Protein 8V13 (pdb70)

Radius of gyration: 39.52 Å; Cα contacts (8 Å, |Δi|>4): 2645; chains: 6; bounding box: 91×54×131 Å

B-factor: mean 38.54, std 17.48, range [16.11, 127.21]

Sequence (991 aa):
VQLQESGGGVVRPGGSLRLSCAASGFTFSSYAMSWVRQAPGKGLEWVSAISGSGGSTYYADSVKGRFTISRDSSKNTLYLQINSLRAEDTALYYCAREGDYDSMDVWGQGTLVTVSSASTKGPSVFPLAPSSKSTSGGTAALGCLVKDYFPEPVTVSWNSGALTSGVHTFPAVLQSSGLYSLSSVVTVPSSSLGTQTYICNVNHKPSNTKVDKKVEPKSCDKGLEVLFQSVVTQPPSVSVAPGKTARITCGGNNIGSKSVHWYQQKPGQAPVLVVFDDSARPSGIPERFSGSNSGNTATLTISRVEAGDEADYYCQVWDNNSDDVVFGGGTKLTVLGQPKAAPSVTLFPPSSEELQANKATLVCLISDFYPGAVTVAWKADSSPVKAGVETTTPSKQSNNKYAASSYLSLTPEQWKSHRSYSCQVTHEGSTVEKTVAPTERICYNHQSTTRATTKSCEENSCYKKYWRDHRGTIIERGCGCPKVKPGVGIHCCQSDKCNYVQLQESGGGVVRPGGSLRLSCAASGFTFSSYAMSWVRQAPGKGLEWVSAISGSGGSTYYADSVKGRFTISRDSSKNTLYLQINSLRAEDTALYYCAREGDYDSMDVWGQGTLVTVSSASTKGPSVFPLAPSSKSTSGGTAALGCLVKDYFPEPVTVSWNSGALTSGVHTFPAVLQSSGLYSLSSVVTVPSSSLGTQTYICNVNHKPSNTKVDKKVEPKSCSVVTQPPSVSVAPGKTARITCGGNNIGSKSVHWYQQKPGQAPVLVVFDDSARPSGIPERFSGSNSGNTATLTISRVEAGDEADYYCQVWDNNSDDVVFGGGTKLTVLGQPKAAPSVTLFPPSSEELQANKATLVCLISDFYPGAVTVAWKADSSPVKAGVETTTPSKQSNNKYAASSYLSLTPEQWKSHRSYSCQVTHEGSTVEKTVAPTERICYNHQSTTRATTKSCEENSCYKKYWRDHRGTIIERGCGCPKVKPGVGIHCCQSDKCNY

Structure (mmCIF, N/CA/C/O backbone):
data_8V13
#
_entry.id   8V13
#
_cell.length_a   103.539
_cell.length_b   72.252
_cell.length_c   179.656
_cell.angle_alpha   90.00
_cell.angle_beta   91.99
_cell.angle_gamma   90.00
#
_symmetry.space_group_name_H-M   'C 1 2 1'
#
loop_
_entity.id
_entity.type
_entity.pdbx_description
1 polymer 'Centi-SNX-B03 Fab heavy chain'
2 polymer 'Centi-SNX-B03 Fab light chain'
3 polymer 'Short neurotoxin 1'
4 non-polymer 'SODIUM ION'
5 water water
#
loop_
_atom_site.group_PDB
_atom_site.id
_atom_site.type_symbol
_atom_site.label_atom_id
_atom_site.label_alt_id
_atom_site.label_comp_id
_atom_site.label_asym_id
_atom_site.label_entity_id
_atom_site.label_seq_id
_atom_site.pdbx_PDB_ins_code
_atom_site.Cartn_x
_atom_site.Cartn_y
_atom_site.Cartn_z
_atom_site.occupancy
_atom_site.B_iso_or_equiv
_atom_site.auth_seq_id
_atom_site.auth_comp_id
_atom_site.auth_asym_id
_atom_site.auth_atom_id
_atom_site.pdbx_PDB_model_num
ATOM 1 N N . VAL A 1 2 ? 15.675 -45.279 21.084 1.00 36.90 2 VAL H N 1
ATOM 2 C CA . VAL A 1 2 ? 14.491 -45.547 21.989 1.00 32.63 2 VAL H CA 1
ATOM 3 C C . VAL A 1 2 ? 13.314 -46.028 21.156 1.00 30.14 2 VAL H C 1
ATOM 4 O O . VAL A 1 2 ? 13.018 -45.360 20.130 1.00 33.08 2 VAL H O 1
ATOM 8 N N . GLN A 1 3 ? 12.712 -47.153 21.541 1.00 31.70 3 GLN H N 1
ATOM 9 C CA . GLN A 1 3 ? 11.523 -47.747 20.877 1.00 33.94 3 GLN H CA 1
ATOM 10 C C . GLN A 1 3 ? 10.523 -48.348 21.851 1.00 30.80 3 GLN H C 1
ATOM 11 O O . GLN A 1 3 ? 10.957 -48.991 22.795 1.00 32.44 3 GLN H O 1
ATOM 17 N N . LEU A 1 4 ? 9.236 -48.290 21.472 1.00 27.74 4 LEU H N 1
ATOM 18 C CA . LEU A 1 4 ? 8.083 -48.948 22.123 1.00 29.45 4 LEU H CA 1
ATOM 19 C C . LEU A 1 4 ? 7.291 -49.667 21.042 1.00 29.48 4 LEU H C 1
ATOM 20 O O . LEU A 1 4 ? 6.930 -49.032 20.051 1.00 30.58 4 LEU H O 1
ATOM 25 N N . GLN A 1 5 ? 6.877 -50.896 21.301 1.00 30.62 5 GLN H N 1
ATOM 26 C CA . GLN A 1 5 ? 6.078 -51.707 20.360 1.00 31.92 5 GLN H CA 1
ATOM 27 C C . GLN A 1 5 ? 4.959 -52.409 21.110 1.00 27.47 5 GLN H C 1
ATOM 28 O O . GLN A 1 5 ? 5.240 -53.339 21.872 1.00 31.56 5 GLN H O 1
ATOM 34 N N . GLU A 1 6 ? 3.723 -52.056 20.816 1.00 27.54 6 GLU H N 1
ATOM 35 C CA . GLU A 1 6 ? 2.510 -52.616 21.435 1.00 30.12 6 GLU H CA 1
ATOM 36 C C . GLU A 1 6 ? 2.105 -53.888 20.676 1.00 37.25 6 GLU H C 1
ATOM 37 O O . GLU A 1 6 ? 2.352 -53.988 19.437 1.00 33.05 6 GLU H O 1
ATOM 43 N N . SER A 1 7 ? 1.465 -54.821 21.370 1.00 32.27 7 SER H N 1
ATOM 44 C CA . SER A 1 7 ? 0.864 -56.031 20.749 1.00 35.27 7 SER H CA 1
ATOM 45 C C . SER A 1 7 ? -0.293 -56.526 21.609 1.00 34.29 7 SER H C 1
ATOM 46 O O . SER A 1 7 ? -0.405 -56.031 22.738 1.00 32.96 7 SER H O 1
ATOM 49 N N . GLY A 1 8 ? -1.134 -57.413 21.073 1.00 31.92 8 GLY H N 1
ATOM 50 C CA . GLY A 1 8 ? -2.194 -58.126 21.814 1.00 31.52 8 GLY H CA 1
ATOM 51 C C . GLY A 1 8 ? -3.574 -57.683 21.379 1.00 34.65 8 GLY H C 1
ATOM 52 O O . GLY A 1 8 ? -4.569 -58.271 21.840 1.00 36.83 8 GLY H O 1
ATOM 53 N N . GLY A 1 9 ? -3.680 -56.628 20.570 1.00 34.42 9 GLY H N 1
ATOM 54 C CA . GLY A 1 9 ? -4.994 -56.157 20.103 1.00 37.22 9 GLY H CA 1
ATOM 55 C C . GLY A 1 9 ? -5.654 -57.176 19.176 1.00 39.73 9 GLY H C 1
ATOM 56 O O . GLY A 1 9 ? -4.960 -58.079 18.690 1.00 38.80 9 GLY H O 1
ATOM 57 N N . GLY A 1 10 ? -6.962 -57.060 18.986 1.00 37.86 10 GLY H N 1
ATOM 58 C CA . GLY A 1 10 ? -7.723 -57.805 17.976 1.00 38.91 10 GLY H CA 1
ATOM 59 C C . GLY A 1 10 ? -9.197 -57.708 18.282 1.00 37.55 10 GLY H C 1
ATOM 60 O O . GLY A 1 10 ? -9.580 -56.838 19.065 1.00 38.01 10 GLY H O 1
ATOM 61 N N . VAL A 1 11 ? -9.982 -58.632 17.741 1.00 35.04 11 VAL H N 1
ATOM 62 C CA . VAL A 1 11 ? -11.454 -58.675 17.923 1.00 32.56 11 VAL H CA 1
ATOM 63 C C . VAL A 1 11 ? -11.718 -59.429 19.221 1.00 36.61 11 VAL H C 1
ATOM 64 O O . VAL A 1 11 ? -11.027 -60.443 19.437 1.00 43.72 11 VAL H O 1
ATOM 68 N N . VAL A 1 12 ? -12.655 -58.937 20.034 1.00 37.96 12 VAL H N 1
ATOM 69 C CA . VAL A 1 12 ? -13.010 -59.548 21.338 1.00 38.73 12 VAL H CA 1
ATOM 70 C C . VAL A 1 12 ? -14.464 -59.237 21.635 1.00 39.55 12 VAL H C 1
ATOM 71 O O . VAL A 1 12 ? -14.936 -58.188 21.198 1.00 41.39 12 VAL H O 1
ATOM 75 N N . ARG A 1 13 ? -15.128 -60.088 22.415 1.00 35.30 13 ARG H N 1
ATOM 76 C CA . ARG A 1 13 ? -16.572 -59.950 22.665 1.00 41.60 13 ARG H CA 1
ATOM 77 C C . ARG A 1 13 ? -16.770 -58.974 23.790 1.00 35.58 13 ARG H C 1
ATOM 78 O O . ARG A 1 13 ? -15.958 -58.934 24.693 1.00 40.08 13 ARG H O 1
ATOM 86 N N . PRO A 1 14 ? -17.910 -58.261 23.829 1.00 37.46 14 PRO H N 1
ATOM 87 C CA . PRO A 1 14 ? -18.282 -57.510 25.015 1.00 39.31 14 PRO H CA 1
ATOM 88 C C . PRO A 1 14 ? -18.276 -58.501 26.194 1.00 44.47 14 PRO H C 1
ATOM 89 O O . PRO A 1 14 ? -18.558 -59.672 25.966 1.00 42.98 14 PRO H O 1
ATOM 93 N N . GLY A 1 15 ? -17.882 -58.032 27.382 1.00 42.24 15 GLY H N 1
ATOM 94 C CA . GLY A 1 15 ? -17.710 -58.847 28.606 1.00 39.47 15 GLY H CA 1
ATOM 95 C C . GLY A 1 15 ? -16.458 -59.718 28.578 1.00 39.12 15 GLY H C 1
ATOM 96 O O . GLY A 1 15 ? -16.154 -60.315 29.609 1.00 39.41 15 GLY H O 1
ATOM 97 N N . GLY A 1 16 ? -15.702 -59.742 27.483 1.00 35.90 16 GLY H N 1
ATOM 98 C CA . GLY A 1 16 ? -14.442 -60.499 27.364 1.00 36.56 16 GLY H CA 1
ATOM 99 C C . GLY A 1 16 ? -13.260 -59.771 27.981 1.00 38.92 16 GLY H C 1
ATOM 100 O O . GLY A 1 16 ? -13.431 -58.667 28.542 1.00 38.02 16 GLY H O 1
ATOM 101 N N . SER A 1 17 ? -12.088 -60.380 27.861 1.00 41.46 17 SER H N 1
ATOM 102 C CA . SER A 1 17 ? -10.803 -59.970 28.485 1.00 47.75 17 SER H CA 1
ATOM 103 C C . SER A 1 17 ? -9.699 -60.005 27.440 1.00 42.89 17 SER H C 1
ATOM 104 O O . SER A 1 17 ? -9.737 -60.872 26.570 1.00 41.87 17 SER H O 1
ATOM 107 N N . LEU A 1 18 ? -8.721 -59.124 27.578 1.00 40.69 18 LEU H N 1
ATOM 108 C CA . LEU A 1 18 ? -7.535 -59.067 26.699 1.00 38.68 18 LEU H CA 1
ATOM 109 C C . LEU A 1 18 ? -6.360 -58.579 27.526 1.00 32.79 18 LEU H C 1
ATOM 110 O O . LEU A 1 18 ? -6.561 -57.656 28.308 1.00 33.29 18 LEU H O 1
ATOM 115 N N . ARG A 1 19 ? -5.164 -59.054 27.233 1.00 30.92 19 ARG H N 1
ATOM 116 C CA . ARG A 1 19 ? -3.925 -58.490 27.789 1.00 36.37 19 ARG H CA 1
ATOM 117 C C . ARG A 1 19 ? -3.137 -57.826 26.656 1.00 35.70 19 ARG H C 1
ATOM 118 O O . ARG A 1 19 ? -2.720 -58.546 25.726 1.00 32.61 19 ARG H O 1
ATOM 126 N N . LEU A 1 20 ? -2.866 -56.529 26.784 1.00 29.02 20 LEU H N 1
ATOM 127 C CA . LEU A 1 20 ? -1.990 -55.779 25.859 1.00 30.58 20 LEU H CA 1
ATOM 128 C C . LEU A 1 20 ? -0.594 -55.769 26.459 1.00 31.05 20 LEU H C 1
ATOM 129 O O . LEU A 1 20 ? -0.484 -55.729 27.702 1.00 30.67 20 LEU H O 1
ATOM 134 N N . SER A 1 21 ? 0.413 -55.802 25.592 1.00 27.38 21 SER H N 1
ATOM 135 C CA . SER A 1 21 ? 1.851 -55.769 25.932 1.00 28.45 21 SER H CA 1
ATOM 136 C C . SER A 1 21 ? 2.499 -54.644 25.155 1.00 31.46 21 SER H C 1
ATOM 137 O O . SER A 1 21 ? 2.059 -54.346 24.024 1.00 32.19 21 SER H O 1
ATOM 140 N N . CYS A 1 22 ? 3.532 -54.086 25.741 1.00 31.33 22 CYS H N 1
ATOM 141 C CA . CYS A 1 22 ? 4.357 -53.055 25.113 1.00 34.32 22 CYS H CA 1
ATOM 142 C C . CYS A 1 22 ? 5.800 -53.364 25.456 1.00 31.65 22 CYS H C 1
ATOM 143 O O . CYS A 1 22 ? 6.144 -53.231 26.640 1.00 30.42 22 CYS H O 1
ATOM 146 N N . ALA A 1 23 ? 6.603 -53.734 24.450 1.00 32.59 23 ALA H N 1
ATOM 147 C CA . ALA A 1 23 ? 8.049 -54.014 24.591 1.00 33.69 23 ALA H CA 1
ATOM 148 C C . ALA A 1 23 ? 8.839 -52.721 24.412 1.00 33.72 23 ALA H C 1
ATOM 149 O O . ALA A 1 23 ? 8.735 -52.074 23.332 1.00 37.95 23 ALA H O 1
ATOM 151 N N . ALA A 1 24 ? 9.645 -52.372 25.406 1.00 30.01 24 ALA H N 1
ATOM 152 C CA . ALA A 1 24 ? 10.439 -51.133 25.471 1.00 31.93 24 ALA H CA 1
ATOM 153 C C . ALA A 1 24 ? 11.891 -51.498 25.234 1.00 33.57 24 ALA H C 1
ATOM 154 O O . ALA A 1 24 ? 12.271 -52.551 25.706 1.00 35.22 24 ALA H O 1
ATOM 156 N N . SER A 1 25 ? 12.655 -50.602 24.625 1.00 31.01 25 SER H N 1
ATOM 157 C CA . SER A 1 25 ? 14.112 -50.755 24.406 1.00 32.96 25 SER H CA 1
ATOM 158 C C . SER A 1 25 ? 14.761 -49.402 24.193 1.00 32.93 25 SER H C 1
ATOM 159 O O . SER A 1 25 ? 14.083 -48.433 23.730 1.00 35.22 25 SER H O 1
ATOM 162 N N . GLY A 1 26 ? 16.056 -49.365 24.472 1.00 32.07 26 GLY H N 1
ATOM 163 C CA . GLY A 1 26 ? 16.932 -48.212 24.231 1.00 33.11 26 GLY H CA 1
ATOM 164 C C . GLY A 1 26 ? 16.917 -47.218 25.361 1.00 29.33 26 GLY H C 1
ATOM 165 O O . GLY A 1 26 ? 17.517 -46.141 25.175 1.00 33.99 26 GLY H O 1
ATOM 166 N N . PHE A 1 27 ? 16.330 -47.572 26.517 1.00 31.55 27 PHE H N 1
ATOM 167 C CA . PHE A 1 27 ? 16.443 -46.720 27.725 1.00 31.67 27 PHE H CA 1
ATOM 168 C C . PHE A 1 27 ? 16.335 -47.572 28.986 1.00 32.20 27 PHE H C 1
ATOM 169 O O . PHE A 1 27 ? 15.942 -48.752 28.932 1.00 31.92 27 PHE H O 1
ATOM 177 N N . THR A 1 28 ? 16.674 -46.972 30.127 1.00 33.92 28 THR H N 1
ATOM 178 C CA . THR A 1 28 ? 16.576 -47.666 31.423 1.00 32.67 28 THR H CA 1
ATOM 179 C C . THR A 1 28 ? 15.107 -47.700 31.814 1.00 30.22 28 THR H C 1
ATOM 180 O O . THR A 1 28 ? 14.658 -46.712 32.371 1.00 31.73 28 THR H O 1
ATOM 184 N N . PHE A 1 29 ? 14.428 -48.802 31.549 1.00 31.55 29 PHE H N 1
ATOM 185 C CA . PHE A 1 29 ? 12.950 -48.898 31.571 1.00 31.73 29 PHE H CA 1
ATOM 186 C C . PHE A 1 29 ? 12.433 -48.429 32.937 1.00 35.12 29 PHE H C 1
ATOM 187 O O . PHE A 1 29 ? 11.529 -47.591 33.033 1.00 29.06 29 PHE H O 1
ATOM 195 N N . SER A 1 30 ? 13.018 -48.962 34.010 1.00 31.71 30 SER H N 1
ATOM 196 C CA . SER A 1 30 ? 12.451 -48.818 35.376 1.00 30.23 30 SER H CA 1
ATOM 197 C C . SER A 1 30 ? 12.632 -47.393 35.914 1.00 31.05 30 SER H C 1
ATOM 198 O O . SER A 1 30 ? 12.041 -47.105 36.961 1.00 32.22 30 SER H O 1
ATOM 201 N N . SER A 1 31 ? 13.363 -46.498 35.247 1.00 27.85 31 SER H N 1
ATOM 202 C CA . SER A 1 31 ? 13.527 -45.085 35.674 1.00 30.28 31 SER H CA 1
ATOM 203 C C . SER A 1 31 ? 12.329 -44.206 35.271 1.00 29.53 31 SER H C 1
ATOM 204 O O . SER A 1 31 ? 12.304 -43.017 35.691 1.00 27.88 31 SER H O 1
ATOM 207 N N . TYR A 1 32 ? 11.405 -44.732 34.466 1.00 27.49 32 TYR H N 1
ATOM 208 C CA . TYR A 1 32 ? 10.349 -43.914 33.835 1.00 25.01 32 TYR H CA 1
ATOM 209 C C . TYR A 1 32 ? 8.989 -44.486 34.201 1.00 22.24 32 TYR H C 1
ATOM 210 O O . TYR A 1 32 ? 8.785 -45.687 34.163 1.00 24.95 32 TYR H O 1
ATOM 219 N N . ALA A 1 33 ? 8.060 -43.587 34.518 1.00 22.98 33 ALA H N 1
ATOM 220 C CA . ALA A 1 33 ? 6.632 -43.892 34.480 1.00 23.74 33 ALA H CA 1
ATOM 221 C C . ALA A 1 33 ? 6.230 -44.163 33.023 1.00 24.67 33 ALA H C 1
ATOM 222 O O . ALA A 1 33 ? 6.788 -43.529 32.111 1.00 26.87 33 ALA H O 1
ATOM 224 N N . MET A 1 34 ? 5.268 -45.040 32.847 1.00 25.59 34 MET H N 1
ATOM 225 C CA . MET A 1 34 ? 4.707 -45.399 31.530 1.00 25.27 34 MET H CA 1
ATOM 226 C C . MET A 1 34 ? 3.182 -45.239 31.575 1.00 27.82 34 MET H C 1
ATOM 227 O O . MET A 1 34 ? 2.556 -45.471 32.664 1.00 24.37 34 MET H O 1
ATOM 232 N N . SER A 1 35 ? 2.566 -44.862 30.444 1.00 21.98 35 SER H N 1
ATOM 233 C CA . SER A 1 35 ? 1.114 -44.668 30.336 1.00 23.08 35 SER H CA 1
ATOM 234 C C . SER A 1 35 ? 0.591 -45.480 29.160 1.00 23.97 35 SER H C 1
ATOM 235 O O . SER A 1 35 ? 1.343 -45.717 28.181 1.00 25.46 35 SER H O 1
ATOM 238 N N . TRP A 1 36 ? -0.653 -45.889 29.275 1.00 21.75 36 TRP H N 1
ATOM 239 C CA . TRP A 1 36 ? -1.515 -46.297 28.147 1.00 22.76 36 TRP H CA 1
ATOM 240 C C . TRP A 1 36 ? -2.455 -45.136 27.822 1.00 23.68 36 TRP H C 1
ATOM 241 O O . TRP A 1 36 ? -3.125 -44.582 28.744 1.00 21.39 36 TRP H O 1
ATOM 252 N N . VAL A 1 37 ? -2.511 -44.788 26.535 1.00 22.45 37 VAL H N 1
ATOM 253 C CA . VAL A 1 37 ? -3.435 -43.758 25.999 1.00 22.18 37 VAL H CA 1
ATOM 254 C C . VAL A 1 37 ? -4.180 -44.421 24.848 1.00 22.85 37 VAL H C 1
ATOM 255 O O . VAL A 1 37 ? -3.505 -44.984 23.946 1.00 23.81 37 VAL H O 1
ATOM 259 N N . ARG A 1 38 ? -5.497 -44.268 24.787 1.00 22.75 38 ARG H N 1
ATOM 260 C CA . ARG A 1 38 ? -6.219 -44.868 23.647 1.00 22.81 38 ARG H CA 1
ATOM 261 C C . ARG A 1 38 ? -6.873 -43.799 22.764 1.00 22.51 38 ARG H C 1
ATOM 262 O O . ARG A 1 38 ? -7.087 -42.644 23.204 1.00 22.97 38 ARG H O 1
ATOM 270 N N . GLN A 1 39 ? -7.172 -44.204 21.540 1.00 22.20 39 GLN H N 1
ATOM 271 C CA . GLN A 1 39 ? -7.854 -43.303 20.583 1.00 22.04 39 GLN H CA 1
ATOM 272 C C . GLN A 1 39 ? -8.864 -44.107 19.758 1.00 21.43 39 GLN H C 1
ATOM 273 O O . GLN A 1 39 ? -8.435 -44.983 18.999 1.00 23.08 39 GLN H O 1
ATOM 279 N N . ALA A 1 40 ? -10.157 -43.803 19.930 1.00 24.20 40 ALA H N 1
ATOM 280 C CA . ALA A 1 40 ? -11.256 -44.357 19.112 1.00 29.76 40 ALA H CA 1
ATOM 281 C C . ALA A 1 40 ? -11.114 -43.773 17.701 1.00 30.40 40 ALA H C 1
ATOM 282 O O . ALA A 1 40 ? -10.561 -42.662 17.519 1.00 26.54 40 ALA H O 1
ATOM 284 N N . PRO A 1 41 ? -11.446 -44.564 16.654 1.00 32.06 41 PRO H N 1
ATOM 285 C CA . PRO A 1 41 ? -11.253 -44.109 15.278 1.00 33.67 41 PRO H CA 1
ATOM 286 C C . PRO A 1 41 ? -11.969 -42.782 15.022 1.00 31.62 41 PRO H C 1
ATOM 287 O O . PRO A 1 41 ? -13.106 -42.651 15.392 1.00 33.00 41 PRO H O 1
ATOM 291 N N . GLY A 1 42 ? -11.227 -41.791 14.528 1.00 34.42 42 GLY H N 1
ATOM 292 C CA . GLY A 1 42 ? -11.752 -40.435 14.267 1.00 35.16 42 GLY H CA 1
ATOM 293 C C . GLY A 1 42 ? -11.929 -39.600 15.522 1.00 34.83 42 GLY H C 1
ATOM 294 O O . GLY A 1 42 ? -12.465 -38.503 15.401 1.00 34.99 42 GLY H O 1
ATOM 295 N N . LYS A 1 43 ? -11.502 -40.070 16.703 1.00 28.02 43 LYS H N 1
ATOM 296 C CA . LYS A 1 43 ? -11.708 -39.313 17.964 1.00 29.62 43 LYS H CA 1
ATOM 297 C C . LYS A 1 43 ? -10.367 -38.928 18.563 1.00 26.61 43 LYS H C 1
ATOM 298 O O . LYS A 1 43 ? -9.299 -39.147 17.920 1.00 24.60 43 LYS H O 1
ATOM 304 N N . GLY A 1 44 ? -10.448 -38.371 19.766 1.00 26.21 44 GLY H N 1
ATOM 305 C CA . GLY A 1 44 ? -9.317 -37.713 20.417 1.00 25.37 44 GLY H CA 1
ATOM 306 C C . GLY A 1 44 ? -8.545 -38.698 21.273 1.00 24.11 44 GLY H C 1
ATOM 307 O O . GLY A 1 44 ? -8.953 -39.812 21.448 1.00 23.85 44 GLY H O 1
ATOM 308 N N . LEU A 1 45 ? -7.456 -38.231 21.843 1.00 23.37 45 LEU H N 1
ATOM 309 C CA . LEU A 1 45 ? -6.634 -39.028 22.800 1.00 21.56 45 LEU H CA 1
ATOM 310 C C . LEU A 1 45 ? -7.373 -39.109 24.141 1.00 21.70 45 LEU H C 1
ATOM 311 O O . LEU A 1 45 ? -7.913 -38.075 24.609 1.00 22.31 45 LEU H O 1
ATOM 316 N N . GLU A 1 46 ? -7.400 -40.310 24.705 1.00 22.11 46 GLU H N 1
ATOM 317 C CA . GLU A 1 46 ? -7.960 -40.555 26.058 1.00 23.09 46 GLU H CA 1
ATOM 318 C C . GLU A 1 46 ? -6.920 -41.327 26.866 1.00 20.68 46 GLU H C 1
ATOM 319 O O . GLU A 1 46 ? -6.629 -42.470 26.548 1.00 21.58 46 GLU H O 1
ATOM 325 N N . TRP A 1 47 ? -6.396 -40.686 27.900 1.00 22.69 47 TRP H N 1
ATOM 326 C CA . TRP A 1 47 ? -5.512 -41.370 28.882 1.00 21.61 47 TRP H CA 1
ATOM 327 C C . TRP A 1 47 ? -6.307 -42.451 29.615 1.00 22.46 47 TRP H C 1
ATOM 328 O O . TRP A 1 47 ? -7.454 -42.188 30.018 1.00 24.96 47 TRP H O 1
ATOM 339 N N . VAL A 1 48 ? -5.708 -43.614 29.776 1.00 21.65 48 VAL H N 1
ATOM 340 C CA . VAL A 1 48 ? -6.339 -44.813 30.407 1.00 23.76 48 VAL H CA 1
ATOM 341 C C . VAL A 1 48 ? -5.650 -45.118 31.758 1.00 25.36 48 VAL H C 1
ATOM 342 O O . VAL A 1 48 ? -6.335 -45.333 32.772 1.00 25.63 48 VAL H O 1
ATOM 346 N N . SER A 1 49 ? -4.348 -45.127 31.816 1.00 25.85 49 SER H N 1
ATOM 347 C CA . SER A 1 49 ? -3.661 -45.695 32.998 1.00 24.87 49 SER H CA 1
ATOM 348 C C . SER A 1 49 ? -2.183 -45.321 32.979 1.00 26.25 49 SER H C 1
ATOM 349 O O . SER A 1 49 ? -1.608 -45.137 31.879 1.00 24.10 49 SER H O 1
ATOM 352 N N . ALA A 1 50 ? -1.551 -45.185 34.146 1.00 21.94 50 ALA H N 1
ATOM 353 C CA . ALA A 1 50 ? -0.092 -44.996 34.255 1.00 20.85 50 ALA H CA 1
ATOM 354 C C . ALA A 1 50 ? 0.466 -45.777 35.449 1.00 22.47 50 ALA H C 1
ATOM 355 O O . ALA A 1 50 ? -0.316 -46.187 36.328 1.00 23.11 50 ALA H O 1
ATOM 357 N N . ILE A 1 51 ? 1.784 -45.945 35.453 1.00 23.27 51 ILE H N 1
ATOM 358 C CA . ILE A 1 51 ? 2.505 -46.787 36.443 1.00 22.33 51 ILE H CA 1
ATOM 359 C C . ILE A 1 51 ? 3.873 -46.179 36.701 1.00 26.86 51 ILE H C 1
ATOM 360 O O . ILE A 1 51 ? 4.571 -45.768 35.761 1.00 24.72 51 ILE H O 1
ATOM 365 N N . SER A 1 52 ? 4.239 -46.077 37.985 1.00 23.84 52 SER H N 1
ATOM 366 C CA . SER A 1 52 ? 5.566 -45.572 38.408 1.00 22.85 52 SER H CA 1
ATOM 367 C C . SER A 1 52 ? 6.646 -46.550 37.931 1.00 23.22 52 SER H C 1
ATOM 368 O O . SER A 1 52 ? 6.317 -47.690 37.531 1.00 23.99 52 SER H O 1
ATOM 371 N N . GLY A 1 53 A 7.889 -46.082 37.954 1.00 26.01 52 GLY H N 1
ATOM 372 C CA . GLY A 1 53 A 9.077 -46.874 37.599 1.00 29.34 52 GLY H CA 1
ATOM 373 C C . GLY A 1 53 A 9.065 -48.230 38.275 1.00 33.00 52 GLY H C 1
ATOM 374 O O . GLY A 1 53 A 9.138 -49.246 37.559 1.00 32.45 52 GLY H O 1
ATOM 375 N N . SER A 1 54 ? 8.936 -48.263 39.611 1.00 29.77 53 SER H N 1
ATOM 376 C CA . SER A 1 54 ? 8.994 -49.515 40.413 1.00 30.07 53 SER H CA 1
ATOM 377 C C . SER A 1 54 ? 7.701 -50.322 40.250 1.00 32.50 53 SER H C 1
ATOM 378 O O . SER A 1 54 ? 7.664 -51.505 40.681 1.00 30.86 53 SER H O 1
ATOM 381 N N . GLY A 1 55 ? 6.598 -49.707 39.798 1.00 27.56 54 GLY H N 1
ATOM 382 C CA . GLY A 1 55 ? 5.280 -50.385 39.822 1.00 25.21 54 GLY H CA 1
ATOM 383 C C . GLY A 1 55 ? 4.550 -50.192 41.155 1.00 23.66 54 GLY H C 1
ATOM 384 O O . GLY A 1 55 ? 3.419 -50.703 41.287 1.00 28.37 54 GLY H O 1
ATOM 385 N N . GLY A 1 56 ? 5.137 -49.444 42.072 1.00 29.11 55 GLY H N 1
ATOM 386 C CA . GLY A 1 56 ? 4.607 -49.236 43.448 1.00 28.93 55 GLY H CA 1
ATOM 387 C C . GLY A 1 56 ? 3.387 -48.340 43.462 1.00 26.96 55 GLY H C 1
ATOM 388 O O . GLY A 1 56 ? 2.517 -48.517 44.343 1.00 25.56 55 GLY H O 1
ATOM 389 N N . SER A 1 57 ? 3.236 -47.472 42.454 1.00 26.60 56 SER H N 1
ATOM 390 C CA . SER A 1 57 ? 2.041 -46.620 42.271 1.00 24.03 56 SER H CA 1
ATOM 391 C C . SER A 1 57 ? 1.401 -46.905 40.912 1.00 26.34 56 SER H C 1
ATOM 392 O O . SER A 1 57 ? 2.128 -46.991 39.918 1.00 23.99 56 SER H O 1
ATOM 395 N N . THR A 1 58 ? 0.082 -47.009 40.885 1.00 27.41 57 THR H N 1
ATOM 396 C CA . THR A 1 58 ? -0.702 -47.131 39.629 1.00 28.65 57 THR H CA 1
ATOM 397 C C . THR A 1 58 ? -1.759 -46.031 39.605 1.00 28.17 57 THR H C 1
ATOM 398 O O . THR A 1 58 ? -2.216 -45.585 40.684 1.00 28.01 57 THR H O 1
ATOM 402 N N . TYR A 1 59 ? -2.188 -45.626 38.415 1.00 23.53 58 TYR H N 1
ATOM 403 C CA . TYR A 1 59 ? -3.137 -44.516 38.243 1.00 24.79 58 TYR H CA 1
ATOM 404 C C . TYR A 1 59 ? -4.105 -44.896 37.120 1.00 27.11 58 TYR H C 1
ATOM 405 O O . TYR A 1 59 ? -3.631 -45.514 36.106 1.00 25.16 58 TYR H O 1
ATOM 414 N N . TYR A 1 60 ? -5.405 -44.591 37.283 1.00 24.40 59 TYR H N 1
ATOM 415 C CA . TYR A 1 60 ? -6.449 -45.017 36.321 1.00 27.58 59 TYR H CA 1
ATOM 416 C C . TYR A 1 60 ? -7.397 -43.872 36.048 1.00 29.30 59 TYR H C 1
ATOM 417 O O . TYR A 1 60 ? -7.705 -43.124 36.982 1.00 26.58 59 TYR H O 1
ATOM 426 N N . ALA A 1 61 ? -7.831 -43.748 34.791 1.00 26.99 60 ALA H N 1
ATOM 427 C CA . ALA A 1 61 ? -8.994 -42.919 34.430 1.00 30.94 60 ALA H CA 1
ATOM 428 C C . ALA A 1 61 ? -10.241 -43.493 35.128 1.00 28.24 60 ALA H C 1
ATOM 429 O O . ALA A 1 61 ? -10.357 -44.724 35.225 1.00 30.66 60 ALA H O 1
ATOM 431 N N . ASP A 1 62 ? -11.164 -42.626 35.538 1.00 34.72 61 ASP H N 1
ATOM 432 C CA . ASP A 1 62 ? -12.473 -43.030 36.135 1.00 37.23 61 ASP H CA 1
ATOM 433 C C . ASP A 1 62 ? -13.198 -44.052 35.273 1.00 39.55 61 ASP H C 1
ATOM 434 O O . ASP A 1 62 ? -13.677 -45.032 35.851 1.00 44.00 61 ASP H O 1
ATOM 439 N N . SER A 1 63 ? -13.239 -43.837 33.960 1.00 40.73 62 SER H N 1
ATOM 440 C CA . SER A 1 63 ? -13.985 -44.666 32.976 1.00 43.68 62 SER H CA 1
ATOM 441 C C . SER A 1 63 ? -13.531 -46.123 32.995 1.00 45.63 62 SER H C 1
ATOM 442 O O . SER A 1 63 ? -14.265 -46.963 32.436 1.00 47.30 62 SER H O 1
ATOM 445 N N . VAL A 1 64 ? -12.346 -46.425 33.533 1.00 37.55 63 VAL H N 1
ATOM 446 C CA . VAL A 1 64 ? -11.776 -47.802 33.452 1.00 34.65 63 VAL H CA 1
ATOM 447 C C . VAL A 1 64 ? -11.457 -48.372 34.852 1.00 37.58 63 VAL H C 1
ATOM 448 O O . VAL A 1 64 ? -10.962 -49.539 34.901 1.00 34.41 63 VAL H O 1
ATOM 452 N N . LYS A 1 65 ? -11.624 -47.578 35.923 1.00 41.81 64 LYS H N 1
ATOM 453 C CA . LYS A 1 65 ? -11.351 -48.012 37.326 1.00 45.51 64 LYS H CA 1
ATOM 454 C C . LYS A 1 65 ? -12.026 -49.356 37.560 1.00 44.53 64 LYS H C 1
ATOM 455 O O . LYS A 1 65 ? -13.243 -49.450 37.340 1.00 39.81 64 LYS H O 1
ATOM 461 N N . GLY A 1 66 ? -11.244 -50.360 37.946 1.00 45.61 65 GLY H N 1
ATOM 462 C CA . GLY A 1 66 ? -11.806 -51.641 38.379 1.00 47.97 65 GLY H CA 1
ATOM 463 C C . GLY A 1 66 ? -12.005 -52.585 37.218 1.00 51.50 65 GLY H C 1
ATOM 464 O O . GLY A 1 66 ? -12.253 -53.777 37.498 1.00 50.29 65 GLY H O 1
ATOM 465 N N . ARG A 1 67 ? -11.891 -52.130 35.964 1.00 39.00 66 ARG H N 1
ATOM 466 C CA . ARG A 1 67 ? -11.903 -53.103 34.835 1.00 36.32 66 ARG H CA 1
ATOM 467 C C . ARG A 1 67 ? -10.501 -53.313 34.259 1.00 32.52 66 ARG H C 1
ATOM 468 O O . ARG A 1 67 ? -10.305 -54.342 33.666 1.00 34.92 66 ARG H O 1
ATOM 476 N N . PHE A 1 68 ? -9.596 -52.324 34.356 1.00 29.73 67 PHE H N 1
ATOM 477 C CA . PHE A 1 68 ? -8.248 -52.380 33.759 1.00 30.55 67 PHE H CA 1
ATOM 478 C C . PHE A 1 68 ? -7.222 -52.539 34.869 1.00 29.67 67 PHE H C 1
ATOM 479 O O . PHE A 1 68 ? -7.375 -51.938 35.934 1.00 33.17 67 PHE H O 1
ATOM 487 N N . THR A 1 69 ? -6.156 -53.259 34.569 1.00 29.94 68 THR H N 1
ATOM 488 C CA . THR A 1 69 ? -4.972 -53.360 35.448 1.00 29.94 68 THR H CA 1
ATOM 489 C C . THR A 1 69 ? -3.705 -53.118 34.638 1.00 28.45 68 THR H C 1
ATOM 490 O O . THR A 1 69 ? -3.439 -53.841 33.673 1.00 29.71 68 THR H O 1
ATOM 494 N N . ILE A 1 70 ? -2.948 -52.117 35.052 1.00 27.32 69 ILE H N 1
ATOM 495 C CA . ILE A 1 70 ? -1.596 -51.845 34.513 1.00 28.27 69 ILE H CA 1
ATOM 496 C C . ILE A 1 70 ? -0.549 -52.549 35.386 1.00 31.24 69 ILE H C 1
ATOM 497 O O . ILE A 1 70 ? -0.674 -52.619 36.632 1.00 28.18 69 ILE H O 1
ATOM 502 N N . SER A 1 71 ? 0.474 -53.089 34.750 1.00 27.98 70 SER H N 1
ATOM 503 C CA . SER A 1 71 ? 1.575 -53.779 35.448 1.00 30.43 70 SER H CA 1
ATOM 504 C C . SER A 1 71 ? 2.795 -53.675 34.559 1.00 34.24 70 SER H C 1
ATOM 505 O O . SER A 1 71 ? 2.635 -53.316 33.353 1.00 28.16 70 SER H O 1
ATOM 508 N N . ARG A 1 72 ? 3.968 -53.922 35.127 1.00 29.09 71 ARG H N 1
ATOM 509 C CA . ARG A 1 72 ? 5.190 -53.948 34.312 1.00 27.65 71 ARG H CA 1
ATOM 510 C C . ARG A 1 72 ? 6.092 -55.056 34.840 1.00 36.02 71 ARG H C 1
ATOM 511 O O . ARG A 1 72 ? 5.957 -55.436 36.019 1.00 32.78 71 ARG H O 1
ATOM 519 N N . ASP A 1 73 ? 6.974 -55.549 33.982 1.00 36.89 72 ASP H N 1
ATOM 520 C CA . ASP A 1 73 ? 8.011 -56.556 34.332 1.00 38.00 72 ASP H CA 1
ATOM 521 C C . ASP A 1 73 ? 9.362 -56.017 33.896 1.00 36.81 72 ASP H C 1
ATOM 522 O O . ASP A 1 73 ? 9.634 -56.027 32.674 1.00 38.23 72 ASP H O 1
ATOM 527 N N . SER A 1 74 ? 10.165 -55.542 34.839 1.00 37.40 73 SER H N 1
ATOM 528 C CA . SER A 1 74 ? 11.488 -54.918 34.557 1.00 45.08 73 SER H CA 1
ATOM 529 C C . SER A 1 74 ? 12.442 -55.936 33.926 1.00 42.72 73 SER H C 1
ATOM 530 O O . SER A 1 74 ? 13.268 -55.514 33.155 1.00 51.49 73 SER H O 1
ATOM 533 N N . SER A 1 75 ? 12.330 -57.224 34.240 1.00 42.70 74 SER H N 1
ATOM 534 C CA . SER A 1 75 ? 13.267 -58.251 33.710 1.00 50.63 74 SER H CA 1
ATOM 535 C C . SER A 1 75 ? 13.020 -58.404 32.203 1.00 51.96 74 SER H C 1
ATOM 536 O O . SER A 1 75 ? 13.971 -58.671 31.485 1.00 49.25 74 SER H O 1
ATOM 539 N N . LYS A 1 76 ? 11.785 -58.196 31.741 1.00 45.99 75 LYS H N 1
ATOM 540 C CA . LYS A 1 76 ? 11.421 -58.352 30.313 1.00 41.24 75 LYS H CA 1
ATOM 541 C C . LYS A 1 76 ? 11.264 -56.982 29.639 1.00 39.49 75 LYS H C 1
ATOM 542 O O . LYS A 1 76 ? 10.923 -56.958 28.456 1.00 36.80 75 LYS H O 1
ATOM 548 N N . ASN A 1 77 ? 11.553 -55.890 30.341 1.00 36.83 76 ASN H N 1
ATOM 549 C CA . ASN A 1 77 ? 11.340 -54.508 29.846 1.00 37.75 76 ASN H CA 1
ATOM 550 C C . ASN A 1 77 ? 9.963 -54.379 29.181 1.00 35.73 76 ASN H C 1
ATOM 551 O O . ASN A 1 77 ? 9.896 -53.838 28.055 1.00 35.13 76 ASN H O 1
ATOM 556 N N . THR A 1 78 ? 8.920 -54.883 29.814 1.00 30.92 77 THR H N 1
ATOM 557 C CA . THR A 1 78 ? 7.576 -54.967 29.191 1.00 35.29 77 THR H CA 1
ATOM 558 C C . THR A 1 78 ? 6.547 -54.319 30.126 1.00 36.99 77 THR H C 1
ATOM 559 O O . THR A 1 78 ? 6.531 -54.618 31.368 1.00 33.00 77 THR H O 1
ATOM 563 N N . LEU A 1 79 ? 5.645 -53.557 29.513 1.00 31.57 78 LEU H N 1
ATOM 564 C CA . LEU A 1 79 ? 4.464 -52.952 30.167 1.00 28.27 78 LEU H CA 1
ATOM 565 C C . LEU A 1 79 ? 3.227 -53.734 29.759 1.00 25.76 78 LEU H C 1
ATOM 566 O O . LEU A 1 79 ? 3.084 -54.123 28.555 1.00 26.04 78 LEU H O 1
ATOM 571 N N . TYR A 1 80 ? 2.286 -53.937 30.665 1.00 23.95 79 TYR H N 1
ATOM 572 C CA . TYR A 1 80 ? 1.030 -54.621 30.328 1.00 25.95 79 TYR H CA 1
ATOM 573 C C . TYR A 1 80 ? -0.157 -53.745 30.660 1.00 26.88 79 TYR H C 1
ATOM 574 O O . TYR A 1 80 ? -0.054 -52.898 31.588 1.00 30.92 79 TYR H O 1
ATOM 583 N N . LEU A 1 81 ? -1.266 -54.060 29.996 1.00 26.33 80 LEU H N 1
ATOM 584 C CA . LEU A 1 81 ? -2.597 -53.572 30.346 1.00 26.42 80 LEU H CA 1
ATOM 585 C C . LEU A 1 81 ? -3.582 -54.725 30.208 1.00 30.50 80 LEU H C 1
ATOM 586 O O . LEU A 1 81 ? -3.769 -55.278 29.082 1.00 30.34 80 LEU H O 1
ATOM 591 N N . GLN A 1 82 ? -4.200 -55.090 31.332 1.00 29.40 81 GLN H N 1
ATOM 592 C CA . GLN A 1 82 ? -5.205 -56.163 31.391 1.00 29.30 81 GLN H CA 1
ATOM 593 C C . GLN A 1 82 ? -6.547 -55.469 31.327 1.00 33.08 81 GLN H C 1
ATOM 594 O O . GLN A 1 82 ? -6.841 -54.626 32.177 1.00 28.59 81 GLN H O 1
ATOM 600 N N . ILE A 1 83 ? -7.308 -55.751 30.289 1.00 31.40 82 ILE H N 1
ATOM 601 C CA . ILE A 1 83 ? -8.612 -55.084 30.091 1.00 40.71 82 ILE H CA 1
ATOM 602 C C . ILE A 1 83 ? -9.707 -56.130 30.275 1.00 43.39 82 ILE H C 1
ATOM 603 O O . ILE A 1 83 ? -9.785 -57.033 29.420 1.00 43.29 82 ILE H O 1
ATOM 608 N N . ASN A 1 84 A -10.543 -55.981 31.304 1.00 40.76 82 ASN H N 1
ATOM 609 C CA . ASN A 1 84 A -11.614 -56.962 31.604 1.00 41.06 82 ASN H CA 1
ATOM 610 C C . ASN A 1 84 A -12.972 -56.305 31.367 1.00 39.88 82 ASN H C 1
ATOM 611 O O . ASN A 1 84 A -13.005 -55.055 31.187 1.00 39.05 82 ASN H O 1
ATOM 616 N N . SER A 1 85 B -14.047 -57.102 31.355 1.00 37.27 82 SER H N 1
ATOM 617 C CA . SER A 1 85 B -15.450 -56.634 31.183 1.00 41.03 82 SER H CA 1
ATOM 618 C C . SER A 1 85 B -15.482 -55.605 30.041 1.00 41.01 82 SER H C 1
ATOM 619 O O . SER A 1 85 B -16.048 -54.505 30.228 1.00 40.06 82 SER H O 1
ATOM 622 N N . LEU A 1 86 C -14.906 -55.976 28.898 1.00 41.15 82 LEU H N 1
ATOM 623 C CA . LEU A 1 86 C -14.810 -55.097 27.700 1.00 39.68 82 LEU H CA 1
ATOM 624 C C . LEU A 1 86 C -16.202 -54.604 27.288 1.00 41.36 82 LEU H C 1
ATOM 625 O O . LEU A 1 86 C -17.219 -55.388 27.357 1.00 35.36 82 LEU H O 1
ATOM 630 N N . ARG A 1 87 ? -16.261 -53.329 26.915 1.00 37.11 83 ARG H N 1
ATOM 631 C CA . ARG A 1 87 ? -17.469 -52.658 26.397 1.00 41.45 83 ARG H CA 1
ATOM 632 C C . ARG A 1 87 ? -17.208 -52.205 24.950 1.00 39.36 83 ARG H C 1
ATOM 633 O O . ARG A 1 87 ? -16.046 -52.041 24.568 1.00 37.58 83 ARG H O 1
ATOM 641 N N . ALA A 1 88 ? -18.268 -52.033 24.169 1.00 39.45 84 ALA H N 1
ATOM 642 C CA . ALA A 1 88 ? -18.228 -51.333 22.868 1.00 44.18 84 ALA H CA 1
ATOM 643 C C . ALA A 1 88 ? -17.299 -50.101 22.965 1.00 40.05 84 ALA H C 1
ATOM 644 O O . ALA A 1 88 ? -16.470 -49.932 22.088 1.00 35.65 84 ALA H O 1
ATOM 646 N N . GLU A 1 89 ? -17.439 -49.271 23.996 1.00 40.62 85 GLU H N 1
ATOM 647 C CA . GLU A 1 89 ? -16.691 -47.987 24.120 1.00 41.90 85 GLU H CA 1
ATOM 648 C C . GLU A 1 89 ? -15.187 -48.217 24.364 1.00 35.65 85 GLU H C 1
ATOM 649 O O . GLU A 1 89 ? -14.456 -47.229 24.326 1.00 37.82 85 GLU H O 1
ATOM 655 N N . ASP A 1 90 ? -14.712 -49.443 24.562 1.00 31.12 86 ASP H N 1
ATOM 656 C CA . ASP A 1 90 ? -13.266 -49.742 24.685 1.00 29.94 86 ASP H CA 1
ATOM 657 C C . ASP A 1 90 ? -12.632 -49.961 23.303 1.00 29.75 86 ASP H C 1
ATOM 658 O O . ASP A 1 90 ? -11.393 -50.080 23.231 1.00 28.25 86 ASP H O 1
ATOM 663 N N . THR A 1 91 ? -13.424 -49.993 22.225 1.00 29.75 87 THR H N 1
ATOM 664 C CA . THR A 1 91 ? -12.881 -50.056 20.844 1.00 28.09 87 THR H CA 1
ATOM 665 C C . THR A 1 91 ? -12.010 -48.827 20.608 1.00 25.60 87 THR H C 1
ATOM 666 O O . THR A 1 91 ? -12.549 -47.715 20.688 1.00 26.96 87 THR H O 1
ATOM 670 N N . ALA A 1 92 ? -10.727 -49.039 20.346 1.00 24.89 88 ALA H N 1
ATOM 671 C CA . ALA A 1 92 ? -9.750 -47.956 20.137 1.00 24.93 88 ALA H CA 1
ATOM 672 C C . ALA A 1 92 ? -8.418 -48.539 19.720 1.00 23.88 88 ALA H C 1
ATOM 673 O O . ALA A 1 92 ? -8.202 -49.768 19.877 1.00 28.12 88 ALA H O 1
ATOM 675 N N . LEU A 1 93 ? -7.531 -47.672 19.235 1.00 24.70 89 LEU H N 1
ATOM 676 C CA . LEU A 1 93 ? -6.072 -47.940 19.129 1.00 23.78 89 LEU H CA 1
ATOM 677 C C . LEU A 1 93 ? -5.438 -47.623 20.483 1.00 21.54 89 LEU H C 1
ATOM 678 O O . LEU A 1 93 ? -5.611 -46.511 20.986 1.00 22.35 89 LEU H O 1
ATOM 683 N N . TYR A 1 94 ? -4.704 -48.578 21.037 1.00 26.20 90 TYR H N 1
ATOM 684 C CA . TYR A 1 94 ? -4.082 -48.460 22.383 1.00 25.14 90 TYR H CA 1
ATOM 685 C C . TYR A 1 94 ? -2.599 -48.196 22.147 1.00 22.93 90 TYR H C 1
ATOM 686 O O . TYR A 1 94 ? -1.913 -49.060 21.625 1.00 27.23 90 TYR H O 1
ATOM 695 N N . TYR A 1 95 ? -2.133 -47.016 22.548 1.00 22.04 91 TYR H N 1
ATOM 696 C CA . TYR A 1 95 ? -0.720 -46.610 22.565 1.00 23.11 91 TYR H CA 1
ATOM 697 C C . TYR A 1 95 ? -0.102 -46.808 23.953 1.00 26.24 91 TYR H C 1
ATOM 698 O O . TYR A 1 95 ? -0.721 -46.382 24.975 1.00 24.42 91 TYR H O 1
ATOM 707 N N . CYS A 1 96 ? 1.133 -47.272 23.995 1.00 26.17 92 CYS H N 1
ATOM 708 C CA . CYS A 1 96 ? 1.979 -47.099 25.203 1.00 28.93 92 CYS H CA 1
ATOM 709 C C . CYS A 1 96 ? 2.881 -45.897 24.945 1.00 24.42 92 CYS H C 1
ATOM 710 O O . CYS A 1 96 ? 3.249 -45.584 23.750 1.00 24.78 92 CYS H O 1
ATOM 713 N N . ALA A 1 97 ? 3.135 -45.141 25.999 1.00 22.86 93 ALA H N 1
ATOM 714 C CA . ALA A 1 97 ? 3.981 -43.944 25.978 1.00 22.81 93 ALA H CA 1
ATOM 715 C C . ALA A 1 97 ? 4.893 -43.922 27.198 1.00 24.61 93 ALA H C 1
ATOM 716 O O . ALA A 1 97 ? 4.444 -44.172 28.328 1.00 24.40 93 ALA H O 1
ATOM 718 N N . ARG A 1 98 ? 6.097 -43.449 26.971 1.00 25.07 94 ARG H N 1
ATOM 719 C CA . ARG A 1 98 ? 7.071 -43.156 28.035 1.00 26.82 94 ARG H CA 1
ATOM 720 C C . ARG A 1 98 ? 6.831 -41.740 28.492 1.00 26.26 94 ARG H C 1
ATOM 721 O O . ARG A 1 98 ? 6.766 -40.857 27.659 1.00 24.93 94 ARG H O 1
ATOM 729 N N . GLU A 1 99 ? 6.688 -41.531 29.799 1.00 24.61 95 GLU H N 1
ATOM 730 C CA . GLU A 1 99 ? 6.502 -40.181 30.363 1.00 21.86 95 GLU H CA 1
ATOM 731 C C . GLU A 1 99 ? 7.832 -39.572 30.760 1.00 25.69 95 GLU H C 1
ATOM 732 O O . GLU A 1 99 ? 8.771 -40.325 31.059 1.00 25.68 95 GLU H O 1
ATOM 738 N N . GLY A 1 100 ? 7.863 -38.250 30.793 1.00 25.87 96 GLY H N 1
ATOM 739 C CA . GLY A 1 100 ? 8.927 -37.415 31.362 1.00 24.23 96 GLY H CA 1
ATOM 740 C C . GLY A 1 100 ? 8.347 -36.442 32.367 1.00 26.59 96 GLY H C 1
ATOM 741 O O . GLY A 1 100 ? 7.318 -36.743 33.001 1.00 25.60 96 GLY H O 1
ATOM 742 N N . ASP A 1 101 ? 8.972 -35.288 32.463 1.00 23.93 97 ASP H N 1
ATOM 743 C CA . ASP A 1 101 ? 8.621 -34.229 33.413 1.00 27.04 97 ASP H CA 1
ATOM 744 C C . ASP A 1 101 ? 7.146 -33.875 33.222 1.00 27.10 97 ASP H C 1
ATOM 745 O O . ASP A 1 101 ? 6.683 -33.600 32.057 1.00 24.06 97 ASP H O 1
ATOM 750 N N . TYR A 1 102 ? 6.429 -33.824 34.334 1.00 23.03 98 TYR H N 1
ATOM 751 C CA . TYR A 1 102 ? 5.037 -33.328 34.356 1.00 21.56 98 TYR H CA 1
ATOM 752 C C . TYR A 1 102 ? 4.149 -34.218 33.496 1.00 20.51 98 TYR H C 1
ATOM 753 O O . TYR A 1 102 ? 3.124 -33.705 32.946 1.00 21.73 98 TYR H O 1
ATOM 762 N N . ASP A 1 103 ? 4.485 -35.506 33.398 1.00 18.69 99 ASP H N 1
ATOM 763 C CA . ASP A 1 103 ? 3.736 -36.576 32.689 1.00 20.69 99 ASP H CA 1
ATOM 764 C C . ASP A 1 103 ? 3.659 -36.284 31.170 1.00 21.29 99 ASP H C 1
ATOM 765 O O . ASP A 1 103 ? 2.751 -36.827 30.495 1.00 22.04 99 ASP H O 1
ATOM 770 N N . SER A 1 104 ? 4.535 -35.431 30.673 1.00 23.38 100 SER H N 1
ATOM 771 C CA . SER A 1 104 ? 4.732 -35.260 29.208 1.00 23.35 100 SER H CA 1
ATOM 772 C C . SER A 1 104 ? 5.113 -36.605 28.590 1.00 26.72 100 SER H C 1
ATOM 773 O O . SER A 1 104 ? 5.823 -37.454 29.214 1.00 25.39 100 SER H O 1
ATOM 776 N N . MET A 1 105 A 4.604 -36.880 27.400 1.00 24.28 100 MET H N 1
ATOM 777 C CA . MET A 1 105 A 4.795 -38.215 26.792 1.00 22.51 100 MET H CA 1
ATOM 778 C C . MET A 1 105 A 5.717 -38.059 25.595 1.00 25.81 100 MET H C 1
ATOM 779 O O . MET A 1 105 A 5.235 -37.618 24.551 1.00 25.00 100 MET H O 1
ATOM 784 N N . ASP A 1 106 ? 7.000 -38.362 25.781 1.00 23.98 101 ASP H N 1
ATOM 785 C CA . ASP A 1 106 ? 8.060 -37.967 24.817 1.00 28.72 101 ASP H CA 1
ATOM 786 C C . ASP A 1 106 ? 8.279 -39.103 23.826 1.00 27.58 101 ASP H C 1
ATOM 787 O O . ASP A 1 106 ? 8.712 -38.830 22.705 1.00 27.13 101 ASP H O 1
ATOM 792 N N . VAL A 1 107 ? 7.892 -40.327 24.143 1.00 26.31 102 VAL H N 1
ATOM 793 C CA . VAL A 1 107 ? 8.009 -41.452 23.181 1.00 27.74 102 VAL H CA 1
ATOM 794 C C . VAL A 1 107 ? 6.693 -42.195 23.167 1.00 27.44 102 VAL H C 1
ATOM 795 O O . VAL A 1 107 ? 6.221 -42.530 24.245 1.00 26.72 102 VAL H O 1
ATOM 799 N N . TRP A 1 108 ? 6.196 -42.487 21.963 1.00 23.71 103 TRP H N 1
ATOM 800 C CA . TRP A 1 108 ? 4.983 -43.286 21.716 1.00 25.47 103 TRP H CA 1
ATOM 801 C C . TRP A 1 108 ? 5.284 -44.533 20.883 1.00 30.60 103 TRP H C 1
ATOM 802 O O . TRP A 1 108 ? 6.177 -44.465 20.030 1.00 30.48 103 TRP H O 1
ATOM 813 N N . GLY A 1 109 ? 4.531 -45.614 21.059 1.00 26.71 104 GLY H N 1
ATOM 814 C CA . GLY A 1 109 ? 4.575 -46.738 20.114 1.00 28.92 104 GLY H CA 1
ATOM 815 C C . GLY A 1 109 ? 3.695 -46.436 18.910 1.00 30.23 104 GLY H C 1
ATOM 816 O O . GLY A 1 109 ? 3.224 -45.310 18.820 1.00 28.18 104 GLY H O 1
ATOM 817 N N . GLN A 1 110 ? 3.370 -47.434 18.091 1.00 30.67 105 GLN H N 1
ATOM 818 C CA . GLN A 1 110 ? 2.506 -47.226 16.901 1.00 35.23 105 GLN H CA 1
ATOM 819 C C . GLN A 1 110 ? 1.083 -47.651 17.237 1.00 32.90 105 GLN H C 1
ATOM 820 O O . GLN A 1 110 ? 0.191 -47.374 16.404 1.00 30.85 105 GLN H O 1
ATOM 826 N N . GLY A 1 111 ? 0.867 -48.301 18.397 1.00 29.33 106 GLY H N 1
ATOM 827 C CA . GLY A 1 111 ? -0.484 -48.655 18.853 1.00 29.12 106 GLY H CA 1
ATOM 828 C C . GLY A 1 111 ? -0.918 -50.052 18.449 1.00 32.75 106 GLY H C 1
ATOM 829 O O . GLY A 1 111 ? -0.413 -50.580 17.423 1.00 28.41 106 GLY H O 1
ATOM 830 N N . THR A 1 112 ? -1.868 -50.630 19.195 1.00 27.48 107 THR H N 1
ATOM 831 C CA . THR A 1 112 ? -2.467 -51.951 18.901 1.00 31.24 107 THR H CA 1
ATOM 832 C C . THR A 1 112 ? -3.982 -51.796 18.957 1.00 30.91 107 THR H C 1
ATOM 833 O O . THR A 1 112 ? -4.491 -51.230 19.919 1.00 27.96 107 THR H O 1
ATOM 837 N N . LEU A 1 113 ? -4.663 -52.250 17.901 1.00 28.60 108 LEU H N 1
ATOM 838 C CA . LEU A 1 113 ? -6.112 -52.001 17.701 1.00 30.84 108 LEU H CA 1
ATOM 839 C C . LEU A 1 113 ? -6.953 -53.051 18.413 1.00 28.34 108 LEU H C 1
ATOM 840 O O . LEU A 1 113 ? -6.754 -54.237 18.196 1.00 37.25 108 LEU H O 1
ATOM 845 N N . VAL A 1 114 ? -7.882 -52.581 19.224 1.00 27.05 109 VAL H N 1
ATOM 846 C CA . VAL A 1 114 ? -8.853 -53.383 19.983 1.00 26.52 109 VAL H CA 1
ATOM 847 C C . VAL A 1 114 ? -10.214 -53.063 19.404 1.00 30.59 109 VAL H C 1
ATOM 848 O O . VAL A 1 114 ? -10.601 -51.875 19.401 1.00 31.33 109 VAL H O 1
ATOM 852 N N . THR A 1 115 ? -10.898 -54.089 18.898 1.00 31.38 110 THR H N 1
ATOM 853 C CA . THR A 1 115 ? -12.278 -53.980 18.359 1.00 31.46 110 THR H CA 1
ATOM 854 C C . THR A 1 115 ? -13.210 -54.843 19.194 1.00 30.39 110 THR H C 1
ATOM 855 O O . THR A 1 115 ? -13.049 -56.092 19.198 1.00 40.66 110 THR H O 1
ATOM 859 N N . VAL A 1 116 ? -14.145 -54.219 19.874 1.00 31.66 111 VAL H N 1
ATOM 860 C CA . VAL A 1 116 ? -15.042 -54.949 20.803 1.00 32.05 111 VAL H CA 1
ATOM 861 C C . VAL A 1 116 ? -16.360 -55.155 20.075 1.00 36.04 111 VAL H C 1
ATOM 862 O O . VAL A 1 116 ? -17.103 -54.177 19.902 1.00 35.13 111 VAL H O 1
ATOM 866 N N . SER A 1 117 ? -16.605 -56.384 19.627 1.00 31.18 112 SER H N 1
ATOM 867 C CA . SER A 1 117 ? -17.832 -56.707 18.877 1.00 34.14 112 SER H CA 1
ATOM 868 C C . SER A 1 117 ? -18.214 -58.170 19.164 1.00 30.28 112 SER H C 1
ATOM 869 O O . SER A 1 117 ? -17.292 -59.018 19.215 1.00 31.55 112 SER H O 1
ATOM 872 N N . SER A 1 118 ? -19.512 -58.410 19.273 1.00 34.82 113 SER H N 1
ATOM 873 C CA . SER A 1 118 ? -20.088 -59.777 19.365 1.00 37.84 113 SER H CA 1
ATOM 874 C C . SER A 1 118 ? -20.232 -60.401 17.970 1.00 42.78 113 SER H C 1
ATOM 875 O O . SER A 1 118 ? -20.681 -61.528 17.906 1.00 39.59 113 SER H O 1
ATOM 878 N N . ALA A 1 119 ? -19.763 -59.758 16.892 1.00 38.60 114 ALA H N 1
ATOM 879 C CA . ALA A 1 119 ? -20.096 -60.155 15.506 1.00 36.16 114 ALA H CA 1
ATOM 880 C C . ALA A 1 119 ? -19.238 -61.322 15.055 1.00 36.85 114 ALA H C 1
ATOM 881 O O . ALA A 1 119 ? -18.039 -61.350 15.384 1.00 35.30 114 ALA H O 1
ATOM 883 N N . SER A 1 120 ? -19.821 -62.204 14.233 1.00 36.28 115 SER H N 1
ATOM 884 C CA . SER A 1 120 ? -19.061 -63.173 13.409 1.00 36.72 115 SER H CA 1
ATOM 885 C C . SER A 1 120 ? -18.944 -62.589 12.008 1.00 31.35 115 SER H C 1
ATOM 886 O O . SER A 1 120 ? -19.690 -61.631 11.695 1.00 30.59 115 SER H O 1
ATOM 889 N N . THR A 1 121 ? -18.121 -63.204 11.181 1.00 30.05 116 THR H N 1
ATOM 890 C CA . THR A 1 121 ? -18.013 -62.893 9.743 1.00 31.76 116 THR H CA 1
ATOM 891 C C . THR A 1 121 ? -19.417 -62.845 9.141 1.00 37.04 116 THR H C 1
ATOM 892 O O . THR A 1 121 ? -20.248 -63.772 9.406 1.00 29.03 116 THR H O 1
ATOM 896 N N . LYS A 1 122 ? -19.695 -61.790 8.376 1.00 29.97 117 LYS H N 1
ATOM 897 C CA . LYS A 1 122 ? -21.037 -61.552 7.776 1.00 28.86 117 LYS H CA 1
ATOM 898 C C . LYS A 1 122 ? -20.859 -60.660 6.554 1.00 31.26 117 LYS H C 1
ATOM 899 O O . LYS A 1 122 ? -20.204 -59.585 6.679 1.00 28.09 117 LYS H O 1
ATOM 905 N N . GLY A 1 123 ? -21.377 -61.108 5.416 1.00 27.46 118 GLY H N 1
ATOM 906 C CA . GLY A 1 123 ? -21.363 -60.358 4.166 1.00 25.78 118 GLY H CA 1
ATOM 907 C C . GLY A 1 123 ? -22.370 -59.210 4.227 1.00 23.60 118 GLY H C 1
ATOM 908 O O . GLY A 1 123 ? -23.270 -59.184 5.070 1.00 20.36 118 GLY H O 1
ATOM 909 N N . PRO A 1 124 ? -22.149 -58.147 3.422 1.00 22.98 119 PRO H N 1
ATOM 910 C CA . PRO A 1 124 ? -22.995 -56.965 3.451 1.00 23.33 119 PRO H CA 1
ATOM 911 C C . PRO A 1 124 ? -24.350 -57.155 2.757 1.00 22.27 119 PRO H C 1
ATOM 912 O O . PRO A 1 124 ? -24.457 -57.977 1.838 1.00 23.45 119 PRO H O 1
ATOM 916 N N . SER A 1 125 ? -25.314 -56.364 3.219 1.00 23.59 120 SER H N 1
ATOM 917 C CA . SER A 1 125 ? -26.539 -56.027 2.466 1.00 26.80 120 SER H CA 1
ATOM 918 C C . SER A 1 125 ? -26.304 -54.718 1.718 1.00 27.39 120 SER H C 1
ATOM 919 O O . SER A 1 125 ? -25.867 -53.763 2.325 1.00 29.02 120 SER H O 1
ATOM 922 N N . VAL A 1 126 ? -26.669 -54.680 0.460 1.00 21.49 121 VAL H N 1
ATOM 923 C CA . VAL A 1 126 ? -26.351 -53.518 -0.392 1.00 21.62 121 VAL H CA 1
ATOM 924 C C . VAL A 1 126 ? -27.652 -52.911 -0.877 1.00 23.56 121 VAL H C 1
ATOM 925 O O . VAL A 1 126 ? -28.454 -53.637 -1.503 1.00 24.20 121 VAL H O 1
ATOM 929 N N . PHE A 1 127 ? -27.861 -51.625 -0.544 1.00 21.23 122 PHE H N 1
ATOM 930 C CA . PHE A 1 127 ? -29.101 -50.917 -0.891 1.00 20.41 122 PHE H CA 1
ATOM 931 C C . PHE A 1 127 ? -28.732 -49.765 -1.804 1.00 22.48 122 PHE H C 1
ATOM 932 O O . PHE A 1 127 ? -27.698 -49.103 -1.639 1.00 23.21 122 PHE H O 1
ATOM 940 N N . PRO A 1 128 ? -29.578 -49.486 -2.783 1.00 21.13 123 PRO H N 1
ATOM 941 C CA . PRO A 1 128 ? -29.334 -48.387 -3.699 1.00 22.48 123 PRO H CA 1
ATOM 942 C C . PRO A 1 128 ? -29.675 -47.040 -3.044 1.00 24.17 123 PRO H C 1
ATOM 943 O O . PRO A 1 128 ? -30.581 -46.940 -2.236 1.00 21.44 123 PRO H O 1
ATOM 947 N N . LEU A 1 129 ? -28.851 -46.025 -3.342 1.00 21.60 124 LEU H N 1
ATOM 948 C CA . LEU A 1 129 ? -29.177 -44.605 -3.035 1.00 23.00 124 LEU H CA 1
ATOM 949 C C . LEU A 1 129 ? -29.569 -43.932 -4.349 1.00 23.68 124 LEU H C 1
ATOM 950 O O . LEU A 1 129 ? -28.670 -43.547 -5.143 1.00 21.22 124 LEU H O 1
ATOM 955 N N . ALA A 1 130 ? -30.863 -43.943 -4.637 1.00 23.06 125 ALA H N 1
ATOM 956 C CA . ALA A 1 130 ? -31.350 -43.703 -6.000 1.00 25.49 125 ALA H CA 1
ATOM 957 C C . ALA A 1 130 ? -31.317 -42.195 -6.245 1.00 29.62 125 ALA H C 1
ATOM 958 O O . ALA A 1 130 ? -31.589 -41.397 -5.339 1.00 30.96 125 ALA H O 1
ATOM 960 N N . PRO A 1 131 ? -30.948 -41.773 -7.468 1.00 33.60 126 PRO H N 1
ATOM 961 C CA . PRO A 1 131 ? -31.063 -40.367 -7.845 1.00 36.39 126 PRO H CA 1
ATOM 962 C C . PRO A 1 131 ? -32.538 -40.056 -8.134 1.00 43.92 126 PRO H C 1
ATOM 963 O O . PRO A 1 131 ? -33.229 -40.896 -8.716 1.00 48.83 126 PRO H O 1
ATOM 967 N N . SER A 1 132 ? -33.031 -38.915 -7.678 1.00 53.25 127 SER H N 1
ATOM 968 C CA . SER A 1 132 ? -34.305 -38.330 -8.186 1.00 73.34 127 SER H CA 1
ATOM 969 C C . SER A 1 132 ? -34.102 -36.819 -8.278 1.00 83.01 127 SER H C 1
ATOM 970 O O . SER A 1 132 ? -32.922 -36.410 -8.388 1.00 94.96 127 SER H O 1
ATOM 973 N N . SER A 1 133 ? -35.177 -36.028 -8.222 1.00 101.88 128 SER H N 1
ATOM 974 C CA . SER A 1 133 ? -35.122 -34.539 -8.230 1.00 109.40 128 SER H CA 1
ATOM 975 C C . SER A 1 133 ? -34.488 -34.006 -6.935 1.00 118.53 128 SER H C 1
ATOM 976 O O . SER A 1 133 ? -34.172 -32.794 -6.902 1.00 124.10 128 SER H O 1
ATOM 979 N N . LYS A 1 134 ? -34.300 -34.876 -5.929 1.00 121.60 129 LYS H N 1
ATOM 980 C CA . LYS A 1 134 ? -33.760 -34.542 -4.580 1.00 121.42 129 LYS H CA 1
ATOM 981 C C . LYS A 1 134 ? -32.227 -34.696 -4.532 1.00 120.70 129 LYS H C 1
ATOM 982 O O . LYS A 1 134 ? -31.621 -34.166 -3.573 1.00 109.47 129 LYS H O 1
ATOM 988 N N . SER A 1 135 ? -31.618 -35.400 -5.498 1.00 117.11 130 SER H N 1
ATOM 989 C CA . SER A 1 135 ? -30.140 -35.449 -5.700 1.00 108.01 130 SER H CA 1
ATOM 990 C C . SER A 1 135 ? -29.741 -34.875 -7.073 1.00 109.00 130 SER H C 1
ATOM 991 O O . SER A 1 135 ? -28.524 -34.870 -7.344 1.00 97.39 130 SER H O 1
ATOM 994 N N . THR A 1 136 ? -30.711 -34.407 -7.883 1.00 114.04 131 THR H N 1
ATOM 995 C CA . THR A 1 136 ? -30.515 -33.657 -9.164 1.00 118.99 131 THR H CA 1
ATOM 996 C C . THR A 1 136 ? -30.520 -32.146 -8.854 1.00 118.70 131 THR H C 1
ATOM 997 O O . THR A 1 136 ? -31.627 -31.577 -8.658 1.00 115.18 131 THR H O 1
ATOM 1001 N N . SER A 1 137 ? -29.329 -31.532 -8.801 1.00 105.20 132 SER H N 1
ATOM 1002 C CA . SER A 1 137 ? -29.097 -30.096 -8.480 1.00 97.41 132 SER H CA 1
ATOM 1003 C C . SER A 1 137 ? -28.159 -29.478 -9.527 1.00 97.62 132 SER H C 1
ATOM 1004 O O . SER A 1 137 ? -26.954 -29.799 -9.494 1.00 93.47 132 SER H O 1
ATOM 1007 N N . GLY A 1 138 ? -28.695 -28.651 -10.433 1.00 88.95 133 GLY H N 1
ATOM 1008 C CA . GLY A 1 138 ? -27.922 -27.916 -11.457 1.00 82.81 133 GLY H CA 1
ATOM 1009 C C . GLY A 1 138 ? -27.397 -28.798 -12.587 1.00 78.42 133 GLY H C 1
ATOM 1010 O O . GLY A 1 138 ? -26.289 -28.490 -13.081 1.00 78.89 133 GLY H O 1
ATOM 1011 N N . GLY A 1 139 ? -28.153 -29.832 -13.003 1.00 70.81 134 GLY H N 1
ATOM 1012 C CA . GLY A 1 139 ? -27.875 -30.661 -14.204 1.00 66.37 134 GLY H CA 1
ATOM 1013 C C . GLY A 1 139 ? -27.104 -31.954 -13.916 1.00 59.20 134 GLY H C 1
ATOM 1014 O O . GLY A 1 139 ? -26.921 -32.744 -14.863 1.00 59.18 134 GLY H O 1
ATOM 1015 N N . THR A 1 140 ? -26.633 -32.149 -12.680 1.00 54.57 135 THR H N 1
ATOM 1016 C CA . THR A 1 140 ? -25.899 -33.361 -12.208 1.00 54.76 135 THR H CA 1
ATOM 1017 C C . THR A 1 140 ? -26.706 -34.066 -11.095 1.00 53.45 135 THR H C 1
ATOM 1018 O O . THR A 1 140 ? -27.480 -33.376 -10.384 1.00 49.32 135 THR H O 1
ATOM 1022 N N . ALA A 1 141 ? -26.541 -35.395 -10.954 1.00 40.37 136 ALA H N 1
ATOM 1023 C CA . ALA A 1 141 ? -27.259 -36.262 -9.988 1.00 37.26 136 ALA H CA 1
ATOM 1024 C C . ALA A 1 141 ? -26.240 -37.085 -9.190 1.00 34.93 136 ALA H C 1
ATOM 1025 O O . ALA A 1 141 ? -25.304 -37.613 -9.792 1.00 34.14 136 ALA H O 1
ATOM 1027 N N . ALA A 1 142 ? -26.394 -37.131 -7.881 1.00 32.36 137 ALA H N 1
ATOM 1028 C CA . ALA A 1 142 ? -25.625 -38.032 -7.004 1.00 32.18 137 ALA H CA 1
ATOM 1029 C C . ALA A 1 142 ? -26.430 -39.321 -6.818 1.00 31.81 137 ALA H C 1
ATOM 1030 O O . ALA A 1 142 ? -27.687 -39.265 -6.653 1.00 26.92 137 ALA H O 1
ATOM 1032 N N . LEU A 1 143 ? -25.738 -40.440 -6.942 1.00 28.99 138 LEU H N 1
ATOM 1033 C CA . LEU A 1 143 ? -26.329 -41.780 -6.679 1.00 26.77 138 LEU H CA 1
ATOM 1034 C C . LEU A 1 143 ? -25.287 -42.616 -5.956 1.00 29.79 138 LEU H C 1
ATOM 1035 O O . LEU A 1 143 ? -24.101 -42.248 -5.962 1.00 27.11 138 LEU H O 1
ATOM 1040 N N . GLY A 1 144 ? -25.715 -43.648 -5.223 1.00 24.11 139 GLY H N 1
ATOM 1041 C CA . GLY A 1 144 ? -24.720 -44.422 -4.491 1.00 22.52 139 GLY H CA 1
ATOM 1042 C C . GLY A 1 144 ? -25.246 -45.782 -4.112 1.00 24.26 139 GLY H C 1
ATOM 1043 O O . GLY A 1 144 ? -26.296 -46.177 -4.626 1.00 21.12 139 GLY H O 1
ATOM 1044 N N . CYS A 1 145 ? -24.512 -46.398 -3.211 1.00 24.73 140 CYS H N 1
ATOM 1045 C CA . CYS A 1 145 ? -24.810 -47.712 -2.619 1.00 26.05 140 CYS H CA 1
ATOM 1046 C C . CYS A 1 145 ? -24.518 -47.570 -1.157 1.00 24.73 140 CYS H C 1
ATOM 1047 O O . CYS A 1 145 ? -23.440 -47.086 -0.818 1.00 22.04 140 CYS H O 1
ATOM 1050 N N . LEU A 1 146 ? -25.467 -47.987 -0.350 1.00 19.64 141 LEU H N 1
ATOM 1051 C CA . LEU A 1 146 ? -25.289 -48.174 1.092 1.00 22.53 141 LEU H CA 1
ATOM 1052 C C . LEU A 1 146 ? -24.934 -49.648 1.339 1.00 22.20 141 LEU H C 1
ATOM 1053 O O . LEU A 1 146 ? -25.750 -50.518 1.024 1.00 21.39 141 LEU H O 1
ATOM 1058 N N . VAL A 1 147 ? -23.764 -49.874 1.904 1.00 23.87 142 VAL H N 1
ATOM 1059 C CA . VAL A 1 147 ? -23.180 -51.216 2.174 1.00 22.06 142 VAL H CA 1
ATOM 1060 C C . VAL A 1 147 ? -23.301 -51.448 3.670 1.00 25.39 142 VAL H C 1
ATOM 1061 O O . VAL A 1 147 ? -22.479 -50.931 4.462 1.00 24.55 142 VAL H O 1
ATOM 1065 N N . LYS A 1 148 ? -24.324 -52.197 4.072 1.00 23.77 143 LYS H N 1
ATOM 1066 C CA . LYS A 1 148 ? -24.783 -52.255 5.481 1.00 27.32 143 LYS H CA 1
ATOM 1067 C C . LYS A 1 148 ? -24.438 -53.617 6.110 1.00 26.09 143 LYS H C 1
ATOM 1068 O O . LYS A 1 148 ? -24.516 -54.654 5.428 1.00 25.20 143 LYS H O 1
ATOM 1074 N N . ASP A 1 149 ? -24.030 -53.588 7.378 1.00 26.66 144 ASP H N 1
ATOM 1075 C CA . ASP A 1 149 ? -24.067 -54.708 8.328 1.00 28.44 144 ASP H CA 1
ATOM 1076 C C . ASP A 1 149 ? -23.135 -55.834 7.864 1.00 31.80 144 ASP H C 1
ATOM 1077 O O . ASP A 1 149 ? -23.583 -57.001 7.773 1.00 26.52 144 ASP H O 1
ATOM 1082 N N . TYR A 1 150 ? -21.847 -55.523 7.671 1.00 27.22 145 TYR H N 1
ATOM 1083 C CA . TYR A 1 150 ? -20.803 -56.521 7.351 1.00 24.44 145 TYR H CA 1
ATOM 1084 C C . TYR A 1 150 ? -19.768 -56.582 8.477 1.00 23.75 145 TYR H C 1
ATOM 1085 O O . TYR A 1 150 ? -19.668 -55.681 9.333 1.00 25.41 145 TYR H O 1
ATOM 1094 N N . PHE A 1 151 ? -19.006 -57.673 8.503 1.00 22.80 146 PHE H N 1
ATOM 1095 C CA . PHE A 1 151 ? -17.933 -57.891 9.511 1.00 25.38 146 PHE H CA 1
ATOM 1096 C C . PHE A 1 151 ? -17.061 -59.025 9.026 1.00 29.02 146 PHE H C 1
ATOM 1097 O O . PHE A 1 151 ? -17.578 -59.980 8.415 1.00 27.55 146 PHE H O 1
ATOM 1105 N N . PRO A 1 152 ? -15.720 -58.933 9.170 1.00 28.71 147 PRO H N 1
ATOM 1106 C CA . PRO A 1 152 ? -15.030 -57.700 9.593 1.00 28.88 147 PRO H CA 1
ATOM 1107 C C . PRO A 1 152 ? -14.787 -56.724 8.431 1.00 29.11 147 PRO H C 1
ATOM 1108 O O . PRO A 1 152 ? -15.193 -57.007 7.288 1.00 28.02 147 PRO H O 1
ATOM 1112 N N . GLU A 1 153 ? -14.016 -55.639 8.667 1.00 26.91 148 GLU H N 1
ATOM 1113 C CA . GLU A 1 153 ? -13.444 -54.866 7.530 1.00 29.65 148 GLU H CA 1
ATOM 1114 C C . GLU A 1 153 ? -12.457 -55.748 6.767 1.00 33.18 148 GLU H C 1
ATOM 1115 O O . GLU A 1 153 ? -11.941 -56.723 7.299 1.00 33.67 148 GLU H O 1
ATOM 1121 N N . PRO A 1 154 ? -12.139 -55.448 5.493 1.00 30.43 149 PRO H N 1
ATOM 1122 C CA . PRO A 1 154 ? -12.740 -54.329 4.768 1.00 33.47 149 PRO H CA 1
ATOM 1123 C C . PRO A 1 154 ? -13.737 -54.740 3.679 1.00 29.19 149 PRO H C 1
ATOM 1124 O O . PRO A 1 154 ? -13.725 -55.911 3.268 1.00 31.51 149 PRO H O 1
ATOM 1128 N N . VAL A 1 155 ? -14.495 -53.782 3.149 1.00 28.75 150 VAL H N 1
ATOM 1129 C CA . VAL A 1 155 ? -15.089 -53.956 1.795 1.00 29.55 150 VAL H CA 1
ATOM 1130 C C . VAL A 1 155 ? -14.413 -52.994 0.848 1.00 33.38 150 VAL H C 1
ATOM 1131 O O . VAL A 1 155 ? -13.974 -51.921 1.312 1.00 33.83 150 VAL H O 1
ATOM 1135 N N . THR A 1 156 ? -14.400 -53.350 -0.419 1.00 29.54 151 THR H N 1
ATOM 1136 C CA . THR A 1 156 ? -14.026 -52.425 -1.509 1.00 33.65 151 THR H CA 1
ATOM 1137 C C . THR A 1 156 ? -15.206 -52.311 -2.453 1.00 31.12 151 THR H C 1
ATOM 1138 O O . THR A 1 156 ? -15.968 -53.271 -2.564 1.00 28.26 151 THR H O 1
ATOM 1142 N N . VAL A 1 157 ? -15.350 -51.150 -3.074 1.00 26.52 152 VAL H N 1
ATOM 1143 C CA . VAL A 1 157 ? -16.459 -50.824 -4.004 1.00 27.96 152 VAL H CA 1
ATOM 1144 C C . VAL A 1 157 ? -15.861 -50.235 -5.284 1.00 32.54 152 VAL H C 1
ATOM 1145 O O . VAL A 1 157 ? -14.942 -49.365 -5.200 1.00 29.76 152 VAL H O 1
ATOM 1149 N N . SER A 1 158 ? -16.358 -50.704 -6.408 1.00 28.29 153 SER H N 1
ATOM 1150 C CA . SER A 1 158 ? -16.118 -50.174 -7.764 1.00 29.40 153 SER H CA 1
ATOM 1151 C C . SER A 1 158 ? -17.477 -49.907 -8.399 1.00 31.05 153 SER H C 1
ATOM 1152 O O . SER A 1 158 ? -18.485 -50.274 -7.790 1.00 26.12 153 SER H O 1
ATOM 1155 N N . TRP A 1 159 ? -17.479 -49.195 -9.524 1.00 26.52 154 TRP H N 1
ATOM 1156 C CA . TRP A 1 159 ? -18.673 -48.813 -10.315 1.00 27.00 154 TRP H CA 1
ATOM 1157 C C . TRP A 1 159 ? -18.492 -49.213 -11.764 1.00 32.42 154 TRP H C 1
ATOM 1158 O O . TRP A 1 159 ? -17.382 -48.951 -12.331 1.00 34.75 154 TRP H O 1
ATOM 1169 N N . ASN A 1 160 ? -19.519 -49.841 -12.337 1.00 29.73 155 ASN H N 1
ATOM 1170 C CA . ASN A 1 160 ? -19.501 -50.388 -13.715 1.00 34.41 155 ASN H CA 1
ATOM 1171 C C . ASN A 1 160 ? -18.207 -51.195 -13.921 1.00 35.23 155 ASN H C 1
ATOM 1172 O O . ASN A 1 160 ? -17.523 -50.973 -14.930 1.00 37.89 155 ASN H O 1
ATOM 1177 N N . SER A 1 161 ? -17.858 -52.032 -12.943 1.00 31.77 156 SER H N 1
ATOM 1178 C CA . SER A 1 161 ? -16.735 -53.012 -12.982 1.00 38.87 156 SER H CA 1
ATOM 1179 C C . SER A 1 161 ? -15.399 -52.292 -13.178 1.00 40.88 156 SER H C 1
ATOM 1180 O O . SER A 1 161 ? -14.507 -52.893 -13.797 1.00 38.60 156 SER H O 1
ATOM 1183 N N . GLY A 1 162 ? -15.286 -51.054 -12.690 1.00 38.01 157 GLY H N 1
ATOM 1184 C CA . GLY A 1 162 ? -14.037 -50.270 -12.664 1.00 40.12 157 GLY H CA 1
ATOM 1185 C C . GLY A 1 162 ? -13.982 -49.262 -13.798 1.00 37.43 157 GLY H C 1
ATOM 1186 O O . GLY A 1 162 ? -13.107 -48.388 -13.731 1.00 43.04 157 GLY H O 1
ATOM 1187 N N . ALA A 1 163 ? -14.887 -49.357 -14.778 1.00 34.88 158 ALA H N 1
ATOM 1188 C CA . ALA A 1 163 ? -15.026 -48.377 -15.873 1.00 32.60 158 ALA H CA 1
ATOM 1189 C C . ALA A 1 163 ? -15.304 -46.989 -15.308 1.00 38.78 158 ALA H C 1
ATOM 1190 O O . ALA A 1 163 ? -14.716 -46.035 -15.801 1.00 40.85 158 ALA H O 1
ATOM 1192 N N . LEU A 1 164 ? -16.223 -46.839 -14.351 1.00 36.51 159 LEU H N 1
ATOM 1193 C CA . LEU A 1 164 ? -16.624 -45.498 -13.846 1.00 34.06 159 LEU H CA 1
ATOM 1194 C C . LEU A 1 164 ? -15.777 -45.121 -12.627 1.00 39.18 159 LEU H C 1
ATOM 1195 O O . LEU A 1 164 ? -15.900 -45.800 -11.579 1.00 32.58 159 LEU H O 1
ATOM 1200 N N . THR A 1 165 ? -14.927 -44.081 -12.757 1.00 32.53 160 THR H N 1
ATOM 1201 C CA . THR A 1 165 ? -13.962 -43.644 -11.702 1.00 33.85 160 THR H CA 1
ATOM 1202 C C . THR A 1 165 ? -14.160 -42.171 -11.341 1.00 33.86 160 THR H C 1
ATOM 1203 O O . THR A 1 165 ? -13.912 -41.805 -10.203 1.00 36.19 160 THR H O 1
ATOM 1207 N N . SER A 1 166 ? -14.538 -41.346 -12.306 1.00 40.09 161 SER H N 1
ATOM 1208 C CA . SER A 1 166 ? -14.634 -39.885 -12.144 1.00 38.06 161 SER H CA 1
ATOM 1209 C C . SER A 1 166 ? -15.893 -39.587 -11.328 1.00 36.57 161 SER H C 1
ATOM 1210 O O . SER A 1 166 ? -16.951 -40.106 -11.721 1.00 35.60 161 SER H O 1
ATOM 1213 N N . GLY A 1 167 ? -15.770 -38.845 -10.229 1.00 34.59 162 GLY H N 1
ATOM 1214 C CA . GLY A 1 167 ? -16.910 -38.472 -9.371 1.00 39.76 162 GLY H CA 1
ATOM 1215 C C . GLY A 1 167 ? -17.167 -39.502 -8.279 1.00 37.22 162 GLY H C 1
ATOM 1216 O O . GLY A 1 167 ? -18.112 -39.274 -7.455 1.00 34.56 162 GLY H O 1
ATOM 1217 N N . VAL A 1 168 ? -16.370 -40.581 -8.256 1.00 34.19 163 VAL H N 1
ATOM 1218 C CA . VAL A 1 168 ? -16.563 -41.705 -7.304 1.00 33.32 163 VAL H CA 1
ATOM 1219 C C . VAL A 1 168 ? -15.869 -41.375 -5.987 1.00 35.49 163 VAL H C 1
ATOM 1220 O O . VAL A 1 168 ? -14.687 -40.966 -5.966 1.00 33.91 163 VAL H O 1
ATOM 1224 N N . HIS A 1 169 ? -16.575 -41.564 -4.886 1.00 25.96 164 HIS H N 1
ATOM 1225 C CA . HIS A 1 169 ? -16.001 -41.474 -3.534 1.00 26.74 164 HIS H CA 1
ATOM 1226 C C . HIS A 1 169 ? -16.575 -42.629 -2.710 1.00 25.23 164 HIS H C 1
ATOM 1227 O O . HIS A 1 169 ? -17.799 -42.715 -2.625 1.00 24.66 164 HIS H O 1
ATOM 1234 N N . THR A 1 170 ? -15.710 -43.453 -2.115 1.00 26.71 165 THR H N 1
ATOM 1235 C CA . THR A 1 170 ? -16.112 -44.459 -1.130 1.00 26.22 165 THR H CA 1
ATOM 1236 C C . THR A 1 170 ? -15.679 -43.982 0.231 1.00 26.83 165 THR H C 1
ATOM 1237 O O . THR A 1 170 ? -14.477 -43.705 0.457 1.00 27.14 165 THR H O 1
ATOM 1241 N N . PHE A 1 171 ? -16.630 -43.910 1.139 1.00 22.36 166 PHE H N 1
ATOM 1242 C CA . PHE A 1 171 ? -16.392 -43.429 2.510 1.00 23.79 166 PHE H CA 1
ATOM 1243 C C . PHE A 1 171 ? -15.729 -44.485 3.372 1.00 29.35 166 PHE H C 1
ATOM 1244 O O . PHE A 1 171 ? -15.880 -45.692 3.151 1.00 29.79 166 PHE H O 1
ATOM 1252 N N . PRO A 1 172 ? -15.029 -44.037 4.424 1.00 31.30 167 PRO H N 1
ATOM 1253 C CA . PRO A 1 172 ? -14.676 -44.917 5.522 1.00 31.43 167 PRO H CA 1
ATOM 1254 C C . PRO A 1 172 ? -15.937 -45.484 6.200 1.00 33.06 167 PRO H C 1
ATOM 1255 O O . PRO A 1 172 ? -17.032 -44.933 6.146 1.00 31.22 167 PRO H O 1
ATOM 1259 N N . ALA A 1 173 ? -15.746 -46.624 6.840 1.00 31.51 168 ALA H N 1
ATOM 1260 C CA . ALA A 1 173 ? -16.798 -47.395 7.528 1.00 31.73 168 ALA H CA 1
ATOM 1261 C C . ALA A 1 173 ? -17.043 -46.820 8.916 1.00 33.38 168 ALA H C 1
ATOM 1262 O O . ALA A 1 173 ? -16.114 -46.268 9.499 1.00 37.36 168 ALA H O 1
ATOM 1264 N N . VAL A 1 174 ? -18.250 -46.974 9.439 1.00 32.09 169 VAL H N 1
ATOM 1265 C CA . VAL A 1 174 ? -18.558 -46.738 10.871 1.00 33.76 169 VAL H CA 1
ATOM 1266 C C . VAL A 1 174 ? -18.890 -48.087 11.530 1.00 35.50 169 VAL H C 1
ATOM 1267 O O . VAL A 1 174 ? -19.500 -48.957 10.887 1.00 32.18 169 VAL H O 1
ATOM 1271 N N . LEU A 1 175 ? -18.363 -48.309 12.726 1.00 34.74 170 LEU H N 1
ATOM 1272 C CA . LEU A 1 175 ? -18.790 -49.440 13.569 1.00 33.69 170 LEU H CA 1
ATOM 1273 C C . LEU A 1 175 ? -20.062 -49.026 14.288 1.00 33.81 170 LEU H C 1
ATOM 1274 O O . LEU A 1 175 ? -20.022 -48.093 15.091 1.00 35.65 170 LEU H O 1
ATOM 1279 N N . GLN A 1 176 ? -21.162 -49.685 13.992 1.00 33.22 171 GLN H N 1
ATOM 1280 C CA . GLN A 1 176 ? -22.464 -49.344 14.598 1.00 38.76 171 GLN H CA 1
ATOM 1281 C C . GLN A 1 176 ? -22.566 -50.031 15.959 1.00 39.68 171 GLN H C 1
ATOM 1282 O O . GLN A 1 176 ? -21.782 -50.947 16.242 1.00 40.39 171 GLN H O 1
ATOM 1288 N N . SER A 1 177 ? -23.522 -49.588 16.763 1.00 43.28 172 SER H N 1
ATOM 1289 C CA . SER A 1 177 ? -23.768 -50.126 18.121 1.00 43.93 172 SER H CA 1
ATOM 1290 C C . SER A 1 177 ? -24.150 -51.608 18.028 1.00 41.25 172 SER H C 1
ATOM 1291 O O . SER A 1 177 ? -24.085 -52.276 19.034 1.00 46.05 172 SER H O 1
ATOM 1294 N N . SER A 1 178 ? -24.508 -52.104 16.850 1.00 42.64 173 SER H N 1
ATOM 1295 C CA . SER A 1 178 ? -24.788 -53.538 16.568 1.00 37.23 173 SER H CA 1
ATOM 1296 C C . SER A 1 178 ? -23.502 -54.385 16.530 1.00 38.22 173 SER H C 1
ATOM 1297 O O . SER A 1 178 ? -23.611 -55.627 16.509 1.00 41.06 173 SER H O 1
ATOM 1300 N N . GLY A 1 179 ? -22.318 -53.779 16.462 1.00 32.79 174 GLY H N 1
ATOM 1301 C CA . GLY A 1 179 ? -21.055 -54.510 16.276 1.00 29.45 174 GLY H CA 1
ATOM 1302 C C . GLY A 1 179 ? -20.750 -54.744 14.814 1.00 28.60 174 GLY H C 1
ATOM 1303 O O . GLY A 1 179 ? -19.709 -55.395 14.497 1.00 27.87 174 GLY H O 1
ATOM 1304 N N . LEU A 1 180 ? -21.591 -54.229 13.903 1.00 29.55 175 LEU H N 1
ATOM 1305 C CA . LEU A 1 180 ? -21.341 -54.408 12.448 1.00 28.05 175 LEU H CA 1
ATOM 1306 C C . LEU A 1 180 ? -20.935 -53.091 11.777 1.00 26.34 175 LEU H C 1
ATOM 1307 O O . LEU A 1 180 ? -21.436 -52.024 12.169 1.00 29.64 175 LEU H O 1
ATOM 1312 N N . TYR A 1 181 ? -20.205 -53.203 10.685 1.00 25.54 176 TYR H N 1
ATOM 1313 C CA . TYR A 1 181 ? -19.778 -52.022 9.888 1.00 27.06 176 TYR H CA 1
ATOM 1314 C C . TYR A 1 181 ? -20.802 -51.668 8.825 1.00 29.09 176 TYR H C 1
ATOM 1315 O O . TYR A 1 181 ? -21.501 -52.558 8.290 1.00 27.81 176 TYR H O 1
ATOM 1324 N N . SER A 1 182 ? -20.826 -50.379 8.471 1.00 28.43 177 SER H N 1
ATOM 1325 C CA . SER A 1 182 ? -21.538 -49.856 7.282 1.00 26.56 177 SER H CA 1
ATOM 1326 C C . SER A 1 182 ? -20.681 -48.775 6.623 1.00 28.63 177 SER H C 1
ATOM 1327 O O . SER A 1 182 ? -19.990 -48.024 7.357 1.00 23.50 177 SER H O 1
ATOM 1330 N N . LEU A 1 183 ? -20.768 -48.691 5.311 1.00 23.24 178 LEU H N 1
ATOM 1331 C CA . LEU A 1 183 ? -20.178 -47.562 4.556 1.00 24.97 178 LEU H CA 1
ATOM 1332 C C . LEU A 1 183 ? -21.064 -47.258 3.362 1.00 25.65 178 LEU H C 1
ATOM 1333 O O . LEU A 1 183 ? -22.079 -47.992 3.148 1.00 25.14 178 LEU H O 1
ATOM 1338 N N . SER A 1 184 ? -20.758 -46.179 2.641 1.00 23.20 179 SER H 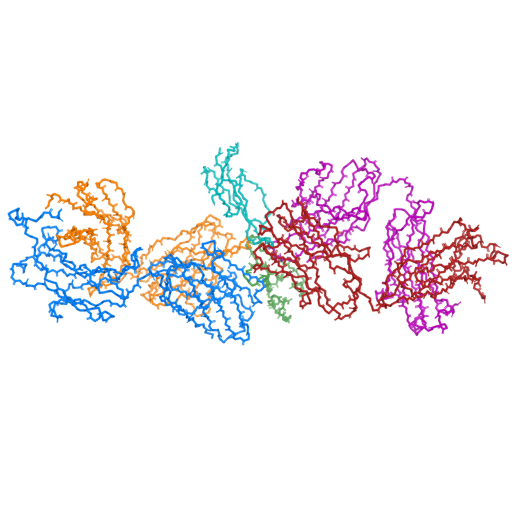N 1
ATOM 1339 C CA . SER A 1 184 ? -21.449 -45.768 1.407 1.00 22.67 179 SER H CA 1
ATOM 1340 C C . SER A 1 184 ? -20.382 -45.468 0.376 1.00 23.25 179 SER H C 1
ATOM 1341 O O . SER A 1 184 ? -19.241 -45.140 0.737 1.00 22.28 179 SER H O 1
ATOM 1344 N N . SER A 1 185 ? -20.788 -45.607 -0.855 1.00 21.26 180 SER H N 1
ATOM 1345 C CA . SER A 1 185 ? -20.055 -45.224 -2.068 1.00 24.63 180 SER H CA 1
ATOM 1346 C C . SER A 1 185 ? -21.009 -44.363 -2.888 1.00 25.83 180 SER H C 1
ATOM 1347 O O . SER A 1 185 ? -22.195 -44.670 -2.953 1.00 24.27 180 SER H O 1
ATOM 1350 N N . VAL A 1 186 ? -20.517 -43.255 -3.419 1.00 26.57 181 VAL H N 1
ATOM 1351 C CA . VAL A 1 186 ? -21.363 -42.291 -4.176 1.00 25.08 181 VAL H CA 1
ATOM 1352 C C . VAL A 1 186 ? -20.647 -41.945 -5.469 1.00 24.99 181 VAL H C 1
ATOM 1353 O O . VAL A 1 186 ? -19.425 -41.958 -5.508 1.00 26.42 181 VAL H O 1
ATOM 1357 N N . VAL A 1 187 ? -21.413 -41.617 -6.482 1.00 26.41 182 VAL H N 1
ATOM 1358 C CA . VAL A 1 187 ? -20.842 -41.023 -7.705 1.00 31.31 182 VAL H CA 1
ATOM 1359 C C . VAL A 1 187 ? -21.762 -39.885 -8.147 1.00 34.58 182 VAL H C 1
ATOM 1360 O O . VAL A 1 187 ? -22.962 -39.976 -7.947 1.00 28.65 182 VAL H O 1
ATOM 1364 N N . THR A 1 188 ? -21.173 -38.812 -8.667 1.00 35.49 183 THR H N 1
ATOM 1365 C CA . THR A 1 188 ? -21.935 -37.711 -9.298 1.00 39.28 183 THR H CA 1
ATOM 1366 C C . THR A 1 188 ? -21.880 -37.905 -10.811 1.00 37.24 183 THR H C 1
ATOM 1367 O O . THR A 1 188 ? -20.794 -38.136 -11.335 1.00 37.05 183 THR H O 1
ATOM 1371 N N . VAL A 1 189 ? -23.030 -37.860 -11.465 1.00 31.27 184 VAL H N 1
ATOM 1372 C CA . VAL A 1 189 ? -23.152 -38.109 -12.918 1.00 32.22 184 VAL H CA 1
ATOM 1373 C C . VAL A 1 189 ? -24.053 -37.029 -13.506 1.00 34.82 184 VAL H C 1
ATOM 1374 O O . VAL A 1 189 ? -24.741 -36.308 -12.777 1.00 39.28 184 VAL H O 1
ATOM 1378 N N . PRO A 1 190 ? -24.069 -36.873 -14.843 1.00 41.49 185 PRO H N 1
ATOM 1379 C CA . PRO A 1 190 ? -25.020 -35.969 -15.489 1.00 45.06 185 PRO H CA 1
ATOM 1380 C C . PRO A 1 190 ? -26.451 -36.494 -15.405 1.00 41.79 185 PRO H C 1
ATOM 1381 O O . PRO A 1 190 ? -26.660 -37.665 -15.698 1.00 42.71 185 PRO H O 1
ATOM 1385 N N . SER A 1 191 ? -27.390 -35.625 -15.052 1.00 40.08 186 SER H N 1
ATOM 1386 C CA . SER A 1 191 ? -28.836 -35.955 -15.004 1.00 46.12 186 SER H CA 1
ATOM 1387 C C . SER A 1 191 ? -29.337 -36.522 -16.339 1.00 44.40 186 SER H C 1
ATOM 1388 O O . SER A 1 191 ? -30.224 -37.404 -16.310 1.00 42.92 186 SER H O 1
ATOM 1391 N N . SER A 1 192 ? -28.779 -36.094 -17.473 1.00 51.87 187 SER H N 1
ATOM 1392 C CA . SER A 1 192 ? -29.262 -36.494 -18.827 1.00 49.88 187 SER H CA 1
ATOM 1393 C C . SER A 1 192 ? -28.855 -37.943 -19.121 1.00 50.75 187 SER H C 1
ATOM 1394 O O . SER A 1 192 ? -29.557 -38.598 -19.894 1.00 54.07 187 SER H O 1
ATOM 1397 N N . SER A 1 193 ? -27.780 -38.429 -18.490 1.00 55.36 188 SER H N 1
ATOM 1398 C CA . SER A 1 193 ? -27.303 -39.836 -18.583 1.00 52.25 188 SER H CA 1
ATOM 1399 C C . SER A 1 193 ? -28.266 -40.807 -17.872 1.00 48.50 188 SER H C 1
ATOM 1400 O O . SER A 1 193 ? -28.179 -42.016 -18.152 1.00 44.64 188 SER H O 1
ATOM 1403 N N . LEU A 1 194 ? -29.112 -40.339 -16.952 1.00 43.58 189 LEU H N 1
ATOM 1404 C CA . LEU A 1 194 ? -29.905 -41.252 -16.075 1.00 45.12 189 LEU H CA 1
ATOM 1405 C C . LEU A 1 194 ? -30.829 -42.118 -16.919 1.00 49.96 189 LEU H C 1
ATOM 1406 O O . LEU A 1 194 ? -31.099 -43.256 -16.497 1.00 48.56 189 LEU H O 1
ATOM 1411 N N . GLY A 1 195 ? -31.316 -41.594 -18.042 1.00 49.48 190 GLY H N 1
ATOM 1412 C CA . GLY A 1 195 ? -32.213 -42.365 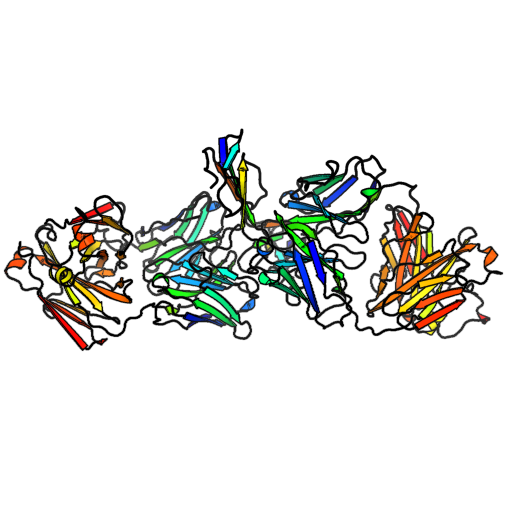-18.924 1.00 55.80 190 GLY H CA 1
ATOM 1413 C C . GLY A 1 195 ? -31.516 -43.540 -19.603 1.00 55.29 190 GLY H C 1
ATOM 1414 O O . GLY A 1 195 ? -32.193 -44.550 -19.834 1.00 65.44 190 GLY H O 1
ATOM 1415 N N . THR A 1 196 ? -30.219 -43.431 -19.917 1.00 58.33 191 THR H N 1
ATOM 1416 C CA . THR A 1 196 ? -29.537 -44.277 -20.941 1.00 61.71 191 THR H CA 1
ATOM 1417 C C . THR A 1 196 ? -28.342 -45.067 -20.375 1.00 55.46 191 THR H C 1
ATOM 1418 O O . THR A 1 196 ? -28.038 -46.142 -20.935 1.00 61.88 191 THR H O 1
ATOM 1422 N N . GLN A 1 197 ? -27.647 -44.557 -19.360 1.00 47.74 192 GLN H N 1
ATOM 1423 C CA . GLN A 1 197 ? -26.435 -45.209 -18.792 1.00 46.66 192 GLN H CA 1
ATOM 1424 C C . GLN A 1 197 ? -26.812 -45.991 -17.522 1.00 41.94 192 GLN H C 1
ATOM 1425 O O . GLN A 1 197 ? -27.387 -45.397 -16.593 1.00 43.81 192 GLN H O 1
ATOM 1431 N N . THR A 1 198 ? -26.451 -47.264 -17.488 1.00 39.28 193 THR H N 1
ATOM 1432 C CA . THR A 1 198 ? -26.630 -48.169 -16.335 1.00 37.77 193 THR H CA 1
ATOM 1433 C C . THR A 1 198 ? -25.550 -47.824 -15.327 1.00 36.91 193 THR H C 1
ATOM 1434 O O . THR A 1 198 ? -24.348 -47.649 -15.746 1.00 36.52 193 THR H O 1
ATOM 1438 N N . TYR A 1 199 ? -25.938 -47.762 -14.057 1.00 28.32 194 TYR H N 1
ATOM 1439 C CA . TYR A 1 199 ? -24.990 -47.597 -12.921 1.00 29.35 194 TYR H CA 1
ATOM 1440 C C . TYR A 1 199 ? -25.134 -48.810 -11.981 1.00 29.29 194 TYR H C 1
ATOM 1441 O O . TYR A 1 199 ? -26.244 -49.071 -11.460 1.00 27.21 194 TYR H O 1
ATOM 1450 N N . ILE A 1 200 ? -24.038 -49.547 -11.815 1.00 26.00 195 ILE H N 1
ATOM 1451 C CA . ILE A 1 200 ? -23.946 -50.751 -10.945 1.00 25.84 195 ILE H CA 1
ATOM 1452 C C . ILE A 1 200 ? -22.817 -50.532 -9.967 1.00 25.64 195 ILE H C 1
ATOM 1453 O O . ILE A 1 200 ? -21.677 -50.280 -10.401 1.00 23.75 195 ILE H O 1
ATOM 1458 N N . CYS A 1 201 ? -23.086 -50.672 -8.677 1.00 21.04 196 CYS H N 1
ATOM 1459 C CA . CYS A 1 201 ? -21.993 -50.689 -7.713 1.00 22.19 196 CYS H CA 1
ATOM 1460 C C . CYS A 1 201 ? -21.603 -52.140 -7.483 1.00 23.75 196 CYS H C 1
ATOM 1461 O O . CYS A 1 201 ? -22.509 -52.978 -7.411 1.00 24.00 196 CYS H O 1
ATOM 1464 N N . ASN A 1 202 ? -20.301 -52.396 -7.482 1.00 21.73 197 ASN H N 1
ATOM 1465 C CA . ASN A 1 202 ? -19.632 -53.717 -7.313 1.00 24.27 197 ASN H CA 1
ATOM 1466 C C . ASN A 1 202 ? -18.968 -53.767 -5.947 1.00 26.25 197 ASN H C 1
ATOM 1467 O O . ASN A 1 202 ? -17.953 -53.026 -5.674 1.00 24.23 197 ASN H O 1
ATOM 1472 N N . VAL A 1 203 ? -19.580 -54.512 -5.032 1.00 20.85 198 VAL H N 1
ATOM 1473 C CA . VAL A 1 203 ? -19.113 -54.563 -3.637 1.00 21.66 198 VAL H CA 1
ATOM 1474 C C . VAL A 1 203 ? -18.321 -55.859 -3.464 1.00 24.85 198 VAL H C 1
ATOM 1475 O O . VAL A 1 203 ? -18.869 -56.932 -3.766 1.00 25.67 198 VAL H O 1
ATOM 1479 N N . ASN A 1 204 ? -17.157 -55.797 -2.853 1.00 26.02 199 ASN H N 1
ATOM 1480 C CA . ASN A 1 204 ? -16.316 -56.994 -2.614 1.00 27.54 199 ASN H CA 1
ATOM 1481 C C . ASN A 1 204 ? -16.055 -57.087 -1.127 1.00 29.14 199 ASN H C 1
ATOM 1482 O O . ASN A 1 204 ? -15.563 -56.093 -0.545 1.00 26.68 199 ASN H O 1
ATOM 1487 N N . HIS A 1 205 ? -16.483 -58.185 -0.497 1.00 24.20 200 HIS H N 1
ATOM 1488 C CA . HIS A 1 205 ? -16.207 -58.463 0.930 1.00 24.71 200 HIS H CA 1
ATOM 1489 C C . HIS A 1 205 ? -15.455 -59.794 1.034 1.00 28.85 200 HIS H C 1
ATOM 1490 O O . HIS A 1 205 ? -16.100 -60.848 1.207 1.00 27.20 200 HIS H O 1
ATOM 1497 N N . LYS A 1 206 ? -14.140 -59.737 0.911 1.00 29.74 201 LYS H N 1
ATOM 1498 C CA . LYS A 1 206 ? -13.288 -60.937 0.846 1.00 30.34 201 LYS H CA 1
ATOM 1499 C C . LYS A 1 206 ? -13.418 -61.768 2.105 1.00 29.65 201 LYS H C 1
ATOM 1500 O O . LYS A 1 206 ? -13.385 -62.987 1.991 1.00 34.42 201 LYS H O 1
ATOM 1506 N N . PRO A 1 207 ? -13.529 -61.208 3.324 1.00 28.17 202 PRO H N 1
ATOM 1507 C CA . PRO A 1 207 ? -13.632 -62.064 4.492 1.00 30.45 202 PRO H CA 1
ATOM 1508 C C . PRO A 1 207 ? -14.771 -63.091 4.396 1.00 36.86 202 PRO H C 1
ATOM 1509 O O . PRO A 1 207 ? -14.632 -64.144 4.971 1.00 32.31 202 PRO H O 1
ATOM 1513 N N . SER A 1 208 ? -15.890 -62.763 3.740 1.00 29.99 203 SER H N 1
ATOM 1514 C CA . SER A 1 208 ? -17.046 -63.686 3.638 1.00 25.82 203 SER H CA 1
ATOM 1515 C C . SER A 1 208 ? -17.109 -64.302 2.236 1.00 26.50 203 SER H C 1
ATOM 1516 O O . SER A 1 208 ? -18.122 -64.979 1.941 1.00 29.37 203 SER H O 1
ATOM 1519 N N . ASN A 1 209 ? -16.111 -64.090 1.365 1.00 24.10 204 ASN H N 1
ATOM 1520 C CA . ASN A 1 209 ? -16.108 -64.563 -0.036 1.00 28.82 204 ASN H CA 1
ATOM 1521 C C . ASN A 1 209 ? -17.384 -64.108 -0.753 1.00 30.82 204 ASN H C 1
ATOM 1522 O O . ASN A 1 209 ? -17.897 -64.867 -1.570 1.00 27.24 204 ASN H O 1
ATOM 1527 N N . THR A 1 210 ? -17.880 -62.908 -0.451 1.00 27.13 205 THR H N 1
ATOM 1528 C CA . THR A 1 210 ? -19.108 -62.368 -1.081 1.00 27.13 205 THR H CA 1
ATOM 1529 C C . THR A 1 210 ? -18.728 -61.216 -2.012 1.00 28.29 205 THR H C 1
ATOM 1530 O O . THR A 1 210 ? -17.875 -60.361 -1.597 1.00 26.10 205 THR H O 1
ATOM 1534 N N . LYS A 1 211 ? -19.342 -61.190 -3.179 1.00 24.08 206 LYS H N 1
ATOM 1535 C CA . LYS A 1 211 ? -19.452 -59.979 -4.024 1.00 25.85 206 LYS H CA 1
ATOM 1536 C C . LYS A 1 211 ? -20.917 -59.723 -4.326 1.00 26.52 206 LYS H C 1
ATOM 1537 O O . LYS A 1 211 ? -21.672 -60.698 -4.538 1.00 25.43 206 LYS H O 1
ATOM 1543 N N . VAL A 1 212 ? -21.305 -58.448 -4.374 1.00 24.74 207 VAL H N 1
ATOM 1544 C CA . VAL A 1 212 ? -22.683 -58.016 -4.722 1.00 23.17 207 VAL H CA 1
ATOM 1545 C C . VAL A 1 212 ? -22.584 -56.927 -5.790 1.00 25.79 207 VAL H C 1
ATOM 1546 O O . VAL A 1 212 ? -21.801 -55.994 -5.588 1.00 25.17 207 VAL H O 1
ATOM 1550 N N . ASP A 1 213 ? -23.329 -57.082 -6.862 1.00 22.26 208 ASP H N 1
ATOM 1551 C CA . ASP A 1 213 ? -23.551 -56.060 -7.907 1.00 23.57 208 ASP H CA 1
ATOM 1552 C C . ASP A 1 213 ? -24.969 -55.549 -7.733 1.00 27.57 208 ASP H C 1
ATOM 1553 O O . ASP A 1 213 ? -25.955 -56.382 -7.810 1.00 27.31 208 ASP H O 1
ATOM 1558 N N . LYS A 1 214 ? -25.102 -54.257 -7.486 1.00 23.31 209 LYS H N 1
ATOM 1559 C CA . LYS A 1 214 ? -26.454 -53.683 -7.281 1.00 22.56 209 LYS H CA 1
ATOM 1560 C C . LYS A 1 214 ? -26.679 -52.657 -8.364 1.00 25.62 209 LYS H C 1
ATOM 1561 O O . LYS A 1 214 ? -25.900 -51.683 -8.436 1.00 21.92 209 LYS H O 1
ATOM 1567 N N . LYS A 1 215 ? -27.729 -52.817 -9.138 1.00 23.07 210 LYS H N 1
ATOM 1568 C CA . LYS A 1 215 ? -28.132 -51.808 -10.119 1.00 27.86 210 LYS H CA 1
ATOM 1569 C C . LYS A 1 215 ? -28.851 -50.660 -9.388 1.00 28.88 210 LYS H C 1
ATOM 1570 O O . LYS A 1 215 ? -29.697 -50.922 -8.506 1.00 24.65 210 LYS H O 1
ATOM 1576 N N . VAL A 1 216 ? -28.423 -49.432 -9.659 1.00 26.04 211 VAL H N 1
ATOM 1577 C CA . VAL A 1 216 ? -28.957 -48.231 -8.969 1.00 27.31 211 VAL H CA 1
ATOM 1578 C C . VAL A 1 216 ? -29.742 -47.484 -10.046 1.00 28.53 211 VAL H C 1
ATOM 1579 O O . VAL A 1 216 ? -29.128 -46.995 -10.963 1.00 27.60 211 VAL H O 1
ATOM 1583 N N . GLU A 1 217 ? -31.051 -47.452 -9.918 1.00 33.67 212 GLU H N 1
ATOM 1584 C CA . GLU A 1 217 ? -32.000 -46.954 -10.933 1.00 38.05 212 GLU H CA 1
ATOM 1585 C C . GLU A 1 217 ? -32.623 -45.683 -10.395 1.00 33.80 212 GLU H C 1
ATOM 1586 O O . GLU A 1 217 ? -32.829 -45.585 -9.194 1.00 30.09 212 GLU H O 1
ATOM 1592 N N . PRO A 1 218 ? -33.051 -44.732 -11.247 1.00 37.55 213 PRO H N 1
ATOM 1593 C CA . PRO A 1 218 ? -33.770 -43.553 -10.755 1.00 43.64 213 PRO H CA 1
ATOM 1594 C C . PRO A 1 218 ? -35.093 -43.952 -10.087 1.00 39.85 213 PRO H C 1
ATOM 1595 O O . PRO A 1 218 ? -35.695 -44.898 -10.508 1.00 41.14 213 PRO H O 1
ATOM 1599 N N . LYS A 1 219 ? -35.494 -43.230 -9.048 1.00 47.82 214 LYS H N 1
ATOM 1600 C CA . LYS A 1 219 ? -36.787 -43.441 -8.355 1.00 57.15 214 LYS H CA 1
ATOM 1601 C C . LYS A 1 219 ? -37.894 -43.214 -9.383 1.00 60.93 214 LYS H C 1
ATOM 1602 O O . LYS A 1 219 ? -37.853 -42.179 -10.071 1.00 59.31 214 LYS H O 1
ATOM 1608 N N . SER A 1 220 ? -38.817 -44.158 -9.499 1.00 61.20 215 SER H N 1
ATOM 1609 C CA . SER A 1 220 ? -40.095 -44.006 -10.239 1.00 68.20 215 SER H CA 1
ATOM 1610 C C . SER A 1 220 ? -41.152 -43.558 -9.225 1.00 72.51 215 SER H C 1
ATOM 1611 O O . SER A 1 220 ? -41.398 -44.330 -8.283 1.00 80.19 215 SER H O 1
ATOM 1614 N N . CYS A 1 221 ? -41.725 -42.359 -9.365 1.00 68.45 216 CYS H N 1
ATOM 1615 C CA . CYS A 1 221 ? -42.747 -41.838 -8.411 1.00 74.68 216 CYS H CA 1
ATOM 1616 C C . CYS A 1 221 ? -44.161 -42.250 -8.869 1.00 72.70 216 CYS H C 1
ATOM 1617 O O . CYS A 1 221 ? -45.127 -41.616 -8.421 1.00 72.32 216 CYS H O 1
ATOM 1620 N N . ASP A 1 222 ? -44.264 -43.326 -9.666 1.00 65.09 217 ASP H N 1
ATOM 1621 C CA . ASP A 1 222 ? -45.517 -43.938 -10.188 1.00 62.83 217 ASP H CA 1
ATOM 1622 C C . ASP A 1 222 ? -46.214 -44.739 -9.069 1.00 68.42 217 ASP H C 1
ATOM 1623 O O . ASP A 1 222 ? -45.718 -45.851 -8.727 1.00 62.48 217 ASP H O 1
ATOM 1628 N N . LYS A 1 223 ? -47.337 -44.214 -8.550 1.00 63.33 218 LYS H N 1
ATOM 1629 C CA . LYS A 1 223 ? -48.179 -44.836 -7.482 1.00 71.17 218 LYS H CA 1
ATOM 1630 C C . LYS A 1 223 ? -48.708 -46.223 -7.933 1.00 69.77 218 LYS H C 1
ATOM 1631 O O . LYS A 1 223 ? -48.935 -47.084 -7.047 1.00 58.99 218 LYS H O 1
ATOM 1637 N N . GLY A 1 224 ? -48.864 -46.460 -9.245 1.00 63.30 219 GLY H N 1
ATOM 1638 C CA . GLY A 1 224 ? -49.254 -47.763 -9.823 1.00 60.38 219 GLY H CA 1
ATOM 1639 C C . GLY A 1 224 ? -48.213 -48.860 -9.627 1.00 60.08 219 GLY H C 1
ATOM 1640 O O . GLY A 1 224 ? -48.579 -50.030 -9.839 1.00 61.74 219 GLY H O 1
ATOM 1641 N N . LEU A 1 225 ? -46.967 -48.511 -9.267 1.00 56.45 220 LEU H N 1
ATOM 1642 C CA . LEU A 1 225 ? -45.821 -49.448 -9.052 1.00 58.53 220 LEU H CA 1
ATOM 1643 C C . LEU A 1 225 ? -45.523 -49.590 -7.539 1.00 56.66 220 LEU H C 1
ATOM 1644 O O . LEU A 1 225 ? -44.523 -50.241 -7.186 1.00 49.44 220 LEU H O 1
ATOM 1649 N N . GLU A 1 226 ? -46.334 -49.014 -6.649 1.00 56.39 221 GLU H N 1
ATOM 1650 C CA . GLU A 1 226 ? -46.023 -49.025 -5.190 1.00 61.13 221 GLU H CA 1
ATOM 1651 C C . GLU A 1 226 ? -46.294 -50.429 -4.601 1.00 55.03 221 GLU H C 1
ATOM 1652 O O . GLU A 1 226 ? -47.188 -51.168 -5.098 1.00 48.47 221 GLU H O 1
ATOM 1658 N N . VAL A 1 227 ? -45.477 -50.790 -3.611 1.00 48.06 222 VAL H N 1
ATOM 1659 C CA . VAL A 1 227 ? -45.537 -52.060 -2.832 1.00 48.84 222 VAL H CA 1
ATOM 1660 C C . VAL A 1 227 ? -45.948 -51.686 -1.385 1.00 49.06 222 VAL H C 1
ATOM 1661 O O . VAL A 1 227 ? -45.966 -50.487 -1.020 1.00 45.82 222 VAL H O 1
ATOM 1665 N N . LEU A 1 228 ? -46.308 -52.685 -0.588 1.00 44.33 223 LEU H N 1
ATOM 1666 C CA . LEU A 1 228 ? -47.135 -52.542 0.624 1.00 40.95 223 LEU H CA 1
ATOM 1667 C C . LEU A 1 228 ? -46.330 -52.414 1.903 1.00 43.04 223 LEU H C 1
ATOM 1668 O O . LEU A 1 228 ? -46.936 -52.086 2.929 1.00 61.33 223 LEU H O 1
ATOM 1673 N N . PHE A 1 229 ? -45.060 -52.713 1.880 1.00 34.71 224 PHE H N 1
ATOM 1674 C CA . PHE A 1 229 ? -44.261 -52.832 3.136 1.00 30.43 224 PHE H CA 1
ATOM 1675 C C . PHE A 1 229 ? -43.203 -51.711 3.193 1.00 32.43 224 PHE H C 1
ATOM 1676 O O . PHE A 1 229 ? -42.087 -51.948 3.682 1.00 34.39 224 PHE H O 1
ATOM 1684 N N . GLN A 1 230 ? -43.585 -50.507 2.749 1.00 35.01 225 GLN H N 1
ATOM 1685 C CA . GLN A 1 230 ? -42.697 -49.328 2.459 1.00 41.77 225 GLN H CA 1
ATOM 1686 C C . GLN A 1 230 ? -43.357 -47.999 2.865 1.00 46.17 225 GLN H C 1
ATOM 1687 O O . GLN A 1 230 ? -43.838 -47.945 3.992 1.00 61.70 225 GLN H O 1
ATOM 1693 N N . SER B 2 3 ? -11.437 -30.995 35.442 1.00 69.88 3 SER L N 1
ATOM 1694 C CA . SER B 2 3 ? -11.274 -29.751 34.640 1.00 68.79 3 SER L CA 1
ATOM 1695 C C . SER B 2 3 ? -11.505 -30.085 33.157 1.00 59.55 3 SER L C 1
ATOM 1696 O O . SER B 2 3 ? -10.784 -30.928 32.592 1.00 60.95 3 SER L O 1
ATOM 1699 N N . VAL B 2 4 ? -12.521 -29.487 32.559 1.00 50.87 4 VAL L N 1
ATOM 1700 C CA . VAL B 2 4 ? -12.787 -29.622 31.103 1.00 52.12 4 VAL L CA 1
ATOM 1701 C C . VAL B 2 4 ? -11.772 -28.700 30.431 1.00 40.78 4 VAL L C 1
ATOM 1702 O O . VAL B 2 4 ? -11.618 -27.579 30.897 1.00 36.52 4 VAL L O 1
ATOM 1706 N N . VAL B 2 5 ? -11.056 -29.143 29.405 1.00 37.69 5 VAL L N 1
ATOM 1707 C CA . VAL B 2 5 ? -10.226 -28.173 28.648 1.00 32.60 5 VAL L CA 1
ATOM 1708 C C . VAL B 2 5 ? -10.767 -28.157 27.229 1.00 30.04 5 VAL L C 1
ATOM 1709 O O . VAL B 2 5 ? -11.176 -29.210 26.751 1.00 32.09 5 VAL L O 1
ATOM 1713 N N . THR B 2 6 ? -10.902 -26.950 26.698 1.00 28.49 6 THR L N 1
ATOM 1714 C CA . THR B 2 6 ? -11.602 -26.615 25.436 1.00 29.70 6 THR L CA 1
ATOM 1715 C C . THR B 2 6 ? -10.579 -26.243 24.362 1.00 26.91 6 THR L C 1
ATOM 1716 O O . THR B 2 6 ? -9.868 -25.249 24.548 1.00 27.50 6 THR L O 1
ATOM 1720 N N . GLN B 2 7 ? -10.566 -26.979 23.263 1.00 24.89 7 GLN L N 1
ATOM 1721 C CA . GLN B 2 7 ? -9.825 -26.587 22.043 1.00 26.73 7 GLN L CA 1
ATOM 1722 C C . GLN B 2 7 ? -10.847 -26.364 20.957 1.00 23.58 7 GLN L C 1
ATOM 1723 O O . GLN B 2 7 ? -11.757 -27.166 20.806 1.00 25.39 7 GLN L O 1
ATOM 1729 N N . PRO B 2 8 ? -10.608 -25.397 20.068 1.00 24.41 8 PRO L N 1
ATOM 1730 C CA . PRO B 2 8 ? -11.451 -25.254 18.888 1.00 25.01 8 PRO L CA 1
ATOM 1731 C C . PRO B 2 8 ? -11.262 -26.492 18.007 1.00 27.05 8 PRO L C 1
ATOM 1732 O O . PRO B 2 8 ? -10.157 -27.043 17.905 1.00 25.31 8 PRO L O 1
ATOM 1736 N N . PRO B 2 9 ? -12.350 -27.022 17.412 1.00 26.04 9 PRO L N 1
ATOM 1737 C CA . PRO B 2 9 ? -12.249 -28.209 16.594 1.00 26.22 9 PRO L CA 1
ATOM 1738 C C . PRO B 2 9 ? -11.359 -27.975 15.360 1.00 21.27 9 PRO L C 1
ATOM 1739 O O . PRO B 2 9 ? -10.776 -28.932 14.917 1.00 22.75 9 PRO L O 1
ATOM 1743 N N . SER B 2 10 ? -11.305 -26.775 14.821 1.00 22.61 10 SER L N 1
ATOM 1744 C CA . SER B 2 10 ? -10.497 -26.557 13.586 1.00 22.37 10 SER L CA 1
ATOM 1745 C C . SER B 2 10 ? -10.002 -25.133 13.502 1.00 24.60 10 SER L C 1
ATOM 1746 O O . SER B 2 10 ? -10.671 -24.205 13.974 1.00 24.05 10 SER L O 1
ATOM 1749 N N . VAL B 2 11 ? -8.854 -24.979 12.853 1.00 19.94 11 VAL L N 1
ATOM 1750 C CA . VAL B 2 11 ? -8.198 -23.690 12.570 1.00 21.97 11 VAL L CA 1
ATOM 1751 C C . VAL B 2 11 ? -7.668 -23.838 11.142 1.00 21.04 11 VAL L C 1
ATOM 1752 O O . VAL B 2 11 ? -7.096 -24.915 10.847 1.00 20.77 11 VAL L O 1
ATOM 1756 N N . SER B 2 12 ? -7.822 -22.809 10.329 1.00 19.78 12 SER L N 1
ATOM 1757 C CA . SER B 2 12 ? -7.309 -22.755 8.932 1.00 22.54 12 SER L CA 1
ATOM 1758 C C . SER B 2 12 ? -6.363 -21.577 8.888 1.00 22.25 12 SER L C 1
ATOM 1759 O O . SER B 2 12 ? -6.789 -20.526 9.342 1.00 21.92 12 SER L O 1
ATOM 1762 N N . VAL B 2 13 ? -5.239 -21.690 8.204 1.00 18.44 13 VAL L N 1
ATOM 1763 C CA . VAL B 2 13 ? -4.236 -20.602 8.073 1.00 21.20 13 VAL L CA 1
ATOM 1764 C C . VAL B 2 13 ? -3.622 -20.756 6.680 1.00 19.86 13 VAL L C 1
ATOM 1765 O O . VAL B 2 13 ? -3.401 -21.892 6.256 1.00 19.58 13 VAL L O 1
ATOM 1769 N N . ALA B 2 14 ? -3.353 -19.652 6.015 1.00 22.02 14 ALA L N 1
ATOM 1770 C CA . ALA B 2 14 ? -2.622 -19.627 4.733 1.00 20.08 14 ALA L CA 1
ATOM 1771 C C . ALA B 2 14 ? -1.149 -19.940 5.019 1.00 19.42 14 ALA L C 1
ATOM 1772 O O . ALA B 2 14 ? -0.650 -19.541 6.068 1.00 22.55 14 ALA L O 1
ATOM 1774 N N . PRO B 2 15 ? -0.411 -20.609 4.101 1.00 20.33 15 PRO L N 1
ATOM 1775 C CA . PRO B 2 15 ? 1.002 -20.890 4.299 1.00 20.25 15 PRO L CA 1
ATOM 1776 C C . PRO B 2 15 ? 1.795 -19.573 4.461 1.00 19.95 15 PRO L C 1
ATOM 1777 O O . PRO B 2 15 ? 1.446 -18.603 3.840 1.00 20.64 15 PRO L O 1
ATOM 1781 N N . GLY B 2 16 ? 2.716 -19.533 5.401 1.00 19.44 16 GLY L N 1
ATOM 1782 C CA . GLY B 2 16 ? 3.453 -18.300 5.723 1.00 23.99 16 GLY L CA 1
ATOM 1783 C C . GLY B 2 16 ? 2.864 -17.504 6.883 1.00 24.57 16 GLY L C 1
ATOM 1784 O O . GLY B 2 16 ? 3.605 -16.711 7.476 1.00 24.38 16 GLY L O 1
ATOM 1785 N N . LYS B 2 17 ? 1.578 -17.683 7.192 1.00 23.77 17 LYS L N 1
ATOM 1786 C CA . LYS B 2 17 ? 0.910 -16.934 8.259 1.00 22.49 17 LYS L CA 1
ATOM 1787 C C . LYS B 2 17 ? 1.159 -17.681 9.561 1.00 22.31 17 LYS L C 1
ATOM 1788 O O . LYS B 2 17 ? 1.823 -18.734 9.569 1.00 23.87 17 LYS L O 1
ATOM 1794 N N . THR B 2 18 ? 0.696 -17.116 10.656 1.00 22.33 18 THR L N 1
ATOM 1795 C CA . THR B 2 18 ? 0.871 -17.651 12.030 1.00 21.82 18 THR L CA 1
ATOM 1796 C C . THR B 2 18 ? -0.431 -18.314 12.475 1.00 22.75 18 THR L C 1
ATOM 1797 O O . THR B 2 18 ? -1.497 -17.700 12.341 1.00 23.24 18 THR L O 1
ATOM 1801 N N . ALA B 2 19 ? -0.356 -19.549 12.916 1.00 21.76 19 ALA L N 1
ATOM 1802 C CA . ALA B 2 19 ? -1.503 -20.310 13.434 1.00 22.92 19 ALA L CA 1
ATOM 1803 C C . ALA B 2 19 ? -1.428 -20.228 14.951 1.00 22.46 19 ALA L C 1
ATOM 1804 O O . ALA B 2 19 ? -0.323 -20.372 15.497 1.00 22.93 19 ALA L O 1
ATOM 1806 N N . ARG B 2 20 ? -2.571 -20.005 15.583 1.00 24.81 20 ARG L N 1
ATOM 1807 C CA . ARG B 2 20 ? -2.694 -20.024 17.052 1.00 25.30 20 ARG L CA 1
ATOM 1808 C C . ARG B 2 20 ? -3.751 -21.059 17.409 1.00 26.74 20 ARG L C 1
ATOM 1809 O O . ARG B 2 20 ? -4.887 -20.964 16.908 1.00 27.15 20 ARG L O 1
ATOM 1817 N N . ILE B 2 21 ? -3.356 -22.059 18.170 1.00 22.44 21 ILE L N 1
ATOM 1818 C CA . ILE B 2 21 ? -4.302 -23.081 18.652 1.00 20.96 21 ILE L CA 1
ATOM 1819 C C . ILE B 2 21 ? -4.423 -22.891 20.159 1.00 22.47 21 ILE L C 1
ATOM 1820 O O . ILE B 2 21 ? -3.418 -22.948 20.864 1.00 21.69 21 ILE L O 1
ATOM 1825 N N . THR B 2 22 ? -5.639 -22.681 20.635 1.00 23.85 22 THR L N 1
ATOM 1826 C CA . THR B 2 22 ? -5.865 -22.455 22.077 1.00 22.39 22 THR L CA 1
ATOM 1827 C C . THR B 2 22 ? -6.407 -23.699 22.782 1.00 23.45 22 THR L C 1
ATOM 1828 O O . THR B 2 22 ? -7.037 -24.609 22.198 1.00 21.65 22 THR L O 1
ATOM 1832 N N . CYS B 2 23 ? -6.122 -23.690 24.067 1.00 22.29 23 CYS L N 1
ATOM 1833 C CA . CYS B 2 23 ? -6.459 -24.693 25.073 1.00 23.79 23 CYS L CA 1
ATOM 1834 C C . CYS B 2 23 ? -6.982 -23.913 26.282 1.00 27.37 23 CYS L C 1
ATOM 1835 O O . CYS B 2 23 ? -6.158 -23.304 26.992 1.00 26.69 23 CYS L O 1
ATOM 1838 N N . GLY B 2 24 ? -8.292 -23.909 26.456 1.00 27.27 24 GLY L N 1
ATOM 1839 C CA . GLY B 2 24 ? -8.971 -23.055 27.453 1.00 29.20 24 GLY L CA 1
ATOM 1840 C C . GLY B 2 24 ? -9.395 -23.874 28.655 1.00 27.36 24 GLY L C 1
ATOM 1841 O O . GLY B 2 24 ? -9.887 -25.033 28.500 1.00 27.49 24 GLY L O 1
ATOM 1842 N N . GLY B 2 25 ? -9.178 -23.325 29.851 1.00 29.83 25 GLY L N 1
ATOM 1843 C CA . GLY B 2 25 ? -9.692 -23.970 31.079 1.00 31.22 25 GLY L CA 1
ATOM 1844 C C . GLY B 2 25 ? -9.531 -23.049 32.260 1.00 31.00 25 GLY L C 1
ATOM 1845 O O . GLY B 2 25 ? -8.677 -22.153 32.203 1.00 25.87 25 GLY L O 1
ATOM 1846 N N . ASN B 2 26 ? -10.387 -23.181 33.272 1.00 38.04 26 ASN L N 1
ATOM 1847 C CA . ASN B 2 26 ? -10.316 -22.252 34.422 1.00 39.40 26 ASN L CA 1
ATOM 1848 C C . ASN B 2 26 ? -8.932 -22.407 35.084 1.00 30.13 26 ASN L C 1
ATOM 1849 O O . ASN B 2 26 ? -8.587 -23.531 35.494 1.00 32.77 26 ASN L O 1
ATOM 1854 N N . ASN B 2 27 ? -8.151 -21.324 35.144 1.00 33.30 27 ASN L N 1
ATOM 1855 C CA . ASN B 2 27 ? -6.867 -21.266 35.878 1.00 34.09 27 ASN L CA 1
ATOM 1856 C C . ASN B 2 27 ? -5.893 -22.285 35.260 1.00 31.82 27 ASN L C 1
ATOM 1857 O O . ASN B 2 27 ? -5.049 -22.871 35.976 1.00 29.33 27 ASN L O 1
ATOM 1862 N N . ILE B 2 28 ? -5.987 -22.495 33.941 1.00 28.84 28 ILE L N 1
ATOM 1863 C CA . ILE B 2 28 ? -4.983 -23.351 33.235 1.00 26.89 28 ILE L CA 1
ATOM 1864 C C . ILE B 2 28 ? -3.606 -22.737 33.396 1.00 24.04 28 ILE L C 1
ATOM 1865 O O . ILE B 2 28 ? -2.611 -23.497 33.324 1.00 25.57 28 ILE L O 1
ATOM 1870 N N . GLY B 2 29 ? -3.506 -21.422 33.619 1.00 25.52 29 GLY L N 1
ATOM 1871 C CA . GLY B 2 29 ? -2.214 -20.741 33.810 1.00 26.33 29 GLY L CA 1
ATOM 1872 C C . GLY B 2 29 ? -1.428 -21.232 35.014 1.00 26.12 29 GLY L C 1
ATOM 1873 O O . GLY B 2 29 ? -0.189 -21.068 35.056 1.00 26.34 29 GLY L O 1
ATOM 1874 N N . SER B 2 30 ? -2.103 -21.835 35.978 1.00 28.08 30 SER L N 1
ATOM 1875 C CA . SER B 2 30 ? -1.492 -22.406 37.204 1.00 28.98 30 SER L CA 1
ATOM 1876 C C . SER B 2 30 ? -1.026 -23.840 36.968 1.00 31.12 30 SER L C 1
ATOM 1877 O O . SER B 2 30 ? -0.450 -24.420 37.888 1.00 27.81 30 SER L O 1
ATOM 1880 N N . LYS B 2 31 ? -1.278 -24.395 35.777 1.00 27.82 31 LYS L N 1
ATOM 1881 C CA . LYS B 2 31 ? -0.990 -25.799 35.445 1.00 25.80 31 LYS L CA 1
ATOM 1882 C C . LYS B 2 31 ? 0.095 -25.810 34.366 1.00 26.15 31 LYS L C 1
ATOM 1883 O O . LYS B 2 31 ? 0.473 -24.735 33.904 1.00 28.20 31 LYS L O 1
ATOM 1889 N N . SER B 2 32 ? 0.614 -26.974 34.027 1.00 24.70 32 SER L N 1
ATOM 1890 C CA . SER B 2 32 ? 1.659 -27.100 32.983 1.00 25.40 32 SER L CA 1
ATOM 1891 C C . SER B 2 32 ? 1.008 -27.721 31.749 1.00 22.95 32 SER L C 1
ATOM 1892 O O . SER B 2 32 ? 0.273 -28.735 31.896 1.00 22.93 32 SER L O 1
ATOM 1895 N N . VAL B 2 33 ? 1.255 -27.149 30.575 1.00 22.91 33 VAL L N 1
ATOM 1896 C CA . VAL B 2 33 ? 0.577 -27.592 29.334 1.00 21.29 33 VAL L CA 1
ATOM 1897 C C . VAL B 2 33 ? 1.601 -28.099 28.325 1.00 20.81 33 VAL L C 1
ATOM 1898 O O . VAL B 2 33 ? 2.595 -27.412 28.100 1.00 22.05 33 VAL L O 1
ATOM 1902 N N . HIS B 2 34 ? 1.330 -29.281 27.785 1.00 20.67 34 HIS L N 1
ATOM 1903 C CA . HIS B 2 34 ? 2.139 -29.937 26.739 1.00 20.62 34 HIS L CA 1
ATOM 1904 C C . HIS B 2 34 ? 1.294 -29.907 25.463 1.00 23.17 34 HIS L C 1
ATOM 1905 O O . HIS B 2 34 ? 0.045 -29.959 25.548 1.00 22.19 34 HIS L O 1
ATOM 1912 N N . TRP B 2 35 ? 1.964 -29.958 24.324 1.00 22.84 35 TRP L N 1
ATOM 1913 C CA . TRP B 2 35 ? 1.288 -30.010 23.012 1.00 22.19 35 TRP L CA 1
ATOM 1914 C C . TRP B 2 35 ? 1.876 -31.136 22.166 1.00 21.80 35 TRP L C 1
ATOM 1915 O O . TRP B 2 35 ? 3.118 -31.339 22.172 1.00 21.27 35 TRP L O 1
ATOM 1926 N N . TYR B 2 36 ? 0.983 -31.831 21.494 1.00 19.88 36 TYR L N 1
ATOM 1927 C CA . TYR B 2 36 ? 1.276 -32.944 20.591 1.00 19.85 36 TYR L CA 1
ATOM 1928 C C . TYR B 2 36 ? 0.770 -32.633 19.185 1.00 22.00 36 TYR L C 1
ATOM 1929 O O . TYR B 2 36 ? -0.315 -32.067 19.031 1.00 19.62 36 TYR L O 1
ATOM 1938 N N . GLN B 2 37 ? 1.533 -33.113 18.218 1.00 19.21 37 GLN L N 1
ATOM 1939 C CA . GLN B 2 37 ? 1.165 -33.079 16.778 1.00 19.79 37 GLN L CA 1
ATOM 1940 C C . GLN B 2 37 ? 0.875 -34.493 16.371 1.00 19.60 37 GLN L C 1
ATOM 1941 O O . GLN B 2 37 ? 1.765 -35.377 16.623 1.00 22.22 37 GLN L O 1
ATOM 1947 N N . GLN B 2 38 ? -0.278 -34.734 15.739 1.00 20.60 38 GLN L N 1
ATOM 1948 C CA . GLN B 2 38 ? -0.583 -36.064 15.201 1.00 20.55 38 GLN L CA 1
ATOM 1949 C C . GLN B 2 38 ? -1.000 -35.966 13.734 1.00 21.57 38 GLN L C 1
ATOM 1950 O O . GLN B 2 38 ? -2.051 -35.399 13.420 1.00 21.76 38 GLN L O 1
ATOM 1956 N N . LYS B 2 39 ? -0.200 -36.550 12.868 1.00 27.88 39 LYS L N 1
ATOM 1957 C CA . LYS B 2 39 ? -0.548 -36.687 11.426 1.00 31.01 39 LYS L CA 1
ATOM 1958 C C . LYS B 2 39 ? -1.321 -37.972 11.218 1.00 37.53 39 LYS L C 1
ATOM 1959 O O . LYS B 2 39 ? -1.231 -38.903 12.005 1.00 32.68 39 LYS L O 1
ATOM 1965 N N . PRO B 2 40 ? -2.147 -38.071 10.148 1.00 47.05 40 PRO L N 1
ATOM 1966 C CA . PRO B 2 40 ? -3.001 -39.244 9.986 1.00 44.59 40 PRO L CA 1
ATOM 1967 C C . PRO B 2 40 ? -2.137 -40.494 9.789 1.00 37.38 40 PRO L C 1
ATOM 1968 O O . PRO B 2 40 ? -1.112 -40.441 9.186 1.00 42.02 40 PRO L O 1
ATOM 1972 N N . GLY B 2 41 ? -2.551 -41.580 10.423 1.00 37.63 41 GLY L N 1
ATOM 1973 C CA . GLY B 2 41 ? -1.832 -42.859 10.452 1.00 38.76 41 GLY L CA 1
ATOM 1974 C C . GLY B 2 41 ? -0.572 -42.821 11.287 1.00 40.74 41 GLY L C 1
ATOM 1975 O O . GLY B 2 41 ? 0.117 -43.836 11.295 1.00 40.47 41 GLY L O 1
ATOM 1976 N N . GLN B 2 42 ? -0.279 -41.732 12.008 1.00 35.34 42 GLN L N 1
ATOM 1977 C CA . GLN B 2 42 ? 0.955 -41.663 12.833 1.00 33.81 42 GLN L CA 1
ATOM 1978 C C . GLN B 2 42 ? 0.586 -41.514 14.318 1.00 31.42 42 GLN L C 1
ATOM 1979 O O . GLN B 2 42 ? -0.532 -41.066 14.626 1.00 24.95 42 GLN L O 1
ATOM 1985 N N . ALA B 2 43 ? 1.533 -41.855 15.190 1.00 30.99 43 ALA L N 1
ATOM 1986 C CA . ALA B 2 43 ? 1.497 -41.611 16.642 1.00 29.64 43 ALA L CA 1
ATOM 1987 C C . ALA B 2 43 ? 1.677 -40.126 16.886 1.00 27.85 43 ALA L C 1
ATOM 1988 O O . ALA B 2 43 ? 2.333 -39.401 16.119 1.00 24.57 43 ALA L O 1
ATOM 1990 N N . PRO B 2 44 ? 1.187 -39.624 18.024 1.00 25.04 44 PRO L N 1
ATOM 1991 C CA . PRO B 2 44 ? 1.497 -38.250 18.409 1.00 23.57 44 PRO L CA 1
ATOM 1992 C C . PRO B 2 44 ? 3.002 -38.051 18.599 1.00 22.76 44 PRO L C 1
ATOM 1993 O O . PRO B 2 44 ? 3.712 -38.972 18.969 1.00 24.98 44 PRO L O 1
ATOM 1997 N N . VAL B 2 45 ? 3.424 -36.811 18.380 1.00 20.65 45 VAL L N 1
ATOM 1998 C CA . VAL B 2 45 ? 4.781 -36.279 18.587 1.00 23.25 45 VAL L CA 1
ATOM 1999 C C . VAL B 2 45 ? 4.668 -35.108 19.554 1.00 22.42 45 VAL L C 1
ATOM 2000 O O . VAL B 2 45 ? 3.862 -34.176 19.305 1.00 21.55 45 VAL L O 1
ATOM 2004 N N . LEU B 2 46 ? 5.474 -35.104 20.623 1.00 22.15 46 LEU L N 1
ATOM 2005 C CA . LEU B 2 46 ? 5.544 -33.962 21.561 1.00 21.72 46 LEU L CA 1
ATOM 2006 C C . LEU B 2 46 ? 6.235 -32.783 20.886 1.00 22.25 46 LEU L C 1
ATOM 2007 O O . LEU B 2 46 ? 7.412 -32.933 20.445 1.00 22.52 46 LEU L O 1
ATOM 2012 N N . VAL B 2 47 ? 5.580 -31.626 20.810 1.00 21.70 47 VAL L N 1
ATOM 2013 C CA . VAL B 2 47 ? 6.188 -30.442 20.142 1.00 22.29 47 VAL L CA 1
ATOM 2014 C C . VAL B 2 47 ? 6.469 -29.331 21.143 1.00 23.69 47 VAL L C 1
ATOM 2015 O O . VAL B 2 47 ? 7.331 -28.514 20.874 1.00 24.75 47 VAL L O 1
ATOM 2019 N N . VAL B 2 48 ? 5.734 -29.249 22.247 1.00 23.65 48 VAL L N 1
ATOM 2020 C CA . VAL B 2 48 ? 5.965 -28.239 23.324 1.00 23.87 48 VAL L CA 1
ATOM 2021 C C . VAL B 2 48 ? 5.711 -28.959 24.642 1.00 25.00 48 VAL L C 1
ATOM 2022 O O . VAL B 2 48 ? 4.751 -29.725 24.720 1.00 21.92 48 VAL L O 1
ATOM 2026 N N . PHE B 2 49 ? 6.543 -28.748 25.641 1.00 26.35 49 PHE L N 1
ATOM 2027 C CA . PHE B 2 49 ? 6.207 -29.284 26.989 1.00 29.21 49 PHE L CA 1
ATOM 2028 C C . PHE B 2 49 ? 6.473 -28.193 28.003 1.00 26.78 49 PHE L C 1
ATOM 2029 O O . PHE B 2 49 ? 7.274 -27.265 27.743 1.00 24.77 49 PHE L O 1
ATOM 2037 N N . ASP B 2 50 ? 5.754 -28.308 29.121 1.00 27.68 50 ASP L N 1
ATOM 2038 C CA . ASP B 2 50 ? 5.846 -27.358 30.241 1.00 28.37 50 ASP L CA 1
ATOM 2039 C C . ASP B 2 50 ? 5.656 -25.937 29.699 1.00 25.32 50 ASP L C 1
ATOM 2040 O O . ASP B 2 50 ? 6.492 -25.036 29.972 1.00 24.02 50 ASP L O 1
ATOM 2045 N N . ASP B 2 51 ? 4.547 -25.725 28.996 1.00 23.80 51 ASP L N 1
ATOM 2046 C CA . ASP B 2 51 ? 4.071 -24.406 28.520 1.00 23.75 51 ASP L CA 1
ATOM 2047 C C . ASP B 2 51 ? 4.818 -23.948 27.260 1.00 24.21 51 ASP L C 1
ATOM 2048 O O . ASP B 2 51 ? 4.150 -23.451 26.357 1.00 23.44 51 ASP L O 1
ATOM 2053 N N . SER B 2 52 ? 6.144 -23.985 27.268 1.00 27.89 52 SER L N 1
ATOM 2054 C CA . SER B 2 52 ? 6.955 -23.181 26.324 1.00 28.47 52 SER L CA 1
ATOM 2055 C C . SER B 2 52 ? 8.250 -23.875 25.950 1.00 28.27 52 SER L C 1
ATOM 2056 O O . SER B 2 52 ? 8.967 -23.264 25.130 1.00 27.58 52 SER L O 1
ATOM 2059 N N . ALA B 2 53 ? 8.617 -25.006 26.550 1.00 29.46 53 ALA L N 1
ATOM 2060 C CA . ALA B 2 53 ? 9.883 -25.705 26.185 1.00 29.46 53 ALA L CA 1
ATOM 2061 C C . ALA B 2 53 ? 9.672 -26.563 24.932 1.00 29.39 53 ALA L C 1
ATOM 2062 O O . ALA B 2 53 ? 8.600 -27.196 24.747 1.00 27.43 53 ALA L O 1
ATOM 2064 N N . ARG B 2 54 ? 10.703 -26.592 24.103 1.00 31.69 54 ARG L N 1
ATOM 2065 C CA . ARG B 2 54 ? 10.734 -27.323 22.815 1.00 32.85 54 ARG L CA 1
ATOM 2066 C C . ARG B 2 54 ? 11.670 -28.520 22.939 1.00 35.00 54 ARG L C 1
ATOM 2067 O O . ARG B 2 54 ? 12.873 -28.365 23.139 1.00 32.22 54 ARG L O 1
ATOM 2075 N N . PRO B 2 55 ? 11.190 -29.760 22.747 1.00 32.06 55 PRO L N 1
ATOM 2076 C CA . PRO B 2 55 ? 12.094 -30.906 22.636 1.00 33.61 55 PRO L CA 1
ATOM 2077 C C . PRO B 2 55 ? 13.092 -30.703 21.488 1.00 36.25 55 PRO L C 1
ATOM 2078 O O . PRO B 2 55 ? 12.807 -29.938 20.512 1.00 30.53 55 PRO L O 1
ATOM 2082 N N . SER B 2 56 ? 14.269 -31.328 21.591 1.00 38.51 56 SER L N 1
ATOM 2083 C CA . SER B 2 56 ? 15.315 -31.101 20.564 1.00 39.61 56 SER L CA 1
ATOM 2084 C C . SER B 2 56 ? 14.774 -31.654 19.250 1.00 32.81 56 SER L C 1
ATOM 2085 O O . SER B 2 56 ? 14.039 -32.645 19.257 1.00 32.12 56 SER L O 1
ATOM 2088 N N . GLY B 2 57 ? 15.076 -30.959 18.171 1.00 34.55 57 GLY L N 1
ATOM 2089 C CA . GLY B 2 57 ? 14.715 -31.402 16.826 1.00 37.47 57 GLY L CA 1
ATOM 2090 C C . GLY B 2 57 ? 13.397 -30.796 16.386 1.00 37.95 57 GLY L C 1
ATOM 2091 O O . GLY B 2 57 ? 13.099 -30.949 15.227 1.00 35.73 57 GLY L O 1
ATOM 2092 N N . ILE B 2 58 ? 12.626 -30.166 17.282 1.00 32.86 58 ILE L N 1
ATOM 2093 C CA . ILE B 2 58 ? 11.364 -29.471 16.916 1.00 29.91 58 ILE L CA 1
ATOM 2094 C C . ILE B 2 58 ? 11.748 -28.104 16.400 1.00 29.97 58 ILE L C 1
ATOM 2095 O O . ILE B 2 58 ? 12.494 -27.379 17.037 1.00 28.13 58 ILE L O 1
ATOM 2100 N N . PRO B 2 59 ? 11.226 -27.670 15.237 1.00 30.26 59 PRO L N 1
ATOM 2101 C CA . PRO B 2 59 ? 11.529 -26.323 14.759 1.00 32.40 59 PRO L CA 1
ATOM 2102 C C . PRO B 2 59 ? 11.157 -25.209 15.744 1.00 33.65 59 PRO L C 1
ATOM 2103 O O . PRO B 2 59 ? 10.105 -25.251 16.399 1.00 33.60 59 PRO L O 1
ATOM 2107 N N . GLU B 2 60 ? 1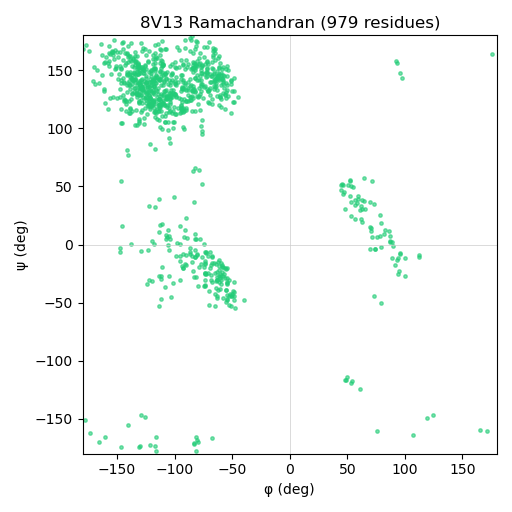1.974 -24.171 15.751 1.00 32.40 60 GLU L N 1
ATOM 2108 C CA . GLU B 2 60 ? 11.784 -22.908 16.492 1.00 35.91 60 GLU L CA 1
ATOM 2109 C C . GLU B 2 60 ? 10.453 -22.214 16.149 1.00 32.51 60 GLU L C 1
ATOM 2110 O O . GLU B 2 60 ? 10.035 -21.342 16.928 1.00 32.30 60 GLU L O 1
ATOM 2116 N N . ARG B 2 61 ? 9.821 -22.530 15.013 1.00 28.72 61 ARG L N 1
ATOM 2117 C CA . ARG B 2 61 ? 8.528 -21.898 14.623 1.00 28.39 61 ARG L CA 1
ATOM 2118 C C . ARG B 2 61 ? 7.420 -22.294 15.630 1.00 24.93 61 ARG L C 1
ATOM 2119 O O . ARG B 2 61 ? 6.371 -21.619 15.656 1.00 25.92 61 ARG L O 1
ATOM 2127 N N . PHE B 2 62 ? 7.592 -23.423 16.310 1.00 27.19 62 PHE L N 1
ATOM 2128 C CA . PHE B 2 62 ? 6.646 -23.968 17.315 1.00 25.78 62 PHE L CA 1
ATOM 2129 C C . PHE B 2 62 ? 6.946 -23.309 18.666 1.00 29.34 62 PHE L C 1
ATOM 2130 O O . PHE B 2 62 ? 8.030 -23.531 19.184 1.00 26.53 62 PHE L O 1
ATOM 2138 N N . SER B 2 63 ? 6.023 -22.515 19.205 1.00 26.40 63 SER L N 1
ATOM 2139 C CA . SER B 2 63 ? 6.223 -21.862 20.526 1.00 29.05 63 SER L CA 1
ATOM 2140 C C . SER B 2 63 ? 4.929 -21.978 21.337 1.00 28.17 63 SER L C 1
ATOM 2141 O O . SER B 2 63 ? 3.831 -22.017 20.754 1.00 31.14 63 SER L O 1
ATOM 2144 N N . GLY B 2 64 ? 5.064 -22.122 22.642 1.00 27.97 64 GLY L N 1
ATOM 2145 C CA . GLY B 2 64 ? 3.897 -22.223 23.524 1.00 25.86 64 GLY L CA 1
ATOM 2146 C C . GLY B 2 64 ? 3.871 -21.077 24.510 1.00 29.35 64 GLY L C 1
ATOM 2147 O O . GLY B 2 64 ? 4.971 -20.537 24.856 1.00 26.60 64 GLY L O 1
ATOM 2148 N N . SER B 2 65 ? 2.674 -20.711 24.943 1.00 25.95 65 SER L N 1
ATOM 2149 C CA . SER B 2 65 ? 2.476 -19.817 26.105 1.00 28.29 65 SER L CA 1
ATOM 2150 C C . SER B 2 65 ? 1.301 -20.303 26.946 1.00 28.40 65 SER L C 1
ATOM 2151 O O . SER B 2 65 ? 0.469 -21.074 26.445 1.00 23.97 65 SER L O 1
ATOM 2154 N N . ASN B 2 66 ? 1.230 -19.829 28.201 1.00 25.76 66 ASN L N 1
ATOM 2155 C CA . ASN B 2 66 ? 0.166 -20.272 29.119 1.00 25.85 66 ASN L CA 1
ATOM 2156 C C . ASN B 2 66 ? -0.000 -19.205 30.210 1.00 31.34 66 ASN L C 1
ATOM 2157 O O . ASN B 2 66 ? 0.957 -18.913 30.906 1.00 32.83 66 ASN L O 1
ATOM 2162 N N . SER B 2 67 ? -1.144 -18.572 30.288 1.00 32.19 67 SER L N 1
ATOM 2163 C CA . SER B 2 67 ? -1.421 -17.649 31.414 1.00 37.76 67 SER L CA 1
ATOM 2164 C C . SER B 2 67 ? -2.918 -17.546 31.554 1.00 35.52 67 SER L C 1
ATOM 2165 O O . SER B 2 67 ? -3.599 -17.753 30.559 1.00 31.67 67 SER L O 1
ATOM 2168 N N . GLY B 2 68 ? -3.388 -17.244 32.761 1.00 33.73 68 GLY L N 1
ATOM 2169 C CA . GLY B 2 68 ? -4.818 -17.040 33.010 1.00 32.98 68 GLY L CA 1
ATOM 2170 C C . GLY B 2 68 ? -5.605 -18.290 32.689 1.00 33.12 68 GLY L C 1
ATOM 2171 O O . GLY B 2 68 ? -5.279 -19.347 33.274 1.00 32.17 68 GLY L O 1
ATOM 2172 N N . ASN B 2 69 ? -6.608 -18.173 31.807 1.00 28.77 69 ASN L N 1
ATOM 2173 C CA . ASN B 2 69 ? -7.518 -19.273 31.408 1.00 30.16 69 ASN L CA 1
ATOM 2174 C C . ASN B 2 69 ? -7.188 -19.781 29.996 1.00 27.05 69 ASN L C 1
ATOM 2175 O O . ASN B 2 69 ? -8.006 -20.536 29.482 1.00 28.13 69 ASN L O 1
ATOM 2180 N N . THR B 2 70 ? -6.049 -19.414 29.424 1.00 26.47 70 THR L N 1
ATOM 2181 C CA . THR B 2 70 ? -5.716 -19.805 28.020 1.00 28.44 70 THR L CA 1
ATOM 2182 C C . THR B 2 70 ? -4.255 -20.195 27.866 1.00 26.43 70 THR L C 1
ATOM 2183 O O . THR B 2 70 ? -3.322 -19.386 28.119 1.00 27.90 70 THR L O 1
ATOM 2187 N N . ALA B 2 71 ? -4.061 -21.403 27.367 1.00 25.43 71 ALA L N 1
ATOM 2188 C CA . ALA B 2 71 ? -2.752 -21.803 26.814 1.00 23.82 71 ALA L CA 1
ATOM 2189 C C . ALA B 2 71 ? -2.837 -21.756 25.281 1.00 22.64 71 ALA L C 1
ATOM 2190 O O . ALA B 2 71 ? -3.906 -22.057 24.730 1.00 23.67 71 ALA L O 1
ATOM 2192 N N . THR B 2 72 ? -1.736 -21.421 24.632 1.00 24.21 72 THR L N 1
ATOM 2193 C CA . THR B 2 72 ? -1.687 -21.257 23.152 1.00 24.10 72 THR L CA 1
ATOM 2194 C C . THR B 2 72 ? -0.445 -21.932 22.603 1.00 24.12 72 THR L C 1
ATOM 2195 O O . THR B 2 72 ? 0.650 -21.671 23.095 1.00 22.91 72 THR L O 1
ATOM 2199 N N . LEU B 2 73 ? -0.642 -22.731 21.561 1.00 23.80 73 LEU L N 1
ATOM 2200 C CA . LEU B 2 73 ? 0.415 -23.170 20.644 1.00 21.23 73 LEU L CA 1
ATOM 2201 C C . LEU B 2 73 ? 0.429 -22.218 19.452 1.00 22.15 73 LEU L C 1
ATOM 2202 O O . LEU B 2 73 ? -0.624 -22.033 18.786 1.00 22.99 73 LEU L O 1
ATOM 2207 N N . THR B 2 74 ? 1.549 -21.558 19.229 1.00 22.20 74 THR L N 1
ATOM 2208 C CA . THR B 2 74 ? 1.704 -20.592 18.122 1.00 23.55 74 THR L CA 1
ATOM 2209 C C . THR B 2 74 ? 2.667 -21.240 17.122 1.00 24.88 74 THR L C 1
ATOM 2210 O O . THR B 2 74 ? 3.786 -21.653 17.516 1.00 25.70 74 THR L O 1
ATOM 2214 N N . ILE B 2 75 ? 2.242 -21.392 15.872 1.00 23.57 75 ILE L N 1
ATOM 2215 C CA . ILE B 2 75 ? 3.129 -21.924 14.798 1.00 22.77 75 ILE L CA 1
ATOM 2216 C C . ILE B 2 75 ? 3.347 -20.780 13.819 1.00 22.60 75 ILE L C 1
ATOM 2217 O O . ILE B 2 75 ? 2.443 -20.416 13.116 1.00 24.21 75 ILE L O 1
ATOM 2222 N N . SER B 2 76 ? 4.526 -20.208 13.806 1.00 22.95 76 SER L N 1
ATOM 2223 C CA . SER B 2 76 ? 4.832 -19.141 12.860 1.00 23.96 76 SER L CA 1
ATOM 2224 C C . SER B 2 76 ? 5.247 -19.760 11.507 1.00 20.90 76 SER L C 1
ATOM 2225 O O . SER B 2 76 ? 5.769 -20.921 11.482 1.00 20.81 76 SER L O 1
ATOM 2228 N N . ARG B 2 77 ? 5.072 -18.979 10.431 1.00 19.49 77 ARG L N 1
ATOM 2229 C CA . ARG B 2 77 ? 5.526 -19.341 9.063 1.00 21.31 77 ARG L CA 1
ATOM 2230 C C . ARG B 2 77 ? 5.001 -20.753 8.775 1.00 20.22 77 ARG L C 1
ATOM 2231 O O . ARG B 2 77 ? 5.768 -21.669 8.470 1.00 19.53 77 ARG L O 1
ATOM 2239 N N . VAL B 2 78 ? 3.709 -20.948 8.979 1.00 20.94 78 VAL L N 1
ATOM 2240 C CA . VAL B 2 78 ? 3.145 -22.316 8.861 1.00 20.23 78 VAL L CA 1
ATOM 2241 C C . VAL B 2 78 ? 3.403 -22.856 7.449 1.00 17.81 78 VAL L C 1
ATOM 2242 O O . VAL B 2 78 ? 3.299 -22.097 6.444 1.00 20.52 78 VAL L O 1
ATOM 2246 N N . GLU B 2 79 ? 3.673 -24.155 7.361 1.00 19.46 79 GLU L N 1
ATOM 2247 C CA . GLU B 2 79 ? 4.029 -24.873 6.110 1.00 21.79 79 GLU L CA 1
ATOM 2248 C C . GLU B 2 79 ? 3.035 -26.005 5.904 1.00 17.43 79 GLU L C 1
ATOM 2249 O O . GLU B 2 79 ? 2.477 -26.479 6.902 1.00 17.17 79 GLU L O 1
ATOM 2255 N N . ALA B 2 80 ? 2.877 -26.451 4.665 1.00 17.89 80 ALA L N 1
ATOM 2256 C CA . ALA B 2 80 ? 1.945 -27.533 4.280 1.00 19.46 80 ALA L CA 1
ATOM 2257 C C . ALA B 2 80 ? 2.137 -28.742 5.206 1.00 19.67 80 ALA L C 1
ATOM 2258 O O . ALA B 2 80 ? 1.127 -29.318 5.652 1.00 19.51 80 ALA L O 1
ATOM 2260 N N . GLY B 2 81 ? 3.389 -29.062 5.546 1.00 19.10 81 GLY L N 1
ATOM 2261 C CA . GLY B 2 81 ? 3.783 -30.213 6.389 1.00 20.88 81 GLY L CA 1
ATOM 2262 C C . GLY B 2 81 ? 3.336 -30.075 7.837 1.00 20.63 81 GLY L C 1
ATOM 2263 O O . GLY B 2 81 ? 3.487 -31.066 8.569 1.00 23.61 81 GLY L O 1
ATOM 2264 N N . ASP B 2 82 ? 2.839 -28.902 8.266 1.00 18.45 82 ASP L N 1
ATOM 2265 C CA . ASP B 2 82 ? 2.341 -28.667 9.650 1.00 17.83 82 ASP L CA 1
ATOM 2266 C C . ASP B 2 82 ? 0.878 -29.112 9.760 1.00 18.35 82 ASP L C 1
ATOM 2267 O O . ASP B 2 82 ? 0.331 -29.151 10.879 1.00 18.10 82 ASP L O 1
ATOM 2272 N N . GLU B 2 83 ? 0.233 -29.415 8.645 1.00 18.62 83 GLU L N 1
ATOM 2273 C CA . GLU B 2 83 ? -1.166 -29.884 8.677 1.00 20.28 83 GLU L CA 1
ATOM 2274 C C . GLU B 2 83 ? -1.218 -31.158 9.515 1.00 22.15 83 GLU L C 1
ATOM 2275 O O . GLU B 2 83 ? -0.497 -32.141 9.241 1.00 19.93 83 GLU L O 1
ATOM 2281 N N . ALA B 2 84 ? -2.079 -31.162 10.527 1.00 19.32 84 ALA L N 1
ATOM 2282 C CA . ALA B 2 84 ? -2.082 -32.213 11.545 1.00 19.08 84 ALA L CA 1
ATOM 2283 C C . ALA B 2 84 ? -3.244 -31.930 12.490 1.00 18.44 84 ALA L C 1
ATOM 2284 O O . ALA B 2 84 ? -3.819 -30.860 12.453 1.00 17.57 84 ALA L O 1
ATOM 2286 N N . ASP B 2 85 ? -3.497 -32.878 13.362 1.00 20.20 85 ASP L N 1
ATOM 2287 C CA . ASP B 2 85 ? -4.299 -32.626 14.589 1.00 18.99 85 ASP L CA 1
ATOM 2288 C C . ASP B 2 85 ? -3.347 -32.280 15.724 1.00 20.18 85 ASP L C 1
ATOM 2289 O O . ASP B 2 85 ? -2.277 -32.915 15.813 1.00 23.30 85 ASP L O 1
ATOM 2294 N N . TYR B 2 86 ? -3.726 -31.302 16.544 1.00 18.13 86 TYR L N 1
ATOM 2295 C CA . TYR B 2 86 ? -2.889 -30.811 17.657 1.00 16.80 86 TYR L CA 1
ATOM 2296 C C . TYR B 2 86 ? -3.686 -31.069 18.929 1.00 20.81 86 TYR L C 1
ATOM 2297 O O . TYR B 2 86 ? -4.889 -30.707 18.913 1.00 21.01 86 TYR L O 1
ATOM 2306 N N . TYR B 2 87 ? -3.041 -31.637 19.938 1.00 18.55 87 TYR L N 1
ATOM 2307 C CA . TYR B 2 87 ? -3.667 -31.894 21.284 1.00 19.47 87 TYR L CA 1
ATOM 2308 C C . TYR B 2 87 ? -2.864 -31.208 22.363 1.00 20.64 87 TYR L C 1
ATOM 2309 O O . TYR B 2 87 ? -1.613 -31.256 22.317 1.00 20.98 87 TYR L O 1
ATOM 2318 N N . CYS B 2 88 ? -3.584 -30.550 23.295 1.00 20.14 88 CYS L N 1
ATOM 2319 C CA . CYS B 2 88 ? -3.003 -30.055 24.538 1.00 22.16 88 CYS L CA 1
ATOM 2320 C C . CYS B 2 88 ? -3.263 -31.108 25.624 1.00 20.20 88 CYS L C 1
ATOM 2321 O O . CYS B 2 88 ? -4.214 -31.897 25.536 1.00 21.53 88 CYS L O 1
ATOM 2324 N N . GLN B 2 89 ? -2.374 -31.103 26.600 1.00 20.31 89 GLN L N 1
ATOM 2325 C CA . GLN B 2 89 ? -2.400 -31.995 27.785 1.00 23.82 89 GLN L CA 1
ATOM 2326 C C . GLN B 2 89 ? -2.112 -31.115 28.992 1.00 22.44 89 GLN L C 1
ATOM 2327 O O . GLN B 2 89 ? -1.247 -30.219 28.883 1.00 23.06 89 GLN L O 1
ATOM 2333 N N . VAL B 2 90 ? -2.882 -31.282 30.077 1.00 23.08 90 VAL L N 1
ATOM 2334 C CA . VAL B 2 90 ? -2.725 -30.401 31.260 1.00 23.04 90 VAL L CA 1
ATOM 2335 C C . VAL B 2 90 ? -2.195 -31.261 32.410 1.00 19.73 90 VAL L C 1
ATOM 2336 O O . VAL B 2 90 ? -2.778 -32.312 32.661 1.00 18.89 90 VAL L O 1
ATOM 2340 N N . TRP B 2 91 ? -1.080 -30.843 33.002 1.00 21.52 91 TRP L N 1
ATOM 2341 C CA . TRP B 2 91 ? -0.550 -31.418 34.273 1.00 21.01 91 TRP L CA 1
ATOM 2342 C C . TRP B 2 91 ? -0.891 -30.467 35.415 1.00 21.09 91 TRP L C 1
ATOM 2343 O O . TRP B 2 91 ? -0.670 -29.264 35.284 1.00 21.45 91 TRP L O 1
ATOM 2354 N N . ASP B 2 92 ? -1.243 -31.028 36.566 1.00 23.32 92 ASP L N 1
ATOM 2355 C CA . ASP B 2 92 ? -1.549 -30.282 37.819 1.00 22.57 92 ASP L CA 1
ATOM 2356 C C . ASP B 2 92 ? -0.782 -30.969 38.965 1.00 20.75 92 ASP L C 1
ATOM 2357 O O . ASP B 2 92 ? -0.869 -32.193 39.080 1.00 20.49 92 ASP L O 1
ATOM 2362 N N . ASN B 2 93 ? -0.014 -30.218 39.725 1.00 24.64 93 ASN L N 1
ATOM 2363 C CA . ASN B 2 93 ? 0.792 -30.802 40.828 1.00 24.54 93 ASN L CA 1
ATOM 2364 C C . ASN B 2 93 ? -0.121 -31.530 41.841 1.00 25.09 93 ASN L C 1
ATOM 2365 O O . ASN B 2 93 ? 0.341 -32.530 42.507 1.00 24.46 93 ASN L O 1
ATOM 2370 N N . ASN B 2 94 ? -1.394 -31.174 41.906 1.00 24.82 94 ASN L N 1
ATOM 2371 C CA . ASN B 2 94 ? -2.295 -31.611 43.009 1.00 25.99 94 ASN L CA 1
ATOM 2372 C C . ASN B 2 94 ? -3.341 -32.589 42.485 1.00 25.62 94 ASN L C 1
ATOM 2373 O O . ASN B 2 94 ? -4.331 -32.813 43.175 1.00 25.95 94 ASN L O 1
ATOM 2378 N N . SER B 2 95 ? -3.157 -33.202 41.302 1.00 25.06 95 SER L N 1
ATOM 2379 C CA . SER B 2 95 ? -4.011 -34.354 40.910 1.00 24.80 95 SER L CA 1
ATOM 2380 C C . SER B 2 95 ? -3.236 -35.299 40.001 1.00 25.48 95 SER L C 1
ATOM 2381 O O . SER B 2 95 ? -2.146 -34.975 39.630 1.00 23.86 95 SER L O 1
ATOM 2384 N N . ASP B 2 96 A -3.760 -36.498 39.815 1.00 25.48 95 ASP L N 1
ATOM 2385 C CA . ASP B 2 96 A -3.078 -37.580 39.098 1.00 26.05 95 ASP L CA 1
ATOM 2386 C C . ASP B 2 96 A -3.516 -37.599 37.628 1.00 26.05 95 ASP L C 1
ATOM 2387 O O . ASP B 2 96 A -2.715 -38.096 36.827 1.00 26.23 95 ASP L O 1
ATOM 2392 N N . ASP B 2 97 B -4.745 -37.192 37.319 1.00 23.68 95 ASP L N 1
ATOM 2393 C CA . ASP B 2 97 B -5.387 -37.569 36.024 1.00 28.55 95 ASP L CA 1
ATOM 2394 C C . ASP B 2 97 B -4.731 -36.791 34.879 1.00 24.44 95 ASP L C 1
ATOM 2395 O O . ASP B 2 97 B -4.233 -35.698 35.078 1.00 25.63 95 ASP L O 1
ATOM 2400 N N . VAL B 2 98 ? -4.601 -37.447 33.736 1.00 27.71 96 VAL L N 1
ATOM 2401 C CA . VAL B 2 98 ? -4.053 -36.813 32.496 1.00 25.12 96 VAL L CA 1
ATOM 2402 C C . VAL B 2 98 ? -5.258 -36.321 31.705 1.00 22.16 96 VAL L C 1
ATOM 2403 O O . VAL B 2 98 ? -6.073 -37.151 31.288 1.00 26.50 96 VAL L O 1
ATOM 2407 N N . VAL B 2 99 ? -5.339 -35.023 31.519 1.00 23.99 97 VAL L N 1
ATOM 2408 C CA . VAL B 2 99 ? -6.430 -34.354 30.783 1.00 24.86 97 VAL L CA 1
ATOM 2409 C C . VAL B 2 99 ? -5.871 -33.904 29.435 1.00 20.74 97 VAL L C 1
ATOM 2410 O O . VAL B 2 99 ? -4.858 -33.189 29.399 1.00 22.58 97 VAL L O 1
ATOM 2414 N N . PHE B 2 100 ? -6.550 -34.301 28.388 1.00 22.20 98 PHE L N 1
ATOM 2415 C CA . PHE B 2 100 ? -6.231 -33.876 26.996 1.00 22.00 98 PHE L CA 1
ATOM 2416 C C . PHE B 2 100 ? -7.374 -32.996 26.529 1.00 23.56 98 PHE L C 1
ATOM 2417 O O . PHE B 2 100 ? -8.512 -33.266 26.860 1.00 22.96 98 PHE L O 1
ATOM 2425 N N . GLY B 2 101 ? -7.075 -31.954 25.769 1.00 24.77 99 GLY L N 1
ATOM 2426 C CA . GLY B 2 101 ? -8.120 -31.278 24.997 1.00 23.49 99 GLY L CA 1
ATOM 2427 C C . GLY B 2 101 ? -8.671 -32.179 23.905 1.00 21.76 99 GLY L C 1
ATOM 2428 O O . GLY B 2 101 ? -8.116 -33.226 23.623 1.00 22.49 99 GLY L O 1
ATOM 2429 N N . GLY B 2 102 ? -9.762 -31.762 23.293 1.00 21.73 100 GLY L N 1
ATOM 2430 C CA . GLY B 2 102 ? -10.444 -32.564 22.270 1.00 24.59 100 GLY L CA 1
ATOM 2431 C C . GLY B 2 102 ? -9.701 -32.607 20.919 1.00 24.78 100 GLY L C 1
ATOM 2432 O O . GLY B 2 102 ? -10.117 -33.415 20.088 1.00 24.24 100 GLY L O 1
ATOM 2433 N N . GLY B 2 103 ? -8.618 -31.844 20.732 1.00 20.26 101 GLY L N 1
ATOM 2434 C CA . GLY B 2 103 ? -7.871 -31.836 19.455 1.00 22.04 101 GLY L CA 1
ATOM 2435 C C . GLY B 2 103 ? -8.314 -30.698 18.562 1.00 23.89 101 GLY L C 1
ATOM 2436 O O . GLY B 2 103 ? -9.515 -30.297 18.584 1.00 20.32 101 GLY L O 1
ATOM 2437 N N . THR B 2 104 ? -7.383 -30.167 17.769 1.00 20.65 102 THR L N 1
ATOM 2438 C CA . THR B 2 104 ? -7.681 -29.140 16.763 1.00 20.12 102 THR L CA 1
ATOM 2439 C C . THR B 2 104 ? -7.082 -29.619 15.440 1.00 20.39 102 THR L C 1
ATOM 2440 O O . THR B 2 104 ? -5.905 -29.955 15.440 1.00 20.86 102 THR L O 1
ATOM 2444 N N . LYS B 2 105 ? -7.894 -29.718 14.398 1.00 20.16 103 LYS L N 1
ATOM 2445 C CA . LYS B 2 105 ? -7.425 -29.957 13.018 1.00 21.44 103 LYS L CA 1
ATOM 2446 C C . LYS B 2 105 ? -6.897 -28.645 12.454 1.00 20.34 103 LYS L C 1
ATOM 2447 O O . LYS B 2 105 ? -7.712 -27.701 12.335 1.00 19.09 103 LYS L O 1
ATOM 2453 N N . LEU B 2 106 ? -5.603 -28.595 12.154 1.00 17.58 104 LEU L N 1
ATOM 2454 C CA . LEU B 2 106 ? -4.980 -27.446 11.485 1.00 17.36 104 LEU L CA 1
ATOM 2455 C C . LEU B 2 106 ? -4.962 -27.716 9.985 1.00 18.38 104 LEU L C 1
ATOM 2456 O O . LEU B 2 106 ? -4.315 -28.718 9.544 1.00 19.37 104 LEU L O 1
ATOM 2461 N N . THR B 2 107 ? -5.686 -26.884 9.244 1.00 18.08 105 THR L N 1
ATOM 2462 C CA . THR B 2 107 ? -5.628 -26.900 7.764 1.00 16.67 105 THR L CA 1
ATOM 2463 C C . THR B 2 107 ? -4.714 -25.773 7.319 1.00 17.38 105 THR L C 1
ATOM 2464 O O . THR B 2 107 ? -4.909 -24.622 7.723 1.00 17.27 105 THR L O 1
ATOM 2468 N N . VAL B 2 108 ? -3.768 -26.110 6.455 1.00 17.77 106 VAL L N 1
ATOM 2469 C CA . VAL B 2 108 ? -2.880 -25.101 5.821 1.00 17.91 106 VAL L CA 1
ATOM 2470 C C . VAL B 2 108 ? -3.432 -24.885 4.404 1.00 16.83 106 VAL L C 1
ATOM 2471 O O . VAL B 2 108 ? -3.457 -25.828 3.574 1.00 18.27 106 VAL L O 1
ATOM 2475 N N . LEU B 2 109 A -3.917 -23.679 4.158 1.00 16.11 106 LEU L N 1
ATOM 2476 C CA . LEU B 2 109 A -4.795 -23.404 3.004 1.00 17.25 106 LEU L CA 1
ATOM 2477 C C . LEU B 2 109 A -3.971 -23.314 1.702 1.00 21.44 106 LEU L C 1
ATOM 2478 O O . LEU B 2 109 A -3.714 -22.199 1.312 1.00 35.65 106 LEU L O 1
ATOM 2483 N N . GLY B 2 110 ? -4.009 -24.363 0.920 1.00 20.42 107 GLY L N 1
ATOM 2484 C CA . GLY B 2 110 ? -3.418 -24.448 -0.431 1.00 22.09 107 GLY L CA 1
ATOM 2485 C C . GLY B 2 110 ? -4.435 -24.456 -1.558 1.00 23.31 107 GLY L C 1
ATOM 2486 O O . GLY B 2 110 ? -4.046 -24.673 -2.737 1.00 20.58 107 GLY L O 1
ATOM 2487 N N . GLN B 2 111 ? -5.725 -24.222 -1.259 1.00 20.57 108 GLN L N 1
ATOM 2488 C CA . GLN B 2 111 ? -6.770 -24.153 -2.280 1.00 19.56 108 GLN L CA 1
ATOM 2489 C C . GLN B 2 111 ? -7.876 -23.272 -1.688 1.00 18.17 108 GLN L C 1
ATOM 2490 O O . GLN B 2 111 ? -7.868 -22.979 -0.496 1.00 16.78 108 GLN L O 1
ATOM 2496 N N . PRO B 2 112 ? -8.803 -22.819 -2.530 1.00 17.04 109 PRO L N 1
ATOM 2497 C CA . PRO B 2 112 ? -9.887 -21.965 -2.069 1.00 17.39 109 PRO L CA 1
ATOM 2498 C C . PRO B 2 112 ? -10.831 -22.699 -1.122 1.00 17.93 109 PRO L C 1
ATOM 2499 O O . PRO B 2 112 ? -11.085 -23.902 -1.270 1.00 18.54 109 PRO L O 1
ATOM 2503 N N . LYS B 2 113 ? -11.376 -21.961 -0.173 1.00 17.25 110 LYS L N 1
ATOM 2504 C CA . LYS B 2 113 ? -12.460 -22.502 0.670 1.00 19.87 110 LYS L CA 1
ATOM 2505 C C . LYS B 2 113 ? -13.649 -22.809 -0.218 1.00 19.83 110 LYS L C 1
ATOM 2506 O O . LYS B 2 113 ? -13.871 -22.100 -1.226 1.00 20.78 110 LYS L O 1
ATOM 2512 N N . ALA B 2 114 ? -14.360 -23.872 0.119 1.00 19.95 111 ALA L N 1
ATOM 2513 C CA . ALA B 2 114 ? -15.484 -24.374 -0.692 1.00 23.98 111 ALA L CA 1
ATOM 2514 C C . ALA B 2 114 ? -16.583 -24.884 0.242 1.00 23.24 111 ALA L C 1
ATOM 2515 O O . ALA B 2 114 ? -16.297 -25.693 1.143 1.00 19.01 111 ALA L O 1
ATOM 2517 N N . ALA B 2 115 ? -17.800 -24.339 0.081 1.00 23.97 112 ALA L N 1
ATOM 2518 C CA . ALA B 2 115 ? -18.953 -24.757 0.886 1.00 23.21 112 ALA L CA 1
ATOM 2519 C C . ALA B 2 115 ? -19.395 -26.145 0.413 1.00 21.61 112 ALA L C 1
ATOM 2520 O O . ALA B 2 115 ? -19.334 -26.469 -0.769 1.00 22.67 112 ALA L O 1
ATOM 2522 N N . PRO B 2 116 ? -19.938 -26.957 1.329 1.00 21.49 113 PRO L N 1
ATOM 2523 C CA . PRO B 2 116 ? -20.381 -28.301 0.980 1.00 22.66 113 PRO L CA 1
ATOM 2524 C C . PRO B 2 116 ? -21.641 -28.342 0.120 1.00 26.47 113 PRO L C 1
ATOM 2525 O O . PRO B 2 116 ? -22.543 -27.534 0.429 1.00 25.88 113 PRO L O 1
ATOM 2529 N N . SER B 2 117 ? -21.718 -29.315 -0.793 1.00 26.85 114 SER L N 1
ATOM 2530 C CA . SER B 2 117 ? -22.984 -29.800 -1.398 1.00 27.05 114 SER L CA 1
ATOM 2531 C C . SER B 2 117 ? -23.530 -30.901 -0.499 1.00 24.92 114 SER L C 1
ATOM 2532 O O . SER B 2 117 ? -22.733 -31.696 0.086 1.00 28.19 114 SER L O 1
ATOM 2535 N N . VAL B 2 118 ? -24.825 -30.845 -0.225 1.00 22.49 115 VAL L N 1
ATOM 2536 C CA . VAL B 2 118 ? -25.447 -31.795 0.707 1.00 20.24 115 VAL L CA 1
ATOM 2537 C C . VAL B 2 118 ? -26.544 -32.524 -0.079 1.00 23.35 115 VAL L C 1
ATOM 2538 O O . VAL B 2 118 ? -27.377 -31.842 -0.731 1.00 20.59 115 VAL L O 1
ATOM 2542 N N . THR B 2 119 ? -26.499 -33.848 -0.083 1.00 21.50 116 THR L N 1
ATOM 2543 C CA . THR B 2 119 ? -27.571 -34.669 -0.696 1.00 21.62 116 THR L CA 1
ATOM 2544 C C . THR B 2 119 ? -28.121 -35.578 0.379 1.00 22.36 116 THR L C 1
ATOM 2545 O O . THR B 2 119 ? -27.324 -36.274 1.030 1.00 21.44 116 THR L O 1
ATOM 2549 N N . LEU B 2 120 ? -29.425 -35.501 0.657 1.00 21.12 117 LEU L N 1
ATOM 2550 C CA . LEU B 2 120 ? -30.037 -36.346 1.702 1.00 21.99 117 LEU L CA 1
ATOM 2551 C C . LEU B 2 120 ? -30.893 -37.426 1.007 1.00 23.67 117 LEU L C 1
ATOM 2552 O O . LEU B 2 120 ? -31.781 -37.101 0.256 1.00 21.08 117 LEU L O 1
ATOM 2557 N N . PHE B 2 121 ? -30.476 -38.682 1.119 1.00 22.16 118 PHE L N 1
ATOM 2558 C CA . PHE B 2 121 ? -31.192 -39.866 0.570 1.00 21.87 118 PHE L CA 1
ATOM 2559 C C . PHE B 2 121 ? -32.148 -40.397 1.628 1.00 20.82 118 PHE L C 1
ATOM 2560 O O . PHE B 2 121 ? -31.790 -40.637 2.788 1.00 20.31 118 PHE L O 1
ATOM 2568 N N . PRO B 2 122 ? -33.452 -40.493 1.277 1.00 23.60 119 PRO L N 1
ATOM 2569 C CA . PRO B 2 122 ? -34.387 -41.218 2.124 1.00 24.50 119 PRO L CA 1
ATOM 2570 C C . PRO B 2 122 ? -34.052 -42.710 2.160 1.00 22.65 119 PRO L C 1
ATOM 2571 O O . PRO B 2 122 ? -33.314 -43.211 1.321 1.00 23.05 119 PRO L O 1
ATOM 2575 N N . PRO B 2 123 ? -34.658 -43.478 3.092 1.00 23.78 120 PRO L N 1
ATOM 2576 C CA . PRO B 2 123 ? -34.513 -44.945 3.108 1.00 25.90 120 PRO L CA 1
ATOM 2577 C C . PRO B 2 123 ? -34.979 -45.514 1.763 1.00 24.03 120 PRO L C 1
ATOM 2578 O O . PRO B 2 123 ? -35.986 -45.006 1.218 1.00 24.15 120 PRO L O 1
ATOM 2582 N N . SER B 2 124 ? -34.220 -46.441 1.182 1.00 22.22 121 SER L N 1
ATOM 2583 C CA . SER B 2 124 ? -34.585 -47.130 -0.093 1.00 23.93 121 SER L CA 1
ATOM 2584 C C . SER B 2 124 ? -35.832 -48.025 0.122 1.00 23.43 121 SER L C 1
ATOM 2585 O O . SER B 2 124 ? -36.077 -48.448 1.263 1.00 22.59 121 SER L O 1
ATOM 2588 N N . SER B 2 125 ? -36.623 -48.234 -0.919 1.00 25.68 122 SER L N 1
ATOM 2589 C CA . SER B 2 125 ? -37.705 -49.255 -0.892 1.00 29.47 122 SER L CA 1
ATOM 2590 C C . SER B 2 125 ? -37.102 -50.601 -0.439 1.00 23.11 122 SER L C 1
ATOM 2591 O O . SER B 2 125 ? -37.670 -51.255 0.426 1.00 21.78 122 SER L O 1
ATOM 2594 N N . GLU B 2 126 ? -35.926 -50.979 -0.923 1.00 24.16 123 GLU L N 1
ATOM 2595 C CA .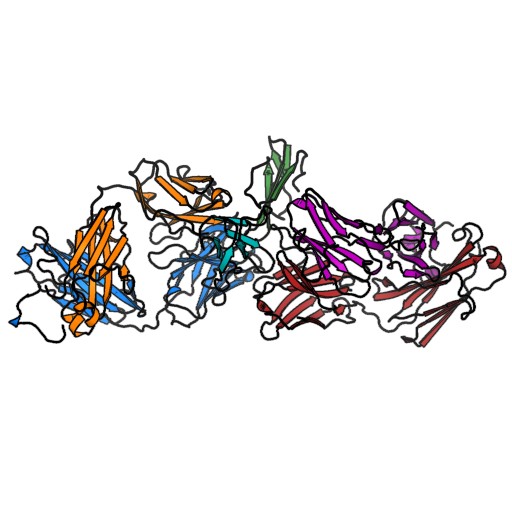 GLU B 2 126 ? -35.377 -52.303 -0.576 1.00 25.58 123 GLU L CA 1
ATOM 2596 C C . GLU B 2 126 ? -35.135 -52.368 0.927 1.00 22.66 123 GLU L C 1
ATOM 2597 O O . GLU B 2 126 ? -35.366 -53.448 1.517 1.00 21.32 123 GLU L O 1
ATOM 2603 N N . GLU B 2 127 ? -34.526 -51.327 1.525 1.00 18.37 124 GLU L N 1
ATOM 2604 C CA . GLU B 2 127 ? -34.198 -51.385 2.967 1.00 19.10 124 GLU L CA 1
ATOM 2605 C C . GLU B 2 127 ? -35.507 -51.441 3.766 1.00 17.77 124 GLU L C 1
ATOM 2606 O O . GLU B 2 127 ? -35.599 -52.161 4.770 1.00 19.91 124 GLU L O 1
ATOM 2612 N N . LEU B 2 128 ? -36.474 -50.646 3.369 1.00 19.87 125 LEU L N 1
ATOM 2613 C CA . LEU B 2 128 ? -37.760 -50.605 4.109 1.00 20.08 125 LEU L CA 1
ATOM 2614 C C . LEU B 2 128 ? -38.436 -51.995 4.057 1.00 20.83 125 LEU L C 1
ATOM 2615 O O . LEU B 2 128 ? -39.011 -52.384 5.114 1.00 21.15 125 LEU L O 1
ATOM 2620 N N . GLN B 2 129 ? -38.360 -52.688 2.919 1.00 20.90 126 GLN L N 1
ATOM 2621 C CA . GLN B 2 129 ? -38.852 -54.090 2.737 1.00 23.32 126 GLN L CA 1
ATOM 2622 C C . GLN B 2 129 ? -38.178 -54.955 3.791 1.00 25.97 126 GLN L C 1
ATOM 2623 O O . GLN B 2 129 ? -38.847 -55.833 4.356 1.00 24.73 126 GLN L O 1
ATOM 2629 N N . ALA B 2 130 ? -36.894 -54.710 4.074 1.00 23.04 127 ALA L N 1
ATOM 2630 C CA . ALA B 2 130 ? -36.085 -55.462 5.050 1.00 22.38 127 ALA L CA 1
ATOM 2631 C C . ALA B 2 130 ? -36.352 -54.976 6.476 1.00 22.10 127 ALA L C 1
ATOM 2632 O O . ALA B 2 130 ? -35.634 -55.425 7.379 1.00 24.65 127 ALA L O 1
ATOM 2634 N N . ASN B 2 131 ? -37.296 -54.062 6.669 1.00 23.42 128 ASN L N 1
ATOM 2635 C CA . ASN B 2 131 ? -37.786 -53.590 7.993 1.00 25.79 128 ASN L CA 1
ATOM 2636 C C . ASN B 2 131 ? -36.689 -52.758 8.683 1.00 26.11 128 ASN L C 1
ATOM 2637 O O . ASN B 2 131 ? -36.520 -52.852 9.935 1.00 24.52 128 ASN L O 1
ATOM 2642 N N . LYS B 2 132 ? -35.953 -51.992 7.884 1.00 23.70 129 LYS L N 1
ATOM 2643 C CA . LYS B 2 132 ? -34.934 -51.030 8.411 1.00 25.38 129 LYS L CA 1
ATOM 2644 C C . LYS B 2 132 ? -35.068 -49.729 7.650 1.00 24.32 129 LYS L C 1
ATOM 2645 O O . LYS B 2 132 ? -35.636 -49.685 6.545 1.00 22.02 129 LYS L O 1
ATOM 2651 N N . ALA B 2 133 ? -34.549 -48.649 8.218 1.00 26.32 130 ALA L N 1
ATOM 2652 C CA . ALA B 2 133 ? -34.655 -47.331 7.581 1.00 26.24 130 ALA L CA 1
ATOM 2653 C C . ALA B 2 133 ? -33.357 -46.582 7.950 1.00 28.73 130 ALA L C 1
ATOM 2654 O O . ALA B 2 133 ? -33.015 -46.521 9.170 1.00 37.18 130 ALA L O 1
ATOM 2656 N N . THR B 2 134 ? -32.557 -46.264 6.952 1.00 24.24 131 THR L N 1
ATOM 2657 C CA . THR B 2 134 ? -31.361 -45.400 7.138 1.00 23.42 131 THR L CA 1
ATOM 2658 C C . THR B 2 134 ? -31.552 -44.152 6.282 1.00 21.50 131 THR L C 1
ATOM 2659 O O . THR B 2 134 ? -31.675 -44.296 5.048 1.00 23.05 131 THR L O 1
ATOM 2663 N N . LEU B 2 135 ? -31.501 -42.971 6.893 1.00 21.76 132 LEU L N 1
ATOM 2664 C CA . LEU B 2 135 ? -31.275 -41.721 6.134 1.00 22.59 132 LEU L CA 1
ATOM 2665 C C . LEU B 2 135 ? -29.757 -41.526 5.933 1.00 21.94 132 LEU L C 1
ATOM 2666 O O . LEU B 2 135 ? -29.025 -41.705 6.877 1.00 22.35 132 LEU L O 1
ATOM 2671 N N . VAL B 2 136 ? -29.359 -41.235 4.718 1.00 21.94 133 VAL L N 1
ATOM 2672 C CA . VAL B 2 136 ? -27.927 -41.058 4.322 1.00 22.60 133 VAL L CA 1
ATOM 2673 C C . VAL B 2 136 ? -27.744 -39.607 3.859 1.00 21.15 133 VAL L C 1
ATOM 2674 O O . VAL B 2 136 ? -28.261 -39.212 2.806 1.00 20.01 133 VAL L O 1
ATOM 2678 N N . CYS B 2 137 ? -26.963 -38.884 4.640 1.00 20.33 134 CYS L N 1
ATOM 2679 C CA . CYS B 2 137 ? -26.581 -37.492 4.355 1.00 18.76 134 CYS L CA 1
ATOM 2680 C C . CYS B 2 137 ? -25.155 -37.504 3.787 1.00 18.58 134 CYS L C 1
ATOM 2681 O O . CYS B 2 137 ? -24.244 -37.812 4.556 1.00 22.21 134 CYS L O 1
ATOM 2684 N N . LEU B 2 138 ? -25.043 -37.297 2.482 1.00 18.27 135 LEU L N 1
ATOM 2685 C CA . LEU B 2 138 ? -23.757 -37.259 1.756 1.00 21.34 135 LEU L CA 1
ATOM 2686 C C . LEU B 2 138 ? -23.366 -35.772 1.578 1.00 19.57 135 LEU L C 1
ATOM 2687 O O . LEU B 2 138 ? -24.149 -34.936 1.087 1.00 21.37 135 LEU L O 1
ATOM 2692 N N . ILE B 2 139 ? -22.160 -35.495 1.994 1.00 19.71 136 ILE L N 1
ATOM 2693 C CA . ILE B 2 139 ? -21.628 -34.100 2.097 1.00 19.18 136 ILE L CA 1
ATOM 2694 C C . ILE B 2 139 ? -20.387 -34.052 1.205 1.00 20.07 136 ILE L C 1
ATOM 2695 O O . ILE B 2 139 ? -19.477 -34.833 1.467 1.00 22.48 136 ILE L O 1
ATOM 2700 N N . SER B 2 140 ? -20.344 -33.194 0.214 1.00 21.13 137 SER L N 1
ATOM 2701 C CA . SER B 2 140 ? -19.287 -33.292 -0.805 1.00 24.26 137 SER L CA 1
ATOM 2702 C C . SER B 2 140 ? -18.690 -31.931 -1.156 1.00 25.48 137 SER L C 1
ATOM 2703 O O . SER B 2 140 ? -19.334 -30.893 -0.926 1.00 21.92 137 SER L O 1
ATOM 2706 N N . ASP B 2 141 ? -17.479 -31.981 -1.722 1.00 24.54 138 ASP L N 1
ATOM 2707 C CA . ASP B 2 141 ? -16.799 -30.824 -2.346 1.00 27.40 138 ASP L CA 1
ATOM 2708 C C . ASP B 2 141 ? -16.599 -29.689 -1.350 1.00 22.77 138 ASP L C 1
ATOM 2709 O O . ASP B 2 141 ? -16.732 -28.492 -1.759 1.00 25.97 138 ASP L O 1
ATOM 2714 N N . PHE B 2 142 ? -16.257 -29.978 -0.102 1.00 22.08 139 PHE L N 1
ATOM 2715 C CA . PHE B 2 142 ? -16.004 -28.862 0.850 1.00 19.88 139 PHE L CA 1
ATOM 2716 C C . PHE B 2 142 ? -14.520 -28.771 1.222 1.00 20.89 139 PHE L C 1
ATOM 2717 O O . PHE B 2 142 ? -13.776 -29.769 1.122 1.00 20.92 139 PHE L O 1
ATOM 2725 N N . TYR B 2 143 ? -14.130 -27.582 1.662 1.00 19.96 140 TYR L N 1
ATOM 2726 C CA . TYR B 2 143 ? -12.748 -27.291 2.113 1.00 17.70 140 TYR L CA 1
ATOM 2727 C C . TYR B 2 143 ? -12.781 -26.028 2.947 1.00 17.59 140 TYR L C 1
ATOM 2728 O O . TYR B 2 143 ? -13.399 -25.073 2.518 1.00 19.35 140 TYR L O 1
ATOM 2737 N N . PRO B 2 144 ? -12.171 -25.955 4.142 1.00 19.37 141 PRO L N 1
ATOM 2738 C CA . PRO B 2 144 ? -11.391 -27.047 4.737 1.00 18.61 141 PRO L CA 1
ATOM 2739 C C . PRO B 2 144 ? -12.209 -28.286 5.125 1.00 20.75 141 PRO L C 1
ATOM 2740 O O . PRO B 2 144 ? -13.433 -28.220 5.188 1.00 19.11 141 PRO L O 1
ATOM 2744 N N . GLY B 2 145 ? -11.506 -29.395 5.404 1.00 20.28 142 GLY L N 1
ATOM 2745 C CA . GLY B 2 145 ? -12.165 -30.697 5.648 1.00 20.52 142 GLY L CA 1
ATOM 2746 C C . GLY B 2 145 ? -12.619 -30.792 7.102 1.00 23.02 142 GLY L C 1
ATOM 2747 O O . GLY B 2 145 ? -12.084 -31.629 7.862 1.00 23.92 142 GLY L O 1
ATOM 2748 N N . ALA B 2 146 ? -13.529 -29.937 7.549 1.00 19.93 143 ALA L N 1
ATOM 2749 C CA . ALA B 2 146 ? -14.068 -29.969 8.926 1.00 19.91 143 ALA L CA 1
ATOM 2750 C C . ALA B 2 146 ? -15.546 -29.597 8.890 1.00 22.68 143 ALA L C 1
ATOM 2751 O O . ALA B 2 146 ? -15.849 -28.513 8.399 1.00 22.90 143 ALA L O 1
ATOM 2753 N N . VAL B 2 147 ? -16.435 -30.450 9.398 1.00 22.79 144 VAL L N 1
ATOM 2754 C CA . VAL B 2 147 ? -17.873 -30.082 9.473 1.00 21.98 144 VAL L CA 1
ATOM 2755 C C . VAL B 2 147 ? -18.416 -30.611 10.789 1.00 23.63 144 VAL L C 1
ATOM 2756 O O . VAL B 2 147 ? -17.781 -31.491 11.378 1.00 24.44 144 VAL L O 1
ATOM 2760 N N . THR B 2 148 ? -19.579 -30.111 11.169 1.00 21.85 145 THR L N 1
ATOM 2761 C CA . THR B 2 148 ? -20.467 -30.644 12.222 1.00 25.25 145 THR L CA 1
ATOM 2762 C C . THR B 2 148 ? -21.803 -31.006 11.561 1.00 25.28 145 THR L C 1
ATOM 2763 O O . THR B 2 148 ? -22.264 -30.224 10.706 1.00 20.16 145 THR L O 1
ATOM 2767 N N . VAL B 2 149 ? -22.418 -32.115 11.974 1.00 23.85 146 VAL L N 1
ATOM 2768 C CA . VAL B 2 149 ? -23.704 -32.560 11.396 1.00 24.03 146 VAL L CA 1
ATOM 2769 C C . VAL B 2 149 ? -24.710 -32.711 12.534 1.00 24.65 146 VAL L C 1
ATOM 2770 O O . VAL B 2 149 ? -24.372 -33.305 13.542 1.00 26.85 146 VAL L O 1
ATOM 2774 N N . ALA B 2 150 ? -25.921 -32.233 12.335 1.00 25.25 147 ALA L N 1
ATOM 2775 C CA . ALA B 2 150 ? -27.010 -32.359 13.320 1.00 26.41 147 ALA L CA 1
ATOM 2776 C C . ALA B 2 150 ? -28.242 -32.789 12.545 1.00 24.91 147 ALA L C 1
ATOM 2777 O O . ALA B 2 150 ? -28.384 -32.435 11.368 1.00 25.46 147 ALA L O 1
ATOM 2779 N N . TRP B 2 151 ? -29.092 -33.578 13.180 1.00 22.68 148 TRP L N 1
ATOM 2780 C CA . TRP B 2 151 ? -30.282 -34.128 12.515 1.00 23.77 148 TRP L CA 1
ATOM 2781 C C . TRP B 2 151 ? -31.542 -33.606 13.214 1.00 23.59 148 TRP L C 1
ATOM 2782 O O . TRP B 2 151 ? -31.500 -33.387 14.454 1.00 27.36 148 TRP L O 1
ATOM 2793 N N . LYS B 2 152 ? -32.626 -33.442 12.467 1.00 28.47 149 LYS L N 1
ATOM 2794 C CA . LYS B 2 152 ? -33.931 -33.056 13.052 1.00 29.17 149 LYS L CA 1
ATOM 2795 C C . LYS B 2 152 ? -35.001 -34.035 12.579 1.00 32.25 149 LYS L C 1
ATOM 2796 O O . LYS B 2 152 ? -34.972 -34.444 11.423 1.00 28.66 149 LYS L O 1
ATOM 2802 N N . ALA B 2 153 ? -35.941 -34.367 13.468 1.00 32.77 150 ALA L N 1
ATOM 2803 C CA . ALA B 2 153 ? -37.228 -35.012 13.115 1.00 38.63 150 ALA L CA 1
ATOM 2804 C C . ALA B 2 153 ? -38.314 -33.938 13.261 1.00 35.99 150 ALA L C 1
ATOM 2805 O O . ALA B 2 153 ? -38.423 -33.392 14.374 1.00 38.55 150 ALA L O 1
ATOM 2807 N N . ASP B 2 154 ? -39.007 -33.592 12.173 1.00 35.68 151 ASP L N 1
ATOM 2808 C CA . ASP B 2 154 ? -39.790 -32.338 12.080 1.00 41.38 151 ASP L CA 1
ATOM 2809 C C . ASP B 2 154 ? -38.858 -31.211 12.527 1.00 42.86 151 ASP L C 1
ATOM 2810 O O . ASP B 2 154 ? -37.838 -30.983 11.839 1.00 37.39 151 ASP L O 1
ATOM 2815 N N . SER B 2 155 ? -39.155 -30.567 13.654 1.00 42.44 152 SER L N 1
ATOM 2816 C CA . SER B 2 155 ? -38.430 -29.372 14.140 1.00 43.01 152 SER L CA 1
ATOM 2817 C C . SER B 2 155 ? -37.513 -29.722 15.288 1.00 40.72 152 SER L C 1
ATOM 2818 O O . SER B 2 155 ? -36.769 -28.844 15.730 1.00 50.51 152 SER L O 1
ATOM 2821 N N . SER B 2 156 ? -37.548 -30.956 15.746 1.00 39.36 153 SER L N 1
ATOM 2822 C CA . SER B 2 156 ? -36.883 -31.357 17.009 1.00 42.10 153 SER L CA 1
ATOM 2823 C C . SER B 2 156 ? -35.546 -32.012 16.693 1.00 38.83 153 SER L C 1
ATOM 2824 O O . SER B 2 156 ? -35.479 -32.892 15.826 1.00 35.82 153 SER L O 1
ATOM 2827 N N . PRO B 2 157 ? -34.494 -31.692 17.470 1.00 38.17 154 PRO L N 1
ATOM 2828 C CA . PRO B 2 157 ? -33.213 -32.369 17.351 1.00 39.99 154 PRO L CA 1
ATOM 2829 C C . PRO B 2 157 ? -33.323 -33.865 17.643 1.00 43.56 154 PRO L C 1
ATOM 2830 O O . PRO B 2 157 ? -34.111 -34.261 18.496 1.00 41.60 154 PRO L O 1
ATOM 2834 N N . VAL B 2 158 ? -32.497 -34.645 16.953 1.00 38.55 155 VAL L N 1
ATOM 2835 C CA . VAL B 2 158 ? -32.351 -36.113 17.124 1.00 41.60 155 VAL L CA 1
ATOM 2836 C C . VAL B 2 158 ? -30.873 -36.462 17.305 1.00 47.85 155 VAL L C 1
ATOM 2837 O O . VAL B 2 158 ? -30.097 -36.213 16.341 1.00 45.03 155 VAL L O 1
ATOM 2841 N N . LYS B 2 159 ? -30.507 -37.103 18.420 1.00 45.56 156 LYS L N 1
ATOM 2842 C CA . LYS B 2 159 ? -29.103 -37.519 18.677 1.00 53.85 156 LYS L CA 1
ATOM 2843 C C . LYS B 2 159 ? -28.941 -39.039 18.560 1.00 47.88 156 LYS L C 1
ATOM 2844 O O . LYS B 2 159 ? -27.894 -39.482 18.029 1.00 41.03 156 LYS L O 1
ATOM 2850 N N . ALA B 2 160 ? -29.924 -39.831 18.991 1.00 42.30 157 ALA L N 1
ATOM 2851 C CA . ALA B 2 160 ? -29.844 -41.307 18.920 1.00 39.31 157 ALA L CA 1
ATOM 2852 C C . ALA B 2 160 ? -29.826 -41.786 17.459 1.00 37.78 157 ALA L C 1
ATOM 2853 O O . ALA B 2 160 ? -30.581 -41.241 16.639 1.00 38.79 157 ALA L O 1
ATOM 2855 N N . GLY B 2 161 ? -29.032 -42.807 17.161 1.00 34.53 158 GLY L N 1
ATOM 2856 C CA . GLY B 2 161 ? -29.008 -43.475 15.846 1.00 38.60 158 GLY L CA 1
ATOM 2857 C C . GLY B 2 161 ? -28.207 -42.711 14.801 1.00 33.45 158 GLY L C 1
ATOM 2858 O O . GLY B 2 161 ? -28.312 -43.053 13.630 1.00 34.39 158 GLY L O 1
ATOM 2859 N N . VAL B 2 162 ? -27.338 -41.792 15.228 1.00 32.67 159 VAL L N 1
ATOM 2860 C CA . VAL B 2 162 ? -26.489 -40.963 14.314 1.00 29.64 159 VAL L CA 1
ATOM 2861 C C . VAL B 2 162 ? -25.058 -41.500 14.329 1.00 30.73 159 VAL L C 1
ATOM 2862 O O . VAL B 2 162 ? -24.479 -41.653 15.419 1.00 34.15 159 VAL L O 1
ATOM 2866 N N . GLU B 2 163 ? -24.493 -41.712 13.146 1.00 30.12 160 GLU L N 1
ATOM 2867 C CA . GLU B 2 163 ? -23.072 -42.020 12.931 1.00 27.14 160 GLU L CA 1
ATOM 2868 C C . GLU B 2 163 ? -22.586 -41.055 11.864 1.00 31.08 160 GLU L C 1
ATOM 2869 O O . GLU B 2 163 ? -23.294 -40.885 10.847 1.00 26.71 160 GLU L O 1
ATOM 2875 N N . THR B 2 164 ? -21.418 -40.455 12.076 1.00 26.88 161 THR L N 1
ATOM 2876 C CA . THR B 2 164 ? -20.828 -39.510 11.101 1.00 25.93 161 THR L CA 1
ATOM 2877 C C . THR B 2 164 ? -19.388 -39.943 10.850 1.00 23.04 161 THR L C 1
ATOM 2878 O O . THR B 2 164 ? -18.714 -40.236 11.809 1.00 30.02 161 THR L O 1
ATOM 2882 N N . THR B 2 165 ? -18.955 -39.990 9.617 1.00 23.61 162 THR L N 1
ATOM 2883 C CA . THR B 2 165 ? -17.552 -40.273 9.235 1.00 23.66 162 THR L CA 1
ATOM 2884 C C . THR B 2 165 ? -16.714 -38.985 9.364 1.00 27.74 162 THR L C 1
ATOM 2885 O O . THR B 2 165 ? -17.269 -37.866 9.253 1.00 22.84 162 THR L O 1
ATOM 2889 N N . THR B 2 166 ? -15.409 -39.161 9.575 1.00 28.33 163 THR L N 1
ATOM 2890 C CA . THR B 2 166 ? -14.373 -38.110 9.485 1.00 27.89 163 THR L CA 1
ATOM 2891 C C . THR B 2 166 ? -14.158 -37.722 8.053 1.00 27.25 163 THR L C 1
ATOM 2892 O O . THR B 2 166 ? -13.979 -38.583 7.169 1.00 26.28 163 THR L O 1
ATOM 2896 N N . PRO B 2 167 ? -14.135 -36.407 7.733 1.00 23.24 164 PRO L N 1
ATOM 2897 C CA . PRO B 2 167 ? -14.006 -36.011 6.341 1.00 24.50 164 PRO L CA 1
ATOM 2898 C C . PRO B 2 167 ? -12.835 -36.693 5.629 1.00 26.16 164 PRO L C 1
ATOM 2899 O O . PRO B 2 167 ? -11.790 -36.782 6.217 1.00 29.27 164 PRO L O 1
ATOM 2903 N N . SER B 2 168 ? -13.033 -37.082 4.384 1.00 26.83 165 SER L N 1
ATOM 2904 C CA . SER B 2 168 ? -12.099 -37.900 3.580 1.00 33.44 165 SER L CA 1
ATOM 2905 C C . SER B 2 168 ? -11.787 -37.079 2.341 1.00 31.66 165 SER L C 1
ATOM 2906 O O . SER B 2 168 ? -12.727 -36.570 1.751 1.00 25.78 165 SER L O 1
ATOM 2909 N N . LYS B 2 169 ? -10.534 -37.059 1.866 1.00 30.16 166 LYS L N 1
ATOM 2910 C CA . LYS B 2 169 ? -10.192 -36.378 0.608 1.00 30.11 166 LYS L CA 1
ATOM 2911 C C . LYS B 2 169 ? -10.785 -37.113 -0.595 1.00 30.39 166 LYS L C 1
ATOM 2912 O O . LYS B 2 169 ? -10.508 -38.317 -0.801 1.00 33.49 166 LYS L O 1
ATOM 2918 N N . GLN B 2 170 ? -11.483 -36.377 -1.438 1.00 26.69 167 GLN L N 1
ATOM 2919 C CA . GLN B 2 170 ? -11.989 -36.785 -2.752 1.00 29.90 167 GLN L CA 1
ATOM 2920 C C . GLN B 2 170 ? -10.826 -36.745 -3.754 1.00 35.10 167 GLN L C 1
ATOM 2921 O O . GLN B 2 170 ? -9.782 -36.081 -3.500 1.00 36.52 167 GLN L O 1
ATOM 2927 N N . SER B 2 171 ? -11.038 -37.377 -4.896 1.00 35.16 168 SER L N 1
ATOM 2928 C CA . SER B 2 171 ? -10.047 -37.416 -5.997 1.00 41.95 168 SER L CA 1
ATOM 2929 C C . SER B 2 171 ? -9.811 -35.987 -6.533 1.00 43.30 168 SER L C 1
ATOM 2930 O O . SER B 2 171 ? -8.705 -35.722 -7.040 1.00 39.35 168 SER L O 1
ATOM 2933 N N . ASN B 2 172 ? -10.751 -35.047 -6.369 1.00 37.56 169 ASN L N 1
ATOM 2934 C CA . ASN B 2 172 ? -10.531 -33.652 -6.834 1.00 35.65 169 ASN L CA 1
ATOM 2935 C C . ASN B 2 172 ? -9.907 -32.778 -5.743 1.00 30.66 169 ASN L C 1
ATOM 2936 O O . ASN B 2 172 ? -9.878 -31.547 -5.961 1.00 33.67 169 ASN L O 1
ATOM 2941 N N . ASN B 2 173 ? -9.410 -33.359 -4.648 1.00 27.73 170 ASN L N 1
ATOM 2942 C CA . ASN B 2 173 ? -8.698 -32.697 -3.524 1.00 29.61 170 ASN L CA 1
ATOM 2943 C C . ASN B 2 173 ? -9.596 -31.874 -2.557 1.00 29.17 170 ASN L C 1
ATOM 2944 O O . ASN B 2 173 ? -9.121 -31.441 -1.486 1.00 27.69 170 ASN L O 1
ATOM 2949 N N . LYS B 2 174 ? -10.886 -31.758 -2.836 1.00 26.53 171 LYS L N 1
ATOM 2950 C CA . LYS B 2 174 ? -11.832 -31.301 -1.787 1.00 28.40 171 LYS L CA 1
ATOM 2951 C C . LYS B 2 174 ? -12.172 -32.490 -0.885 1.00 26.94 171 LYS L C 1
ATOM 2952 O O . LYS B 2 174 ? -11.737 -33.615 -1.198 1.00 28.98 171 LYS L O 1
ATOM 2958 N N . TYR B 2 175 ? -12.928 -32.241 0.185 1.00 21.93 172 TYR L N 1
ATOM 2959 C CA . TYR B 2 175 ? -13.354 -33.232 1.189 1.00 22.82 172 TYR L CA 1
ATOM 2960 C C . TYR B 2 175 ? -14.832 -33.628 1.013 1.00 22.97 172 TYR L C 1
ATOM 2961 O O . TYR B 2 175 ? -15.655 -32.868 0.489 1.00 22.44 172 TYR L O 1
ATOM 2970 N N . ALA B 2 176 ? -15.117 -34.834 1.470 1.00 21.57 173 ALA L N 1
ATOM 2971 C CA . ALA B 2 176 ? -16.478 -35.431 1.560 1.00 22.70 173 ALA L CA 1
ATOM 2972 C C . ALA B 2 176 ? -16.638 -35.986 2.949 1.00 21.69 173 ALA L C 1
ATOM 2973 O O . ALA B 2 176 ? -15.619 -36.295 3.593 1.00 23.99 173 ALA L O 1
ATOM 2975 N N . ALA B 2 177 ? -17.873 -36.068 3.451 1.00 20.18 174 ALA L N 1
ATOM 2976 C CA . ALA B 2 177 ? -18.233 -36.768 4.687 1.00 20.59 174 ALA L CA 1
ATOM 2977 C C . ALA B 2 177 ? -19.654 -37.343 4.539 1.00 20.49 174 ALA L C 1
ATOM 2978 O O . ALA B 2 177 ? -20.377 -37.008 3.566 1.00 20.44 174 ALA L O 1
ATOM 2980 N N . SER B 2 178 ? -19.982 -38.233 5.442 1.00 21.80 175 SER L N 1
ATOM 2981 C CA . SER B 2 178 ? -21.249 -38.994 5.378 1.00 22.46 175 SER L CA 1
ATOM 2982 C C . SER B 2 178 ? -21.787 -39.013 6.784 1.00 20.90 175 SER L C 1
ATOM 2983 O O . SER B 2 178 ? -21.011 -39.057 7.733 1.00 22.71 175 SER L O 1
ATOM 2986 N N . SER B 2 179 ? -23.109 -38.886 6.941 1.00 21.53 176 SER L N 1
ATOM 2987 C CA . SER B 2 179 ? -23.788 -39.044 8.225 1.00 19.15 176 SER L CA 1
ATOM 2988 C C . SER B 2 179 ? -25.030 -39.925 7.984 1.00 19.98 176 SER L C 1
ATOM 2989 O O . SER B 2 179 ? -25.629 -39.855 6.888 1.00 20.99 176 SER L O 1
ATOM 2992 N N . TYR B 2 180 ? -25.306 -40.768 8.931 1.00 21.81 177 TYR L N 1
ATOM 2993 C CA . TYR B 2 180 ? -26.394 -41.782 8.866 1.00 24.54 177 TYR L CA 1
ATOM 2994 C C . TYR B 2 180 ? -27.315 -41.597 10.059 1.00 25.79 177 TYR L C 1
ATOM 2995 O O . TYR B 2 180 ? -26.865 -41.515 11.199 1.00 28.86 177 TYR L O 1
ATOM 3004 N N . LEU B 2 181 ? -28.612 -41.560 9.802 1.00 23.18 178 LEU L N 1
ATOM 3005 C CA . LEU B 2 181 ? -29.598 -41.615 10.890 1.00 24.61 178 LEU L CA 1
ATOM 3006 C C . LEU B 2 181 ? -30.379 -42.933 10.729 1.00 25.80 178 LEU L C 1
ATOM 3007 O O . LEU B 2 181 ? -31.025 -43.097 9.671 1.00 25.08 178 LEU L O 1
ATOM 3012 N N . SER B 2 182 ? -30.237 -43.818 11.698 1.00 26.71 179 SER L N 1
ATOM 3013 C CA . SER B 2 182 ? -30.840 -45.186 11.710 1.00 28.86 179 SER L CA 1
ATOM 3014 C C . SER B 2 182 ? -32.197 -45.106 12.404 1.00 28.60 179 SER L C 1
ATOM 3015 O O . SER B 2 182 ? -32.242 -44.729 13.572 1.00 32.67 179 SER L O 1
ATOM 3018 N N . LEU B 2 183 ? -33.263 -45.367 11.671 1.00 30.50 180 LEU L N 1
ATOM 3019 C CA . LEU B 2 183 ? -34.650 -45.333 12.192 1.00 31.88 180 LEU L CA 1
ATOM 3020 C C . LEU B 2 183 ? -35.298 -46.710 11.969 1.00 31.31 180 LEU L C 1
ATOM 3021 O O . LEU B 2 183 ? -34.833 -47.482 11.094 1.00 27.54 180 LEU L O 1
ATOM 3026 N N . THR B 2 184 ? -36.439 -46.938 12.627 1.00 34.71 181 THR L N 1
ATOM 3027 C CA . THR B 2 184 ? -37.382 -48.017 12.233 1.00 34.90 181 THR L CA 1
ATOM 3028 C C . THR B 2 184 ? -38.239 -47.471 11.105 1.00 30.56 181 THR L C 1
ATOM 3029 O O . THR B 2 184 ? -38.445 -46.254 10.998 1.00 30.45 181 THR L O 1
ATOM 3033 N N . PRO B 2 185 ? -38.807 -48.343 10.249 1.00 31.02 182 PRO L N 1
ATOM 3034 C CA . PRO B 2 185 ? -39.766 -47.888 9.248 1.00 34.78 182 PRO L CA 1
ATOM 3035 C C . PRO B 2 185 ? -40.933 -47.113 9.889 1.00 36.01 182 PRO L C 1
ATOM 3036 O O . PRO B 2 185 ? -41.369 -46.148 9.283 1.00 31.80 182 PRO L O 1
ATOM 3040 N N . GLU B 2 186 ? -41.352 -47.479 11.105 1.00 37.25 183 GLU L N 1
ATOM 3041 C CA . GLU B 2 186 ? -42.482 -46.801 11.802 1.00 44.70 183 GLU L CA 1
ATOM 3042 C C . GLU B 2 186 ? -42.100 -45.343 12.102 1.00 44.24 183 GLU L C 1
ATOM 3043 O O . GLU B 2 186 ? -42.871 -44.433 11.716 1.00 41.05 183 GLU L O 1
ATOM 3049 N N . GLN B 2 187 ? -40.949 -45.133 12.756 1.00 40.00 184 GLN L N 1
ATOM 3050 C CA . GLN B 2 187 ? -40.405 -43.786 13.082 1.00 42.51 184 GLN L CA 1
ATOM 3051 C C . GLN B 2 187 ? -40.300 -42.957 11.810 1.00 36.02 184 GLN L C 1
ATOM 3052 O O . GLN B 2 187 ? -40.734 -41.797 11.830 1.00 41.49 184 GLN L O 1
ATOM 3058 N N . TRP B 2 188 ? -39.750 -43.541 10.733 1.00 33.73 185 TRP L N 1
ATOM 3059 C CA . TRP B 2 188 ? -39.634 -42.859 9.421 1.00 35.08 185 TRP L CA 1
ATOM 3060 C C . TRP B 2 188 ? -41.010 -42.285 9.047 1.00 40.32 185 TRP L C 1
ATOM 3061 O O . TRP B 2 188 ? -41.114 -41.069 8.743 1.00 39.36 185 TRP L O 1
ATOM 3072 N N . LYS B 2 189 ? -42.049 -43.120 9.075 1.00 41.87 186 LYS L N 1
ATOM 3073 C CA . LYS B 2 189 ? -43.351 -42.742 8.456 1.00 42.96 186 LYS L CA 1
ATOM 3074 C C . LYS B 2 189 ? -44.163 -41.877 9.423 1.00 38.41 186 LYS L C 1
ATOM 3075 O O . LYS B 2 189 ? -45.110 -41.256 8.949 1.00 47.39 186 LYS L O 1
ATOM 3081 N N . SER B 2 190 ? -43.745 -41.771 10.686 1.00 38.61 187 SER L N 1
ATOM 3082 C CA . SER B 2 190 ? -44.496 -41.122 11.789 1.00 47.01 187 SER L CA 1
ATOM 3083 C C . SER B 2 190 ? -44.178 -39.620 11.914 1.00 52.31 187 SER L C 1
ATOM 3084 O O . SER B 2 190 ? -44.842 -38.943 12.721 1.00 53.34 187 SER L O 1
ATOM 3087 N N . HIS B 2 191 ? -43.180 -39.102 11.187 1.00 45.79 188 HIS L N 1
ATOM 3088 C CA . HIS B 2 191 ? -42.863 -37.650 11.156 1.00 41.92 188 HIS L CA 1
ATOM 3089 C C . HIS B 2 191 ? -43.218 -37.096 9.785 1.00 38.41 188 HIS L C 1
ATOM 3090 O O . HIS B 2 191 ? -43.270 -37.871 8.817 1.00 40.37 188 HIS L O 1
ATOM 3097 N N . ARG B 2 192 ? -43.481 -35.797 9.708 1.00 38.38 189 ARG L N 1
ATOM 3098 C CA . ARG B 2 192 ? -43.741 -35.104 8.421 1.00 40.93 189 ARG L CA 1
ATOM 3099 C C . ARG B 2 192 ? -42.430 -34.945 7.652 1.00 35.44 189 ARG L C 1
ATOM 3100 O O . ARG B 2 192 ? -42.447 -34.939 6.383 1.00 37.77 189 ARG L O 1
ATOM 3108 N N . SER B 2 193 ? -41.328 -34.736 8.361 1.00 34.72 190 SER L N 1
ATOM 3109 C CA . SER B 2 193 ? -40.037 -34.500 7.649 1.00 35.30 190 SER L CA 1
ATOM 3110 C C . SER B 2 193 ? -38.845 -34.845 8.529 1.00 30.41 190 SER L C 1
ATOM 3111 O O . SER B 2 193 ? -38.981 -34.932 9.753 1.00 30.02 190 SER L O 1
ATOM 3114 N N . TYR B 2 194 ? -37.705 -35.105 7.865 1.00 30.68 191 TYR L N 1
ATOM 3115 C CA . TYR B 2 194 ? -36.380 -35.262 8.510 1.00 27.73 191 TYR L CA 1
ATOM 3116 C C . TYR B 2 194 ? -35.412 -34.324 7.790 1.00 23.17 191 TYR L C 1
ATOM 3117 O O . TYR B 2 194 ? -35.572 -34.103 6.563 1.00 23.35 191 TYR L O 1
ATOM 3126 N N . SER B 2 195 ? -34.454 -33.818 8.548 1.00 24.41 192 SER L N 1
ATOM 3127 C CA . SER B 2 195 ? -33.452 -32.833 8.064 1.00 25.12 192 SER L CA 1
ATOM 3128 C C . SER B 2 195 ? -32.041 -33.228 8.534 1.00 21.27 192 SER L C 1
ATOM 3129 O O . SER B 2 195 ? -31.868 -33.634 9.666 1.00 23.32 192 SER L O 1
ATOM 3132 N N . CYS B 2 196 ? -31.077 -33.018 7.631 1.00 21.48 193 CYS L N 1
ATOM 3133 C CA . CYS B 2 196 ? -29.621 -33.092 7.884 1.00 21.60 193 CYS L CA 1
ATOM 3134 C C . CYS B 2 196 ? -29.084 -31.654 7.795 1.00 19.05 193 CYS L C 1
ATOM 3135 O O . CYS B 2 196 ? -29.291 -31.045 6.741 1.00 21.66 193 CYS L O 1
ATOM 3138 N N . GLN B 2 197 ? -28.472 -31.171 8.856 1.00 19.30 194 GLN L N 1
ATOM 3139 C CA . GLN B 2 197 ? -27.928 -29.785 8.957 1.00 20.27 194 GLN L CA 1
ATOM 3140 C C . GLN B 2 197 ? -26.397 -29.892 9.030 1.00 20.21 194 GLN L C 1
ATOM 3141 O O . GLN B 2 197 ? -25.868 -30.486 9.982 1.00 21.45 194 GLN L O 1
ATOM 3147 N N . VAL B 2 198 ? -25.716 -29.278 8.070 1.00 20.59 195 VAL L N 1
ATOM 3148 C CA . VAL B 2 198 ? -24.242 -29.356 7.994 1.00 19.20 195 VAL L CA 1
ATOM 3149 C C . VAL B 2 198 ? -23.652 -27.973 8.271 1.00 18.81 195 VAL L C 1
ATOM 3150 O O . VAL B 2 198 ? -23.965 -27.064 7.486 1.00 21.07 195 VAL L O 1
ATOM 3154 N N . THR B 2 199 ? -22.860 -27.870 9.325 1.00 18.76 196 THR L N 1
ATOM 3155 C CA . THR B 2 199 ? -22.161 -26.615 9.696 1.00 20.91 196 THR L CA 1
ATOM 3156 C C . THR B 2 199 ? -20.732 -26.671 9.125 1.00 21.62 196 THR L C 1
ATOM 3157 O O . THR B 2 199 ? -20.009 -27.586 9.446 1.00 19.48 196 THR L O 1
ATOM 3161 N N . HIS B 2 200 ? -20.361 -25.649 8.370 1.00 20.47 197 HIS L N 1
ATOM 3162 C CA . HIS B 2 200 ? -19.035 -25.477 7.754 1.00 20.65 197 HIS L CA 1
ATOM 3163 C C . HIS B 2 200 ? -18.667 -23.993 7.819 1.00 23.09 197 HIS L C 1
ATOM 3164 O O . HIS B 2 200 ? -19.418 -23.195 7.229 1.00 22.88 197 HIS L O 1
ATOM 3171 N N . GLU B 2 201 ? -17.556 -23.670 8.462 1.00 25.59 198 GLU L N 1
ATOM 3172 C CA . GLU B 2 201 ? -17.030 -22.274 8.450 1.00 30.44 198 GLU L CA 1
ATOM 3173 C C . GLU B 2 201 ? -18.129 -21.351 9.049 1.00 36.94 198 GLU L C 1
ATOM 3174 O O . GLU B 2 201 ? -18.414 -20.351 8.403 1.00 34.51 198 GLU L O 1
ATOM 3180 N N . GLY B 2 202 ? -18.830 -21.756 10.130 1.00 41.01 199 GLY L N 1
ATOM 3181 C CA . GLY B 2 202 ? -20.012 -21.015 10.672 1.00 51.93 199 GLY L CA 1
ATOM 3182 C C . GLY B 2 202 ? -21.098 -20.583 9.661 1.00 55.06 199 GLY L C 1
ATOM 3183 O O . GLY B 2 202 ? -21.735 -19.527 9.874 1.00 77.69 199 GLY L O 1
ATOM 3184 N N . SER B 2 203 ? -21.326 -21.315 8.573 1.00 37.91 200 SER L N 1
ATOM 3185 C CA . SER B 2 203 ? -22.574 -21.341 7.764 1.00 32.08 200 SER L CA 1
ATOM 3186 C C . SER B 2 203 ? -23.212 -22.751 7.958 1.00 28.65 200 SER L C 1
ATOM 3187 O O . SER B 2 203 ? -22.469 -23.723 8.227 1.00 21.38 200 SER L O 1
ATOM 3190 N N . THR B 2 204 ? -24.534 -22.864 7.918 1.00 22.47 201 THR L N 1
ATOM 3191 C CA . THR B 2 204 ? -25.289 -24.163 8.050 1.00 23.72 201 THR L CA 1
ATOM 3192 C C . THR B 2 204 ? -26.124 -24.342 6.807 1.00 26.31 201 THR L C 1
ATOM 3193 O O . THR B 2 204 ? -26.914 -23.396 6.459 1.00 27.59 201 THR L O 1
ATOM 3197 N N . VAL B 2 205 ? -25.994 -25.494 6.147 1.00 22.45 202 VAL L N 1
ATOM 3198 C CA . VAL B 2 205 ? -26.826 -25.880 4.997 1.00 24.91 202 VAL L CA 1
ATOM 3199 C C . VAL B 2 205 ? -27.688 -27.044 5.482 1.00 26.94 202 VAL L C 1
ATOM 3200 O O . VAL B 2 205 ? -27.104 -28.029 6.018 1.00 23.44 202 VAL L O 1
ATOM 3204 N N . GLU B 2 206 ? -28.993 -26.960 5.260 1.00 24.48 203 GLU L N 1
ATOM 3205 C CA . GLU B 2 206 ? -29.957 -27.969 5.754 1.00 24.65 203 GLU L CA 1
ATOM 3206 C C . GLU B 2 206 ? -30.713 -28.535 4.572 1.00 23.55 203 GLU L C 1
ATOM 3207 O O . GLU B 2 206 ? -31.259 -27.755 3.760 1.00 23.53 203 GLU L O 1
ATOM 3213 N N . LYS B 2 207 ? -30.748 -29.868 4.466 1.00 20.90 204 LYS L N 1
ATOM 3214 C CA . LYS B 2 207 ? -31.555 -30.535 3.430 1.00 23.01 204 LYS L CA 1
ATOM 3215 C C . LYS B 2 207 ? -32.657 -31.288 4.139 1.00 21.54 204 LYS L C 1
ATOM 3216 O O . LYS B 2 207 ? -32.389 -31.834 5.181 1.00 20.57 204 LYS L O 1
ATOM 3222 N N . THR B 2 208 ? -33.838 -31.302 3.546 1.00 22.82 205 THR L N 1
ATOM 3223 C CA . THR B 2 208 ? -35.003 -31.940 4.176 1.00 24.18 205 THR L CA 1
ATOM 3224 C C . THR B 2 208 ? -35.595 -32.984 3.222 1.00 24.61 205 THR L C 1
ATOM 3225 O O . THR B 2 208 ? -35.589 -32.761 1.984 1.00 27.03 205 THR L O 1
ATOM 3229 N N . VAL B 2 209 ? -36.100 -34.073 3.784 1.00 24.32 206 VAL L N 1
ATOM 3230 C CA . VAL B 2 209 ? -36.888 -35.089 3.008 1.00 28.98 206 VAL L CA 1
ATOM 3231 C C . VAL B 2 209 ? -38.162 -35.385 3.793 1.00 26.79 206 VAL L C 1
ATOM 3232 O O . VAL B 2 209 ? -38.145 -35.252 4.998 1.00 26.85 206 VAL L O 1
ATOM 3236 N N . ALA B 2 210 ? -39.213 -35.763 3.077 1.00 31.86 207 ALA L N 1
ATOM 3237 C CA . ALA B 2 210 ? -40.535 -36.074 3.652 1.00 33.25 207 ALA L CA 1
ATOM 3238 C C . ALA B 2 210 ? -40.936 -37.482 3.210 1.00 32.27 207 ALA L C 1
ATOM 3239 O O . ALA B 2 210 ? -40.806 -37.831 2.035 1.00 33.86 207 ALA L O 1
ATOM 3241 N N . PRO B 2 211 ? -41.366 -38.345 4.154 1.00 34.09 208 PRO L N 1
ATOM 3242 C CA . PRO B 2 211 ? -41.897 -39.665 3.809 1.00 42.18 208 PRO L CA 1
ATOM 3243 C C . PRO B 2 211 ? -42.950 -39.670 2.682 1.00 47.14 208 PRO L C 1
ATOM 3244 O O . PRO B 2 211 ? -42.919 -40.593 1.884 1.00 49.49 208 PRO L O 1
ATOM 3248 N N . THR B 2 212 ? -43.758 -38.611 2.570 1.00 50.53 209 THR L N 1
ATOM 3249 C CA . THR B 2 212 ? -44.938 -38.529 1.660 1.00 61.85 209 THR L CA 1
ATOM 3250 C C . THR B 2 212 ? -44.606 -37.917 0.286 1.00 68.53 209 THR L C 1
ATOM 3251 O O . THR B 2 212 ? -45.505 -37.952 -0.557 1.00 77.13 209 THR L O 1
ATOM 3255 N N . GLU B 2 213 ? -43.405 -37.371 0.053 1.00 68.49 210 GLU L N 1
ATOM 3256 C CA . GLU B 2 213 ? -42.921 -36.971 -1.307 1.00 76.49 210 GLU L CA 1
ATOM 3257 C C . GLU B 2 213 ? -42.193 -38.148 -1.961 1.00 85.13 210 GLU L C 1
ATOM 3258 O O . GLU B 2 213 ? -41.836 -38.046 -3.165 1.00 75.43 210 GLU L O 1
ATOM 3264 N N . ARG C 3 1 ? 29.297 -18.269 40.310 1.00 110.32 1 ARG T N 1
ATOM 3265 C CA . ARG C 3 1 ? 28.770 -19.016 41.497 1.00 95.81 1 ARG T CA 1
ATOM 3266 C C . ARG C 3 1 ? 28.681 -20.516 41.175 1.00 87.78 1 ARG T C 1
ATOM 3267 O O . ARG C 3 1 ? 28.534 -20.846 39.989 1.00 87.92 1 ARG T O 1
ATOM 3275 N N . ILE C 3 2 ? 28.749 -21.394 42.184 1.00 84.27 2 ILE T N 1
ATOM 3276 C CA . ILE C 3 2 ? 28.739 -22.879 41.986 1.00 92.65 2 ILE T CA 1
ATOM 3277 C C . ILE C 3 2 ? 27.510 -23.522 42.660 1.00 91.81 2 ILE T C 1
ATOM 3278 O O . ILE C 3 2 ? 27.365 -23.432 43.916 1.00 82.31 2 ILE T O 1
ATOM 3283 N N . CYS C 3 3 ? 26.693 -24.202 41.839 1.00 85.35 3 CYS T N 1
ATOM 3284 C CA . CYS C 3 3 ? 25.388 -24.831 42.196 1.00 79.21 3 CYS T CA 1
ATOM 3285 C C . CYS C 3 3 ? 25.383 -26.317 41.816 1.00 70.50 3 CYS T C 1
ATOM 3286 O O . CYS C 3 3 ? 25.857 -26.642 40.717 1.00 72.63 3 CYS T O 1
ATOM 3289 N N . TYR C 3 4 ? 24.826 -27.177 42.671 1.00 70.55 4 TYR T N 1
ATOM 3290 C CA . TYR C 3 4 ? 24.393 -28.556 42.308 1.00 73.68 4 TYR T CA 1
ATOM 3291 C C . TYR C 3 4 ? 23.445 -28.497 41.101 1.00 65.33 4 TYR T C 1
ATOM 3292 O O . TYR C 3 4 ? 22.710 -27.505 40.938 1.00 57.31 4 TYR T O 1
ATOM 3301 N N . ASN C 3 5 ? 23.431 -29.538 40.275 1.00 59.54 5 ASN T N 1
ATOM 3302 C CA . ASN C 3 5 ? 22.503 -29.583 39.119 1.00 59.69 5 ASN T CA 1
ATOM 3303 C C . ASN C 3 5 ? 22.041 -31.020 38.862 1.00 53.11 5 ASN T C 1
ATOM 3304 O O . ASN C 3 5 ? 21.488 -31.259 37.790 1.00 48.95 5 ASN T O 1
ATOM 3309 N N . HIS C 3 6 ? 22.230 -31.935 39.813 1.00 48.70 6 HIS T N 1
ATOM 3310 C CA . HIS C 3 6 ? 21.803 -33.355 39.691 1.00 51.89 6 HIS T CA 1
ATOM 3311 C C . HIS C 3 6 ? 20.281 -33.450 39.903 1.00 52.00 6 HIS T C 1
ATOM 3312 O O . HIS C 3 6 ? 19.733 -32.649 40.699 1.00 44.74 6 HIS T O 1
ATOM 3319 N N . GLN C 3 7 ? 19.642 -34.403 39.220 1.00 52.76 7 GLN T N 1
ATOM 3320 C CA . GLN C 3 7 ? 18.176 -34.646 39.252 1.00 52.42 7 GLN T CA 1
ATOM 3321 C C . GLN C 3 7 ? 17.861 -35.605 40.405 1.00 51.59 7 GLN T C 1
ATOM 3322 O O . GLN C 3 7 ? 18.628 -36.562 40.624 1.00 54.30 7 GLN T O 1
ATOM 3328 N N . SER C 3 8 ? 16.765 -35.347 41.119 1.00 47.00 8 SER T N 1
ATOM 3329 C CA . SER C 3 8 ? 16.156 -36.246 42.127 1.00 46.36 8 SER T CA 1
ATOM 3330 C C . SER C 3 8 ? 17.242 -36.769 43.082 1.00 46.45 8 SER T C 1
ATOM 3331 O O . SER C 3 8 ? 17.843 -35.926 43.788 1.00 51.27 8 SER T O 1
ATOM 3334 N N . THR C 3 9 ? 17.501 -38.078 43.115 1.00 51.62 9 THR T N 1
ATOM 3335 C CA . THR C 3 9 ? 18.524 -38.686 44.017 1.00 57.31 9 THR T CA 1
ATOM 3336 C C . THR C 3 9 ? 19.557 -39.436 43.176 1.00 62.32 9 THR T C 1
ATOM 3337 O O . THR C 3 9 ? 20.095 -40.434 43.665 1.00 66.59 9 THR T O 1
ATOM 3341 N N . THR C 3 10 ? 19.856 -38.943 41.971 1.00 62.90 10 THR T N 1
ATOM 3342 C CA . THR C 3 10 ? 21.055 -39.364 41.205 1.00 63.60 10 THR T CA 1
ATOM 3343 C C . THR C 3 10 ? 22.300 -38.802 41.908 1.00 70.94 10 THR T C 1
ATOM 3344 O O . THR C 3 10 ? 22.136 -38.008 42.869 1.00 65.61 10 THR T O 1
ATOM 3348 N N . ARG C 3 11 ? 23.489 -39.180 41.428 1.00 79.15 11 ARG T N 1
ATOM 3349 C CA . ARG C 3 11 ? 24.794 -38.811 42.036 1.00 77.00 11 ARG T CA 1
ATOM 3350 C C . ARG C 3 11 ? 24.986 -37.290 41.919 1.00 77.26 11 ARG T C 1
ATOM 3351 O O . ARG C 3 11 ? 24.715 -36.723 40.817 1.00 68.92 11 ARG T O 1
ATOM 3359 N N . ALA C 3 12 ? 25.403 -36.657 43.027 1.00 65.95 12 ALA T N 1
ATOM 3360 C CA . ALA C 3 12 ? 25.682 -35.208 43.152 1.00 64.74 12 ALA T CA 1
ATOM 3361 C C . ALA C 3 12 ? 26.605 -34.763 42.015 1.00 70.15 12 ALA T C 1
ATOM 3362 O O . ALA C 3 12 ? 27.591 -35.461 41.727 1.00 76.37 12 ALA T O 1
ATOM 3364 N N . THR C 3 13 ? 26.255 -33.665 41.354 1.00 73.62 13 THR T N 1
ATOM 3365 C CA . THR C 3 13 ? 27.078 -32.986 40.321 1.00 72.58 13 THR T CA 1
ATOM 3366 C C . THR C 3 13 ? 26.852 -31.493 40.511 1.00 74.20 13 THR T C 1
ATOM 3367 O O . THR C 3 13 ? 25.791 -31.137 41.066 1.00 79.58 13 THR T O 1
ATOM 3371 N N . THR C 3 14 ? 27.814 -30.666 40.103 1.00 78.89 14 THR T N 1
ATOM 3372 C CA . THR C 3 14 ? 27.807 -29.202 40.350 1.00 76.70 14 THR T CA 1
ATOM 3373 C C . THR C 3 14 ? 28.060 -28.478 39.035 1.00 71.39 14 THR T C 1
ATOM 3374 O O . THR C 3 14 ? 28.337 -29.152 38.037 1.00 68.23 14 THR T O 1
ATOM 3378 N N . LYS C 3 15 ? 27.947 -27.155 39.042 1.00 70.80 15 LYS T N 1
ATOM 3379 C CA . LYS C 3 15 ? 27.997 -26.346 37.806 1.00 77.42 15 LYS T CA 1
ATOM 3380 C C . LYS C 3 15 ? 28.260 -24.892 38.182 1.00 84.12 15 LYS T C 1
ATOM 3381 O O . LYS C 3 15 ? 27.783 -24.457 39.243 1.00 94.76 15 LYS T O 1
ATOM 3387 N N . SER C 3 16 ? 28.994 -24.187 37.325 1.00 88.31 16 SER T N 1
ATOM 3388 C CA . SER C 3 16 ? 29.369 -22.763 37.485 1.00 92.24 16 SER T CA 1
ATOM 3389 C C . SER C 3 16 ? 28.229 -21.902 36.941 1.00 87.99 16 SER T C 1
ATOM 3390 O O . SER C 3 16 ? 27.822 -22.136 35.795 1.00 84.38 16 SER T O 1
ATOM 3393 N N . CYS C 3 17 ? 27.751 -20.948 37.741 1.00 87.48 17 CYS T N 1
ATOM 3394 C CA . CYS C 3 17 ? 26.564 -20.097 37.464 1.00 93.41 17 CYS T CA 1
ATOM 3395 C C . CYS C 3 17 ? 26.947 -18.619 37.583 1.00 91.87 17 CYS T C 1
ATOM 3396 O O . CYS C 3 17 ? 27.437 -18.206 38.645 1.00 86.22 17 CYS T O 1
ATOM 3399 N N . GLU C 3 18 ? 26.667 -17.836 36.547 1.00 100.55 18 GLU T N 1
ATOM 3400 C CA . GLU C 3 18 ? 26.848 -16.362 36.560 1.00 99.37 18 GLU T CA 1
ATOM 3401 C C . GLU C 3 18 ? 25.736 -15.716 37.399 1.00 97.69 18 GLU T C 1
ATOM 3402 O O . GLU C 3 18 ? 25.735 -14.480 37.496 1.00 105.06 18 GLU T O 1
ATOM 3408 N N . GLU C 3 19 ? 24.819 -16.510 37.970 1.00 96.28 19 GLU T N 1
ATOM 3409 C CA . GLU C 3 19 ? 23.796 -16.035 38.942 1.00 89.80 19 GLU T CA 1
ATOM 3410 C C . GLU C 3 19 ? 24.363 -16.164 40.356 1.00 84.19 19 GLU T C 1
ATOM 3411 O O . GLU C 3 19 ? 25.379 -16.854 40.528 1.00 81.36 19 GLU T O 1
ATOM 3417 N N . ASN C 3 20 ? 23.661 -15.571 41.320 1.00 84.30 20 ASN T N 1
ATOM 3418 C CA . ASN C 3 20 ? 24.085 -15.350 42.731 1.00 92.48 20 ASN T CA 1
ATOM 3419 C C . ASN C 3 20 ? 23.268 -16.232 43.695 1.00 94.08 20 ASN T C 1
ATOM 3420 O O . ASN C 3 20 ? 23.719 -16.426 44.851 1.00 85.53 20 ASN T O 1
ATOM 3425 N N . SER C 3 21 ? 22.098 -16.724 43.261 1.00 91.26 21 SER T N 1
ATOM 3426 C CA . SER C 3 21 ? 21.311 -17.767 43.972 1.00 80.40 21 SER T CA 1
ATOM 3427 C C . SER C 3 21 ? 21.346 -19.073 43.171 1.00 72.48 21 SER T C 1
ATOM 3428 O O . SER C 3 21 ? 21.437 -19.004 41.923 1.00 65.03 21 SER T O 1
ATOM 3431 N N . CYS C 3 22 ? 21.351 -20.207 43.882 1.00 66.94 22 CYS T N 1
ATOM 3432 C CA . CYS C 3 22 ? 21.032 -21.560 43.351 1.00 65.22 22 CYS T CA 1
ATOM 3433 C C . CYS C 3 22 ? 19.562 -21.888 43.643 1.00 60.32 22 CYS T C 1
ATOM 3434 O O . CYS C 3 22 ? 18.962 -21.195 44.499 1.00 56.73 22 CYS T O 1
ATOM 3437 N N . TYR C 3 23 ? 19.032 -22.948 43.013 1.00 54.54 23 TYR T N 1
ATOM 3438 C CA . TYR C 3 23 ? 17.647 -23.425 43.245 1.00 46.74 23 TYR T CA 1
ATOM 3439 C C . TYR C 3 23 ? 17.589 -24.951 43.297 1.00 48.28 23 TYR T C 1
ATOM 3440 O O . TYR C 3 23 ? 18.363 -25.692 42.612 1.00 46.40 23 TYR T O 1
ATOM 3449 N N . LYS C 3 24 ? 16.664 -25.399 44.145 1.00 44.68 24 LYS T N 1
ATOM 3450 C CA . LYS C 3 24 ? 16.146 -26.785 44.194 1.00 48.17 24 LYS T CA 1
ATOM 3451 C C . LYS C 3 24 ? 14.636 -26.717 43.950 1.00 44.83 24 LYS T C 1
ATOM 3452 O O . LYS C 3 24 ? 13.979 -25.999 44.702 1.00 37.76 24 LYS T O 1
ATOM 3458 N N . LYS C 3 25 ? 14.135 -27.393 42.910 1.00 42.97 25 LYS T N 1
ATOM 3459 C CA . LYS C 3 25 ? 12.694 -27.378 42.533 1.00 36.23 25 LYS T CA 1
ATOM 3460 C C . LYS C 3 25 ? 12.140 -28.806 42.649 1.00 32.82 25 LYS T C 1
ATOM 3461 O O . LYS C 3 25 ? 12.843 -29.771 42.292 1.00 30.87 25 LYS T O 1
ATOM 3467 N N . TYR C 3 26 ? 10.947 -28.984 43.213 1.00 29.58 26 TYR T N 1
ATOM 3468 C CA . TYR C 3 26 ? 10.436 -30.354 43.392 1.00 31.15 26 TYR T CA 1
ATOM 3469 C C . TYR C 3 26 ? 8.916 -30.369 43.198 1.00 26.63 26 TYR T C 1
ATOM 3470 O O . TYR C 3 26 ? 8.189 -29.406 43.503 1.00 27.07 26 TYR T O 1
ATOM 3479 N N . TRP C 3 27 ? 8.460 -31.457 42.595 1.00 27.83 27 TRP T N 1
ATOM 3480 C CA . TRP C 3 27 ? 7.048 -31.588 42.196 1.00 25.38 27 TRP T CA 1
ATOM 3481 C C . TRP C 3 27 ? 6.700 -33.055 42.192 1.00 26.11 27 TRP T C 1
ATOM 3482 O O . TRP C 3 27 ? 7.615 -33.880 42.439 1.00 26.05 27 TRP T O 1
ATOM 3493 N N . ARG C 3 28 ? 5.427 -33.345 41.935 1.00 25.24 28 ARG T N 1
ATOM 3494 C CA . ARG C 3 28 ? 4.919 -34.726 41.832 1.00 25.19 28 ARG T CA 1
ATOM 3495 C C . ARG C 3 28 ? 4.477 -35.005 40.396 1.00 24.13 28 ARG T C 1
ATOM 3496 O O . ARG C 3 28 ? 3.592 -34.261 39.897 1.00 25.13 28 ARG T O 1
ATOM 3504 N N . ASP C 3 29 ? 5.020 -36.065 39.809 1.00 24.95 29 ASP T N 1
ATOM 3505 C CA . ASP C 3 29 ? 4.461 -36.620 38.550 1.00 23.73 29 ASP T CA 1
ATOM 3506 C C . ASP C 3 29 ? 4.298 -38.119 38.762 1.00 26.67 29 ASP T C 1
ATOM 3507 O O . ASP C 3 29 ? 4.517 -38.589 39.915 1.00 24.27 29 ASP T O 1
ATOM 3512 N N . HIS C 3 30 ? 3.940 -38.884 37.736 1.00 22.51 30 HIS T N 1
ATOM 3513 C CA . HIS C 3 30 ? 3.622 -40.318 37.885 1.00 23.67 30 HIS T CA 1
ATOM 3514 C C . HIS C 3 30 ? 4.840 -41.097 38.408 1.00 23.17 30 HIS T C 1
ATOM 3515 O O . HIS C 3 30 ? 4.616 -42.166 38.934 1.00 22.58 30 HIS T O 1
ATOM 3522 N N . ARG C 3 31 ? 6.044 -40.558 38.301 1.00 23.43 31 ARG T N 1
ATOM 3523 C CA . ARG C 3 31 ? 7.253 -41.231 38.854 1.00 25.21 31 ARG T CA 1
ATOM 3524 C C . ARG C 3 31 ? 7.265 -41.114 40.384 1.00 27.10 31 ARG T C 1
ATOM 3525 O O . ARG C 3 31 ? 7.834 -41.994 41.015 1.00 29.66 31 ARG T O 1
ATOM 3533 N N . GLY C 3 32 ? 6.695 -40.039 40.923 1.00 28.84 32 GLY T N 1
ATOM 3534 C CA . GLY C 3 32 ? 6.796 -39.709 42.355 1.00 29.18 32 GLY T CA 1
ATOM 3535 C C . GLY C 3 32 ? 7.346 -38.321 42.543 1.00 29.05 32 GLY T C 1
ATOM 3536 O O . GLY C 3 32 ? 7.021 -37.405 41.754 1.00 24.84 32 GLY T O 1
ATOM 3537 N N . THR C 3 33 ? 8.100 -38.106 43.614 1.00 23.98 33 THR T N 1
ATOM 3538 C CA . THR C 3 33 ? 8.686 -36.781 43.868 1.00 24.53 33 THR T CA 1
ATOM 3539 C C . THR C 3 33 ? 9.913 -36.634 42.973 1.00 27.76 33 THR T C 1
ATOM 3540 O O . THR C 3 33 ? 10.771 -37.543 42.966 1.00 28.42 33 THR T O 1
ATOM 3544 N N . ILE C 3 34 ? 9.959 -35.552 42.224 1.00 27.90 34 ILE T N 1
ATOM 3545 C CA . ILE C 3 34 ? 11.054 -35.238 41.278 1.00 28.89 34 ILE T CA 1
ATOM 3546 C C . ILE C 3 34 ? 11.683 -33.936 41.748 1.00 31.05 34 ILE T C 1
ATOM 3547 O O . ILE C 3 34 ? 10.963 -33.029 42.251 1.00 32.16 34 ILE T O 1
ATOM 3552 N N . ILE C 3 35 ? 13.005 -33.876 41.625 1.00 31.89 35 ILE T N 1
ATOM 3553 C CA . ILE C 3 35 ? 13.815 -32.720 42.072 1.00 34.31 35 ILE T CA 1
ATOM 3554 C C . ILE C 3 35 ? 14.659 -32.301 40.889 1.00 34.17 35 ILE T C 1
ATOM 3555 O O . ILE C 3 35 ? 15.260 -33.188 40.258 1.00 39.71 35 ILE T O 1
ATOM 3560 N N . GLU C 3 36 ? 14.651 -31.013 40.616 1.00 36.43 36 GLU T N 1
ATOM 3561 C CA . GLU C 3 36 ? 15.541 -30.378 39.632 1.00 39.83 36 GLU T CA 1
ATOM 3562 C C . GLU C 3 36 ? 16.405 -29.362 40.386 1.00 38.96 36 GLU T C 1
ATOM 3563 O O . GLU C 3 36 ? 15.897 -28.649 41.268 1.00 38.23 36 GLU T O 1
ATOM 3569 N N . ARG C 3 37 ? 17.674 -29.287 40.015 1.00 42.65 37 ARG T N 1
ATOM 3570 C CA . ARG C 3 37 ? 18.633 -28.362 40.655 1.00 44.44 37 ARG T CA 1
ATOM 3571 C C . ARG C 3 37 ? 19.338 -27.577 39.563 1.00 43.97 37 ARG T C 1
ATOM 3572 O O . ARG C 3 37 ? 19.668 -28.158 38.519 1.00 45.76 37 ARG T O 1
ATOM 3580 N N . GLY C 3 38 ? 19.584 -26.306 39.801 1.00 51.52 38 GLY T N 1
ATOM 3581 C CA . GLY C 3 38 ? 20.347 -25.532 38.814 1.00 57.15 38 GLY T CA 1
ATOM 3582 C C . GLY C 3 38 ? 20.695 -24.143 39.282 1.00 56.22 38 GLY T C 1
ATOM 3583 O O . GLY C 3 38 ? 20.661 -23.872 40.508 1.00 54.80 38 GLY T O 1
ATOM 3584 N N . CYS C 3 39 ? 21.042 -23.320 38.296 1.00 63.69 39 CYS T N 1
ATOM 3585 C CA . CYS C 3 39 ? 21.456 -21.909 38.440 1.00 68.39 39 CYS T CA 1
ATOM 3586 C C . CYS C 3 39 ? 20.185 -21.080 38.495 1.00 60.42 39 CYS T C 1
ATOM 3587 O O . CYS C 3 39 ? 19.289 -21.337 37.669 1.00 61.11 39 CYS T O 1
ATOM 3590 N N . GLY C 3 40 ? 20.117 -20.159 39.449 1.00 55.03 40 GLY T N 1
ATOM 3591 C CA . GLY C 3 40 ? 19.140 -19.063 39.444 1.00 55.92 40 GLY T CA 1
ATOM 3592 C C . GLY C 3 40 ? 18.053 -19.275 40.470 1.00 59.78 40 GLY T C 1
ATOM 3593 O O . GLY C 3 40 ? 18.237 -20.079 41.403 1.00 60.44 40 GLY T O 1
ATOM 3594 N N . CYS C 3 41 ? 16.973 -18.525 40.317 1.00 59.36 41 CYS T N 1
ATOM 3595 C CA . CYS C 3 41 ? 15.798 -18.556 41.211 1.00 58.69 41 CYS T CA 1
ATOM 3596 C C . CYS C 3 41 ? 14.554 -18.404 40.348 1.00 54.45 41 CYS T C 1
ATOM 3597 O O . CYS C 3 41 ? 14.035 -17.299 40.205 1.00 55.43 41 CYS T O 1
ATOM 3600 N N . PRO C 3 42 ? 14.080 -19.502 39.723 1.00 50.33 42 PRO T N 1
ATOM 3601 C CA . PRO C 3 42 ? 12.934 -19.445 38.814 1.00 51.40 42 PRO T CA 1
ATOM 3602 C C . PRO C 3 42 ? 11.599 -19.338 39.557 1.00 47.69 42 PRO T C 1
ATOM 3603 O O . PRO C 3 42 ? 11.547 -19.803 40.660 1.00 49.41 42 PRO T O 1
ATOM 3607 N N . LYS C 3 43 ? 10.603 -18.698 38.937 1.00 44.38 43 LYS T N 1
ATOM 3608 C CA . LYS C 3 43 ? 9.165 -18.820 39.293 1.00 51.42 43 LYS T CA 1
ATOM 3609 C C . LYS C 3 43 ? 8.732 -20.272 39.058 1.00 43.22 43 LYS T C 1
ATOM 3610 O O . LYS C 3 43 ? 9.196 -20.872 38.077 1.00 37.16 43 LYS T O 1
ATOM 3616 N N . VAL C 3 44 ? 7.859 -20.814 39.914 1.00 38.52 44 VAL T N 1
ATOM 3617 C CA . VAL C 3 44 ? 7.288 -22.176 39.718 1.00 34.30 44 VAL T CA 1
ATOM 3618 C C . VAL C 3 44 ? 5.779 -22.048 39.816 1.00 30.68 44 VAL T C 1
ATOM 3619 O O . VAL C 3 44 ? 5.306 -21.023 40.285 1.00 34.09 44 VAL T O 1
ATOM 3623 N N . LYS C 3 45 ? 5.049 -23.071 39.414 1.00 31.42 45 LYS T N 1
ATOM 3624 C CA . LYS C 3 45 ? 3.561 -23.073 39.488 1.00 34.16 45 LYS T CA 1
ATOM 3625 C C . LYS C 3 45 ? 3.157 -23.196 40.959 1.00 35.94 45 LYS T C 1
ATOM 3626 O O . LYS C 3 45 ? 3.953 -23.661 41.767 1.00 28.82 45 LYS T O 1
ATOM 3632 N N . PRO C 3 46 ? 1.936 -22.769 41.349 1.00 36.59 46 PRO T N 1
ATOM 3633 C CA . PRO C 3 46 ? 1.455 -22.970 42.722 1.00 34.97 46 PRO T CA 1
ATOM 3634 C C . PRO C 3 46 ? 1.452 -24.462 43.092 1.00 32.36 46 PRO T C 1
ATOM 3635 O O . PRO C 3 46 ? 1.077 -25.307 42.304 1.00 33.23 46 PRO T O 1
ATOM 3639 N N . GLY C 3 47 ? 1.849 -24.792 44.311 1.00 30.37 47 GLY T N 1
ATOM 3640 C CA . GLY C 3 47 ? 1.907 -26.198 44.748 1.00 29.17 47 GLY T CA 1
ATOM 3641 C C . GLY C 3 47 ? 3.293 -26.782 44.537 1.00 31.38 47 GLY T C 1
ATOM 3642 O O . GLY C 3 47 ? 3.663 -27.720 45.255 1.00 30.35 47 GLY T O 1
ATOM 3643 N N . VAL C 3 48 ? 4.062 -26.238 43.591 1.00 25.94 48 VAL T N 1
ATOM 3644 C CA . VAL C 3 48 ? 5.421 -26.753 43.317 1.00 25.63 48 VAL T CA 1
ATOM 3645 C C . VAL C 3 48 ? 6.384 -26.185 44.364 1.00 27.42 48 VAL T C 1
ATOM 3646 O O . VAL C 3 48 ? 6.217 -25.028 44.727 1.00 27.74 48 VAL T O 1
ATOM 3650 N N . GLY C 3 49 ? 7.335 -26.993 44.806 1.00 28.30 49 GLY T N 1
ATOM 3651 C CA . GLY C 3 49 ? 8.335 -26.622 45.818 1.00 32.70 49 GLY T CA 1
ATOM 3652 C C . GLY C 3 49 ? 9.486 -25.905 45.156 1.00 36.24 49 GLY T C 1
ATOM 3653 O O . GLY C 3 49 ? 9.901 -26.326 44.055 1.00 33.05 49 GLY T O 1
ATOM 3654 N N . ILE C 3 50 ? 9.964 -24.822 45.763 1.00 37.03 50 ILE T N 1
ATOM 3655 C CA . ILE C 3 50 ? 11.146 -24.093 45.235 1.00 37.67 50 ILE T CA 1
ATOM 3656 C C . ILE C 3 50 ? 11.928 -23.608 46.465 1.00 41.90 50 ILE T C 1
ATOM 3657 O O . ILE C 3 50 ? 11.298 -23.073 47.342 1.00 40.20 50 ILE T O 1
ATOM 3662 N N . HIS C 3 51 ? 13.209 -23.956 46.547 1.00 49.06 51 HIS T N 1
ATOM 3663 C CA . HIS C 3 51 ? 14.206 -23.415 47.505 1.00 52.91 51 HIS T CA 1
ATOM 3664 C C . HIS C 3 51 ? 15.306 -22.723 46.695 1.00 54.91 51 HIS T C 1
ATOM 3665 O O . HIS C 3 51 ? 15.978 -23.425 45.888 1.00 51.45 51 HIS T O 1
ATOM 3672 N N . CYS C 3 52 ? 15.409 -21.398 46.845 1.00 60.92 52 CYS T N 1
ATOM 3673 C CA . CYS C 3 52 ? 16.512 -20.550 46.323 1.00 67.83 52 CYS T CA 1
ATOM 3674 C C . CYS C 3 52 ? 17.380 -20.089 47.492 1.00 73.36 52 CYS T C 1
ATOM 3675 O O . CYS C 3 52 ? 16.819 -19.590 48.474 1.00 65.92 52 CYS T O 1
ATOM 3678 N N . CYS C 3 53 ? 18.697 -20.214 47.368 1.00 85.71 53 CYS T N 1
ATOM 3679 C CA . CYS C 3 53 ? 19.670 -19.866 48.435 1.00 87.44 53 CYS T CA 1
ATOM 3680 C C . CYS C 3 53 ? 20.856 -19.124 47.815 1.00 89.59 53 CYS T C 1
ATOM 3681 O O . CYS C 3 53 ? 21.138 -19.359 46.612 1.00 82.21 53 CYS T O 1
ATOM 3684 N N . GLN C 3 54 ? 21.520 -18.288 48.622 1.00 92.74 54 GLN T N 1
ATOM 3685 C CA . GLN C 3 54 ? 22.566 -17.323 48.188 1.00 96.46 54 GLN T CA 1
ATOM 3686 C C . GLN C 3 54 ? 23.978 -17.923 48.307 1.00 86.11 54 GLN T C 1
ATOM 3687 O O . GLN C 3 54 ? 24.889 -17.389 47.654 1.00 81.63 54 GLN T O 1
ATOM 3693 N N . SER C 3 55 ? 24.165 -18.990 49.089 1.00 81.69 55 SER T N 1
ATOM 3694 C CA . SER C 3 55 ? 25.485 -19.630 49.342 1.00 83.10 55 SER T CA 1
ATOM 3695 C C . SER C 3 55 ? 25.998 -20.285 48.055 1.00 84.01 55 SER T C 1
ATOM 3696 O O . SER C 3 55 ? 25.456 -19.986 46.977 1.00 93.52 55 SER T O 1
ATOM 3699 N N . ASP C 3 56 ? 27.026 -21.125 48.176 1.00 83.43 56 ASP T N 1
ATOM 3700 C CA . ASP C 3 56 ? 27.480 -22.085 47.135 1.00 88.00 56 ASP T CA 1
ATOM 3701 C C . ASP C 3 56 ? 27.084 -23.483 47.613 1.00 89.62 56 ASP T C 1
ATOM 3702 O O . ASP C 3 56 ? 27.106 -23.691 48.839 1.00 87.47 56 ASP T O 1
ATOM 3707 N N . LYS C 3 57 ? 26.684 -24.374 46.695 1.00 90.05 57 LYS T N 1
ATOM 3708 C CA . LYS C 3 57 ? 26.326 -25.797 46.980 1.00 84.31 57 LYS T CA 1
ATOM 3709 C C . LYS C 3 57 ? 25.208 -25.892 48.030 1.00 71.23 57 LYS T C 1
ATOM 3710 O O . LYS C 3 57 ? 25.072 -26.953 48.667 1.00 70.45 57 LYS T O 1
ATOM 3716 N N . CYS C 3 58 ? 24.424 -24.832 48.199 1.00 75.62 58 CYS T N 1
ATOM 3717 C CA . CYS C 3 58 ? 23.341 -24.742 49.212 1.00 81.92 58 CYS T CA 1
ATOM 3718 C C . CYS C 3 58 ? 22.137 -25.606 48.783 1.00 82.42 58 CYS T C 1
ATOM 3719 O O . CYS C 3 58 ? 21.518 -26.233 49.662 1.00 83.76 58 CYS T O 1
ATOM 3722 N N . ASN C 3 59 ? 21.850 -25.674 47.475 1.00 80.53 59 ASN T N 1
ATOM 3723 C CA . ASN C 3 59 ? 20.682 -26.378 46.867 1.00 69.45 59 ASN T CA 1
ATOM 3724 C C . ASN C 3 59 ? 20.905 -27.895 46.837 1.00 72.06 59 ASN T C 1
ATOM 3725 O O . ASN C 3 59 ? 20.701 -28.492 45.768 1.00 68.61 59 ASN T O 1
ATOM 3730 N N . TYR C 3 60 ? 21.246 -28.521 47.964 1.00 71.26 60 TYR T N 1
ATOM 3731 C CA . TYR C 3 60 ? 21.579 -29.968 48.014 1.00 76.11 60 TYR T CA 1
ATOM 3732 C C . TYR C 3 60 ? 20.301 -30.805 47.891 1.00 65.57 60 TYR T C 1
ATOM 3733 O O . TYR C 3 60 ? 19.396 -30.624 48.693 1.00 57.60 60 TYR T O 1
ATOM 3742 N N . VAL D 1 2 ? -17.212 -49.284 64.498 1.00 42.13 2 VAL h N 1
ATOM 3743 C CA . VAL D 1 2 ? -15.892 -48.919 63.789 1.00 48.90 2 VAL h CA 1
ATOM 3744 C C . VAL D 1 2 ? -14.679 -49.335 64.638 1.00 47.64 2 VAL h C 1
ATOM 3745 O O . VAL D 1 2 ? -14.395 -48.660 65.646 1.00 50.20 2 VAL h O 1
ATOM 3749 N N . GLN D 1 3 ? -13.950 -50.361 64.204 1.00 43.04 3 GLN h N 1
ATOM 3750 C CA . GLN D 1 3 ? -12.859 -50.984 64.991 1.00 44.46 3 GLN h CA 1
ATOM 3751 C C . GLN D 1 3 ? -11.739 -51.487 64.081 1.00 38.65 3 GLN h C 1
ATOM 3752 O O . GLN D 1 3 ? -12.026 -51.952 62.956 1.00 35.67 3 GLN h O 1
ATOM 3758 N N . LEU D 1 4 ? -10.537 -51.504 64.627 1.00 31.54 4 LEU h N 1
ATOM 3759 C CA . LEU D 1 4 ? -9.342 -52.158 64.079 1.00 32.71 4 LEU h CA 1
ATOM 3760 C C . LEU D 1 4 ? -8.762 -53.039 65.176 1.00 32.93 4 LEU h C 1
ATOM 3761 O O . LEU D 1 4 ? -8.609 -52.551 66.308 1.00 34.70 4 LEU h O 1
ATOM 3766 N N . GLN D 1 5 ? -8.390 -54.251 64.838 1.00 34.44 5 GLN h N 1
ATOM 3767 C CA . GLN D 1 5 ? -7.741 -55.152 65.812 1.00 37.51 5 GLN h CA 1
ATOM 3768 C C . GLN D 1 5 ? -6.536 -55.788 65.160 1.00 30.88 5 GLN h C 1
ATOM 3769 O O . GLN D 1 5 ? -6.713 -56.581 64.227 1.00 34.13 5 GLN h O 1
ATOM 3775 N N . GLU D 1 6 ? -5.352 -55.491 65.666 1.00 29.97 6 GLU h N 1
ATOM 3776 C CA . GLU D 1 6 ? -4.090 -56.077 65.185 1.00 29.12 6 GLU h CA 1
ATOM 3777 C C . GLU D 1 6 ? -3.874 -57.421 65.875 1.00 37.11 6 GLU h C 1
ATOM 3778 O O . GLU D 1 6 ? -4.305 -57.581 67.048 1.00 32.85 6 GLU h O 1
ATOM 3784 N N . SER D 1 7 ? -3.122 -58.301 65.230 1.00 31.31 7 SER h N 1
ATOM 3785 C CA . SER D 1 7 ? -2.707 -59.609 65.799 1.00 38.79 7 SER h CA 1
ATOM 3786 C C . SER D 1 7 ? -1.458 -60.060 65.069 1.00 36.98 7 SER h C 1
ATOM 3787 O O . SER D 1 7 ? -1.155 -59.450 64.016 1.00 33.89 7 SER h O 1
ATOM 3790 N N . GLY D 1 8 ? -0.740 -61.043 65.620 1.00 33.86 8 GLY h N 1
ATOM 3791 C CA . GLY D 1 8 ? 0.422 -61.652 64.960 1.00 32.22 8 GLY h CA 1
ATOM 3792 C C . GLY D 1 8 ? 1.716 -61.341 65.652 1.00 32.35 8 GLY h C 1
ATOM 3793 O O . GLY D 1 8 ? 2.748 -61.942 65.285 1.00 35.98 8 GLY h O 1
ATOM 3794 N N . GLY D 1 9 ? 1.720 -60.415 66.609 1.00 32.31 9 GLY h N 1
ATOM 3795 C CA . GLY D 1 9 ? 2.975 -60.043 67.272 1.00 36.05 9 GLY h CA 1
ATOM 3796 C C . GLY D 1 9 ? 3.390 -61.138 68.235 1.00 42.76 9 GLY h C 1
ATOM 3797 O O . GLY D 1 9 ? 2.560 -61.949 68.576 1.00 44.78 9 GLY h O 1
ATOM 3798 N N . GLY D 1 10 ? 4.656 -61.162 68.622 1.00 45.39 10 GLY h N 1
ATOM 3799 C CA . GLY D 1 10 ? 5.138 -61.899 69.796 1.00 43.82 10 GLY h CA 1
ATOM 3800 C C . GLY D 1 10 ? 6.633 -61.873 69.804 1.00 43.46 10 GLY h C 1
ATOM 3801 O O . GLY D 1 10 ? 7.209 -60.978 69.133 1.00 42.80 10 GLY h O 1
ATOM 3802 N N . VAL D 1 11 ? 7.255 -62.799 70.530 1.00 44.03 11 VAL h N 1
ATOM 3803 C CA . VAL D 1 11 ? 8.739 -62.859 70.615 1.00 42.95 11 VAL h CA 1
ATOM 3804 C C . VAL D 1 11 ? 9.189 -63.604 69.371 1.00 44.99 11 VAL h C 1
ATOM 3805 O O . VAL D 1 11 ? 8.616 -64.656 69.087 1.00 46.68 11 VAL h O 1
ATOM 3809 N N . VAL D 1 12 ? 10.175 -63.060 68.676 1.00 46.39 12 VAL h N 1
ATOM 3810 C CA . VAL D 1 12 ? 10.619 -63.538 67.347 1.00 48.51 12 VAL h CA 1
ATOM 3811 C C . VAL D 1 12 ? 12.128 -63.440 67.292 1.00 45.51 12 VAL h C 1
ATOM 3812 O O . VAL D 1 12 ? 12.658 -62.474 67.821 1.00 44.65 12 VAL h O 1
ATOM 3816 N N . ARG D 1 13 ? 12.790 -64.357 66.596 1.00 47.65 13 ARG h N 1
ATOM 3817 C CA . ARG D 1 13 ? 14.272 -64.404 66.599 1.00 52.40 13 ARG h CA 1
ATOM 3818 C C . ARG D 1 13 ? 14.735 -63.407 65.563 1.00 46.46 13 ARG h C 1
ATOM 3819 O O . ARG D 1 13 ? 14.080 -63.243 64.544 1.00 48.87 13 ARG h O 1
ATOM 3827 N N . PRO D 1 14 ? 15.901 -62.773 65.770 1.00 45.20 14 PRO h N 1
ATOM 3828 C CA . PRO D 1 14 ? 16.512 -61.952 64.740 1.00 46.02 14 PRO h CA 1
ATOM 3829 C C . PRO D 1 14 ? 16.669 -62.763 63.446 1.00 51.41 14 PRO h C 1
ATOM 3830 O O . PRO D 1 14 ? 16.729 -63.983 63.537 1.00 55.27 14 PRO h O 1
ATOM 3834 N N . GLY D 1 15 ? 16.696 -62.069 62.301 1.00 47.62 15 GLY h N 1
ATOM 3835 C CA . GLY D 1 15 ? 16.787 -62.648 60.944 1.00 46.81 15 GLY h CA 1
ATOM 3836 C C . GLY D 1 15 ? 15.530 -63.384 60.523 1.00 46.11 15 GLY h C 1
ATOM 3837 O O . GLY D 1 15 ? 15.476 -63.832 59.358 1.00 50.56 15 GLY h O 1
ATOM 3838 N N . GLY D 1 16 ? 14.538 -63.513 61.405 1.00 40.91 16 GLY h N 1
ATOM 3839 C CA . GLY D 1 16 ? 13.272 -64.202 61.097 1.00 44.21 16 GLY h CA 1
ATOM 3840 C C . GLY D 1 16 ? 12.268 -63.295 60.383 1.00 45.85 16 GLY h C 1
ATOM 3841 O O . GLY D 1 16 ? 12.630 -62.148 59.988 1.00 44.70 16 GLY h O 1
ATOM 3842 N N . SER D 1 17 ? 11.044 -63.802 60.256 1.00 47.31 17 SER h N 1
ATOM 3843 C CA . SER D 1 17 ? 9.923 -63.230 59.474 1.00 49.07 17 SER h CA 1
ATOM 3844 C C . SER D 1 17 ? 8.652 -63.299 60.295 1.00 46.83 17 SER h C 1
ATOM 3845 O O . SER D 1 17 ? 8.498 -64.234 61.085 1.00 47.06 17 SER h O 1
ATOM 3848 N N . LEU D 1 18 ? 7.739 -62.386 60.013 1.00 41.70 18 LEU h N 1
ATOM 3849 C CA . LEU D 1 18 ? 6.431 -62.352 60.670 1.00 39.13 18 LEU h CA 1
ATOM 3850 C C . LEU D 1 18 ? 5.434 -61.648 59.767 1.00 38.50 18 LEU h C 1
ATOM 3851 O O . LEU D 1 18 ? 5.813 -60.663 59.093 1.00 40.29 18 LEU h O 1
ATOM 3856 N N . ARG D 1 19 ? 4.200 -62.095 59.843 1.00 37.12 19 ARG h N 1
ATOM 3857 C CA . ARG D 1 19 ? 3.051 -61.434 59.207 1.00 40.96 19 ARG h CA 1
ATOM 3858 C C . ARG D 1 19 ? 2.146 -60.920 60.324 1.00 37.57 19 ARG h C 1
ATOM 3859 O O . ARG D 1 19 ? 1.611 -61.752 61.129 1.00 33.71 19 ARG h O 1
ATOM 3867 N N . LEU D 1 20 ? 1.977 -59.603 60.369 1.00 32.69 20 LEU h N 1
ATOM 3868 C CA . LEU D 1 20 ? 0.928 -58.983 61.209 1.00 31.99 20 LEU h CA 1
ATOM 3869 C C . LEU D 1 20 ? -0.342 -58.841 60.395 1.00 34.85 20 LEU h C 1
ATOM 3870 O O . LEU D 1 20 ? -0.297 -58.697 59.143 1.00 37.81 20 LEU h O 1
ATOM 3875 N N . SER D 1 21 ? -1.453 -58.881 61.091 1.00 31.73 21 SER h N 1
ATOM 3876 C CA . SER D 1 21 ? -2.800 -58.744 60.503 1.00 33.00 21 SER h CA 1
ATOM 3877 C C . SER D 1 21 ? -3.498 -57.629 61.249 1.00 33.30 21 SER h C 1
ATOM 3878 O O . SER D 1 21 ? -3.215 -57.410 62.455 1.00 33.69 21 SER h O 1
ATOM 3881 N N . CYS D 1 22 ? -4.436 -57.018 60.579 1.00 32.71 22 CYS h N 1
ATOM 3882 C CA . CYS D 1 22 ? -5.325 -56.027 61.184 1.00 34.03 22 CYS h CA 1
ATOM 3883 C C . CYS D 1 22 ? -6.709 -56.279 60.628 1.00 37.79 22 CYS h C 1
ATOM 3884 O O . CYS D 1 22 ? -6.925 -56.087 59.396 1.00 34.37 22 CYS h O 1
ATOM 3887 N N . ALA D 1 23 ? -7.606 -56.715 61.497 1.00 32.92 23 ALA h N 1
ATOM 3888 C CA . ALA D 1 23 ? -9.027 -56.943 61.166 1.00 37.46 23 ALA h CA 1
ATOM 3889 C C . ALA D 1 23 ? -9.816 -55.653 61.341 1.00 37.55 23 ALA h C 1
ATOM 3890 O O . ALA D 1 23 ? -9.851 -55.096 62.450 1.00 39.77 23 ALA h O 1
ATOM 3892 N N . ALA D 1 24 ? -10.508 -55.223 60.296 1.00 33.39 24 ALA h N 1
ATOM 3893 C CA . ALA D 1 24 ? -11.307 -53.987 60.305 1.00 32.60 24 ALA h CA 1
ATOM 3894 C C . ALA D 1 24 ? -12.801 -54.326 60.310 1.00 38.20 24 ALA h C 1
ATOM 3895 O O . ALA D 1 24 ? -13.180 -55.334 59.675 1.00 43.40 24 ALA h O 1
ATOM 3897 N N . SER D 1 25 ? -13.622 -53.496 60.945 1.00 37.98 25 SER h N 1
ATOM 3898 C CA . SER D 1 25 ? -15.100 -53.637 60.926 1.00 37.57 25 SER h CA 1
ATOM 3899 C C . SER D 1 25 ? -15.771 -52.282 61.121 1.00 37.91 25 SER h C 1
ATOM 3900 O O . SER D 1 25 ? -15.126 -51.334 61.640 1.00 39.14 25 SER h O 1
ATOM 3903 N N . GLY D 1 26 ? -17.034 -52.206 60.715 1.00 35.56 26 GLY h N 1
ATOM 3904 C CA . GLY D 1 26 ? -17.901 -51.043 60.943 1.00 36.01 26 GLY h CA 1
ATOM 3905 C C . GLY D 1 26 ? -17.698 -49.950 59.923 1.00 38.83 26 GLY h C 1
ATOM 3906 O O . GLY D 1 26 ? -18.210 -48.842 60.155 1.00 41.78 26 GLY h O 1
ATOM 3907 N N . PHE D 1 27 ? -16.994 -50.210 58.813 1.00 45.07 27 PHE h N 1
ATOM 3908 C CA . PHE D 1 27 ? -16.836 -49.189 57.737 1.00 42.94 27 PHE h CA 1
ATOM 3909 C C . PHE D 1 27 ? -16.537 -49.864 56.389 1.00 38.06 27 PHE h C 1
ATOM 3910 O O . PHE D 1 27 ? -16.165 -51.030 56.336 1.00 36.59 27 PHE h O 1
ATOM 3918 N N . THR D 1 28 ? -16.697 -49.107 55.309 1.00 40.47 28 THR h N 1
ATOM 3919 C CA . THR D 1 28 ? -16.402 -49.595 53.949 1.00 38.75 28 THR h CA 1
ATOM 3920 C C . THR D 1 28 ? -14.885 -49.593 53.786 1.00 34.69 28 THR h C 1
ATOM 3921 O O . THR D 1 28 ? -14.318 -48.536 53.436 1.00 38.82 28 THR h O 1
ATOM 3925 N N . PHE D 1 29 ? -14.276 -50.740 54.038 1.00 34.45 29 PHE h N 1
ATOM 3926 C CA . PHE D 1 29 ? -12.820 -50.924 54.181 1.00 31.57 29 PHE h CA 1
ATOM 3927 C C . PHE D 1 29 ? -12.092 -50.348 52.963 1.00 38.07 29 PHE h C 1
ATOM 3928 O O . PHE D 1 29 ? -11.047 -49.705 53.093 1.00 31.67 29 PHE h O 1
ATOM 3936 N N . SER D 1 30 ? -12.604 -50.631 51.773 1.00 36.70 30 SER h N 1
ATOM 3937 C CA . SER D 1 30 ? -11.831 -50.457 50.529 1.00 35.93 30 SER h CA 1
ATOM 3938 C C . SER D 1 30 ? -11.921 -48.991 50.112 1.00 33.22 30 SER h C 1
ATOM 3939 O O . SER D 1 30 ? -11.241 -48.611 49.166 1.00 36.18 30 SER h O 1
ATOM 3942 N N . SER D 1 31 ? -12.705 -48.170 50.807 1.00 31.17 31 SER h N 1
ATOM 3943 C CA . SER D 1 31 ? -12.789 -46.706 50.567 1.00 32.35 31 SER h CA 1
ATOM 3944 C C . SER D 1 31 ? -11.634 -45.933 51.229 1.00 30.58 31 SER h C 1
ATOM 3945 O O . SER D 1 31 ? -11.520 -44.739 50.954 1.00 32.64 31 SER h O 1
ATOM 3948 N N . TYR D 1 32 ? -10.808 -46.588 52.047 1.00 29.50 32 TYR h N 1
ATOM 3949 C CA . TYR D 1 32 ? -9.820 -45.901 52.914 1.00 26.55 32 TYR h CA 1
ATOM 3950 C C . TYR D 1 32 ? -8.436 -46.450 52.659 1.00 22.18 32 TYR h C 1
ATOM 3951 O O . TYR D 1 32 ? -8.225 -47.664 52.600 1.00 25.47 32 TYR h O 1
ATOM 3960 N N . ALA D 1 33 ? -7.478 -45.535 52.637 1.00 25.80 33 ALA h N 1
ATOM 3961 C CA . ALA D 1 33 ? -6.067 -45.898 52.774 1.00 23.75 33 ALA h CA 1
ATOM 3962 C C . ALA D 1 33 ? -5.858 -46.309 54.243 1.00 27.21 33 ALA h C 1
ATOM 3963 O O . ALA D 1 33 ? -6.597 -45.832 55.114 1.00 25.52 33 ALA h O 1
ATOM 3965 N N . MET D 1 34 ? -4.903 -47.194 54.468 1.00 26.29 34 MET h N 1
ATOM 3966 C CA . MET D 1 34 ? -4.588 -47.759 55.796 1.00 26.73 34 MET h CA 1
ATOM 3967 C C . MET D 1 34 ? -3.086 -47.647 55.962 1.00 25.43 34 MET h C 1
ATOM 3968 O O . MET D 1 34 ? -2.355 -47.767 54.934 1.00 25.37 34 MET h O 1
ATOM 3973 N N . SER D 1 35 ? -2.628 -47.439 57.195 1.00 23.28 35 SER h N 1
ATOM 3974 C CA . SER D 1 35 ? -1.195 -47.310 57.528 1.00 23.32 35 SER h CA 1
ATOM 3975 C C . SER D 1 35 ? -0.860 -48.268 58.677 1.00 23.74 35 SER h C 1
ATOM 3976 O O . SER D 1 35 ? -1.774 -48.551 59.490 1.00 23.12 35 SER h O 1
ATOM 3979 N N . TRP D 1 36 ? 0.395 -48.713 58.695 1.00 22.93 36 TRP h N 1
ATOM 3980 C CA . TRP D 1 36 ? 1.115 -49.304 59.848 1.00 23.96 36 TRP h CA 1
ATOM 3981 C C . TRP D 1 36 ? 2.064 -48.236 60.405 1.00 23.43 36 TRP h C 1
ATOM 3982 O O . TRP D 1 36 ? 2.853 -47.618 59.658 1.00 22.55 36 TRP h O 1
ATOM 3993 N N . VAL D 1 37 ? 1.952 -48.019 61.722 1.00 21.72 37 VAL h N 1
ATOM 3994 C CA . VAL D 1 37 ? 2.765 -47.070 62.504 1.00 21.58 37 VAL h CA 1
ATOM 3995 C C . VAL D 1 37 ? 3.303 -47.849 63.713 1.00 22.63 37 VAL h C 1
ATOM 3996 O O . VAL D 1 37 ? 2.507 -48.512 64.373 1.00 23.64 37 VAL h O 1
ATOM 4000 N N . ARG D 1 38 ? 4.587 -47.799 63.949 1.00 22.55 38 ARG h N 1
ATOM 4001 C CA . ARG D 1 38 ? 5.164 -48.524 65.104 1.00 23.76 38 ARG h CA 1
ATOM 4002 C C . ARG D 1 38 ? 5.708 -47.551 66.150 1.00 24.41 38 ARG h C 1
ATOM 4003 O O . ARG D 1 38 ? 6.039 -46.363 65.859 1.00 24.50 38 ARG h O 1
ATOM 4011 N N . GLN D 1 39 ? 5.911 -48.089 67.346 1.00 24.93 39 GLN h N 1
ATOM 4012 C CA . GLN D 1 39 ? 6.384 -47.279 68.487 1.00 23.93 39 GLN h CA 1
ATOM 4013 C C . GLN D 1 39 ? 7.281 -48.166 69.348 1.00 23.32 39 GLN h C 1
ATOM 4014 O O . GLN D 1 39 ? 6.762 -49.079 69.959 1.00 24.07 39 GLN h O 1
ATOM 4020 N N . ALA D 1 40 ? 8.574 -47.943 69.259 1.00 26.52 40 ALA h N 1
ATOM 4021 C CA . ALA D 1 40 ? 9.578 -48.604 70.123 1.00 28.87 40 ALA h CA 1
ATOM 4022 C C . ALA D 1 40 ? 9.245 -48.234 71.567 1.00 33.36 40 ALA h C 1
ATOM 4023 O O . ALA D 1 40 ? 8.709 -47.150 71.834 1.00 30.96 40 ALA h O 1
ATOM 4025 N N . PRO D 1 41 ? 9.495 -49.125 72.552 1.00 37.38 41 PRO h N 1
ATOM 4026 C CA . PRO D 1 41 ? 9.015 -48.874 73.921 1.00 37.96 41 PRO h CA 1
ATOM 4027 C C . PRO D 1 41 ? 9.671 -47.600 74.496 1.00 31.89 41 PRO h C 1
ATOM 4028 O O . PRO D 1 41 ? 10.881 -47.367 74.300 1.00 32.82 41 PRO h O 1
ATOM 4032 N N . GLY D 1 42 ? 8.825 -46.695 74.984 1.00 35.89 42 GLY h N 1
ATOM 4033 C CA . GLY D 1 42 ? 9.198 -45.340 75.459 1.00 35.35 42 GLY h CA 1
ATOM 4034 C C . GLY D 1 42 ? 9.607 -44.358 74.364 1.00 38.11 42 GLY h C 1
ATOM 4035 O O . GLY D 1 42 ? 10.226 -43.320 74.687 1.00 35.23 42 GLY h O 1
ATOM 4036 N N . LYS D 1 43 ? 9.341 -44.633 73.083 1.00 29.69 43 LYS h N 1
ATOM 4037 C CA . LYS D 1 43 ? 9.882 -43.758 72.024 1.00 30.69 43 LYS h CA 1
ATOM 4038 C C . LYS D 1 43 ? 8.697 -43.217 71.227 1.00 25.33 43 LYS h C 1
ATOM 4039 O O . LYS D 1 43 ? 7.527 -43.434 71.644 1.00 27.50 43 LYS h O 1
ATOM 4045 N N . GLY D 1 44 ? 8.988 -42.536 70.149 1.00 25.91 44 GLY h N 1
ATOM 4046 C CA . GLY D 1 44 ? 7.942 -41.793 69.408 1.00 27.00 44 GLY h CA 1
ATOM 4047 C C . GLY D 1 44 ? 7.234 -42.664 68.384 1.00 26.21 44 GLY h C 1
ATOM 4048 O O . GLY D 1 44 ? 7.619 -43.817 68.155 1.00 28.40 44 GLY h O 1
ATOM 4049 N N . LEU D 1 45 ? 6.251 -42.091 67.709 1.00 24.72 45 LEU h N 1
ATOM 4050 C CA . LEU D 1 45 ? 5.567 -42.760 66.573 1.00 24.12 45 LEU h CA 1
ATOM 4051 C C . LEU D 1 45 ? 6.485 -42.772 65.354 1.00 24.85 45 LEU h C 1
ATOM 4052 O O . LEU D 1 45 ? 7.109 -41.748 65.055 1.00 25.02 45 LEU h O 1
ATOM 4057 N N . GLU D 1 46 ? 6.550 -43.902 64.647 1.00 22.40 46 GLU h N 1
ATOM 4058 C CA . GLU D 1 46 ? 7.320 -43.989 63.381 1.00 24.01 46 GLU h CA 1
ATOM 4059 C C . GLU D 1 46 ? 6.440 -44.630 62.314 1.00 22.02 46 GLU h C 1
ATOM 4060 O O . GLU D 1 46 ? 6.155 -45.830 62.406 1.00 22.80 46 GLU h O 1
ATOM 4066 N N . TRP D 1 47 ? 5.984 -43.856 61.337 1.00 24.02 47 TRP h N 1
ATOM 4067 C CA . TRP D 1 47 ? 5.248 -44.431 60.179 1.00 23.08 47 TRP h CA 1
ATOM 4068 C C . TRP D 1 47 ? 6.118 -45.468 59.470 1.00 23.04 47 TRP h C 1
ATOM 4069 O O . TRP D 1 47 ? 7.344 -45.209 59.252 1.00 25.49 47 TRP h O 1
ATOM 4080 N N . VAL D 1 48 ? 5.500 -46.576 59.079 1.00 24.24 48 VAL h N 1
ATOM 4081 C CA . VAL D 1 48 ? 6.184 -47.696 58.374 1.00 27.53 48 VAL h CA 1
ATOM 4082 C C . VAL D 1 48 ? 5.655 -47.809 56.938 1.00 27.72 48 VAL h C 1
ATOM 4083 O O . VAL D 1 48 ? 6.467 -47.840 56.035 1.00 26.31 48 VAL h O 1
ATOM 4087 N N . SER D 1 49 ? 4.354 -47.901 56.721 1.00 26.98 49 SER h N 1
ATOM 4088 C CA . SER D 1 49 ? 3.865 -48.145 55.341 1.00 27.34 49 SER h CA 1
ATOM 4089 C C . SER D 1 49 ? 2.407 -47.753 55.224 1.00 25.08 49 SER h C 1
ATOM 4090 O O . SER D 1 49 ? 1.683 -47.723 56.229 1.00 25.17 49 SER h O 1
ATOM 4093 N N . ALA D 1 50 ? 1.980 -47.462 54.004 1.00 21.35 50 ALA h N 1
ATOM 4094 C CA . ALA D 1 50 ? 0.564 -47.195 53.711 1.00 22.30 50 ALA h CA 1
ATOM 4095 C C . ALA D 1 50 ? 0.159 -47.869 52.409 1.00 22.99 50 ALA h C 1
ATOM 4096 O O . ALA D 1 50 ? 1.032 -48.191 51.592 1.00 25.30 50 ALA h O 1
ATOM 4098 N N . ILE D 1 51 ? -1.125 -48.085 52.264 1.00 23.32 51 ILE h N 1
ATOM 4099 C CA . ILE D 1 51 ? -1.696 -48.758 51.069 1.00 24.54 51 ILE h CA 1
ATOM 4100 C C . ILE D 1 51 ? -2.964 -48.013 50.698 1.00 24.69 51 ILE h C 1
ATOM 4101 O O . ILE D 1 51 ? -3.785 -47.690 51.588 1.00 24.56 51 ILE h O 1
ATOM 4106 N N . SER D 1 52 ? -3.162 -47.768 49.403 1.00 22.11 52 SER h N 1
ATOM 4107 C CA . SER D 1 52 ? -4.385 -47.131 48.873 1.00 24.78 52 SER h CA 1
ATOM 4108 C C . SER D 1 52 ? -5.576 -48.076 49.093 1.00 24.25 52 SER h C 1
ATOM 4109 O O . SER D 1 52 ? -5.381 -49.240 49.329 1.00 26.65 52 SER h O 1
ATOM 4112 N N . GLY D 1 53 A -6.792 -47.560 49.001 1.00 27.18 52 GLY h N 1
ATOM 4113 C CA . GLY D 1 53 A -8.033 -48.304 49.202 1.00 30.94 52 GLY h CA 1
ATOM 4114 C C . GLY D 1 53 A -8.123 -49.532 48.321 1.00 33.54 52 GLY h C 1
ATOM 4115 O O . GLY D 1 53 A -8.485 -50.588 48.852 1.00 29.69 52 GLY h O 1
ATOM 4116 N N . SER D 1 54 ? -7.751 -49.444 47.038 1.00 33.28 53 SER h N 1
ATOM 4117 C CA . SER D 1 54 ? -7.806 -50.602 46.097 1.00 33.62 53 SER h CA 1
ATOM 4118 C C . SER D 1 54 ? -6.624 -51.534 46.307 1.00 32.45 53 SER h C 1
ATOM 4119 O O . SER D 1 54 ? -6.662 -52.633 45.746 1.00 34.15 53 SER h O 1
ATOM 4122 N N . GLY D 1 55 ? -5.534 -51.080 46.932 1.00 29.74 54 GLY h N 1
ATOM 4123 C CA . GLY D 1 55 ? -4.255 -51.831 46.947 1.00 30.88 54 GLY h CA 1
ATOM 4124 C C . GLY D 1 55 ? -3.351 -51.491 45.763 1.00 27.90 54 GLY h C 1
ATOM 4125 O O . GLY D 1 55 ? -2.229 -52.049 45.673 1.00 27.58 54 GLY h O 1
ATOM 4126 N N . GLY D 1 56 ? -3.778 -50.563 44.922 1.00 29.72 55 GLY h N 1
ATOM 4127 C CA . GLY D 1 56 ? -3.088 -50.226 43.661 1.00 29.41 55 GLY h CA 1
ATOM 4128 C C . GLY D 1 56 ? -1.825 -49.449 43.879 1.00 28.88 55 GLY h C 1
ATOM 4129 O O . GLY D 1 56 ? -1.002 -49.365 42.940 1.00 27.37 55 GLY h O 1
ATOM 4130 N N . SER D 1 57 ? -1.642 -48.883 45.079 1.00 27.25 56 SER h N 1
ATOM 4131 C CA . SER D 1 57 ? -0.423 -48.125 45.403 1.00 23.55 56 SER h CA 1
ATOM 4132 C C . SER D 1 57 ? -0.015 -48.466 46.833 1.00 26.72 56 SER h C 1
ATOM 4133 O O . SER D 1 57 ? -0.921 -48.488 47.699 1.00 24.68 56 SER h O 1
ATOM 4136 N N . THR D 1 58 ? 1.291 -48.588 47.040 1.00 25.25 57 THR h N 1
ATOM 4137 C CA . THR D 1 58 ? 1.908 -48.878 48.366 1.00 25.56 57 THR h CA 1
ATOM 4138 C C . THR D 1 58 ? 3.068 -47.922 48.572 1.00 28.13 57 THR h C 1
ATOM 4139 O O . THR D 1 58 ? 3.785 -47.573 47.602 1.00 26.65 57 THR h O 1
ATOM 4143 N N . TYR D 1 59 ? 3.271 -47.525 49.832 1.00 23.99 58 TYR h N 1
ATOM 4144 C CA . TYR D 1 59 ? 4.249 -46.510 50.225 1.00 23.54 58 TYR h CA 1
ATOM 4145 C C . TYR D 1 59 ? 5.001 -47.049 51.440 1.00 24.94 58 TYR h C 1
ATOM 4146 O O . TYR D 1 59 ? 4.358 -47.719 52.277 1.00 23.52 58 TYR h O 1
ATOM 4155 N N . TYR D 1 60 ? 6.295 -46.773 51.507 1.00 26.36 59 TYR h N 1
ATOM 4156 C CA . TYR D 1 60 ? 7.152 -47.278 52.610 1.00 28.06 59 TYR h CA 1
ATOM 4157 C C . TYR D 1 60 ? 8.041 -46.194 53.132 1.00 29.39 59 TYR h C 1
ATOM 4158 O O . TYR D 1 60 ? 8.479 -45.379 52.333 1.00 28.77 59 TYR h O 1
ATOM 4167 N N . ALA D 1 61 ? 8.346 -46.237 54.436 1.00 28.37 60 ALA h N 1
ATOM 4168 C CA . ALA D 1 61 ? 9.458 -45.460 55.005 1.00 28.56 60 ALA h CA 1
ATOM 4169 C C . ALA D 1 61 ? 10.793 -46.012 54.461 1.00 30.15 60 ALA h C 1
ATOM 4170 O O . ALA D 1 61 ? 10.912 -47.244 54.345 1.00 30.66 60 ALA h O 1
ATOM 4172 N N . ASP D 1 62 ? 11.777 -45.136 54.244 1.00 38.60 61 ASP h N 1
ATOM 4173 C CA . ASP D 1 62 ? 13.185 -45.498 53.899 1.00 43.82 61 ASP h CA 1
ATOM 4174 C C . ASP D 1 62 ? 13.723 -46.579 54.848 1.00 48.24 61 ASP h C 1
ATOM 4175 O O . ASP D 1 62 ? 14.323 -47.555 54.376 1.00 47.97 61 ASP h O 1
ATOM 4180 N N . SER D 1 63 ? 13.477 -46.450 56.146 1.00 49.88 62 SER h N 1
ATOM 4181 C CA . SER D 1 63 ? 14.019 -47.367 57.186 1.00 47.26 62 SER h CA 1
ATOM 4182 C C . SER D 1 63 ? 13.594 -48.819 56.935 1.00 46.27 62 SER h C 1
ATOM 4183 O O . SER D 1 63 ? 14.223 -49.706 57.531 1.00 54.26 62 SER h O 1
ATOM 4186 N N . VAL D 1 64 ? 12.544 -49.080 56.141 1.00 39.04 63 VAL h N 1
ATOM 4187 C CA . VAL D 1 64 ? 11.970 -50.459 56.002 1.00 37.40 63 VAL h CA 1
ATOM 4188 C C . VAL D 1 64 ? 11.823 -50.886 54.524 1.00 39.61 63 VAL h C 1
ATOM 4189 O O . VAL D 1 64 ? 11.389 -52.043 54.293 1.00 35.47 63 VAL h O 1
ATOM 4193 N N . LYS D 1 65 ? 12.088 -49.983 53.577 1.00 43.59 64 LYS h N 1
ATOM 4194 C CA . LYS D 1 65 ? 12.036 -50.240 52.110 1.00 48.73 64 LYS h CA 1
ATOM 4195 C C . LYS D 1 65 ? 12.830 -51.515 51.827 1.00 45.82 64 LYS h C 1
ATOM 4196 O O . LYS D 1 65 ? 14.008 -51.578 52.237 1.00 47.63 64 LYS h O 1
ATOM 4202 N N . GLY D 1 66 ? 12.181 -52.511 51.222 1.00 44.36 65 GLY h N 1
ATOM 4203 C CA . GLY D 1 66 ? 12.824 -53.762 50.792 1.00 45.83 65 GLY h CA 1
ATOM 4204 C C . GLY D 1 66 ? 12.571 -54.894 51.765 1.00 50.10 65 GLY h C 1
ATOM 4205 O O . GLY D 1 66 ? 12.612 -56.038 51.321 1.00 51.53 65 GLY h O 1
ATOM 4206 N N . ARG D 1 67 ? 12.340 -54.596 53.048 1.00 46.94 66 ARG h N 1
ATOM 4207 C CA . ARG D 1 67 ? 12.219 -55.630 54.112 1.00 46.59 66 ARG h CA 1
ATOM 4208 C C . ARG D 1 67 ? 10.746 -55.848 54.431 1.00 42.43 66 ARG h C 1
ATOM 4209 O O . ARG D 1 67 ? 10.385 -56.977 54.767 1.00 45.97 66 ARG h O 1
ATOM 4217 N N . PHE D 1 68 ? 9.919 -54.799 54.334 1.00 32.80 67 PHE h N 1
ATOM 4218 C CA . PHE D 1 68 ? 8.485 -54.888 54.711 1.00 32.64 67 PHE h CA 1
ATOM 4219 C C . PHE D 1 68 ? 7.645 -54.857 53.445 1.00 30.48 67 PHE h C 1
ATOM 4220 O O . PHE D 1 68 ? 8.019 -54.115 52.502 1.00 32.84 67 PHE h O 1
ATOM 4228 N N . THR D 1 69 ? 6.526 -55.567 53.471 1.00 29.74 68 THR h N 1
ATOM 4229 C CA . THR D 1 69 ? 5.481 -55.537 52.429 1.00 29.43 68 THR h CA 1
ATOM 4230 C C . THR D 1 69 ? 4.123 -55.356 53.083 1.00 29.25 68 THR h C 1
ATOM 4231 O O . THR D 1 69 ? 3.726 -56.206 53.897 1.00 31.48 68 THR h O 1
ATOM 4235 N N . ILE D 1 70 ? 3.404 -54.305 52.690 1.00 26.97 69 ILE h N 1
ATOM 4236 C CA . ILE D 1 70 ? 1.999 -54.088 53.111 1.00 26.60 69 ILE h CA 1
ATOM 4237 C C . ILE D 1 70 ? 1.103 -54.682 52.032 1.00 32.32 69 ILE h C 1
ATOM 4238 O O . ILE D 1 70 ? 1.451 -54.557 50.820 1.00 29.80 69 ILE h O 1
ATOM 4243 N N . SER D 1 71 ? -0.041 -55.231 52.427 1.00 32.07 70 SER h N 1
ATOM 4244 C CA . SER D 1 71 ? -1.053 -55.773 51.502 1.00 30.65 70 SER h CA 1
ATOM 4245 C C . SER D 1 71 ? -2.411 -55.727 52.188 1.00 33.71 70 SER h C 1
ATOM 4246 O O . SER D 1 71 ? -2.461 -55.465 53.413 1.00 32.84 70 SER h O 1
ATOM 4249 N N . ARG D 1 72 ? -3.481 -55.916 51.434 1.00 32.14 71 ARG h N 1
ATOM 4250 C CA . ARG D 1 72 ? -4.841 -55.990 52.004 1.00 31.86 71 ARG h CA 1
ATOM 4251 C C . ARG D 1 72 ? -5.669 -56.991 51.216 1.00 38.70 71 ARG h C 1
ATOM 4252 O O . ARG D 1 72 ? -5.360 -57.259 50.043 1.00 35.91 71 ARG h O 1
ATOM 4260 N N . ASP D 1 73 ? -6.720 -57.476 51.854 1.00 39.84 72 ASP h N 1
ATOM 4261 C CA . ASP D 1 73 ? -7.662 -58.460 51.278 1.00 41.20 72 ASP h CA 1
ATOM 4262 C C . ASP D 1 73 ? -9.058 -57.920 51.523 1.00 43.54 72 ASP h C 1
ATOM 4263 O O . ASP D 1 73 ? -9.502 -57.990 52.679 1.00 39.58 72 ASP h O 1
ATOM 4268 N N . SER D 1 74 ? -9.703 -57.392 50.485 1.00 41.13 73 SER h N 1
ATOM 4269 C CA . SER D 1 74 ? -11.020 -56.719 50.597 1.00 47.40 73 SER h CA 1
ATOM 4270 C C . SER D 1 74 ? -12.087 -57.724 51.046 1.00 47.16 73 SER h C 1
ATOM 4271 O O . SER D 1 74 ? -13.019 -57.297 51.749 1.00 48.22 73 SER h O 1
ATOM 4274 N N . SER D 1 75 ? -11.971 -59.002 50.677 1.00 44.54 74 SER h N 1
ATOM 4275 C CA . SER D 1 75 ? -13.039 -59.988 50.983 1.00 51.09 74 SER h CA 1
ATOM 4276 C C . SER D 1 75 ? -12.995 -60.326 52.484 1.00 54.64 74 SER h C 1
ATOM 4277 O O . SER D 1 75 ? -14.044 -60.688 53.037 1.00 58.62 74 SER h O 1
ATOM 4280 N N . LYS D 1 76 ? -11.841 -60.157 53.139 1.00 49.90 75 LYS h N 1
ATOM 4281 C CA . LYS D 1 76 ? -11.697 -60.454 54.589 1.00 48.75 75 LYS h CA 1
ATOM 4282 C C . LYS D 1 76 ? -11.631 -59.162 55.415 1.00 50.35 75 LYS h C 1
ATOM 4283 O O . LYS D 1 76 ? -11.519 -59.275 56.634 1.00 40.48 75 LYS h O 1
ATOM 4289 N N . ASN D 1 77 ? -11.689 -57.982 54.794 1.00 42.72 76 ASN h N 1
ATOM 4290 C CA . ASN D 1 77 ? -11.634 -56.689 55.526 1.00 43.06 76 ASN h CA 1
ATOM 4291 C C . ASN D 1 77 ? -10.402 -56.700 56.436 1.00 38.40 76 ASN h C 1
ATOM 4292 O O . ASN D 1 77 ? -10.500 -56.228 57.594 1.00 38.00 76 ASN h O 1
ATOM 4297 N N . THR D 1 78 ? -9.294 -57.212 55.911 1.00 33.88 77 THR h N 1
ATOM 4298 C CA . THR D 1 78 ? -8.019 -57.417 56.634 1.00 36.68 77 THR h CA 1
ATOM 4299 C C . THR D 1 78 ? -6.846 -56.714 55.925 1.00 38.81 77 THR h C 1
ATOM 4300 O O . THR D 1 78 ? -6.713 -56.813 54.665 1.00 36.20 77 THR h O 1
ATOM 4304 N N . LEU D 1 79 ? -6.019 -56.037 56.729 1.00 31.62 78 LEU h N 1
ATOM 4305 C CA . LEU D 1 79 ? -4.725 -55.436 56.339 1.00 31.75 78 LEU h CA 1
ATOM 4306 C C . LEU D 1 79 ? -3.589 -56.335 56.839 1.00 33.02 78 LEU h C 1
ATOM 4307 O O . LEU D 1 79 ? -3.725 -56.932 57.923 1.00 33.48 78 LEU h O 1
ATOM 4312 N N . TYR D 1 80 ? -2.482 -56.412 56.121 1.00 30.49 79 TYR h N 1
ATOM 4313 C CA . TYR D 1 80 ? -1.314 -57.234 56.506 1.00 28.70 79 TYR h CA 1
ATOM 4314 C C . TYR D 1 80 ? -0.036 -56.434 56.408 1.00 33.07 79 TYR h C 1
ATOM 4315 O O . TYR D 1 80 ? 0.073 -55.465 55.588 1.00 32.55 79 TYR h O 1
ATOM 4324 N N . LEU D 1 81 ? 0.939 -56.881 57.190 1.00 28.78 80 LEU h N 1
ATOM 4325 C CA . LEU D 1 81 ? 2.308 -56.370 57.114 1.00 28.76 80 LEU h CA 1
ATOM 4326 C C . LEU D 1 81 ? 3.233 -57.558 57.238 1.00 36.00 80 LEU h C 1
ATOM 4327 O O . LEU D 1 81 ? 3.204 -58.224 58.302 1.00 33.00 80 LEU h O 1
ATOM 4332 N N . GLN D 1 82 ? 4.002 -57.812 56.181 1.00 33.68 81 GLN h N 1
ATOM 4333 C CA . GLN D 1 82 ? 4.994 -58.906 56.132 1.00 34.95 81 GLN h CA 1
ATOM 4334 C C . GLN D 1 82 ? 6.300 -58.277 56.530 1.00 37.26 81 GLN h C 1
ATOM 4335 O O . GLN D 1 82 ? 6.686 -57.341 55.853 1.00 35.02 81 GLN h O 1
ATOM 4341 N N . ILE D 1 83 ? 6.901 -58.707 57.638 1.00 35.77 82 ILE h N 1
ATOM 4342 C CA . ILE D 1 83 ? 8.196 -58.137 58.101 1.00 42.87 82 ILE h CA 1
ATOM 4343 C C . ILE D 1 83 ? 9.244 -59.201 57.847 1.00 45.69 82 ILE h C 1
ATOM 4344 O O . ILE D 1 83 ? 9.048 -60.291 58.381 1.00 45.98 82 ILE h O 1
ATOM 4349 N N . ASN D 1 84 A 10.323 -58.880 57.142 1.00 44.32 82 ASN h N 1
ATOM 4350 C CA . ASN D 1 84 A 11.369 -59.877 56.831 1.00 48.24 82 ASN h CA 1
ATOM 4351 C C . ASN D 1 84 A 12.685 -59.425 57.437 1.00 48.26 82 ASN h C 1
ATOM 4352 O O . ASN D 1 84 A 12.867 -58.219 57.684 1.00 43.61 82 ASN h O 1
ATOM 4357 N N . SER D 1 85 B 13.557 -60.390 57.690 1.00 47.27 82 SER h N 1
ATOM 4358 C CA . SER D 1 85 B 14.931 -60.134 58.166 1.00 49.85 82 SER h CA 1
ATOM 4359 C C . SER D 1 85 B 14.846 -59.276 59.442 1.00 47.08 82 SER h C 1
ATOM 4360 O O . SER D 1 85 B 15.513 -58.226 59.519 1.00 43.83 82 SER h O 1
ATOM 4363 N N . LEU D 1 86 C 14.007 -59.696 60.394 1.00 47.07 82 LEU h N 1
ATOM 4364 C CA . LEU D 1 86 C 13.763 -58.945 61.658 1.00 47.24 82 LEU h CA 1
ATOM 4365 C C . LEU D 1 86 C 15.097 -58.604 62.326 1.00 46.84 82 LEU h C 1
ATOM 4366 O O . LEU D 1 86 C 16.003 -59.430 62.283 1.00 47.46 82 LEU h O 1
ATOM 4371 N N . ARG D 1 87 ? 15.212 -57.413 62.904 1.00 43.15 83 ARG h N 1
ATOM 4372 C CA . ARG D 1 87 ? 16.407 -56.974 63.646 1.00 50.26 83 ARG h CA 1
ATOM 4373 C C . ARG D 1 87 ? 15.948 -56.242 64.906 1.00 48.79 83 ARG h C 1
ATOM 4374 O O . ARG D 1 87 ? 14.723 -56.045 65.089 1.00 43.52 83 ARG h O 1
ATOM 4382 N N . ALA D 1 88 ? 16.913 -55.901 65.757 1.00 49.72 84 ALA h N 1
ATOM 4383 C CA . ALA D 1 88 ? 16.691 -55.324 67.099 1.00 50.94 84 ALA h CA 1
ATOM 4384 C C . ALA D 1 88 ? 15.809 -54.076 66.952 1.00 46.11 84 ALA h C 1
ATOM 4385 O O . ALA D 1 88 ? 14.794 -53.980 67.650 1.00 45.09 84 ALA h O 1
ATOM 4387 N N . GLU D 1 89 ? 16.150 -53.195 66.017 1.00 44.08 85 GLU h N 1
ATOM 4388 C CA . GLU D 1 89 ? 15.458 -51.900 65.812 1.00 48.23 85 GLU h CA 1
ATOM 4389 C C . GLU D 1 89 ? 13.985 -52.116 65.439 1.00 44.14 85 GLU h C 1
ATOM 4390 O O . GLU D 1 89 ? 13.273 -51.134 65.504 1.00 45.00 85 GLU h O 1
ATOM 4396 N N . ASP D 1 90 ? 13.547 -53.327 65.084 1.00 36.40 86 ASP h N 1
ATOM 4397 C CA . ASP D 1 90 ? 12.140 -53.626 64.716 1.00 35.41 86 ASP h CA 1
ATOM 4398 C C . ASP D 1 90 ? 11.284 -53.951 65.932 1.00 34.27 86 ASP h C 1
ATOM 4399 O O . ASP D 1 90 ? 10.073 -54.084 65.738 1.00 36.62 86 ASP h O 1
ATOM 4404 N N . THR D 1 91 ? 11.864 -54.110 67.128 1.00 32.78 87 THR h N 1
ATOM 4405 C CA . THR D 1 91 ? 11.073 -54.289 68.366 1.00 32.52 87 THR h CA 1
ATOM 4406 C C . THR D 1 91 ? 10.193 -53.048 68.588 1.00 25.23 87 THR h C 1
ATOM 4407 O O . THR D 1 91 ? 10.761 -51.959 68.700 1.00 30.67 87 THR h O 1
ATOM 4411 N N . ALA D 1 92 ? 8.900 -53.231 68.773 1.00 27.40 88 ALA h N 1
ATOM 4412 C CA . ALA D 1 92 ? 7.923 -52.121 68.832 1.00 25.38 88 ALA h CA 1
ATOM 4413 C C . ALA D 1 92 ? 6.520 -52.665 68.947 1.00 25.84 88 ALA h C 1
ATOM 4414 O O . ALA D 1 92 ? 6.283 -53.809 68.610 1.00 25.92 88 ALA h O 1
ATOM 4416 N N . LEU D 1 93 ? 5.599 -51.787 69.340 1.00 25.06 89 LEU h N 1
ATOM 4417 C CA . LEU D 1 93 ? 4.161 -51.972 69.214 1.00 25.24 89 LEU h CA 1
ATOM 4418 C C . LEU D 1 93 ? 3.820 -51.486 67.793 1.00 26.05 89 LEU h C 1
ATOM 4419 O O . LEU D 1 93 ? 4.179 -50.328 67.477 1.00 24.70 89 LEU h O 1
ATOM 4424 N N . TYR D 1 94 ? 3.194 -52.350 67.013 1.00 26.36 90 TYR h N 1
ATOM 4425 C CA . TYR D 1 94 ? 2.752 -52.090 65.613 1.00 27.17 90 TYR h CA 1
ATOM 4426 C C . TYR D 1 94 ? 1.252 -51.817 65.648 1.00 25.39 90 TYR h C 1
ATOM 4427 O O . TYR D 1 94 ? 0.415 -52.689 65.991 1.00 28.59 90 TYR h O 1
ATOM 4436 N N . TYR D 1 95 ? 0.906 -50.564 65.331 1.00 23.99 91 TYR h N 1
ATOM 4437 C CA . TYR D 1 95 ? -0.486 -50.131 65.159 1.00 22.70 91 TYR h CA 1
ATOM 4438 C C . TYR D 1 95 ? -0.888 -50.195 63.677 1.00 24.74 91 TYR h C 1
ATOM 4439 O O . TYR D 1 95 ? -0.092 -49.746 62.830 1.00 22.33 91 TYR h O 1
ATOM 4448 N N . CYS D 1 96 ? -2.120 -50.585 63.414 1.00 28.54 92 CYS h N 1
ATOM 4449 C CA . CYS D 1 96 ? -2.824 -50.231 62.150 1.00 30.47 92 CYS h CA 1
ATOM 4450 C C . CYS D 1 96 ? -3.753 -49.043 62.422 1.00 26.42 92 CYS h C 1
ATOM 4451 O O . CYS D 1 96 ? -4.293 -48.865 63.545 1.00 27.49 92 CYS h O 1
ATOM 4454 N N . ALA D 1 97 ? -3.805 -48.137 61.457 1.00 26.24 93 ALA h N 1
ATOM 4455 C CA . ALA D 1 97 ? -4.606 -46.898 61.503 1.00 21.94 93 ALA h CA 1
ATOM 4456 C C . ALA D 1 97 ? -5.386 -46.722 60.211 1.00 23.36 93 ALA h C 1
ATOM 4457 O O . ALA D 1 97 ? -4.833 -46.965 59.107 1.00 26.28 93 ALA h O 1
ATOM 4459 N N . ARG D 1 98 ? -6.635 -46.317 60.325 1.00 24.70 94 ARG h N 1
ATOM 4460 C CA . ARG D 1 98 ? -7.414 -45.907 59.151 1.00 23.58 94 ARG h CA 1
ATOM 4461 C C . ARG D 1 98 ? -7.055 -44.456 58.867 1.00 25.90 94 ARG h C 1
ATOM 4462 O O . ARG D 1 98 ? -7.067 -43.612 59.809 1.00 26.03 94 ARG h O 1
ATOM 4470 N N . GLU D 1 99 ? -6.786 -44.118 57.603 1.00 23.92 95 GLU h N 1
ATOM 4471 C CA . GLU D 1 99 ? -6.457 -42.721 57.252 1.00 24.27 95 GLU h CA 1
ATOM 4472 C C . GLU D 1 99 ? -7.699 -41.968 56.806 1.00 25.55 95 GLU h C 1
ATOM 4473 O O . GLU D 1 99 ? -8.618 -42.620 56.326 1.00 27.63 95 GLU h O 1
ATOM 4479 N N . GLY D 1 100 ? -7.655 -40.639 56.885 1.00 23.44 96 GLY h N 1
ATOM 4480 C CA . GLY D 1 100 ? -8.640 -39.738 56.272 1.00 26.08 96 GLY h CA 1
ATOM 4481 C C . GLY D 1 100 ? -7.939 -38.683 55.464 1.00 27.22 96 GLY h C 1
ATOM 4482 O O . GLY D 1 100 ? -6.798 -38.953 54.949 1.00 26.21 96 GLY h O 1
ATOM 4483 N N . ASP D 1 101 ? -8.525 -37.496 55.436 1.00 26.33 97 ASP h N 1
ATOM 4484 C CA . ASP D 1 101 ? -8.013 -36.367 54.637 1.00 27.21 97 ASP h CA 1
ATOM 4485 C C . ASP D 1 101 ? -6.587 -36.046 55.052 1.00 28.50 97 ASP h C 1
ATOM 4486 O O . ASP D 1 101 ? -6.280 -35.834 56.286 1.00 24.00 97 ASP h O 1
ATOM 4491 N N . TYR D 1 102 ? -5.720 -35.939 54.048 1.00 23.88 98 TYR h N 1
ATOM 4492 C CA . TYR D 1 102 ? -4.327 -35.480 54.236 1.00 23.45 98 TYR h CA 1
ATOM 4493 C C . TYR D 1 102 ? -3.569 -36.514 55.098 1.00 22.72 98 TYR h C 1
ATOM 4494 O O . TYR D 1 102 ? -2.610 -36.133 55.781 1.00 22.66 98 TYR h O 1
ATOM 4503 N N . ASP D 1 103 ? -3.949 -37.777 54.992 1.00 22.64 99 ASP h N 1
ATOM 4504 C CA . ASP D 1 103 ? -3.301 -38.940 55.670 1.00 21.37 99 ASP h CA 1
ATOM 4505 C C . ASP D 1 103 ? -3.396 -38.769 57.208 1.00 22.67 99 ASP h C 1
ATOM 4506 O O . ASP D 1 103 ? -2.599 -39.404 57.905 1.00 23.41 99 ASP h O 1
ATOM 4511 N N . SER D 1 104 ? -4.343 -37.976 57.691 1.00 22.41 100 SER h N 1
ATOM 4512 C CA . SER D 1 104 ? -4.697 -37.952 59.135 1.00 25.09 100 SER h CA 1
ATOM 4513 C C . SER D 1 104 ? -5.172 -39.352 59.527 1.00 25.50 100 SER h C 1
ATOM 4514 O O . SER D 1 104 ? -5.779 -40.075 58.718 1.00 24.95 100 SER h O 1
ATOM 4517 N N . MET D 1 105 A -4.845 -39.791 60.734 1.00 22.89 100 MET h N 1
ATOM 4518 C CA . MET D 1 105 A -5.191 -41.173 61.147 1.00 24.29 100 MET h CA 1
ATOM 4519 C C . MET D 1 105 A -6.232 -41.106 62.255 1.00 25.18 100 MET h C 1
ATOM 4520 O O . MET D 1 105 A -5.879 -40.760 63.410 1.00 21.57 100 MET h O 1
ATOM 4525 N N . ASP D 1 106 ? -7.490 -41.337 61.863 1.00 24.45 101 ASP h N 1
ATOM 4526 C CA . ASP D 1 106 ? -8.669 -41.028 62.691 1.00 26.57 101 ASP h CA 1
ATOM 4527 C C . ASP D 1 106 ? -9.068 -42.247 63.509 1.00 25.04 101 ASP h C 1
ATOM 4528 O O . ASP D 1 106 ? -9.718 -42.019 64.521 1.00 32.02 101 ASP h O 1
ATOM 4533 N N . VAL D 1 107 ? -8.659 -43.447 63.140 1.00 27.81 102 VAL h N 1
ATOM 4534 C CA . VAL D 1 107 ? -8.988 -44.677 63.905 1.00 28.69 102 VAL h CA 1
ATOM 4535 C C . VAL D 1 107 ? -7.712 -45.492 64.045 1.00 29.07 102 VAL h C 1
ATOM 4536 O O . VAL D 1 107 ? -7.020 -45.752 63.046 1.00 25.14 102 VAL h O 1
ATOM 4540 N N . TRP D 1 108 ? -7.417 -45.920 65.270 1.00 25.57 103 TRP h N 1
ATOM 4541 C CA . TRP D 1 108 ? -6.238 -46.765 65.549 1.00 24.24 103 TRP h CA 1
ATOM 4542 C C . TRP D 1 108 ? -6.677 -48.032 66.247 1.00 27.98 103 TRP h C 1
ATOM 4543 O O . TRP D 1 108 ? -7.619 -47.966 67.013 1.00 31.41 103 TRP h O 1
ATOM 4554 N N . GLY D 1 109 ? -5.923 -49.104 66.056 1.00 25.65 104 GLY h N 1
ATOM 4555 C CA . GLY D 1 109 ? -6.090 -50.313 66.862 1.00 28.97 104 GLY h CA 1
ATOM 4556 C C . GLY D 1 109 ? -5.403 -50.127 68.191 1.00 30.37 104 GLY h C 1
ATOM 4557 O O . GLY D 1 109 ? -4.892 -49.018 68.438 1.00 29.40 104 GLY h O 1
ATOM 4558 N N . GLN D 1 110 ? -5.280 -51.208 68.965 1.00 29.54 105 GLN h N 1
ATOM 4559 C CA . GLN D 1 110 ? -4.582 -51.182 70.275 1.00 31.14 105 GLN h CA 1
ATOM 4560 C C . GLN D 1 110 ? -3.145 -51.620 70.085 1.00 29.27 105 GLN h C 1
ATOM 4561 O O . GLN D 1 110 ? -2.348 -51.393 70.993 1.00 26.65 105 GLN h O 1
ATOM 4567 N N . GLY D 1 111 ? -2.806 -52.136 68.899 1.00 26.40 106 GLY h N 1
ATOM 4568 C CA . GLY D 1 111 ? -1.424 -52.502 68.572 1.00 25.91 106 GLY h CA 1
ATOM 4569 C C . GLY D 1 111 ? -1.114 -53.954 68.889 1.00 31.39 106 GLY h C 1
ATOM 4570 O O . GLY D 1 111 ? -1.767 -54.529 69.776 1.00 32.63 106 GLY h O 1
ATOM 4571 N N . THR D 1 112 ? -0.086 -54.493 68.233 1.00 27.95 107 THR h N 1
ATOM 4572 C CA . THR D 1 112 ? 0.427 -55.856 68.439 1.00 31.77 107 THR h CA 1
ATOM 4573 C C . THR D 1 112 ? 1.914 -55.695 68.686 1.00 32.12 107 THR h C 1
ATOM 4574 O O . THR D 1 112 ? 2.605 -55.054 67.902 1.00 28.82 107 THR h O 1
ATOM 4578 N N . LEU D 1 113 ? 2.406 -56.254 69.794 1.00 30.34 108 LEU h N 1
ATOM 4579 C CA . LEU D 1 113 ? 3.801 -56.042 70.201 1.00 29.89 108 LEU h CA 1
ATOM 4580 C C . LEU D 1 113 ? 4.692 -57.072 69.515 1.00 33.14 108 LEU h C 1
ATOM 4581 O O . LEU D 1 113 ? 4.352 -58.266 69.513 1.00 34.98 108 LEU h O 1
ATOM 4586 N N . VAL D 1 114 ? 5.828 -56.607 69.023 1.00 32.01 109 VAL h N 1
ATOM 4587 C CA . VAL D 1 114 ? 6.868 -57.449 68.387 1.00 33.69 109 VAL h CA 1
ATOM 4588 C C . VAL D 1 114 ? 8.110 -57.225 69.208 1.00 35.27 109 VAL h C 1
ATOM 4589 O O . VAL D 1 114 ? 8.556 -56.063 69.260 1.00 38.07 109 VAL h O 1
ATOM 4593 N N . THR D 1 115 ? 8.621 -58.298 69.817 1.00 36.57 110 THR h N 1
ATOM 4594 C CA . THR D 1 115 ? 9.891 -58.305 70.571 1.00 36.52 110 THR h CA 1
ATOM 4595 C C . THR D 1 115 ? 10.896 -59.183 69.822 1.00 35.55 110 THR h C 1
ATOM 4596 O O . THR D 1 115 ? 10.665 -60.381 69.732 1.00 41.72 110 THR h O 1
ATOM 4600 N N . VAL D 1 116 ? 11.974 -58.601 69.324 1.00 37.77 111 VAL h N 1
ATOM 4601 C CA . VAL D 1 116 ? 13.003 -59.340 68.557 1.00 41.56 111 VAL h CA 1
ATOM 4602 C C . VAL D 1 116 ? 14.075 -59.811 69.537 1.00 42.42 111 VAL h C 1
ATOM 4603 O O . VAL D 1 116 ? 14.939 -59.005 69.919 1.00 43.11 111 VAL h O 1
ATOM 4607 N N . SER D 1 117 ? 14.001 -61.075 69.946 1.00 44.37 112 SER h N 1
ATOM 4608 C CA . SER D 1 117 ? 15.014 -61.680 70.843 1.00 43.11 112 SER h CA 1
ATOM 4609 C C . SER D 1 117 ? 15.242 -63.149 70.464 1.00 40.87 112 SER h C 1
ATOM 4610 O O . SER D 1 117 ? 14.252 -63.882 70.329 1.00 42.27 112 SER h O 1
ATOM 4613 N N . SER D 1 118 ? 16.504 -63.575 70.477 1.00 45.32 113 SER h N 1
ATOM 4614 C CA . SER D 1 118 ? 16.903 -65.013 70.395 1.00 48.63 113 SER h CA 1
ATOM 4615 C C . SER D 1 118 ? 16.982 -65.665 71.788 1.00 49.50 113 SER h C 1
ATOM 4616 O O . SER D 1 118 ? 17.392 -66.823 71.880 1.00 47.15 113 SER h O 1
ATOM 4619 N N . ALA D 1 119 ? 16.606 -64.974 72.862 1.00 45.91 114 ALA h N 1
ATOM 4620 C CA . ALA D 1 119 ? 16.935 -65.418 74.231 1.00 41.03 114 ALA h CA 1
ATOM 4621 C C . ALA D 1 119 ? 15.919 -66.470 74.678 1.00 40.06 114 ALA h C 1
ATOM 4622 O O . ALA D 1 119 ? 14.777 -66.464 74.200 1.00 42.08 114 ALA h O 1
ATOM 4624 N N . SER D 1 120 ? 16.329 -67.349 75.587 1.00 38.24 115 SER h N 1
ATOM 4625 C CA . SER D 1 120 ? 15.426 -68.230 76.364 1.00 38.31 115 SER h CA 1
ATOM 4626 C C . SER D 1 120 ? 15.579 -67.858 77.837 1.00 37.06 115 SER h C 1
ATOM 4627 O O . SER D 1 120 ? 16.471 -67.007 78.134 1.00 37.43 115 SER h O 1
ATOM 4630 N N . THR D 1 121 ? 14.722 -68.427 78.682 1.00 33.94 116 THR h N 1
ATOM 4631 C CA . THR D 1 121 ? 14.683 -68.170 80.138 1.00 35.60 116 THR h CA 1
ATOM 4632 C C . THR D 1 121 ? 16.112 -68.198 80.674 1.00 39.97 116 THR h C 1
ATOM 4633 O O . THR D 1 121 ? 16.846 -69.179 80.394 1.00 33.36 116 THR h O 1
ATOM 4637 N N . LYS D 1 122 ? 16.493 -67.132 81.388 1.00 36.62 117 LYS h N 1
ATOM 4638 C CA . LYS D 1 122 ? 17.854 -66.938 81.953 1.00 33.07 117 LYS h CA 1
ATOM 4639 C C . LYS D 1 122 ? 17.723 -66.040 83.172 1.00 32.77 117 LYS h C 1
ATOM 4640 O O . LYS D 1 122 ? 17.083 -64.987 83.052 1.00 32.60 117 LYS h O 1
ATOM 4646 N N . GLY D 1 123 ? 18.250 -66.489 84.304 1.00 31.15 118 GLY h N 1
ATOM 4647 C CA . GLY D 1 123 ? 18.292 -65.741 85.560 1.00 31.59 118 GLY h CA 1
ATOM 4648 C C . GLY D 1 123 ? 19.303 -64.602 85.452 1.00 28.26 118 GLY h C 1
ATOM 4649 O O . GLY D 1 123 ? 20.171 -64.603 84.584 1.00 27.73 118 GLY h O 1
ATOM 4650 N N . PRO D 1 124 ? 19.154 -63.562 86.301 1.00 28.85 119 PRO h N 1
ATOM 4651 C CA . PRO D 1 124 ? 20.009 -62.381 86.240 1.00 29.97 119 PRO h CA 1
ATOM 4652 C C . PRO D 1 124 ? 21.394 -62.558 86.873 1.00 29.71 119 PRO h C 1
ATOM 4653 O O . PRO D 1 124 ? 21.510 -63.370 87.775 1.00 31.00 119 PRO h O 1
ATOM 4657 N N . SER D 1 125 ? 22.354 -61.764 86.427 1.00 27.27 120 SER h N 1
ATOM 4658 C CA . SER D 1 125 ? 23.604 -61.425 87.150 1.00 31.11 120 SER h CA 1
ATOM 4659 C C . SER D 1 125 ? 23.343 -60.154 87.936 1.00 30.25 120 SER h C 1
ATOM 4660 O O . SER D 1 125 ? 22.722 -59.248 87.391 1.00 32.87 120 SER h O 1
ATOM 4663 N N . VAL D 1 126 ? 23.732 -60.120 89.189 1.00 26.47 121 VAL h N 1
ATOM 4664 C CA . VAL D 1 126 ? 23.442 -58.973 90.071 1.00 27.59 121 VAL h CA 1
ATOM 4665 C C . VAL D 1 126 ? 24.784 -58.385 90.496 1.00 32.26 121 VAL h C 1
ATOM 4666 O O . VAL D 1 126 ? 25.625 -59.119 91.086 1.00 29.04 121 VAL h O 1
ATOM 4670 N N . PHE D 1 127 ? 24.995 -57.129 90.094 1.00 25.38 122 PHE h N 1
ATOM 4671 C CA . PHE D 1 127 ? 26.245 -56.373 90.338 1.00 26.90 122 PHE h CA 1
ATOM 4672 C C . PHE D 1 127 ? 25.922 -55.230 91.279 1.00 29.62 122 PHE h C 1
ATOM 4673 O O . PHE D 1 127 ? 24.834 -54.647 91.243 1.00 29.34 122 PHE h O 1
ATOM 4681 N N . PRO D 1 128 ? 26.841 -54.915 92.202 1.00 30.55 123 PRO h N 1
ATOM 4682 C CA . PRO D 1 128 ? 26.593 -53.849 93.170 1.00 29.92 123 PRO h CA 1
ATOM 4683 C C . PRO D 1 128 ? 26.924 -52.505 92.486 1.00 26.08 123 PRO h C 1
ATOM 4684 O O . PRO D 1 128 ? 27.782 -52.455 91.638 1.00 24.73 123 PRO h O 1
ATOM 4688 N N . LEU D 1 129 ? 26.134 -51.480 92.799 1.00 29.92 124 LEU h N 1
ATOM 4689 C CA . LEU D 1 129 ? 26.441 -50.058 92.468 1.00 28.79 124 LEU h CA 1
ATOM 4690 C C . LEU D 1 129 ? 26.899 -49.393 93.760 1.00 25.37 124 LEU h C 1
ATOM 4691 O O . LEU D 1 129 ? 26.049 -48.994 94.608 1.00 28.05 124 LEU h O 1
ATOM 4696 N N . ALA D 1 130 ? 28.181 -49.507 94.011 1.00 29.27 125 ALA h N 1
ATOM 4697 C CA . ALA D 1 130 ? 28.739 -49.308 95.361 1.00 32.60 125 ALA h CA 1
ATOM 4698 C C . ALA D 1 130 ? 28.783 -47.805 95.613 1.00 33.64 125 ALA h C 1
ATOM 4699 O O . ALA D 1 130 ? 29.191 -47.054 94.730 1.00 34.85 125 ALA h O 1
ATOM 4701 N N . PRO D 1 131 ? 28.413 -47.367 96.823 1.00 36.51 126 PRO h N 1
ATOM 4702 C CA . PRO D 1 131 ? 28.562 -45.962 97.214 1.00 41.20 126 PRO h CA 1
ATOM 4703 C C . PRO D 1 131 ? 30.041 -45.612 97.442 1.00 48.47 126 PRO h C 1
ATOM 4704 O O . PRO D 1 131 ? 30.859 -46.487 97.839 1.00 42.69 126 PRO h O 1
ATOM 4708 N N . SER D 1 132 ? 30.366 -44.354 97.152 1.00 57.43 127 SER h N 1
ATOM 4709 C CA . SER D 1 132 ? 31.639 -43.664 97.499 1.00 66.38 127 SER h CA 1
ATOM 4710 C C . SER D 1 132 ? 31.309 -42.190 97.766 1.00 72.63 127 SER h C 1
ATOM 4711 O O . SER D 1 132 ? 30.096 -41.843 97.762 1.00 63.12 127 SER h O 1
ATOM 4714 N N . SER D 1 133 ? 32.326 -41.347 97.979 1.00 86.53 128 SER h N 1
ATOM 4715 C CA . SER D 1 133 ? 32.188 -39.865 98.055 1.00 87.73 128 SER h CA 1
ATOM 4716 C C . SER D 1 133 ? 31.882 -39.290 96.656 1.00 88.45 128 SER h C 1
ATOM 4717 O O . SER D 1 133 ? 31.544 -38.094 96.581 1.00 94.14 128 SER h O 1
ATOM 4720 N N . LYS D 1 134 ? 31.993 -40.116 95.600 1.00 86.34 129 LYS h N 1
ATOM 4721 C CA . LYS D 1 134 ? 31.601 -39.805 94.192 1.00 86.48 129 LYS h CA 1
ATOM 4722 C C . LYS D 1 134 ? 30.099 -40.082 93.970 1.00 85.92 129 LYS h C 1
ATOM 4723 O O . LYS D 1 134 ? 29.543 -39.608 92.937 1.00 89.47 129 LYS h O 1
ATOM 4729 N N . SER D 1 135 ? 29.459 -40.819 94.887 1.00 75.87 130 SER h N 1
ATOM 4730 C CA . SER D 1 135 ? 27.989 -41.071 94.913 1.00 65.77 130 SER h CA 1
ATOM 4731 C C . SER D 1 135 ? 27.361 -40.402 96.161 1.00 60.86 130 SER h C 1
ATOM 4732 O O . SER D 1 135 ? 26.131 -40.651 96.428 1.00 50.96 130 SER h O 1
ATOM 4735 N N . THR D 1 136 ? 28.138 -39.554 96.872 1.00 55.71 131 THR h N 1
ATOM 4736 C CA . THR D 1 136 ? 27.716 -38.818 98.106 1.00 63.95 131 THR h CA 1
ATOM 4737 C C . THR D 1 136 ? 27.678 -37.298 97.833 1.00 67.37 131 THR h C 1
ATOM 4738 O O . THR D 1 136 ? 28.717 -36.706 97.409 1.00 64.91 131 THR h O 1
ATOM 4742 N N . SER D 1 137 ? 26.518 -36.699 98.109 1.00 63.44 132 SER h N 1
ATOM 4743 C CA . SER D 1 137 ? 26.220 -35.247 98.036 1.00 64.18 132 SER h CA 1
ATOM 4744 C C . SER D 1 137 ? 25.534 -34.846 99.349 1.00 63.88 132 SER h C 1
ATOM 4745 O O . SER D 1 137 ? 24.526 -35.489 99.694 1.00 57.39 132 SER h O 1
ATOM 4748 N N . GLY D 1 138 ? 26.093 -33.871 100.077 1.00 63.05 133 GLY h N 1
ATOM 4749 C CA . GLY D 1 138 ? 25.550 -33.367 101.356 1.00 59.95 133 GLY h CA 1
ATOM 4750 C C . GLY D 1 138 ? 25.133 -34.459 102.342 1.00 53.39 133 GLY h C 1
ATOM 4751 O O . GLY D 1 138 ? 24.006 -34.372 102.833 1.00 61.52 133 GLY h O 1
ATOM 4752 N N . GLY D 1 139 ? 25.988 -35.445 102.651 1.00 57.81 134 GLY h N 1
ATOM 4753 C CA . GLY D 1 139 ? 25.762 -36.383 103.783 1.00 62.15 134 GLY h CA 1
ATOM 4754 C C . GLY D 1 139 ? 24.746 -37.503 103.494 1.00 57.12 134 GLY h C 1
ATOM 4755 O O . GLY D 1 139 ? 24.378 -38.238 104.434 1.00 55.38 134 GLY h O 1
ATOM 4756 N N . THR D 1 140 ? 24.277 -37.641 102.250 1.00 56.72 135 THR h N 1
ATOM 4757 C CA . THR D 1 140 ? 23.474 -38.802 101.772 1.00 53.68 135 THR h CA 1
ATOM 4758 C C . THR D 1 140 ? 24.237 -39.499 100.634 1.00 48.26 135 THR h C 1
ATOM 4759 O O . THR D 1 140 ? 24.821 -38.810 99.763 1.00 48.65 135 THR h O 1
ATOM 4763 N N . ALA D 1 141 ? 24.230 -40.831 100.631 1.00 45.34 136 ALA h N 1
ATOM 4764 C CA . ALA D 1 141 ? 24.943 -41.669 99.637 1.00 41.81 136 ALA h CA 1
ATOM 4765 C C . ALA D 1 141 ? 23.901 -42.492 98.863 1.00 40.88 136 ALA h C 1
ATOM 4766 O O . ALA D 1 141 ? 22.919 -42.977 99.508 1.00 34.27 136 ALA h O 1
ATOM 4768 N N . ALA D 1 142 ? 24.072 -42.563 97.539 1.00 38.02 137 ALA h N 1
ATOM 4769 C CA . ALA D 1 142 ? 23.262 -43.416 96.645 1.00 38.85 137 ALA h CA 1
ATOM 4770 C C . ALA D 1 142 ? 24.012 -44.742 96.462 1.00 31.71 137 ALA h C 1
ATOM 4771 O O . ALA D 1 142 ? 25.251 -44.737 96.225 1.00 30.80 137 ALA h O 1
ATOM 4773 N N . LEU D 1 143 ? 23.304 -45.854 96.606 1.00 35.30 138 LEU h N 1
ATOM 4774 C CA . LEU D 1 143 ? 23.898 -47.194 96.294 1.00 34.78 138 LEU h CA 1
ATOM 4775 C C . LEU D 1 143 ? 22.820 -48.031 95.617 1.00 32.37 138 LEU h C 1
ATOM 4776 O O . LEU D 1 143 ? 21.589 -47.650 95.646 1.00 29.02 138 LEU h O 1
ATOM 4781 N N . GLY D 1 144 ? 23.232 -49.080 94.927 1.00 29.53 139 GLY h N 1
ATOM 4782 C CA . GLY D 1 144 ? 22.182 -49.848 94.237 1.00 29.12 139 GLY h CA 1
ATOM 4783 C C . GLY D 1 144 ? 22.668 -51.196 93.773 1.00 28.69 139 GLY h C 1
ATOM 4784 O O . GLY D 1 144 ? 23.775 -51.587 94.167 1.00 27.28 139 GLY h O 1
ATOM 4785 N N . CYS D 1 145 ? 21.826 -51.832 92.960 1.00 28.54 140 CYS h N 1
ATOM 4786 C CA . CYS D 1 145 ? 22.066 -53.132 92.300 1.00 27.21 140 CYS h CA 1
ATOM 4787 C C . CYS D 1 145 ? 21.691 -53.009 90.836 1.00 26.86 140 CYS h C 1
ATOM 4788 O O . CYS D 1 145 ? 20.583 -52.539 90.550 1.00 29.00 140 CYS h O 1
ATOM 4791 N N . LEU D 1 146 ? 22.601 -53.423 89.984 1.00 22.66 141 LEU h N 1
ATOM 4792 C CA . LEU D 1 146 ? 22.407 -53.591 88.538 1.00 24.80 141 LEU h CA 1
ATOM 4793 C C . LEU D 1 146 ? 22.037 -55.060 88.312 1.00 27.33 141 LEU h C 1
ATOM 4794 O O . LEU D 1 146 ? 22.848 -55.957 88.646 1.00 27.62 141 LEU h O 1
ATOM 4799 N N . VAL D 1 147 ? 20.818 -55.272 87.866 1.00 26.52 142 VAL h N 1
ATOM 4800 C CA . VAL D 1 147 ? 20.245 -56.621 87.631 1.00 26.25 142 VAL h CA 1
ATOM 4801 C C . VAL D 1 147 ? 20.312 -56.869 86.145 1.00 30.10 142 VAL h C 1
ATOM 4802 O O . VAL D 1 147 ? 19.489 -56.269 85.396 1.00 27.98 142 VAL h O 1
ATOM 4806 N N . LYS D 1 148 ? 21.303 -57.630 85.688 1.00 28.21 143 LYS h N 1
ATOM 4807 C CA . LYS D 1 148 ? 21.547 -57.654 84.229 1.00 32.49 143 LYS h CA 1
ATOM 4808 C C . LYS D 1 148 ? 21.320 -59.049 83.622 1.00 33.87 143 LYS h C 1
ATOM 4809 O O . LYS D 1 148 ? 21.470 -60.082 84.323 1.00 27.01 143 LYS h O 1
ATOM 4815 N N . ASP D 1 149 ? 20.832 -59.044 82.380 1.00 30.91 144 ASP h N 1
ATOM 4816 C CA . ASP D 1 149 ? 20.861 -60.169 81.420 1.00 34.26 144 ASP h CA 1
ATOM 4817 C C . ASP D 1 149 ? 19.890 -61.269 81.840 1.00 35.74 144 ASP h C 1
ATOM 4818 O O . ASP D 1 149 ? 20.283 -62.430 81.926 1.00 35.15 144 ASP h O 1
ATOM 4823 N N . TYR D 1 150 ? 18.632 -60.927 82.048 1.00 32.50 145 TYR h N 1
ATOM 4824 C CA . TYR D 1 150 ? 17.593 -61.906 82.414 1.00 29.99 145 TYR h CA 1
ATOM 4825 C C . TYR D 1 150 ? 16.523 -61.919 81.323 1.00 33.30 145 TYR h C 1
ATOM 4826 O O . TYR D 1 150 ? 16.461 -60.989 80.470 1.00 30.72 145 TYR h O 1
ATOM 4835 N N . PHE D 1 151 ? 15.718 -62.977 81.332 1.00 33.04 146 PHE h N 1
ATOM 4836 C CA . PHE D 1 151 ? 14.634 -63.182 80.345 1.00 32.85 146 PHE h CA 1
ATOM 4837 C C . PHE D 1 151 ? 13.758 -64.322 80.814 1.00 34.07 146 PHE h C 1
ATOM 4838 O O . PHE D 1 151 ? 14.273 -65.270 81.421 1.00 35.03 146 PHE h O 1
ATOM 4846 N N . PRO D 1 152 ? 12.418 -64.208 80.694 1.00 35.12 147 PRO h N 1
ATOM 4847 C CA . PRO D 1 152 ? 11.753 -62.949 80.316 1.00 37.03 147 PRO h CA 1
ATOM 4848 C C . PRO D 1 152 ? 11.608 -61.977 81.507 1.00 35.08 147 PRO h C 1
ATOM 4849 O O . PRO D 1 152 ? 12.144 -62.250 82.578 1.00 31.97 147 PRO h O 1
ATOM 4853 N N . GLU D 1 153 ? 10.805 -60.901 81.370 1.00 35.39 148 GLU h N 1
ATOM 4854 C CA . GLU D 1 153 ? 10.299 -60.130 82.549 1.00 34.10 148 GLU h CA 1
ATOM 4855 C C . GLU D 1 153 ? 9.319 -60.965 83.374 1.00 34.17 148 GLU h C 1
ATOM 4856 O O . GLU D 1 153 ? 8.734 -61.908 82.864 1.00 37.93 148 GLU h O 1
ATOM 4862 N N . PRO D 1 154 ? 9.101 -60.670 84.676 1.00 35.40 149 PRO h N 1
ATOM 4863 C CA . PRO D 1 154 ? 9.772 -59.571 85.362 1.00 39.73 149 PRO h CA 1
ATOM 4864 C C . PRO D 1 154 ? 10.782 -60.018 86.431 1.00 38.17 149 PRO h C 1
ATOM 4865 O O . PRO D 1 154 ? 10.835 -61.202 86.782 1.00 36.81 149 PRO h O 1
ATOM 4869 N N . VAL D 1 155 ? 11.467 -59.028 86.996 1.00 32.63 150 VAL h N 1
ATOM 4870 C CA . VAL D 1 155 ? 12.276 -59.118 88.235 1.00 33.01 150 VAL h CA 1
ATOM 4871 C C . VAL D 1 155 ? 11.647 -58.191 89.262 1.00 37.00 150 VAL h C 1
ATOM 4872 O O . VAL D 1 155 ? 11.254 -57.062 88.873 1.00 34.21 150 VAL h O 1
ATOM 4876 N N . THR D 1 156 ? 11.606 -58.588 90.521 1.00 36.02 151 THR h N 1
ATOM 4877 C CA . THR D 1 156 ? 11.272 -57.654 91.622 1.00 39.01 151 THR h CA 1
ATOM 4878 C C . THR D 1 156 ? 12.483 -57.542 92.541 1.00 40.94 151 THR h C 1
ATOM 4879 O O . THR D 1 156 ? 13.292 -58.499 92.589 1.00 34.54 151 THR h O 1
ATOM 4883 N N . VAL D 1 157 ? 12.624 -56.388 93.189 1.00 31.06 152 VAL h N 1
ATOM 4884 C CA . VAL D 1 157 ? 13.775 -56.100 94.083 1.00 34.28 152 VAL h CA 1
ATOM 4885 C C . VAL D 1 157 ? 13.234 -55.573 95.410 1.00 37.35 152 VAL h C 1
ATOM 4886 O O . VAL D 1 157 ? 12.276 -54.771 95.410 1.00 38.08 152 VAL h O 1
ATOM 4890 N N . SER D 1 158 ? 13.800 -56.026 96.512 1.00 35.17 153 SER h N 1
ATOM 4891 C CA . SER D 1 158 ? 13.595 -55.409 97.834 1.00 35.89 153 SER h CA 1
ATOM 4892 C C . SER D 1 158 ? 14.971 -55.142 98.402 1.00 36.29 153 SER h C 1
ATOM 4893 O O . SER D 1 158 ? 15.993 -55.577 97.755 1.00 32.15 153 SER h O 1
ATOM 4896 N N . TRP D 1 159 ? 15.016 -54.388 99.492 1.00 32.81 154 TRP h N 1
ATOM 4897 C CA . TRP D 1 159 ? 16.274 -54.140 100.230 1.00 34.37 154 TRP h CA 1
ATOM 4898 C C . TRP D 1 159 ? 16.132 -54.628 101.658 1.00 35.03 154 TRP h C 1
ATOM 4899 O O . TRP D 1 159 ? 15.048 -54.403 102.262 1.00 39.84 154 TRP h O 1
ATOM 4910 N N . ASN D 1 160 ? 17.184 -55.289 102.146 1.00 36.34 155 ASN h N 1
ATOM 4911 C CA . ASN D 1 160 ? 17.251 -55.812 103.536 1.00 41.28 155 ASN h CA 1
ATOM 4912 C C . ASN D 1 160 ? 15.943 -56.528 103.863 1.00 43.14 155 ASN h C 1
ATOM 4913 O O . ASN D 1 160 ? 15.425 -56.317 104.973 1.00 40.99 155 ASN h O 1
ATOM 4918 N N . SER D 1 161 ? 15.459 -57.330 102.911 1.00 41.91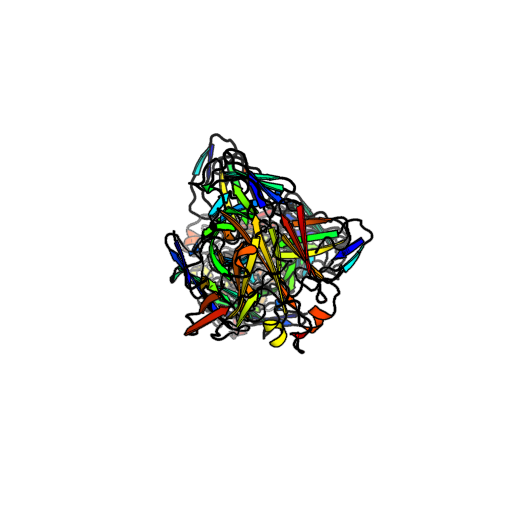 156 SER h N 1
ATOM 4919 C CA . SER D 1 161 ? 14.286 -58.232 103.023 1.00 45.60 156 SER h CA 1
ATOM 4920 C C . SER D 1 161 ? 13.021 -57.440 103.380 1.00 48.34 156 SER h C 1
ATOM 4921 O O . SER D 1 161 ? 12.163 -58.010 104.059 1.00 48.49 156 SER h O 1
ATOM 4924 N N . GLY D 1 162 ? 12.878 -56.215 102.863 1.00 43.01 157 GLY h N 1
ATOM 4925 C CA . GLY D 1 162 ? 11.658 -55.396 102.977 1.00 42.23 157 GLY h CA 1
ATOM 4926 C C . GLY D 1 162 ? 11.730 -54.407 104.134 1.00 44.78 157 GLY h C 1
ATOM 4927 O O . GLY D 1 162 ? 10.855 -53.550 104.223 1.00 52.77 157 GLY h O 1
ATOM 4928 N N . ALA D 1 163 ? 12.756 -54.494 104.972 1.00 45.29 158 ALA h N 1
ATOM 4929 C CA . ALA D 1 163 ? 12.969 -53.637 106.153 1.00 43.97 158 ALA h CA 1
ATOM 4930 C C . ALA D 1 163 ? 13.504 -52.267 105.715 1.00 51.63 158 ALA h C 1
ATOM 4931 O O . ALA D 1 163 ? 13.452 -51.331 106.536 1.00 48.72 158 ALA h O 1
ATOM 4933 N N . LEU D 1 164 ? 14.020 -52.124 104.490 1.00 44.30 159 LEU h N 1
ATOM 4934 C CA . LEU D 1 164 ? 14.454 -50.793 103.967 1.00 43.11 159 LEU h CA 1
ATOM 4935 C C . LEU D 1 164 ? 13.560 -50.415 102.776 1.00 47.50 159 LEU h C 1
ATOM 4936 O O . LEU D 1 164 ? 13.687 -51.051 101.715 1.00 43.55 159 LEU h O 1
ATOM 4941 N N . THR D 1 165 ? 12.663 -49.438 102.956 1.00 41.42 160 THR h N 1
ATOM 4942 C CA . THR D 1 165 ? 11.713 -48.968 101.903 1.00 44.08 160 THR h CA 1
ATOM 4943 C C . THR D 1 165 ? 11.954 -47.477 101.620 1.00 43.69 160 THR h C 1
ATOM 4944 O O . THR D 1 165 ? 11.797 -47.038 100.478 1.00 40.04 160 THR h O 1
ATOM 4948 N N . SER D 1 166 ? 12.374 -46.717 102.623 1.00 46.66 161 SER h N 1
ATOM 4949 C CA . SER D 1 166 ? 12.539 -45.258 102.484 1.00 47.97 161 SER h CA 1
ATOM 4950 C C . SER D 1 166 ? 13.696 -44.978 101.512 1.00 44.75 161 SER h C 1
ATOM 4951 O O . SER D 1 166 ? 14.796 -45.515 101.736 1.00 43.29 161 SER h O 1
ATOM 4954 N N . GLY D 1 167 ? 13.442 -44.190 100.456 1.00 39.58 162 GLY h N 1
ATOM 4955 C CA . GLY D 1 167 ? 14.461 -43.736 99.486 1.00 41.98 162 GLY h CA 1
ATOM 4956 C C . GLY D 1 167 ? 14.769 -44.787 98.419 1.00 39.43 162 GLY h C 1
ATOM 4957 O O . GLY D 1 167 ? 15.743 -44.595 97.648 1.00 38.44 162 GLY h O 1
ATOM 4958 N N . VAL D 1 168 ? 13.984 -45.860 98.384 1.00 36.81 163 VAL h N 1
ATOM 4959 C CA . VAL D 1 168 ? 14.186 -46.998 97.450 1.00 34.71 163 VAL h CA 1
ATOM 4960 C C . VAL D 1 168 ? 13.397 -46.682 96.197 1.00 32.87 163 VAL h C 1
ATOM 4961 O O . VAL D 1 168 ? 12.191 -46.340 96.294 1.00 34.14 163 VAL h O 1
ATOM 4965 N N . HIS D 1 169 ? 14.038 -46.863 95.063 1.00 29.70 164 HIS h N 1
ATOM 4966 C CA . HIS D 1 169 ? 13.353 -46.870 93.760 1.00 28.63 164 HIS h CA 1
ATOM 4967 C C . HIS D 1 169 ? 13.910 -48.007 92.908 1.00 28.66 164 HIS h C 1
ATOM 4968 O O . HIS D 1 169 ? 15.117 -48.037 92.715 1.00 28.25 164 HIS h O 1
ATOM 4975 N N . THR D 1 170 ? 13.027 -48.841 92.350 1.00 31.08 165 THR h N 1
ATOM 4976 C CA . THR D 1 170 ? 13.381 -49.855 91.329 1.00 27.78 165 THR h CA 1
ATOM 4977 C C . THR D 1 170 ? 12.838 -49.380 89.997 1.00 29.98 165 THR h C 1
ATOM 4978 O O . THR D 1 170 ? 11.608 -49.077 89.909 1.00 30.56 165 THR h O 1
ATOM 4982 N N . PHE D 1 171 ? 13.731 -49.307 89.022 1.00 27.19 166 PHE h N 1
ATOM 4983 C CA . PHE D 1 171 ? 13.484 -48.774 87.668 1.00 31.64 166 PHE h CA 1
ATOM 4984 C C . PHE D 1 171 ? 12.804 -49.826 86.804 1.00 35.54 166 PHE h C 1
ATOM 4985 O O . PHE D 1 171 ? 12.897 -51.022 87.095 1.00 31.85 166 PHE h O 1
ATOM 4993 N N . PRO D 1 172 ? 12.120 -49.379 85.732 1.00 37.45 167 PRO h N 1
ATOM 4994 C CA . PRO D 1 172 ? 11.695 -50.255 84.651 1.00 35.47 167 PRO h CA 1
ATOM 4995 C C . PRO D 1 172 ? 12.928 -50.857 83.973 1.00 34.29 167 PRO h C 1
ATOM 4996 O O . PRO D 1 172 ? 14.032 -50.293 84.029 1.00 30.05 167 PRO h O 1
ATOM 5000 N N . ALA D 1 173 ? 12.702 -51.956 83.259 1.00 34.06 168 ALA h N 1
ATOM 5001 C CA . ALA D 1 173 ? 13.742 -52.714 82.541 1.00 36.88 168 ALA h CA 1
ATOM 5002 C C . ALA D 1 173 ? 14.046 -52.044 81.212 1.00 36.34 168 ALA h C 1
ATOM 5003 O O . ALA D 1 173 ? 13.173 -51.402 80.662 1.00 39.98 168 ALA h O 1
ATOM 5005 N N . VAL D 1 174 ? 15.257 -52.240 80.726 1.00 33.45 169 VAL h N 1
ATOM 5006 C CA . VAL D 1 174 ? 15.689 -51.952 79.338 1.00 35.85 169 VAL h CA 1
ATOM 5007 C C . VAL D 1 174 ? 15.923 -53.297 78.619 1.00 41.67 169 VAL h C 1
ATOM 5008 O O . VAL D 1 174 ? 16.412 -54.234 79.261 1.00 33.36 169 VAL h O 1
ATOM 5012 N N . LEU D 1 175 ? 15.534 -53.420 77.349 1.00 41.59 170 LEU h N 1
ATOM 5013 C CA . LEU D 1 175 ? 15.919 -54.571 76.504 1.00 41.83 170 LEU h CA 1
ATOM 5014 C C . LEU D 1 175 ? 17.147 -54.170 75.717 1.00 43.51 170 LEU h C 1
ATOM 5015 O O . LEU D 1 175 ? 17.013 -53.303 74.868 1.00 44.53 170 LEU h O 1
ATOM 5020 N N . GLN D 1 176 ? 18.296 -54.791 75.993 1.00 49.73 171 GLN h N 1
ATOM 5021 C CA . GLN D 1 176 ? 19.576 -54.468 75.309 1.00 53.58 171 GLN h CA 1
ATOM 5022 C C . GLN D 1 176 ? 19.618 -55.194 73.953 1.00 51.33 171 GLN h C 1
ATOM 5023 O O . GLN D 1 176 ? 18.712 -56.013 73.681 1.00 46.77 171 GLN h O 1
ATOM 5029 N N . SER D 1 177 ? 20.605 -54.875 73.112 1.00 55.30 172 SER h N 1
ATOM 5030 C CA . SER D 1 177 ? 20.728 -55.420 71.730 1.00 61.28 172 SER h CA 1
ATOM 5031 C C . SER D 1 177 ? 20.919 -56.944 71.802 1.00 60.63 172 SER h C 1
ATOM 5032 O O . SER D 1 177 ? 20.470 -57.645 70.877 1.00 64.80 172 SER h O 1
ATOM 5035 N N . SER D 1 178 ? 21.504 -57.422 72.905 1.00 57.32 173 SER h N 1
ATOM 5036 C CA . SER D 1 178 ? 21.687 -58.852 73.272 1.00 50.36 173 SER h CA 1
ATOM 5037 C C . SER D 1 178 ? 20.359 -59.636 73.273 1.00 48.21 173 SER h C 1
ATOM 5038 O O . SER D 1 178 ? 20.424 -60.882 73.218 1.00 49.55 173 SER h O 1
ATOM 5041 N N . GLY D 1 179 ? 19.200 -58.974 73.376 1.00 38.50 174 GLY h N 1
ATOM 5042 C CA . GLY D 1 179 ? 17.887 -59.635 73.511 1.00 36.88 174 GLY h CA 1
ATOM 5043 C C . GLY D 1 179 ? 1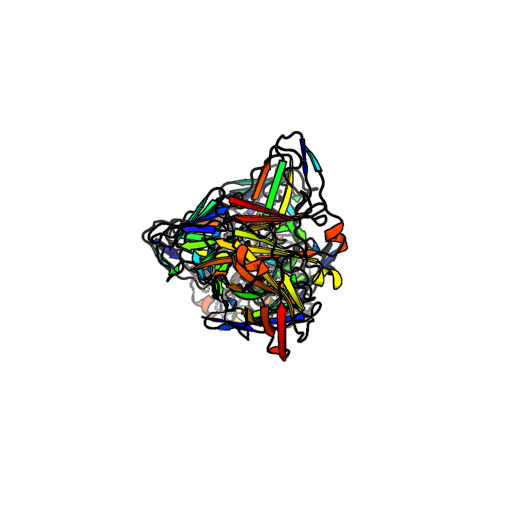7.541 -59.948 74.958 1.00 32.21 174 GLY h C 1
ATOM 5044 O O . GLY D 1 179 ? 16.492 -60.626 75.196 1.00 34.80 174 GLY h O 1
ATOM 5045 N N . LEU D 1 180 ? 18.361 -59.468 75.910 1.00 31.66 175 LEU h N 1
ATOM 5046 C CA . LEU D 1 180 ? 18.135 -59.659 77.362 1.00 33.12 175 LEU h CA 1
ATOM 5047 C C . LEU D 1 180 ? 17.801 -58.339 78.081 1.00 33.04 175 LEU h C 1
ATOM 5048 O O . LEU D 1 180 ? 18.377 -57.301 77.727 1.00 34.66 175 LEU h O 1
ATOM 5053 N N . TYR D 1 181 ? 17.002 -58.434 79.149 1.00 33.27 176 TYR h N 1
ATOM 5054 C CA . TYR D 1 181 ? 16.600 -57.278 79.988 1.00 31.63 176 TYR h CA 1
ATOM 5055 C C . TYR D 1 181 ? 17.661 -56.972 81.059 1.00 35.60 176 TYR h C 1
ATOM 5056 O O . TYR D 1 181 ? 18.360 -57.921 81.548 1.00 29.02 176 TYR h O 1
ATOM 5065 N N . SER D 1 182 ? 17.724 -55.690 81.452 1.00 30.41 177 SER h N 1
ATOM 5066 C CA . SER D 1 182 ? 18.433 -55.182 82.650 1.00 30.27 177 SER h CA 1
ATOM 5067 C C . SER D 1 182 ? 17.580 -54.124 83.350 1.00 34.37 177 SER h C 1
ATOM 5068 O O . SER D 1 182 ? 16.794 -53.429 82.711 1.00 30.18 177 SER h O 1
ATOM 5071 N N . LEU D 1 183 ? 17.698 -54.046 84.655 1.00 30.67 178 LEU h N 1
ATOM 5072 C CA . LEU D 1 183 ? 17.166 -52.903 85.409 1.00 31.77 178 LEU h CA 1
ATOM 5073 C C . LEU D 1 183 ? 18.118 -52.633 86.578 1.00 32.73 178 LEU h C 1
ATOM 5074 O O . LEU D 1 183 ? 19.149 -53.403 86.767 1.00 29.43 178 LEU h O 1
ATOM 5079 N N . SER D 1 184 ? 17.835 -51.552 87.292 1.00 30.77 179 SER h N 1
ATOM 5080 C CA . SER D 1 184 ? 18.592 -51.129 88.487 1.00 26.57 179 SER h CA 1
ATOM 5081 C C . SER D 1 184 ? 17.601 -50.822 89.587 1.00 26.74 179 SER h C 1
ATOM 5082 O O . SER D 1 184 ? 16.466 -50.492 89.290 1.00 27.91 179 SER h O 1
ATOM 5085 N N . SER D 1 185 ? 18.049 -50.940 90.821 1.00 25.85 180 SER h N 1
ATOM 5086 C CA . SER D 1 185 ? 17.340 -50.541 92.034 1.00 28.91 180 SER h CA 1
ATOM 5087 C C . SER D 1 185 ? 18.319 -49.672 92.798 1.00 30.17 180 SER h C 1
ATOM 5088 O O . SER D 1 185 ? 19.482 -50.030 92.825 1.00 31.93 180 SER h O 1
ATOM 5091 N N . VAL D 1 186 ? 17.867 -48.544 93.337 1.00 31.99 181 VAL h N 1
ATOM 5092 C CA . VAL D 1 186 ? 18.780 -47.585 94.023 1.00 29.46 181 VAL h CA 1
ATOM 5093 C C . VAL D 1 186 ? 18.155 -47.275 95.378 1.00 31.36 181 VAL h C 1
ATOM 5094 O O . VAL D 1 186 ? 16.926 -47.323 95.516 1.00 28.73 181 VAL h O 1
ATOM 5098 N N . VAL D 1 187 ? 18.969 -47.022 96.379 1.00 32.08 182 VAL h N 1
ATOM 5099 C CA . VAL D 1 187 ? 18.421 -46.462 97.633 1.00 35.48 182 VAL h CA 1
ATOM 5100 C C . VAL D 1 187 ? 19.355 -45.332 98.063 1.00 34.83 182 VAL h C 1
ATOM 5101 O O . VAL D 1 187 ? 20.564 -45.413 97.795 1.00 33.44 182 VAL h O 1
ATOM 5105 N N . THR D 1 188 ? 18.793 -44.317 98.704 1.00 38.41 183 THR h N 1
ATOM 5106 C CA . THR D 1 188 ? 19.560 -43.185 99.273 1.00 43.35 183 THR h CA 1
ATOM 5107 C C . THR D 1 188 ? 19.607 -43.369 100.775 1.00 38.98 183 THR h C 1
ATOM 5108 O O . THR D 1 188 ? 18.538 -43.575 101.361 1.00 38.33 183 THR h O 1
ATOM 5112 N N . VAL D 1 189 ? 20.804 -43.334 101.341 1.00 36.34 184 VAL h N 1
ATOM 5113 C CA . VAL D 1 189 ? 21.005 -43.575 102.795 1.00 40.93 184 VAL h CA 1
ATOM 5114 C C . VAL D 1 189 ? 21.928 -42.498 103.368 1.00 40.69 184 VAL h C 1
ATOM 5115 O O . VAL D 1 189 ? 22.686 -41.860 102.632 1.00 40.29 184 VAL h O 1
ATOM 5119 N N . PRO D 1 190 ? 21.881 -42.269 104.697 1.00 48.41 185 PRO h N 1
ATOM 5120 C CA . PRO D 1 190 ? 22.885 -41.439 105.367 1.00 44.44 185 PRO h CA 1
ATOM 5121 C C . PRO D 1 190 ? 24.297 -41.966 105.121 1.00 44.79 185 PRO h C 1
ATOM 5122 O O . PRO D 1 190 ? 24.506 -43.115 105.358 1.00 47.45 185 PRO h O 1
ATOM 5126 N N . SER D 1 191 ? 25.215 -41.102 104.682 1.00 44.00 186 SER h N 1
ATOM 5127 C CA . SER D 1 191 ? 26.652 -41.410 104.481 1.00 45.23 186 SER h CA 1
ATOM 5128 C C . SER D 1 191 ? 27.271 -41.947 105.775 1.00 45.53 186 SER h C 1
ATOM 5129 O O . SER D 1 191 ? 28.280 -42.688 105.685 1.00 44.29 186 SER h O 1
ATOM 5132 N N . SER D 1 192 ? 26.750 -41.551 106.938 1.00 51.35 187 SER h N 1
ATOM 5133 C CA . SER D 1 192 ? 27.297 -41.977 108.259 1.00 54.95 187 SER h CA 1
ATOM 5134 C C . SER D 1 192 ? 26.985 -43.459 108.514 1.00 58.83 187 SER h C 1
ATOM 5135 O O . SER D 1 192 ? 27.734 -44.069 109.290 1.00 62.46 187 SER h O 1
ATOM 5138 N N . SER D 1 193 ? 25.931 -44.002 107.882 1.00 58.75 188 SER h N 1
ATOM 5139 C CA . SER D 1 193 ? 25.464 -45.416 107.992 1.00 57.86 188 SER h CA 1
ATOM 5140 C C . SER D 1 193 ? 26.451 -46.396 107.350 1.00 54.07 188 SER h C 1
ATOM 5141 O O . SER D 1 193 ? 26.445 -47.570 107.734 1.00 58.94 188 SER h O 1
ATOM 5144 N N . LEU D 1 194 ? 27.240 -45.951 106.380 1.00 54.69 189 LEU h N 1
ATOM 5145 C CA . LEU D 1 194 ? 27.941 -46.860 105.438 1.00 51.38 189 LEU h CA 1
ATOM 5146 C C . LEU D 1 194 ? 28.903 -47.794 106.179 1.00 60.14 189 LEU h C 1
ATOM 5147 O O . LEU D 1 194 ? 29.137 -48.914 105.670 1.00 54.32 189 LEU h O 1
ATOM 5152 N N . GLY D 1 195 ? 29.444 -47.368 107.321 1.00 61.70 190 GLY h N 1
ATOM 5153 C CA . GLY D 1 195 ? 30.339 -48.215 108.132 1.00 62.88 190 GLY h CA 1
ATOM 5154 C C . GLY D 1 195 ? 29.574 -49.294 108.884 1.00 61.49 190 GLY h C 1
ATOM 5155 O O . GLY D 1 195 ? 30.109 -50.407 109.022 1.00 65.78 190 GLY h O 1
ATOM 5156 N N . THR D 1 196 ? 28.362 -48.989 109.348 1.00 61.24 191 THR h N 1
ATOM 5157 C CA . THR D 1 196 ? 27.631 -49.763 110.388 1.00 62.67 191 THR h CA 1
ATOM 5158 C C . THR D 1 196 ? 26.533 -50.622 109.768 1.00 60.55 191 THR h C 1
ATOM 5159 O O . THR D 1 196 ? 26.366 -51.765 110.203 1.00 70.37 191 THR h O 1
ATOM 5163 N N . GLN D 1 197 ? 25.767 -50.043 108.848 1.00 50.14 192 GLN h N 1
ATOM 5164 C CA . GLN D 1 197 ? 24.500 -50.619 108.344 1.00 51.35 192 GLN h CA 1
ATOM 5165 C C . GLN D 1 197 ? 24.819 -51.461 107.097 1.00 50.02 192 GLN h C 1
ATOM 5166 O O . GLN D 1 197 ? 25.479 -50.929 106.164 1.00 50.43 192 GLN h O 1
ATOM 5172 N N . THR D 1 198 ? 24.410 -52.737 107.105 1.00 46.84 193 THR h N 1
ATOM 5173 C CA . THR D 1 198 ? 24.555 -53.690 105.968 1.00 42.59 193 THR h CA 1
ATOM 5174 C C . THR D 1 198 ? 23.451 -53.382 104.959 1.00 36.54 193 THR h C 1
ATOM 5175 O O . THR D 1 198 ? 22.281 -53.221 105.381 1.00 41.71 193 THR h O 1
ATOM 5179 N N . TYR D 1 199 ? 23.775 -53.317 103.678 1.00 33.41 194 TYR h N 1
ATOM 5180 C CA . TYR D 1 199 ? 22.743 -53.118 102.626 1.00 33.09 194 TYR h CA 1
ATOM 5181 C C . TYR D 1 199 ? 22.761 -54.318 101.657 1.00 29.40 194 TYR h C 1
ATOM 5182 O O . TYR D 1 199 ? 23.753 -54.571 100.999 1.00 29.14 194 TYR h O 1
ATOM 5191 N N . ILE D 1 200 ? 21.627 -55.001 101.563 1.00 31.99 195 ILE h N 1
ATOM 5192 C CA . ILE D 1 200 ? 21.480 -56.216 100.714 1.00 31.99 195 ILE h CA 1
ATOM 5193 C C . ILE D 1 200 ? 20.314 -55.994 99.774 1.00 29.44 195 ILE h C 1
ATOM 5194 O O . ILE D 1 200 ? 19.209 -55.742 100.255 1.00 34.35 195 ILE h O 1
ATOM 5199 N N . CYS D 1 201 ? 20.524 -56.118 98.479 1.00 29.82 196 CYS h N 1
ATOM 5200 C CA . CYS D 1 201 ? 19.368 -56.129 97.557 1.00 29.75 196 CYS h CA 1
ATOM 5201 C C . CYS D 1 201 ? 18.965 -57.584 97.323 1.00 31.56 196 CYS h C 1
ATOM 5202 O O . CYS D 1 201 ? 19.862 -58.438 97.126 1.00 30.28 196 CYS h O 1
ATOM 5205 N N . ASN D 1 202 ? 17.657 -57.789 97.384 1.00 29.64 197 ASN h N 1
ATOM 5206 C CA . ASN D 1 202 ? 16.925 -59.064 97.264 1.00 31.89 197 ASN h CA 1
ATOM 5207 C C . ASN D 1 202 ? 16.281 -59.062 95.877 1.00 30.15 197 ASN h C 1
ATOM 5208 O O . ASN D 1 202 ? 15.281 -58.352 95.657 1.00 33.36 197 ASN h O 1
ATOM 5213 N N . VAL D 1 203 ? 16.842 -59.834 94.960 1.00 28.02 198 VAL h N 1
ATOM 5214 C CA . VAL D 1 203 ? 16.349 -59.919 93.567 1.00 28.28 198 VAL h CA 1
ATOM 5215 C C . VAL D 1 203 ? 15.566 -61.226 93.389 1.00 33.39 198 VAL h C 1
ATOM 5216 O O . VAL D 1 203 ? 16.027 -62.277 93.841 1.00 31.78 198 VAL h O 1
ATOM 5220 N N . ASN D 1 204 ? 14.398 -61.150 92.779 1.00 33.41 199 ASN h N 1
ATOM 5221 C CA . ASN D 1 204 ? 13.532 -62.334 92.543 1.00 35.61 199 ASN h CA 1
ATOM 5222 C C . ASN D 1 204 ? 13.216 -62.382 91.049 1.00 33.59 199 ASN h C 1
ATOM 5223 O O . ASN D 1 204 ? 12.648 -61.420 90.522 1.00 32.11 199 ASN h O 1
ATOM 5228 N N . HIS D 1 205 ? 13.639 -63.449 90.377 1.00 29.49 200 HIS h N 1
ATOM 5229 C CA . HIS D 1 205 ? 13.260 -63.758 88.981 1.00 31.77 200 HIS h CA 1
ATOM 5230 C C . HIS D 1 205 ? 12.481 -65.081 88.973 1.00 35.60 200 HIS h C 1
ATOM 5231 O O . HIS D 1 205 ? 13.091 -66.123 88.745 1.00 33.03 200 HIS h O 1
ATOM 5238 N N . LYS D 1 206 ? 11.188 -64.996 89.267 1.00 38.38 201 LYS h N 1
ATOM 5239 C CA . LYS D 1 206 ? 10.213 -66.112 89.312 1.00 41.62 201 LYS h CA 1
ATOM 5240 C C . LYS D 1 206 ? 10.305 -66.984 88.064 1.00 39.83 201 LYS h C 1
ATOM 5241 O O . LYS D 1 206 ? 10.311 -68.204 88.171 1.00 42.85 201 LYS h O 1
ATOM 5247 N N . PRO D 1 207 ? 10.334 -66.436 86.840 1.00 38.05 202 PRO h N 1
ATOM 5248 C CA . PRO D 1 207 ? 10.409 -67.292 85.661 1.00 35.49 202 PRO h CA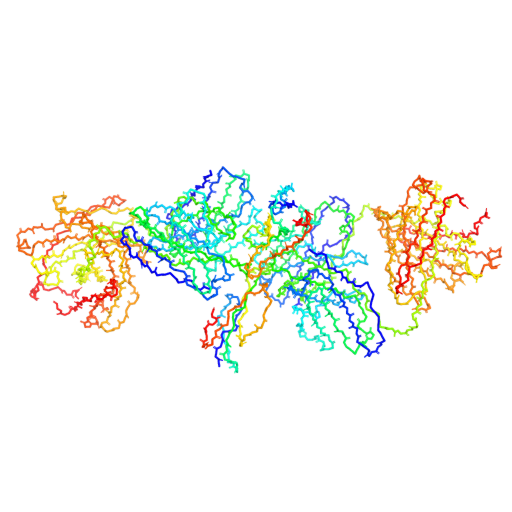 1
ATOM 5249 C C . PRO D 1 207 ? 11.554 -68.321 85.672 1.00 43.97 202 PRO h C 1
ATOM 5250 O O . PRO D 1 207 ? 11.350 -69.339 85.049 1.00 39.38 202 PRO h O 1
ATOM 5254 N N . SER D 1 208 ? 12.710 -68.057 86.318 1.00 34.53 203 SER h N 1
ATOM 5255 C CA . SER D 1 208 ? 13.874 -68.989 86.331 1.00 31.47 203 SER h CA 1
ATOM 5256 C C . SER D 1 208 ? 14.005 -69.636 87.712 1.00 32.76 203 SER h C 1
ATOM 5257 O O . SER D 1 208 ? 14.994 -70.343 87.957 1.00 33.75 203 SER h O 1
ATOM 5260 N N . ASN D 1 209 ? 13.076 -69.378 88.618 1.00 31.53 204 ASN h N 1
ATOM 5261 C CA . ASN D 1 209 ? 13.102 -69.883 90.015 1.00 39.96 204 ASN h CA 1
ATOM 5262 C C . ASN D 1 209 ? 14.410 -69.449 90.677 1.00 40.49 204 ASN h C 1
ATOM 5263 O O . ASN D 1 209 ? 15.012 -70.247 91.454 1.00 37.87 204 ASN h O 1
ATOM 5268 N N . THR D 1 210 ? 14.852 -68.231 90.381 1.00 35.45 205 THR h N 1
ATOM 5269 C CA . THR D 1 210 ? 16.140 -67.698 90.892 1.00 32.18 205 THR h CA 1
ATOM 5270 C C . THR D 1 210 ? 15.830 -66.523 91.830 1.00 36.47 205 THR h C 1
ATOM 5271 O O . THR D 1 210 ? 14.918 -65.721 91.493 1.00 31.61 205 THR h O 1
ATOM 5275 N N . LYS D 1 211 ? 16.409 -66.556 93.022 1.00 32.07 206 LYS h N 1
ATOM 5276 C CA . LYS D 1 211 ? 16.546 -65.406 93.945 1.00 30.71 206 LYS h CA 1
ATOM 5277 C C . LYS D 1 211 ? 18.033 -65.142 94.103 1.00 31.85 206 LYS h C 1
ATOM 5278 O O . LYS D 1 211 ? 18.832 -66.114 94.145 1.00 29.06 206 LYS h O 1
ATOM 5284 N N . VAL D 1 212 ? 18.417 -63.874 94.110 1.00 29.25 207 VAL h N 1
ATOM 5285 C CA . VAL D 1 212 ? 19.822 -63.473 94.381 1.00 29.86 207 VAL h CA 1
ATOM 5286 C C . VAL D 1 212 ? 19.769 -62.364 95.427 1.00 33.01 207 VAL h C 1
ATOM 5287 O O . VAL D 1 212 ? 18.978 -61.386 95.245 1.00 33.73 207 VAL h O 1
ATOM 5291 N N . ASP D 1 213 ? 20.543 -62.542 96.488 1.00 29.17 208 ASP h N 1
ATOM 5292 C CA . ASP D 1 213 ? 20.844 -61.521 97.514 1.00 32.61 208 ASP h CA 1
ATOM 5293 C C . ASP D 1 213 ? 22.259 -61.013 97.250 1.00 33.63 208 ASP h C 1
ATOM 5294 O O . ASP D 1 213 ? 23.214 -61.846 97.199 1.00 30.71 208 ASP h O 1
ATOM 5299 N N . LYS D 1 214 ? 22.422 -59.709 97.045 1.00 28.06 209 LYS h N 1
ATOM 5300 C CA . LYS D 1 214 ? 23.774 -59.123 96.843 1.00 29.05 209 LYS h CA 1
ATOM 5301 C C . LYS D 1 214 ? 24.036 -58.104 97.948 1.00 29.63 209 LYS h C 1
ATOM 5302 O O . LYS D 1 214 ? 23.207 -57.178 98.112 1.00 27.50 209 LYS h O 1
ATOM 5308 N N . LYS D 1 215 ? 25.127 -58.282 98.673 1.00 31.02 210 LYS h N 1
ATOM 5309 C CA . LYS D 1 215 ? 25.599 -57.283 99.653 1.00 34.56 210 LYS h CA 1
ATOM 5310 C C . LYS D 1 215 ? 26.328 -56.191 98.875 1.00 32.23 210 LYS h C 1
ATOM 5311 O O . LYS D 1 215 ? 27.168 -56.504 98.017 1.00 31.66 210 LYS h O 1
ATOM 5317 N N . VAL D 1 216 ? 25.923 -54.949 99.104 1.00 32.13 211 VAL h N 1
ATOM 5318 C CA . VAL D 1 216 ? 26.480 -53.759 98.427 1.00 30.27 211 VAL h CA 1
ATOM 5319 C C . VAL D 1 216 ? 27.289 -53.035 99.493 1.00 32.73 211 VAL h C 1
ATOM 5320 O O . VAL D 1 216 ? 26.659 -52.546 100.466 1.00 32.99 211 VAL h O 1
ATOM 5324 N N . GLU D 1 217 ? 28.599 -53.050 99.327 1.00 34.52 212 GLU h N 1
ATOM 5325 C CA . GLU D 1 217 ? 29.572 -52.526 100.309 1.00 41.30 212 GLU h CA 1
ATOM 5326 C C . GLU D 1 217 ? 30.210 -51.273 99.735 1.00 39.70 212 GLU h C 1
ATOM 5327 O O . GLU D 1 217 ? 30.437 -51.176 98.523 1.00 35.01 212 GLU h O 1
ATOM 5333 N N . PRO D 1 218 ? 30.591 -50.319 100.607 1.00 45.33 213 PRO h N 1
ATOM 5334 C CA . PRO D 1 218 ? 31.359 -49.149 100.187 1.00 47.35 213 PRO h CA 1
ATOM 5335 C C . PRO D 1 218 ? 32.576 -49.466 99.321 1.00 49.24 213 PRO h C 1
ATOM 5336 O O . PRO D 1 218 ? 33.239 -50.423 99.582 1.00 49.83 213 PRO h O 1
ATOM 5340 N N . LYS D 1 219 ? 32.861 -48.614 98.341 1.00 60.87 214 LYS h N 1
ATOM 5341 C CA . LYS D 1 219 ? 34.110 -48.692 97.544 1.00 75.20 214 LYS h CA 1
ATOM 5342 C C . LYS D 1 219 ? 35.297 -48.768 98.515 1.00 82.98 214 LYS h C 1
ATOM 5343 O O . LYS D 1 219 ? 35.527 -47.780 99.239 1.00 82.97 214 LYS h O 1
ATOM 5349 N N . SER D 1 220 ? 35.991 -49.911 98.544 1.00 97.92 215 SER h N 1
ATOM 5350 C CA . SER D 1 220 ? 37.111 -50.238 99.470 1.00 103.39 215 SER h CA 1
ATOM 5351 C C . SER D 1 220 ? 38.396 -49.554 98.971 1.00 110.18 215 SER h C 1
ATOM 5352 O O . SER D 1 220 ? 39.371 -50.261 98.609 1.00 102.20 215 SER h O 1
ATOM 5355 N N . CYS D 1 221 ? 38.369 -48.214 98.969 1.00 114.14 216 CYS h N 1
ATOM 5356 C CA . CYS D 1 221 ? 39.388 -47.283 98.408 1.00 115.23 216 CYS h CA 1
ATOM 5357 C C . CYS D 1 221 ? 38.839 -45.850 98.420 1.00 115.84 216 CYS h C 1
ATOM 5358 O O . CYS D 1 221 ? 39.261 -44.997 99.193 1.00 116.26 216 CYS h O 1
ATOM 5361 N N . SER E 2 3 ? 11.863 -33.400 55.336 1.00 86.65 3 SER l N 1
ATOM 5362 C CA . SER E 2 3 ? 12.127 -32.241 56.238 1.00 80.73 3 SER l CA 1
ATOM 5363 C C . SER E 2 3 ? 11.832 -32.655 57.679 1.00 67.94 3 SER l C 1
ATOM 5364 O O . SER E 2 3 ? 10.700 -33.105 57.910 1.00 61.63 3 SER l O 1
ATOM 5367 N N . VAL E 2 4 ? 12.812 -32.500 58.580 1.00 57.89 4 VAL l N 1
ATOM 5368 C CA . VAL E 2 4 ? 12.722 -32.854 60.034 1.00 57.62 4 VAL l CA 1
ATOM 5369 C C . VAL E 2 4 ? 11.817 -31.838 60.744 1.00 42.54 4 VAL l C 1
ATOM 5370 O O . VAL E 2 4 ? 11.957 -30.637 60.519 1.00 41.96 4 VAL l O 1
ATOM 5374 N N . VAL E 2 5 ? 10.893 -32.306 61.581 1.00 41.71 5 VAL l N 1
ATOM 5375 C CA . VAL E 2 5 ? 10.063 -31.382 62.401 1.00 33.89 5 VAL l CA 1
ATOM 5376 C C . VAL E 2 5 ? 10.478 -31.563 63.864 1.00 32.03 5 VAL l C 1
ATOM 5377 O O . VAL E 2 5 ? 10.821 -32.661 64.251 1.00 32.12 5 VAL l O 1
ATOM 5381 N N . THR E 2 6 ? 10.464 -30.506 64.636 1.00 32.71 6 THR l N 1
ATOM 5382 C CA . THR E 2 6 ? 11.011 -30.519 65.998 1.00 34.97 6 THR l CA 1
ATOM 5383 C C . THR E 2 6 ? 9.891 -30.114 66.953 1.00 32.96 6 THR l C 1
ATOM 5384 O O . THR E 2 6 ? 9.208 -29.129 66.714 1.00 32.91 6 THR l O 1
ATOM 5388 N N . GLN E 2 7 ? 9.730 -30.878 68.025 1.00 30.56 7 GLN l N 1
ATOM 5389 C CA . GLN E 2 7 ? 8.804 -30.542 69.118 1.00 28.05 7 GLN l CA 1
ATOM 5390 C C . GLN E 2 7 ? 9.654 -30.445 70.376 1.00 27.70 7 GLN l C 1
ATOM 5391 O O . GLN E 2 7 ? 10.600 -31.217 70.531 1.00 27.57 7 GLN l O 1
ATOM 5397 N N . PRO E 2 8 ? 9.285 -29.570 71.317 1.00 27.62 8 PRO l N 1
ATOM 5398 C CA . PRO E 2 8 ? 9.934 -29.550 72.637 1.00 30.87 8 PRO l CA 1
ATOM 5399 C C . PRO E 2 8 ? 9.622 -30.851 73.370 1.00 28.95 8 PRO l C 1
ATOM 5400 O O . PRO E 2 8 ? 8.497 -31.335 73.339 1.00 27.78 8 PRO l O 1
ATOM 5404 N N . PRO E 2 9 ? 10.593 -31.496 74.035 1.00 29.51 9 PRO l N 1
ATOM 5405 C CA . PRO E 2 9 ? 10.291 -32.730 74.751 1.00 29.47 9 PRO l CA 1
ATOM 5406 C C . PRO E 2 9 ? 9.232 -32.544 75.850 1.00 27.10 9 PRO l C 1
ATOM 5407 O O . PRO E 2 9 ? 8.510 -33.481 76.130 1.00 28.08 9 PRO l O 1
ATOM 5411 N N . SER E 2 10 ? 9.167 -31.365 76.457 1.00 25.97 10 SER l N 1
ATOM 5412 C CA . SER E 2 10 ? 8.365 -31.102 77.683 1.00 26.00 10 SER l CA 1
ATOM 5413 C C . SER E 2 10 ? 7.711 -29.713 77.638 1.00 26.24 10 SER l C 1
ATOM 5414 O O . SER E 2 10 ? 8.402 -28.724 77.415 1.00 27.31 10 SER l O 1
ATOM 5417 N N . VAL E 2 11 ? 6.424 -29.665 77.927 1.00 23.49 11 VAL l N 1
ATOM 5418 C CA . VAL E 2 11 ? 5.611 -28.447 78.178 1.00 23.56 11 VAL l CA 1
ATOM 5419 C C . VAL E 2 11 ? 4.834 -28.675 79.472 1.00 22.21 11 VAL l C 1
ATOM 5420 O O . VAL E 2 11 ? 4.267 -29.787 79.642 1.00 20.77 11 VAL l O 1
ATOM 5424 N N . SER E 2 12 ? 4.845 -27.722 80.370 1.00 21.85 12 SER l N 1
ATOM 5425 C CA . SER E 2 12 ? 4.099 -27.907 81.641 1.00 23.71 12 SER l CA 1
ATOM 5426 C C . SER E 2 12 ? 3.345 -26.637 81.983 1.00 23.79 12 SER l C 1
ATOM 5427 O O . SER E 2 12 ? 3.912 -25.556 81.723 1.00 24.86 12 SER l O 1
ATOM 5430 N N . VAL E 2 13 ? 2.131 -26.762 82.520 1.00 21.20 13 VAL l N 1
ATOM 5431 C CA . VAL E 2 13 ? 1.288 -25.600 82.928 1.00 24.28 13 VAL l CA 1
ATOM 5432 C C . VAL E 2 13 ? 0.476 -26.030 84.139 1.00 23.55 13 VAL l C 1
ATOM 5433 O O . VAL E 2 13 ? 0.204 -27.262 84.304 1.00 21.73 13 VAL l O 1
ATOM 5437 N N . ALA E 2 14 ? 0.105 -25.058 84.944 1.00 25.16 14 ALA l N 1
ATOM 5438 C CA . ALA E 2 14 ? -0.794 -25.264 86.089 1.00 26.00 14 ALA l CA 1
ATOM 5439 C C . ALA E 2 14 ? -2.171 -25.624 85.544 1.00 22.59 14 ALA l C 1
ATOM 5440 O O . ALA E 2 14 ? -2.574 -25.149 84.483 1.00 23.66 14 ALA l O 1
ATOM 5442 N N . PRO E 2 15 ? -2.981 -26.391 86.295 1.00 23.31 15 PRO l N 1
ATOM 5443 C CA . PRO E 2 15 ? -4.370 -26.606 85.920 1.00 22.05 15 PRO l CA 1
ATOM 5444 C C . PRO E 2 15 ? -5.143 -25.291 85.709 1.00 25.03 15 PRO l C 1
ATOM 5445 O O . PRO E 2 15 ? -4.908 -24.353 86.432 1.00 24.49 15 PRO l O 1
ATOM 5449 N N . GLY E 2 16 ? -5.971 -25.218 84.653 1.00 24.95 16 GLY l N 1
ATOM 5450 C CA . GLY E 2 16 ? -6.765 -24.022 84.311 1.00 26.59 16 GLY l CA 1
ATOM 5451 C C . GLY E 2 16 ? -6.033 -23.091 83.347 1.00 24.95 16 GLY l C 1
ATOM 5452 O O . GLY E 2 16 ? -6.699 -22.290 82.710 1.00 28.41 16 GLY l O 1
ATOM 5453 N N . LYS E 2 17 ? -4.712 -23.206 83.189 1.00 24.31 17 LYS l N 1
ATOM 5454 C CA . LYS E 2 17 ? -3.929 -22.351 82.281 1.00 27.17 17 LYS l CA 1
ATOM 5455 C C . LYS E 2 17 ? -3.969 -22.929 80.859 1.00 27.22 17 LYS l C 1
ATOM 5456 O O . LYS E 2 17 ? -4.623 -23.941 80.612 1.00 25.55 17 LYS l O 1
ATOM 5462 N N . THR E 2 18 ? -3.311 -22.238 79.939 1.00 26.49 18 THR l N 1
ATOM 5463 C CA . THR E 2 18 ? -3.283 -22.589 78.505 1.00 27.78 18 THR l CA 1
ATOM 5464 C C . THR E 2 18 ? -1.915 -23.167 78.178 1.00 25.04 18 THR l C 1
ATOM 5465 O O . THR E 2 18 ? -0.893 -22.532 78.475 1.00 27.25 18 THR l O 1
ATOM 5469 N N . ALA E 2 19 ? -1.891 -24.335 77.566 1.00 26.74 19 ALA l N 1
ATOM 5470 C CA . ALA E 2 19 ? -0.633 -24.990 77.141 1.00 24.30 19 ALA l CA 1
ATOM 5471 C C . ALA E 2 19 ? -0.510 -24.778 75.627 1.00 24.98 19 ALA l C 1
ATOM 5472 O O . ALA E 2 19 ? -1.542 -24.828 74.941 1.00 27.02 19 ALA l O 1
ATOM 5474 N N . ARG E 2 20 ? 0.690 -24.497 75.182 1.00 22.29 20 ARG l N 1
ATOM 5475 C CA . ARG E 2 20 ? 1.030 -24.389 73.745 1.00 25.63 20 ARG l CA 1
ATOM 5476 C C . ARG E 2 20 ? 2.126 -25.389 73.439 1.00 24.44 20 ARG l C 1
ATOM 5477 O O . ARG E 2 20 ? 3.193 -25.287 74.021 1.00 27.99 20 ARG l O 1
ATOM 5485 N N . ILE E 2 21 ? 1.852 -26.307 72.527 1.00 24.73 21 ILE l N 1
ATOM 5486 C CA . ILE E 2 21 ? 2.822 -27.341 72.076 1.00 24.65 21 ILE l CA 1
ATOM 5487 C C . ILE E 2 21 ? 3.179 -26.993 70.646 1.00 25.43 21 ILE l C 1
ATOM 5488 O O . ILE E 2 21 ? 2.242 -26.863 69.840 1.00 21.94 21 ILE l O 1
ATOM 5493 N N . THR E 2 22 ? 4.467 -26.768 70.385 1.00 24.93 22 THR l N 1
ATOM 5494 C CA . THR E 2 22 ? 4.921 -26.347 69.038 1.00 28.35 22 THR l CA 1
ATOM 5495 C C . THR E 2 22 ? 5.484 -27.521 68.236 1.00 27.43 22 THR l C 1
ATOM 5496 O O . THR E 2 22 ? 5.966 -28.540 68.765 1.00 25.97 22 THR l O 1
ATOM 5500 N N . CYS E 2 23 ? 5.374 -27.367 66.939 1.00 28.59 23 CYS l N 1
ATOM 5501 C CA . CYS E 2 23 ? 5.862 -28.295 65.901 1.00 27.17 23 CYS l CA 1
ATOM 5502 C C . CYS E 2 23 ? 6.607 -27.419 64.883 1.00 30.65 23 CYS l C 1
ATOM 5503 O O . CYS E 2 23 ? 5.922 -26.656 64.214 1.00 28.80 23 CYS l O 1
ATOM 5506 N N . GLY E 2 24 ? 7.937 -27.416 64.906 1.00 29.00 24 GLY l N 1
ATOM 5507 C CA . GLY E 2 24 ? 8.767 -26.519 64.078 1.00 31.68 24 GLY l CA 1
ATOM 5508 C C . GLY E 2 24 ? 9.299 -27.215 62.835 1.00 27.94 24 GLY l C 1
ATOM 5509 O O . GLY E 2 24 ? 9.759 -28.376 62.898 1.00 30.17 24 GLY l O 1
ATOM 5510 N N . GLY E 2 25 ? 9.290 -26.512 61.713 1.00 34.19 25 GLY l N 1
ATOM 5511 C CA . GLY E 2 25 ? 9.739 -27.075 60.433 1.00 34.00 25 GLY l CA 1
ATOM 5512 C C . GLY E 2 25 ? 9.825 -25.998 59.382 1.00 31.47 25 GLY l C 1
ATOM 5513 O O . GLY E 2 25 ? 8.963 -25.105 59.340 1.00 28.53 25 GLY l O 1
ATOM 5514 N N . ASN E 2 26 ? 10.862 -26.074 58.561 1.00 38.49 26 ASN l N 1
ATOM 5515 C CA . ASN E 2 26 ? 11.058 -25.075 57.480 1.00 41.07 26 ASN l CA 1
ATOM 5516 C C . ASN E 2 26 ? 9.807 -25.043 56.592 1.00 32.29 26 ASN l C 1
ATOM 5517 O O . ASN E 2 26 ? 9.448 -26.094 56.036 1.00 36.79 26 ASN l O 1
ATOM 5522 N N . ASN E 2 27 ? 9.116 -23.916 56.562 1.00 32.74 27 ASN l N 1
ATOM 5523 C CA . ASN E 2 27 ? 7.884 -23.693 55.764 1.00 33.50 27 ASN l CA 1
ATOM 5524 C C . ASN E 2 27 ? 6.790 -24.716 56.096 1.00 34.63 27 ASN l C 1
ATOM 5525 O O . ASN E 2 27 ? 5.919 -25.019 55.219 1.00 29.19 27 ASN l O 1
ATOM 5530 N N . ILE E 2 28 ? 6.719 -25.154 57.353 1.00 31.53 28 ILE l N 1
ATOM 5531 C CA . ILE E 2 28 ? 5.607 -26.041 57.780 1.00 28.16 28 ILE l CA 1
ATOM 5532 C C . ILE E 2 28 ? 4.283 -25.303 57.595 1.00 23.48 28 ILE l C 1
ATOM 5533 O O . ILE E 2 28 ? 3.275 -25.948 57.362 1.00 25.74 28 ILE l O 1
ATOM 5538 N N . GLY E 2 29 ? 4.276 -23.971 57.651 1.00 26.13 29 GLY l N 1
ATOM 5539 C CA . GLY E 2 29 ? 3.077 -23.136 57.446 1.00 27.49 29 GLY l CA 1
ATOM 5540 C C . GLY E 2 29 ? 2.403 -23.310 56.092 1.00 26.80 29 GLY l C 1
ATOM 5541 O O . GLY E 2 29 ? 1.234 -22.997 55.976 1.00 30.78 29 GLY l O 1
ATOM 5542 N N . SER E 2 30 ? 3.082 -23.869 55.101 1.00 31.42 30 SER l N 1
ATOM 5543 C CA . SER E 2 30 ? 2.524 -24.083 53.737 1.00 32.21 30 SER l CA 1
ATOM 5544 C C . SER E 2 30 ? 1.957 -25.503 53.628 1.00 34.14 30 SER l C 1
ATOM 5545 O O . SER E 2 30 ? 1.493 -25.883 52.535 1.00 30.46 30 SER l O 1
ATOM 5548 N N . LYS E 2 31 ? 2.032 -26.282 54.725 1.00 31.01 31 LYS l N 1
ATOM 5549 C CA . LYS E 2 31 ? 1.664 -27.712 54.755 1.00 28.49 31 LYS l CA 1
ATOM 5550 C C . LYS E 2 31 ? 0.466 -27.906 55.690 1.00 28.63 31 LYS l C 1
ATOM 5551 O O . LYS E 2 31 ? -0.082 -26.905 56.133 1.00 28.31 31 LYS l O 1
ATOM 5557 N N . SER E 2 32 ? 0.018 -29.154 55.875 1.00 26.63 32 SER l N 1
ATOM 5558 C CA . SER E 2 32 ? -1.160 -29.509 56.693 1.00 25.76 32 SER l CA 1
ATOM 5559 C C . SER E 2 32 ? -0.646 -30.264 57.924 1.00 25.07 32 SER l C 1
ATOM 5560 O O . SER E 2 32 ? 0.068 -31.256 57.725 1.00 24.12 32 SER l O 1
ATOM 5563 N N . VAL E 2 33 ? -1.042 -29.836 59.126 1.00 24.10 33 VAL l N 1
ATOM 5564 C CA . VAL E 2 33 ? -0.539 -30.434 60.397 1.00 22.84 33 VAL l CA 1
ATOM 5565 C C . VAL E 2 33 ? -1.707 -31.037 61.174 1.00 22.50 33 VAL l C 1
ATOM 5566 O O . VAL E 2 33 ? -2.743 -30.405 61.291 1.00 23.43 33 VAL l O 1
ATOM 5570 N N . HIS E 2 34 ? -1.529 -32.279 61.612 1.00 21.42 34 HIS l N 1
ATOM 5571 C CA . HIS E 2 34 ? -2.443 -33.017 62.509 1.00 22.23 34 HIS l CA 1
ATOM 5572 C C . HIS E 2 34 ? -1.737 -33.203 63.856 1.00 22.63 34 HIS l C 1
ATOM 5573 O O . HIS E 2 34 ? -0.508 -33.191 63.916 1.00 20.40 34 HIS l O 1
ATOM 5580 N N . TRP E 2 35 ? -2.539 -33.434 64.889 1.00 23.18 35 TRP l N 1
ATOM 5581 C CA . TRP E 2 35 ? -2.083 -33.559 66.287 1.00 22.42 35 TRP l CA 1
ATOM 5582 C C . TRP E 2 35 ? -2.762 -34.781 66.907 1.00 23.43 35 TRP l C 1
ATOM 5583 O O . TRP E 2 35 ? -3.984 -34.921 66.751 1.00 22.71 35 TRP l O 1
ATOM 5594 N N . TYR E 2 36 ? -1.965 -35.585 67.611 1.00 20.67 36 TYR l N 1
ATOM 5595 C CA . TYR E 2 36 ? -2.396 -36.794 68.326 1.00 20.49 36 TYR l CA 1
ATOM 5596 C C . TYR E 2 36 ? -2.144 -36.589 69.817 1.00 19.62 36 TYR l C 1
ATOM 5597 O O . TYR E 2 36 ? -1.090 -36.063 70.193 1.00 20.02 36 TYR l O 1
ATOM 5606 N N . GLN E 2 37 ? -3.097 -37.038 70.608 1.00 17.72 37 GLN l N 1
ATOM 5607 C CA . GLN E 2 37 ? -2.919 -37.209 72.086 1.00 19.49 37 GLN l CA 1
ATOM 5608 C C . GLN E 2 37 ? -2.745 -38.695 72.393 1.00 19.47 37 GLN l C 1
ATOM 5609 O O . GLN E 2 37 ? -3.567 -39.499 71.953 1.00 22.10 37 GLN l O 1
ATOM 5615 N N . GLN E 2 38 ? -1.686 -39.036 73.087 1.00 20.27 38 GLN l N 1
ATOM 5616 C CA . GLN E 2 38 ? -1.452 -40.430 73.487 1.00 20.49 38 GLN l CA 1
ATOM 5617 C C . GLN E 2 38 ? -1.232 -40.483 75.009 1.00 20.85 38 GLN l C 1
ATOM 5618 O O . GLN E 2 38 ? -0.195 -40.050 75.517 1.00 19.55 38 GLN l O 1
ATOM 5624 N N . LYS E 2 39 ? -2.208 -41.022 75.684 1.00 23.97 39 LYS l N 1
ATOM 5625 C CA . LYS E 2 39 ? -2.109 -41.195 77.149 1.00 27.83 39 LYS l CA 1
ATOM 5626 C C . LYS E 2 39 ? -1.369 -42.473 77.459 1.00 31.57 39 LYS l C 1
ATOM 5627 O O . LYS E 2 39 ? -1.320 -43.416 76.666 1.00 27.92 39 LYS l O 1
ATOM 5633 N N . PRO E 2 40 ? -0.792 -42.537 78.681 1.00 39.56 40 PRO l N 1
ATOM 5634 C CA . PRO E 2 40 ? 0.006 -43.693 79.076 1.00 42.11 40 PRO l CA 1
ATOM 5635 C C . PRO E 2 40 ? -0.816 -44.976 78.877 1.00 37.74 40 PRO l C 1
ATOM 5636 O O . PRO E 2 40 ? -1.959 -44.975 79.237 1.00 38.10 40 PRO l O 1
ATOM 5640 N N . GLY E 2 41 ? -0.251 -45.951 78.167 1.00 34.02 41 GLY l N 1
ATOM 5641 C CA . GLY E 2 41 ? -0.856 -47.257 77.872 1.00 35.10 41 GLY l CA 1
ATOM 5642 C C . GLY E 2 41 ? -2.021 -47.220 76.908 1.00 36.08 41 GLY l C 1
ATOM 5643 O O . GLY E 2 41 ? -2.780 -48.184 76.889 1.00 35.67 41 GLY l O 1
ATOM 5644 N N . GLN E 2 42 ? -2.231 -46.134 76.172 1.00 32.06 42 GLN l N 1
ATOM 5645 C CA . GLN E 2 42 ? -3.409 -45.987 75.292 1.00 32.01 42 GLN l CA 1
ATOM 5646 C C . GLN E 2 42 ? -2.900 -45.833 73.840 1.00 27.13 42 GLN l C 1
ATOM 5647 O O . GLN E 2 42 ? -1.734 -45.463 73.627 1.00 23.84 42 GLN l O 1
ATOM 5653 N N . ALA E 2 43 ? -3.750 -46.103 72.879 1.00 27.62 43 ALA l N 1
ATOM 5654 C CA . ALA E 2 43 ? -3.506 -45.763 71.456 1.00 28.01 43 ALA l CA 1
ATOM 5655 C C . ALA E 2 43 ? -3.629 -44.244 71.242 1.00 24.67 43 ALA l C 1
ATOM 5656 O O . ALA E 2 43 ? -4.372 -43.519 71.930 1.00 23.46 43 ALA l O 1
ATOM 5658 N N . PRO E 2 44 ? -2.922 -43.691 70.237 1.00 25.80 44 PRO l N 1
ATOM 5659 C CA . PRO E 2 44 ? -3.129 -42.299 69.866 1.00 23.27 44 PRO l CA 1
ATOM 5660 C C . PRO E 2 44 ? -4.577 -42.009 69.535 1.00 21.98 44 PRO l C 1
ATOM 5661 O O . PRO E 2 44 ? -5.250 -42.847 68.995 1.00 24.44 44 PRO l O 1
ATOM 5665 N N . VAL E 2 45 ? -4.948 -40.755 69.785 1.00 22.23 45 VAL l N 1
ATOM 5666 C CA . VAL E 2 45 ? -6.265 -40.171 69.433 1.00 25.05 45 VAL l CA 1
ATOM 5667 C C . VAL E 2 45 ? -6.026 -38.919 68.602 1.00 23.06 45 VAL l C 1
ATOM 5668 O O . VAL E 2 45 ? -5.332 -38.019 69.075 1.00 20.20 45 VAL l O 1
ATOM 5672 N N . LEU E 2 46 ? -6.654 -38.821 67.421 1.00 21.78 46 LEU l N 1
ATOM 5673 C CA . LEU E 2 46 ? -6.564 -37.584 66.615 1.00 20.51 46 LEU l CA 1
ATOM 5674 C C . LEU E 2 46 ? -7.349 -36.455 67.319 1.00 24.58 46 LEU l C 1
ATOM 5675 O O . LEU E 2 46 ? -8.581 -36.622 67.592 1.00 26.95 46 LEU l O 1
ATOM 5680 N N . VAL E 2 47 ? -6.705 -35.345 67.648 1.00 22.54 47 VAL l N 1
ATOM 5681 C CA . VAL E 2 47 ? -7.377 -34.218 68.337 1.00 22.85 47 VAL l CA 1
ATOM 5682 C C . VAL E 2 47 ? -7.494 -33.001 67.429 1.00 23.12 47 VAL l C 1
ATOM 5683 O O . VAL E 2 47 ? -8.438 -32.229 67.630 1.00 22.68 47 VAL l O 1
ATOM 5687 N N . VAL E 2 48 ? -6.600 -32.823 66.452 1.00 21.77 48 VAL l N 1
ATOM 5688 C CA . VAL E 2 48 ? -6.738 -31.721 65.465 1.00 22.77 48 VAL l CA 1
ATOM 5689 C C . VAL E 2 48 ? -6.240 -32.258 64.134 1.00 23.12 48 VAL l C 1
ATOM 5690 O O . VAL E 2 48 ? -5.229 -32.987 64.125 1.00 21.91 48 VAL l O 1
ATOM 5694 N N . PHE E 2 49 ? -6.903 -31.921 63.029 1.00 23.75 49 PHE l N 1
ATOM 5695 C CA . PHE E 2 49 ? -6.338 -32.261 61.702 1.00 26.19 49 PHE l CA 1
ATOM 5696 C C . PHE E 2 49 ? -6.463 -31.044 60.784 1.00 24.95 49 PHE l C 1
ATOM 5697 O O . PHE E 2 49 ? -7.284 -30.089 61.014 1.00 23.70 49 PHE l O 1
ATOM 5705 N N . ASP E 2 50 ? -5.601 -31.051 59.778 1.00 28.02 50 ASP l N 1
ATOM 5706 C CA . ASP E 2 50 ? -5.549 -29.977 58.760 1.00 26.97 50 ASP l CA 1
ATOM 5707 C C . ASP E 2 50 ? -5.451 -28.656 59.497 1.00 26.43 50 ASP l C 1
ATOM 5708 O O . ASP E 2 50 ? -6.298 -27.758 59.275 1.00 27.14 50 ASP l O 1
ATOM 5713 N N . ASP E 2 51 ? -4.440 -28.557 60.352 1.00 25.38 51 ASP l N 1
ATOM 5714 C CA . ASP E 2 51 ? -4.009 -27.351 61.103 1.00 26.81 51 ASP l CA 1
ATOM 5715 C C . ASP E 2 51 ? -4.969 -27.002 62.240 1.00 28.34 51 ASP l C 1
ATOM 5716 O O . ASP E 2 51 ? -4.443 -26.635 63.294 1.00 26.35 51 ASP l O 1
ATOM 5721 N N . SER E 2 52 ? -6.283 -27.035 62.034 1.00 26.61 52 SER l N 1
ATOM 5722 C CA . SER E 2 52 ? -7.218 -26.344 62.962 1.00 27.63 52 SER l CA 1
ATOM 5723 C C . SER E 2 52 ? -8.561 -27.049 63.108 1.00 29.78 52 SER l C 1
ATOM 5724 O O . SER E 2 52 ? -9.361 -26.543 63.921 1.00 28.52 52 SER l O 1
ATOM 5727 N N . ALA E 2 53 ? -8.825 -28.143 62.387 1.00 29.07 53 ALA l N 1
ATOM 5728 C CA . ALA E 2 53 ? -10.149 -28.803 62.408 1.00 26.81 53 ALA l CA 1
ATOM 5729 C C . ALA E 2 53 ? -10.191 -29.806 63.565 1.00 28.01 53 ALA l C 1
ATOM 5730 O O . ALA E 2 53 ? -9.171 -30.479 63.814 1.00 28.38 53 ALA l O 1
ATOM 5732 N N . ARG E 2 54 ? -11.341 -29.914 64.221 1.00 31.46 54 ARG l N 1
ATOM 5733 C CA . ARG E 2 54 ? -11.568 -30.861 65.349 1.00 35.75 54 ARG l CA 1
ATOM 5734 C C . ARG E 2 54 ? -12.445 -32.003 64.877 1.00 33.05 54 ARG l C 1
ATOM 5735 O O . ARG E 2 54 ? -13.552 -31.789 64.408 1.00 32.90 54 ARG l O 1
ATOM 5743 N N . PRO E 2 55 ? -12.031 -33.254 65.087 1.00 32.10 55 PRO l N 1
ATOM 5744 C CA . PRO E 2 55 ? -12.944 -34.385 64.909 1.00 32.30 55 PRO l CA 1
ATOM 5745 C C . PRO E 2 55 ? -14.121 -34.250 65.897 1.00 33.13 55 PRO l C 1
ATOM 5746 O O . PRO E 2 55 ? -13.941 -33.654 66.956 1.00 31.87 55 PRO l O 1
ATOM 5750 N N . SER E 2 56 ? -15.310 -34.778 65.599 1.00 38.27 56 SER l N 1
ATOM 5751 C CA . SER E 2 56 ? -16.445 -34.638 66.548 1.00 41.66 56 SER l CA 1
ATOM 5752 C C . SER E 2 56 ? -16.084 -35.353 67.853 1.00 37.19 56 SER l C 1
ATOM 5753 O O . SER E 2 56 ? -15.376 -36.363 67.823 1.00 37.17 56 SER l O 1
ATOM 5756 N N . GLY E 2 57 ? -16.532 -34.812 68.977 1.00 41.85 57 GLY l N 1
ATOM 5757 C CA . GLY E 2 57 ? -16.275 -35.391 70.303 1.00 39.90 57 GLY l CA 1
ATOM 5758 C C . GLY E 2 57 ? -15.034 -34.793 70.935 1.00 40.72 57 GLY l C 1
ATOM 5759 O O . GLY E 2 57 ? -14.813 -35.019 72.118 1.00 37.74 57 GLY l O 1
ATOM 5760 N N . ILE E 2 58 ? -14.211 -34.074 70.180 1.00 34.62 58 ILE l N 1
ATOM 5761 C CA . ILE E 2 58 ? -13.022 -33.417 70.778 1.00 31.19 58 ILE l CA 1
ATOM 5762 C C . ILE E 2 58 ? -13.488 -32.075 71.325 1.00 30.26 58 ILE l C 1
ATOM 5763 O O . ILE E 2 58 ? -14.035 -31.254 70.590 1.00 31.34 58 ILE l O 1
ATOM 5768 N N . PRO E 2 59 ? -13.216 -31.759 72.612 1.00 33.05 59 PRO l N 1
ATOM 5769 C CA . PRO E 2 59 ? -13.622 -30.482 73.198 1.00 32.81 59 PRO l CA 1
ATOM 5770 C C . PRO E 2 59 ? -13.041 -29.273 72.467 1.00 33.08 59 PRO l C 1
ATOM 5771 O O . PRO E 2 59 ? -11.928 -29.384 71.978 1.00 30.72 59 PRO l O 1
ATOM 5775 N N . GLU E 2 60 ? -13.741 -28.147 72.486 1.00 31.04 60 GLU l N 1
ATOM 5776 C CA . GLU E 2 60 ? -13.337 -26.885 71.814 1.00 33.36 60 GLU l CA 1
ATOM 5777 C C . GLU E 2 60 ? -12.102 -26.275 72.462 1.00 31.85 60 GLU l C 1
ATOM 5778 O O . GLU E 2 60 ? -11.492 -25.393 71.820 1.00 33.21 60 GLU l O 1
ATOM 5784 N N . ARG E 2 61 ? -11.746 -26.713 73.676 1.00 31.55 61 ARG l N 1
ATOM 5785 C CA . ARG E 2 61 ? -10.515 -26.303 74.403 1.00 33.46 61 ARG l CA 1
ATOM 5786 C C . ARG E 2 61 ? -9.272 -26.608 73.554 1.00 27.00 61 ARG l C 1
ATOM 5787 O O . ARG E 2 61 ? -8.219 -25.986 73.813 1.00 28.48 61 ARG l O 1
ATOM 5795 N N . PHE E 2 62 ? -9.365 -27.581 72.661 1.00 25.70 62 PHE l N 1
ATOM 5796 C CA . PHE E 2 62 ? -8.236 -28.006 71.789 1.00 27.19 62 PHE l CA 1
ATOM 5797 C C . PHE E 2 62 ? -8.340 -27.211 70.472 1.00 26.72 62 PHE l C 1
ATOM 5798 O O . PHE E 2 62 ? -9.298 -27.393 69.739 1.00 27.28 62 PHE l O 1
ATOM 5806 N N . SER E 2 63 ? -7.348 -26.401 70.156 1.00 25.76 63 SER l N 1
ATOM 5807 C CA . SER E 2 63 ? -7.326 -25.657 68.872 1.00 30.08 63 SER l CA 1
ATOM 5808 C C . SER E 2 63 ? -5.948 -25.760 68.246 1.00 28.24 63 SER l C 1
ATOM 5809 O O . SER E 2 63 ? -4.960 -25.944 68.994 1.00 28.27 63 SER l O 1
ATOM 5812 N N . GLY E 2 64 ? -5.860 -25.553 66.928 1.00 26.21 64 GLY l N 1
ATOM 5813 C CA . GLY E 2 64 ? -4.573 -25.610 66.233 1.00 24.94 64 GLY l CA 1
ATOM 5814 C C . GLY E 2 64 ? -4.348 -24.385 65.371 1.00 25.66 64 GLY l C 1
ATOM 5815 O O . GLY E 2 64 ? -5.323 -23.831 64.857 1.00 25.77 64 GLY l O 1
ATOM 5816 N N . SER E 2 65 ? -3.102 -24.035 65.148 1.00 27.93 65 SER l N 1
ATOM 5817 C CA . SER E 2 65 ? -2.744 -23.030 64.125 1.00 30.81 65 SER l CA 1
ATOM 5818 C C . SER E 2 65 ? -1.439 -23.436 63.459 1.00 31.22 65 SER l C 1
ATOM 5819 O O . SER E 2 65 ? -0.678 -24.248 64.012 1.00 26.59 65 SER l O 1
ATOM 5822 N N . ASN E 2 66 ? -1.156 -22.803 62.320 1.00 26.80 66 ASN l N 1
ATOM 5823 C CA . ASN E 2 66 ? 0.059 -23.132 61.582 1.00 27.96 66 ASN l CA 1
ATOM 5824 C C . ASN E 2 66 ? 0.385 -21.981 60.634 1.00 31.19 66 ASN l C 1
ATOM 5825 O O . ASN E 2 66 ? -0.461 -21.698 59.812 1.00 33.84 66 ASN l O 1
ATOM 5830 N N . SER E 2 67 ? 1.567 -21.397 60.766 1.00 34.22 67 SER l N 1
ATOM 5831 C CA . SER E 2 67 ? 2.095 -20.447 59.757 1.00 37.77 67 SER l CA 1
ATOM 5832 C C . SER E 2 67 ? 3.589 -20.272 59.944 1.00 38.57 67 SER l C 1
ATOM 5833 O O . SER E 2 67 ? 4.158 -20.656 61.003 1.00 33.91 67 SER l O 1
ATOM 5836 N N . GLY E 2 68 ? 4.217 -19.732 58.904 1.00 35.42 68 GLY l N 1
ATOM 5837 C CA . GLY E 2 68 ? 5.675 -19.633 58.852 1.00 34.94 68 GLY l CA 1
ATOM 5838 C C . GLY E 2 68 ? 6.314 -20.972 59.104 1.00 32.77 68 GLY l C 1
ATOM 5839 O O . GLY E 2 68 ? 6.111 -21.895 58.309 1.00 35.58 68 GLY l O 1
ATOM 5840 N N . ASN E 2 69 ? 7.111 -21.046 60.154 1.00 28.98 69 ASN l N 1
ATOM 5841 C CA . ASN E 2 69 ? 7.916 -22.237 60.452 1.00 32.79 69 ASN l CA 1
ATOM 5842 C C . ASN E 2 69 ? 7.415 -22.924 61.727 1.00 28.79 69 ASN l C 1
ATOM 5843 O O . ASN E 2 69 ? 8.192 -23.729 62.230 1.00 28.56 69 ASN l O 1
ATOM 5848 N N . THR E 2 70 ? 6.202 -22.620 62.169 1.00 29.34 70 THR l N 1
ATOM 5849 C CA . THR E 2 70 ? 5.662 -23.140 63.460 1.00 30.31 70 THR l CA 1
ATOM 5850 C C . THR E 2 70 ? 4.183 -23.472 63.383 1.00 26.32 70 THR l C 1
ATOM 5851 O O . THR E 2 70 ? 3.344 -22.575 63.165 1.00 29.03 70 THR l O 1
ATOM 5855 N N . ALA E 2 71 ? 3.846 -24.712 63.702 1.00 24.37 71 ALA l N 1
ATOM 5856 C CA . ALA E 2 71 ? 2.465 -25.106 63.993 1.00 23.21 71 ALA l CA 1
ATOM 5857 C C . ALA E 2 71 ? 2.306 -25.262 65.514 1.00 24.68 71 ALA l C 1
ATOM 5858 O O . ALA E 2 71 ? 3.242 -25.688 66.174 1.00 25.29 71 ALA l O 1
ATOM 5860 N N . THR E 2 72 ? 1.148 -24.928 66.026 1.00 25.11 72 THR l N 1
ATOM 5861 C CA . THR E 2 72 ? 0.908 -24.859 67.478 1.00 27.49 72 THR l CA 1
ATOM 5862 C C . THR E 2 72 ? -0.399 -25.561 67.803 1.00 26.49 72 THR l C 1
ATOM 5863 O O . THR E 2 72 ? -1.411 -25.233 67.216 1.00 27.83 72 THR l O 1
ATOM 5867 N N . LEU E 2 73 ? -0.359 -26.466 68.782 1.00 24.85 73 LEU l N 1
ATOM 5868 C CA . LEU E 2 73 ? -1.571 -27.050 69.399 1.00 23.10 73 LEU l CA 1
ATOM 5869 C C . LEU E 2 73 ? -1.770 -26.293 70.709 1.00 24.70 73 LEU l C 1
ATOM 5870 O O . LEU E 2 73 ? -0.797 -26.207 71.495 1.00 24.41 73 LEU l O 1
ATOM 5875 N N . THR E 2 74 ? -2.892 -25.600 70.843 1.00 25.58 74 THR l N 1
ATOM 5876 C CA . THR E 2 74 ? -3.194 -24.765 72.015 1.00 25.50 74 THR l CA 1
ATOM 5877 C C . THR E 2 74 ? -4.246 -25.525 72.793 1.00 25.29 74 THR l C 1
ATOM 5878 O O . THR E 2 74 ? -5.238 -25.965 72.179 1.00 28.26 74 THR l O 1
ATOM 5882 N N . ILE E 2 75 ? -3.980 -25.768 74.076 1.00 24.37 75 ILE l N 1
ATOM 5883 C CA . ILE E 2 75 ? -4.969 -26.482 74.934 1.00 25.85 75 ILE l CA 1
ATOM 5884 C C . ILE E 2 75 ? -5.365 -25.477 76.014 1.00 23.39 75 ILE l C 1
ATOM 5885 O O . ILE E 2 75 ? -4.505 -25.151 76.848 1.00 22.97 75 ILE l O 1
ATOM 5890 N N . SER E 2 76 ? -6.595 -24.973 75.972 1.00 24.18 76 SER l N 1
ATOM 5891 C CA . SER E 2 76 ? -7.039 -24.003 77.006 1.00 27.59 76 SER l CA 1
ATOM 5892 C C . SER E 2 76 ? -7.671 -24.784 78.168 1.00 24.09 76 SER l C 1
ATOM 5893 O O . SER E 2 76 ? -8.113 -25.945 77.967 1.00 23.63 76 SER l O 1
ATOM 5896 N N . ARG E 2 77 ? -7.719 -24.167 79.339 1.00 25.70 77 ARG l N 1
ATOM 5897 C CA . ARG E 2 77 ? -8.398 -24.682 80.556 1.00 25.24 77 ARG l CA 1
ATOM 5898 C C . ARG E 2 77 ? -7.864 -26.092 80.826 1.00 22.26 77 ARG l C 1
ATOM 5899 O O . ARG E 2 77 ? -8.605 -27.029 80.939 1.00 23.09 77 ARG l O 1
ATOM 5907 N N . VAL E 2 78 ? -6.559 -26.236 80.842 1.00 22.56 78 VAL l N 1
ATOM 5908 C CA . VAL E 2 78 ? -5.939 -27.587 80.913 1.00 21.37 78 VAL l CA 1
ATOM 5909 C C . VAL E 2 78 ? -6.338 -28.269 82.213 1.00 18.90 78 VAL l C 1
ATOM 5910 O O . VAL E 2 78 ? -6.391 -27.606 83.276 1.00 22.01 78 VAL l O 1
ATOM 5914 N N . GLU E 2 79 ? -6.551 -29.571 82.109 1.00 20.21 79 GLU l N 1
ATOM 5915 C CA . GLU E 2 79 ? -7.024 -30.479 83.180 1.00 23.11 79 GLU l CA 1
ATOM 5916 C C . GLU E 2 79 ? -5.953 -31.534 83.412 1.00 20.67 79 GLU l C 1
ATOM 5917 O O . GLU E 2 79 ? -5.256 -31.863 82.449 1.00 21.16 79 GLU l O 1
ATOM 5923 N N . ALA E 2 80 ? -5.849 -32.071 84.624 1.00 18.72 80 ALA l N 1
ATOM 5924 C CA . ALA E 2 80 ? -4.941 -33.200 84.919 1.00 21.73 80 ALA l CA 1
ATOM 5925 C C . ALA E 2 80 ? -5.098 -34.326 83.874 1.00 21.33 80 ALA l C 1
ATOM 5926 O O . ALA E 2 80 ? -4.081 -34.917 83.489 1.00 22.64 80 ALA l O 1
ATOM 5928 N N . GLY E 2 81 ? -6.320 -34.627 83.465 1.00 22.34 81 GLY l N 1
ATOM 5929 C CA . GLY E 2 81 ? -6.677 -35.658 82.468 1.00 24.70 81 GLY l CA 1
ATOM 5930 C C . GLY E 2 81 ? -6.052 -35.417 81.098 1.00 25.45 81 GLY l C 1
ATOM 5931 O O . GLY E 2 81 ? -5.980 -36.368 80.280 1.00 24.96 81 GLY l O 1
ATOM 5932 N N . ASP E 2 82 ? -5.561 -34.208 80.837 1.00 22.81 82 ASP l N 1
ATOM 5933 C CA . ASP E 2 82 ? -4.907 -33.891 79.552 1.00 22.23 82 ASP l CA 1
ATOM 5934 C C . ASP E 2 82 ? -3.458 -34.356 79.570 1.00 24.54 82 ASP l C 1
ATOM 5935 O O . ASP E 2 82 ? -2.828 -34.249 78.514 1.00 23.17 82 ASP l O 1
ATOM 5940 N N . GLU E 2 83 ? -2.900 -34.763 80.720 1.00 21.71 83 GLU l N 1
ATOM 5941 C CA . GLU E 2 83 ? -1.494 -35.253 80.719 1.00 23.61 83 GLU l CA 1
ATOM 5942 C C . GLU E 2 83 ? -1.357 -36.400 79.731 1.00 23.71 83 GLU l C 1
ATOM 5943 O O . GLU E 2 83 ? -2.112 -37.356 79.816 1.00 23.77 83 GLU l O 1
ATOM 5949 N N . ALA E 2 84 ? -0.374 -36.316 78.865 1.00 21.62 84 ALA l N 1
ATOM 5950 C CA . ALA E 2 84 ? -0.244 -37.202 77.693 1.00 22.16 84 ALA l CA 1
ATOM 5951 C C . ALA E 2 84 ? 0.994 -36.817 76.932 1.00 21.92 84 ALA l C 1
ATOM 5952 O O . ALA E 2 84 ? 1.527 -35.704 77.163 1.00 21.35 84 ALA l O 1
ATOM 5954 N N . ASP E 2 85 ? 1.375 -37.684 75.999 1.00 21.87 85 ASP l N 1
ATOM 5955 C CA . ASP E 2 85 ? 2.323 -37.303 74.942 1.00 21.70 85 ASP l CA 1
ATOM 5956 C C . ASP E 2 85 ? 1.514 -36.789 73.738 1.00 21.19 85 ASP l C 1
ATOM 5957 O O . ASP E 2 85 ? 0.455 -37.373 73.389 1.00 21.73 85 ASP l O 1
ATOM 5962 N N . TYR E 2 86 ? 1.986 -35.708 73.151 1.00 19.86 86 TYR l N 1
ATOM 5963 C CA . TYR E 2 86 ? 1.352 -35.096 71.965 1.00 20.09 86 TYR l CA 1
ATOM 5964 C C . TYR E 2 86 ? 2.320 -35.177 70.784 1.00 21.34 86 TYR l C 1
ATOM 5965 O O . TYR E 2 86 ? 3.510 -34.813 70.916 1.00 20.63 86 TYR l O 1
ATOM 5974 N N . TYR E 2 87 ? 1.803 -35.611 69.652 1.00 18.68 87 TYR l N 1
ATOM 5975 C CA . TYR E 2 87 ? 2.613 -35.769 68.403 1.00 22.02 87 TYR l CA 1
ATOM 5976 C C . TYR E 2 87 ? 1.993 -34.902 67.316 1.00 20.20 87 TYR l C 1
ATOM 5977 O O . TYR E 2 87 ? 0.789 -35.006 67.140 1.00 19.45 87 TYR l O 1
ATOM 5986 N N . CYS E 2 88 ? 2.812 -34.130 66.594 1.00 21.84 88 CYS l N 1
ATOM 5987 C CA . CYS E 2 88 ? 2.364 -33.555 65.313 1.00 22.26 88 CYS l CA 1
ATOM 5988 C C . CYS E 2 88 ? 2.756 -34.477 64.156 1.00 21.15 88 CYS l C 1
ATOM 5989 O O . CYS E 2 88 ? 3.690 -35.325 64.254 1.00 20.92 88 CYS l O 1
ATOM 5992 N N . GLN E 2 89 ? 1.974 -34.357 63.088 1.00 23.56 89 GLN l N 1
ATOM 5993 C CA . GLN E 2 89 ? 2.192 -35.074 61.807 1.00 22.92 89 GLN l CA 1
ATOM 5994 C C . GLN E 2 89 ? 2.071 -34.023 60.699 1.00 22.55 89 GLN l C 1
ATOM 5995 O O . GLN E 2 89 ? 1.174 -33.146 60.806 1.00 21.31 89 GLN l O 1
ATOM 6001 N N . VAL E 2 90 ? 2.935 -34.099 59.699 1.00 23.98 90 VAL l N 1
ATOM 6002 C CA . VAL E 2 90 ? 2.884 -33.154 58.543 1.00 24.80 90 VAL l CA 1
ATOM 6003 C C . VAL E 2 90 ? 2.488 -33.903 57.278 1.00 22.87 90 VAL l C 1
ATOM 6004 O O . VAL E 2 90 ? 3.149 -34.900 56.959 1.00 22.94 90 VAL l O 1
ATOM 6008 N N . TRP E 2 91 ? 1.440 -33.434 56.608 1.00 21.79 91 TRP l N 1
ATOM 6009 C CA . TRP E 2 91 ? 1.124 -33.815 55.208 1.00 22.51 91 TRP l CA 1
ATOM 6010 C C . TRP E 2 91 ? 1.714 -32.781 54.243 1.00 22.42 91 TRP l C 1
ATOM 6011 O O . TRP E 2 91 ? 1.496 -31.578 54.429 1.00 20.65 91 TRP l O 1
ATOM 6022 N N . ASP E 2 92 ? 2.516 -33.261 53.307 1.00 25.77 92 ASP l N 1
ATOM 6023 C CA . ASP E 2 92 ? 3.197 -32.425 52.282 1.00 29.14 92 ASP l CA 1
ATOM 6024 C C . ASP E 2 92 ? 2.635 -32.867 50.917 1.00 24.33 92 ASP l C 1
ATOM 6025 O O . ASP E 2 92 ? 2.671 -34.070 50.633 1.00 24.78 92 ASP l O 1
ATOM 6030 N N . ASN E 2 93 ? 2.079 -31.946 50.128 1.00 25.17 93 ASN l N 1
ATOM 6031 C CA . ASN E 2 93 ? 1.515 -32.272 48.795 1.00 25.71 93 ASN l CA 1
ATOM 6032 C C . ASN E 2 93 ? 2.607 -32.912 47.918 1.00 21.66 93 ASN l C 1
ATOM 6033 O O . ASN E 2 93 ? 2.272 -33.716 47.080 1.00 24.46 93 ASN l O 1
ATOM 6038 N N . ASN E 2 94 ? 3.870 -32.596 48.174 1.00 23.53 94 ASN l N 1
ATOM 6039 C CA . ASN E 2 94 ? 5.031 -33.065 47.374 1.00 24.03 94 ASN l CA 1
ATOM 6040 C C . ASN E 2 94 ? 5.713 -34.307 47.926 1.00 27.72 94 ASN l C 1
ATOM 6041 O O . ASN E 2 94 ? 6.792 -34.611 47.361 1.00 26.31 94 ASN l O 1
ATOM 6046 N N . SER E 2 95 ? 5.091 -35.071 48.844 1.00 25.36 95 SER l N 1
ATOM 6047 C CA . SER E 2 95 ? 5.697 -36.322 49.379 1.00 25.99 95 SER l CA 1
ATOM 6048 C C . SER E 2 95 ? 4.633 -37.370 49.693 1.00 26.03 95 SER l C 1
ATOM 6049 O O . SER E 2 95 ? 3.514 -37.017 50.079 1.00 23.88 95 SER l O 1
ATOM 6052 N N . ASP E 2 96 A 4.986 -38.642 49.613 1.00 24.00 95 ASP l N 1
ATOM 6053 C CA . ASP E 2 96 A 4.130 -39.722 50.143 1.00 26.40 95 ASP l CA 1
ATOM 6054 C C . ASP E 2 96 A 4.481 -40.030 51.614 1.00 27.03 95 ASP l C 1
ATOM 6055 O O . ASP E 2 96 A 3.645 -40.666 52.270 1.00 30.31 95 ASP l O 1
ATOM 6060 N N . ASP E 2 97 B 5.650 -39.608 52.089 1.00 26.72 95 ASP l N 1
ATOM 6061 C CA . ASP E 2 97 B 6.171 -39.939 53.447 1.00 29.71 95 ASP l CA 1
ATOM 6062 C C . ASP E 2 97 B 5.261 -39.315 54.521 1.00 30.56 95 ASP l C 1
ATOM 6063 O O . ASP E 2 97 B 4.780 -38.175 54.353 1.00 28.82 95 ASP l O 1
ATOM 6068 N N . VAL E 2 98 ? 5.024 -40.044 55.607 1.00 29.37 96 VAL l N 1
ATOM 6069 C CA . VAL E 2 98 ? 4.393 -39.482 56.838 1.00 26.29 96 VAL l CA 1
ATOM 6070 C C . VAL E 2 98 ? 5.521 -39.047 57.763 1.00 26.53 96 VAL l C 1
ATOM 6071 O O . VAL E 2 98 ? 6.349 -39.906 58.161 1.00 28.03 96 VAL l O 1
ATOM 6075 N N . VAL E 2 99 ? 5.532 -37.777 58.135 1.00 24.97 97 VAL l N 1
ATOM 6076 C CA . VAL E 2 99 ? 6.516 -37.255 59.108 1.00 26.37 97 VAL l CA 1
ATOM 6077 C C . VAL E 2 99 ? 5.776 -37.003 60.421 1.00 25.41 97 VAL l C 1
ATOM 6078 O O . VAL E 2 99 ? 4.781 -36.252 60.407 1.00 24.87 97 VAL l O 1
ATOM 6082 N N . PHE E 2 100 ? 6.296 -37.575 61.503 1.00 25.72 98 PHE l N 1
ATOM 6083 C CA . PHE E 2 100 ? 5.895 -37.238 62.889 1.00 24.75 98 PHE l CA 1
ATOM 6084 C C . PHE E 2 100 ? 6.975 -36.439 63.595 1.00 23.45 98 PHE l C 1
ATOM 6085 O O . PHE E 2 100 ? 8.160 -36.686 63.392 1.00 24.87 98 PHE l O 1
ATOM 6093 N N . GLY E 2 101 ? 6.567 -35.477 64.408 1.00 24.06 99 GLY l N 1
ATOM 6094 C CA . GLY E 2 101 ? 7.445 -34.874 65.416 1.00 23.63 99 GLY l CA 1
ATOM 6095 C C . GLY E 2 101 ? 7.814 -35.926 66.443 1.00 22.62 99 GLY l C 1
ATOM 6096 O O . GLY E 2 101 ? 7.111 -36.952 66.546 1.00 22.99 99 GLY l O 1
ATOM 6097 N N . GLY E 2 102 ? 8.798 -35.611 67.285 1.00 23.77 100 GLY l N 1
ATOM 6098 C CA . GLY E 2 102 ? 9.357 -36.531 68.285 1.00 26.01 100 GLY l CA 1
ATOM 6099 C C . GLY E 2 102 ? 8.451 -36.700 69.504 1.00 24.83 100 GLY l C 1
ATOM 6100 O O . GLY E 2 102 ? 8.725 -37.615 70.324 1.00 26.28 100 GLY l O 1
ATOM 6101 N N . GLY E 2 103 ? 7.418 -35.874 69.649 1.00 22.47 101 GLY l N 1
ATOM 6102 C CA . GLY E 2 103 ? 6.495 -35.948 70.800 1.00 23.25 101 GLY l CA 1
ATOM 6103 C C . GLY E 2 103 ? 6.827 -34.948 71.902 1.00 25.15 101 GLY l C 1
ATOM 6104 O O . GLY E 2 103 ? 8.034 -34.607 72.111 1.00 24.19 101 GLY l O 1
ATOM 6105 N N . THR E 2 104 ? 5.791 -34.413 72.531 1.00 21.78 102 THR l N 1
ATOM 6106 C CA . THR E 2 104 ? 5.890 -33.491 73.702 1.00 22.18 102 THR l CA 1
ATOM 6107 C C . THR E 2 104 ? 5.115 -34.125 74.857 1.00 20.19 102 THR l C 1
ATOM 6108 O O . THR E 2 104 ? 3.916 -34.465 74.677 1.00 22.34 102 THR l O 1
ATOM 6112 N N . LYS E 2 105 ? 5.762 -34.317 76.002 1.00 22.11 103 LYS l N 1
ATOM 6113 C CA . LYS E 2 105 ? 5.032 -34.699 77.240 1.00 21.13 103 LYS l CA 1
ATOM 6114 C C . LYS E 2 105 ? 4.402 -33.443 77.821 1.00 19.07 103 LYS l C 1
ATOM 6115 O O . LYS E 2 105 ? 5.166 -32.510 78.159 1.00 20.04 103 LYS l O 1
ATOM 6121 N N . LEU E 2 106 ? 3.081 -33.431 77.972 1.00 20.62 104 LEU l N 1
ATOM 6122 C CA . LEU E 2 106 ? 2.355 -32.377 78.703 1.00 20.03 104 LEU l CA 1
ATOM 6123 C C . LEU E 2 106 ? 2.243 -32.803 80.164 1.00 20.18 104 LEU l C 1
ATOM 6124 O O . LEU E 2 106 ? 1.578 -33.841 80.472 1.00 20.44 104 LEU l O 1
ATOM 6129 N N . THR E 2 107 ? 2.844 -32.003 81.037 1.00 19.80 105 THR l N 1
ATOM 6130 C CA . THR E 2 107 ? 2.711 -32.178 82.511 1.00 18.82 105 THR l CA 1
ATOM 6131 C C . THR E 2 107 ? 1.772 -31.104 82.987 1.00 19.29 105 THR l C 1
ATOM 6132 O O . THR E 2 107 ? 1.985 -29.896 82.693 1.00 20.75 105 THR l O 1
ATOM 6136 N N . VAL E 2 108 ? 0.775 -31.502 83.760 1.00 19.48 106 VAL l N 1
ATOM 6137 C CA . VAL E 2 108 ? -0.122 -30.515 84.399 1.00 18.88 106 VAL l CA 1
ATOM 6138 C C . VAL E 2 108 ? 0.385 -30.369 85.848 1.00 20.60 106 VAL l C 1
ATOM 6139 O O . VAL E 2 108 ? 0.245 -31.306 86.643 1.00 19.93 106 VAL l O 1
ATOM 6143 N N . LEU E 2 109 A 0.933 -29.211 86.199 1.00 22.07 106 LEU l N 1
ATOM 6144 C CA . LEU E 2 109 A 1.780 -29.089 87.407 1.00 22.28 106 LEU l CA 1
ATOM 6145 C C . LEU E 2 109 A 0.956 -29.278 88.691 1.00 21.95 106 LEU l C 1
ATOM 6146 O O . LEU E 2 109 A 0.057 -28.503 88.938 1.00 22.23 106 LEU l O 1
ATOM 6151 N N . GLY E 2 110 ? 1.312 -30.254 89.505 1.00 20.00 107 GLY l N 1
ATOM 6152 C CA . GLY E 2 110 ? 0.634 -30.491 90.789 1.00 21.02 107 GLY l CA 1
ATOM 6153 C C . GLY E 2 110 ? 1.569 -30.364 91.988 1.00 21.29 107 GLY l C 1
ATOM 6154 O O . GLY E 2 110 ? 1.117 -30.563 93.102 1.00 21.90 107 GLY l O 1
ATOM 6155 N N . GLN E 2 111 ? 2.829 -30.012 91.761 1.00 22.59 108 GLN l N 1
ATOM 6156 C CA . GLN E 2 111 ? 3.827 -29.824 92.815 1.00 19.15 108 GLN l CA 1
ATOM 6157 C C . GLN E 2 111 ? 4.901 -28.904 92.244 1.00 20.01 108 GLN l C 1
ATOM 6158 O O . GLN E 2 111 ? 4.944 -28.611 91.048 1.00 20.43 108 GLN l O 1
ATOM 6164 N N . PRO E 2 112 ? 5.824 -28.442 93.103 1.00 23.80 109 PRO l N 1
ATOM 6165 C CA . PRO E 2 112 ? 6.941 -27.613 92.662 1.00 22.67 109 PRO l CA 1
ATOM 6166 C C . PRO E 2 112 ? 7.793 -28.322 91.623 1.00 21.97 109 PRO l C 1
ATOM 6167 O O . PRO E 2 112 ? 8.055 -29.484 91.772 1.00 19.79 109 PRO l O 1
ATOM 6171 N N . LYS E 2 113 ? 8.280 -27.570 90.642 1.00 22.33 110 LYS l N 1
ATOM 6172 C CA . LYS E 2 113 ? 9.349 -28.092 89.771 1.00 24.35 110 LYS l CA 1
ATOM 6173 C C . LYS E 2 113 ? 10.549 -28.429 90.635 1.00 24.06 110 LYS l C 1
ATOM 6174 O O . LYS E 2 113 ? 10.796 -27.705 91.625 1.00 23.71 110 LYS l O 1
ATOM 6180 N N . ALA E 2 114 ? 11.274 -29.471 90.260 1.00 23.82 111 ALA l N 1
ATOM 6181 C CA . ALA E 2 114 ? 12.420 -30.002 91.028 1.00 26.46 111 ALA l CA 1
ATOM 6182 C C . ALA E 2 114 ? 13.491 -30.514 90.068 1.00 26.29 111 ALA l C 1
ATOM 6183 O O . ALA E 2 114 ? 13.201 -31.309 89.149 1.00 21.79 111 ALA l O 1
ATOM 6185 N N . ALA E 2 115 ? 14.704 -30.045 90.294 1.00 26.27 112 ALA l N 1
ATOM 6186 C CA . ALA E 2 115 ? 15.864 -30.337 89.441 1.00 26.69 112 ALA l CA 1
ATOM 6187 C C . ALA E 2 115 ? 16.324 -31.746 89.811 1.00 24.34 112 ALA l C 1
ATOM 6188 O O . ALA E 2 115 ? 16.269 -32.150 90.964 1.00 28.29 112 ALA l O 1
ATOM 6190 N N . PRO E 2 116 ? 16.816 -32.518 88.842 1.00 24.02 113 PRO l N 1
ATOM 6191 C CA . PRO E 2 116 ? 17.233 -33.890 89.121 1.00 24.32 113 PRO l CA 1
ATOM 6192 C C . PRO E 2 116 ? 18.492 -34.036 89.984 1.00 29.15 113 PRO l C 1
ATOM 6193 O O . PRO E 2 116 ? 19.376 -33.241 89.792 1.00 27.80 113 PRO l O 1
ATOM 6197 N N . SER E 2 117 ? 18.593 -35.063 90.825 1.00 28.50 114 SER l N 1
ATOM 6198 C CA . SER E 2 117 ? 19.897 -35.544 91.365 1.00 31.11 114 SER l CA 1
ATOM 6199 C C . SER E 2 117 ? 20.462 -36.568 90.395 1.00 28.23 114 SER l C 1
ATOM 6200 O O . SER E 2 117 ? 19.734 -37.538 90.072 1.00 28.73 114 SER l O 1
ATOM 6203 N N . VAL E 2 118 ? 21.733 -36.455 90.039 1.00 24.49 115 VAL l N 1
ATOM 6204 C CA . VAL E 2 118 ? 22.364 -37.357 89.056 1.00 23.39 115 VAL l CA 1
ATOM 6205 C C . VAL E 2 118 ? 23.492 -38.098 89.772 1.00 28.45 115 VAL l C 1
ATOM 6206 O O . VAL E 2 118 ? 24.343 -37.418 90.393 1.00 25.31 115 VAL l O 1
ATOM 6210 N N . THR E 2 119 ? 23.447 -39.431 89.740 1.00 26.69 116 THR l N 1
ATOM 6211 C CA . THR E 2 119 ? 24.569 -40.282 90.232 1.00 27.92 116 THR l CA 1
ATOM 6212 C C . THR E 2 119 ? 25.053 -41.141 89.094 1.00 27.98 116 THR l C 1
ATOM 6213 O O . THR E 2 119 ? 24.235 -41.823 88.524 1.00 29.79 116 THR l O 1
ATOM 6217 N N . LEU E 2 120 ? 26.326 -41.030 88.735 1.00 27.21 117 LEU l N 1
ATOM 6218 C CA . LEU E 2 120 ? 26.929 -41.866 87.692 1.00 27.04 117 LEU l CA 1
ATOM 6219 C C . LEU E 2 120 ? 27.806 -42.924 88.380 1.00 27.97 117 LEU l C 1
ATOM 6220 O O . LEU E 2 120 ? 28.780 -42.591 89.031 1.00 24.86 117 LEU l O 1
ATOM 6225 N N . PHE E 2 121 ? 27.414 -44.179 88.255 1.00 26.44 118 PHE l N 1
ATOM 6226 C CA . PHE E 2 121 ? 28.169 -45.371 88.722 1.00 27.63 118 PHE l CA 1
ATOM 6227 C C . PHE E 2 121 ? 29.085 -45.863 87.620 1.00 24.04 118 PHE l C 1
ATOM 6228 O O . PHE E 2 121 ? 28.668 -46.128 86.484 1.00 24.87 118 PHE l O 1
ATOM 6236 N N . PRO E 2 122 ? 30.417 -45.974 87.883 1.00 26.44 119 PRO l N 1
ATOM 6237 C CA . PRO E 2 122 ? 31.298 -46.624 86.924 1.00 28.10 119 PRO l CA 1
ATOM 6238 C C . PRO E 2 122 ? 31.045 -48.143 86.927 1.00 31.92 119 PRO l C 1
ATOM 6239 O O . PRO E 2 122 ? 30.318 -48.651 87.785 1.00 28.54 119 PRO l O 1
ATOM 6243 N N . PRO E 2 123 ? 31.612 -48.924 85.974 1.00 33.59 120 PRO l N 1
ATOM 6244 C CA . PRO E 2 123 ? 31.498 -50.386 86.017 1.00 35.22 120 PRO l CA 1
ATOM 6245 C C . PRO E 2 123 ? 31.998 -50.929 87.367 1.00 33.04 120 PRO l C 1
ATOM 6246 O O . PRO E 2 123 ? 33.009 -50.479 87.819 1.00 35.33 120 PRO l O 1
ATOM 6250 N N . SER E 2 124 ? 31.242 -51.825 88.004 1.00 32.49 121 SER l N 1
ATOM 6251 C CA . SER E 2 124 ? 31.663 -52.575 89.227 1.00 31.77 121 SER l CA 1
ATOM 6252 C C . SER E 2 124 ? 32.882 -53.463 88.894 1.00 28.47 121 SER l C 1
ATOM 6253 O O . SER E 2 124 ? 33.018 -53.934 87.756 1.00 29.01 121 SER l O 1
ATOM 6256 N N . SER E 2 125 ? 33.755 -53.693 89.864 1.00 29.60 122 SER l N 1
ATOM 6257 C CA . SER E 2 125 ? 34.851 -54.667 89.693 1.00 31.49 122 SER l CA 1
ATOM 6258 C C . SER E 2 125 ? 34.256 -56.050 89.395 1.00 26.34 122 SER l C 1
ATOM 6259 O O . SER E 2 125 ? 34.837 -56.724 88.648 1.00 30.50 122 SER l O 1
ATOM 6262 N N . GLU E 2 126 ? 33.099 -56.410 89.951 1.00 29.92 123 GLU l N 1
ATOM 6263 C CA . GLU E 2 126 ? 32.469 -57.726 89.705 1.00 30.54 123 GLU l CA 1
ATOM 6264 C C . GLU E 2 126 ? 32.124 -57.825 88.216 1.00 33.19 123 GLU l C 1
ATOM 6265 O O . GLU E 2 126 ? 32.357 -58.888 87.592 1.00 30.59 123 GLU l O 1
ATOM 6271 N N . GLU E 2 127 ? 31.557 -56.771 87.614 1.00 28.62 124 GLU l N 1
ATOM 6272 C CA . GLU E 2 127 ? 31.147 -56.859 86.179 1.00 26.15 124 GLU l CA 1
ATOM 6273 C C . GLU E 2 127 ? 32.404 -56.915 85.299 1.00 25.55 124 GLU l C 1
ATOM 6274 O O . GLU E 2 127 ? 32.385 -57.613 84.274 1.00 28.60 124 GLU l O 1
ATOM 6280 N N . LEU E 2 128 ? 33.433 -56.139 85.628 1.00 28.44 125 LEU l N 1
ATOM 6281 C CA . LEU E 2 128 ? 34.680 -56.088 84.839 1.00 30.46 125 LEU l CA 1
ATOM 6282 C C . LEU E 2 128 ? 35.361 -57.483 84.902 1.00 33.13 125 LEU l C 1
ATOM 6283 O O . LEU E 2 128 ? 35.827 -57.925 83.835 1.00 30.72 125 LEU l O 1
ATOM 6288 N N . GLN E 2 129 ? 35.297 -58.167 86.049 1.00 34.09 126 GLN l N 1
ATOM 6289 C CA . GLN E 2 129 ? 35.795 -59.573 86.215 1.00 37.60 126 GLN l CA 1
ATOM 6290 C C . GLN E 2 129 ? 35.103 -60.454 85.161 1.00 39.55 126 GLN l C 1
ATOM 6291 O O . GLN E 2 129 ? 35.746 -61.375 84.591 1.00 34.50 126 GLN l O 1
ATOM 6297 N N . ALA E 2 130 ? 33.814 -60.195 84.919 1.00 30.50 127 ALA l N 1
ATOM 6298 C CA . ALA E 2 130 ? 32.974 -60.920 83.950 1.00 30.79 127 ALA l CA 1
ATOM 6299 C C . ALA E 2 130 ? 33.196 -60.385 82.533 1.00 30.90 127 ALA l C 1
ATOM 6300 O O . ALA E 2 130 ? 32.452 -60.799 81.673 1.00 35.68 127 ALA l O 1
ATOM 6302 N N . ASN E 2 131 ? 34.191 -59.513 82.322 1.00 30.28 128 ASN l N 1
ATOM 6303 C CA . ASN E 2 131 ? 34.590 -58.961 81.013 1.00 35.97 128 ASN l CA 1
ATOM 6304 C C . ASN E 2 131 ? 33.485 -58.098 80.391 1.00 35.92 128 ASN l C 1
ATOM 6305 O O . ASN E 2 131 ? 33.287 -58.137 79.152 1.00 33.98 128 ASN l O 1
ATOM 6310 N N . LYS E 2 132 ? 32.783 -57.346 81.213 1.00 34.78 129 LYS l N 1
ATOM 6311 C CA . LYS E 2 132 ? 31.794 -56.378 80.675 1.00 38.51 129 LYS l CA 1
ATOM 6312 C C . LYS E 2 132 ? 31.884 -55.088 81.467 1.00 35.32 129 LYS l C 1
ATOM 6313 O O . LYS E 2 132 ? 32.473 -55.052 82.579 1.00 30.86 129 LYS l O 1
ATOM 6319 N N . ALA E 2 133 ? 31.340 -54.020 80.895 1.00 38.12 130 ALA l N 1
ATOM 6320 C CA . ALA E 2 133 ? 31.489 -52.668 81.472 1.00 37.93 130 ALA l CA 1
ATOM 6321 C C . ALA E 2 133 ? 30.211 -51.870 81.181 1.00 37.50 130 ALA l C 1
ATOM 6322 O O . ALA E 2 133 ? 30.020 -51.507 80.016 1.00 41.00 130 ALA l O 1
ATOM 6324 N N . THR E 2 134 ? 29.361 -51.686 82.188 1.00 34.58 131 THR l N 1
ATOM 6325 C CA . THR E 2 134 ? 28.135 -50.835 82.111 1.00 32.06 131 THR l CA 1
ATOM 6326 C C . THR E 2 134 ? 28.297 -49.606 83.021 1.00 31.98 131 THR l C 1
ATOM 6327 O O . THR E 2 134 ? 28.464 -49.751 84.251 1.00 28.64 131 THR l O 1
ATOM 6331 N N . LEU E 2 135 ? 28.250 -48.417 82.418 1.00 31.58 132 LEU l N 1
ATOM 6332 C CA . LEU E 2 135 ? 28.040 -47.138 83.126 1.00 32.52 132 LEU l CA 1
ATOM 6333 C C . LEU E 2 135 ? 26.542 -46.979 83.388 1.00 27.80 132 LEU l C 1
ATOM 6334 O O . LEU E 2 135 ? 25.750 -47.233 82.486 1.00 29.47 132 LEU l O 1
ATOM 6339 N N . VAL E 2 136 ? 26.203 -46.722 84.635 1.00 26.89 133 VAL l N 1
ATOM 6340 C CA . VAL E 2 136 ? 24.806 -46.543 85.104 1.00 28.89 133 VAL l CA 1
ATOM 6341 C C . VAL E 2 136 ? 24.607 -45.100 85.606 1.00 29.66 133 VAL l C 1
ATOM 6342 O O . VAL E 2 136 ? 25.145 -44.702 86.686 1.00 26.45 133 VAL l O 1
ATOM 6346 N N . CYS E 2 137 ? 23.727 -44.389 84.908 1.00 26.17 134 CYS l N 1
ATOM 6347 C CA . CYS E 2 137 ? 23.370 -42.989 85.249 1.00 23.85 134 CYS l CA 1
ATOM 6348 C C . CYS E 2 137 ? 21.957 -43.003 85.819 1.00 22.98 134 CYS l C 1
ATOM 6349 O O . CYS E 2 137 ? 20.999 -43.311 85.069 1.00 25.23 134 CYS l O 1
ATOM 6352 N N . LEU E 2 138 ? 21.865 -42.834 87.126 1.00 21.94 135 LEU l N 1
ATOM 6353 C CA . LEU E 2 138 ? 20.576 -42.847 87.853 1.00 25.44 135 LEU l CA 1
ATOM 6354 C C . LEU E 2 138 ? 20.174 -41.405 88.192 1.00 26.57 135 LEU l C 1
ATOM 6355 O O . LEU E 2 138 ? 20.998 -40.622 88.700 1.00 24.01 135 LEU l O 1
ATOM 6360 N N . ILE E 2 139 ? 18.936 -41.079 87.853 1.00 25.41 136 ILE l N 1
ATOM 6361 C CA . ILE E 2 139 ? 18.426 -39.685 87.857 1.00 22.57 136 ILE l CA 1
ATOM 6362 C C . ILE E 2 139 ? 17.194 -39.673 88.738 1.00 23.88 136 ILE l C 1
ATOM 6363 O O . ILE E 2 139 ? 16.286 -40.413 88.451 1.00 23.46 136 ILE l O 1
ATOM 6368 N N . SER E 2 140 ? 17.161 -38.871 89.785 1.00 24.16 137 SER l N 1
ATOM 6369 C CA . SER E 2 140 ? 16.094 -38.973 90.796 1.00 27.22 137 SER l CA 1
ATOM 6370 C C . SER E 2 140 ? 15.543 -37.600 91.151 1.00 24.65 137 SER l C 1
ATOM 6371 O O . SER E 2 140 ? 16.247 -36.574 90.952 1.00 24.36 137 SER l O 1
ATOM 6374 N N . ASP E 2 141 ? 14.362 -37.613 91.754 1.00 23.92 138 ASP l N 1
ATOM 6375 C CA . ASP E 2 141 ? 13.771 -36.489 92.493 1.00 25.32 138 ASP l CA 1
ATOM 6376 C C . ASP E 2 141 ? 13.532 -35.312 91.537 1.00 26.87 138 ASP l C 1
ATOM 6377 O O . ASP E 2 141 ? 13.706 -34.173 91.977 1.00 25.36 138 ASP l O 1
ATOM 6382 N N . PHE E 2 142 ? 13.115 -35.550 90.287 1.00 24.48 139 PHE l N 1
ATOM 6383 C CA . PHE E 2 142 ? 12.822 -34.429 89.353 1.00 24.46 139 PHE l CA 1
ATOM 6384 C C . PHE E 2 142 ? 11.332 -34.350 89.022 1.00 24.25 139 PHE l C 1
ATOM 6385 O O . PHE E 2 142 ? 10.547 -35.333 89.130 1.00 21.16 139 PHE l O 1
ATOM 6393 N N . TYR E 2 143 ? 10.936 -33.153 88.630 1.00 22.18 140 TYR l N 1
ATOM 6394 C CA . TYR E 2 143 ? 9.561 -32.840 88.215 1.00 19.92 140 TYR l CA 1
ATOM 6395 C C . TYR E 2 143 ? 9.629 -31.560 87.422 1.00 20.72 140 TYR l C 1
ATOM 6396 O O . TYR E 2 143 ? 10.315 -30.639 87.857 1.00 21.18 140 TYR l O 1
ATOM 6405 N N . PRO E 2 144 ? 8.983 -31.433 86.255 1.00 21.70 141 PRO l N 1
ATOM 6406 C CA . PRO E 2 144 ? 8.202 -32.499 85.615 1.00 20.91 141 PRO l CA 1
ATOM 6407 C C . PRO E 2 144 ? 8.973 -33.765 85.238 1.00 21.81 141 PRO l C 1
ATOM 6408 O O . PRO E 2 144 ? 10.178 -33.705 85.129 1.00 21.66 141 PRO l O 1
ATOM 6412 N N . GLY E 2 145 ? 8.248 -34.860 84.998 1.00 23.81 142 GLY l N 1
ATOM 6413 C CA . GLY E 2 145 ? 8.870 -36.164 84.696 1.00 21.81 142 GLY l CA 1
ATOM 6414 C C . GLY E 2 145 ? 9.277 -36.299 83.228 1.00 25.03 142 GLY l C 1
ATOM 6415 O O . GLY E 2 145 ? 8.734 -37.185 82.520 1.00 23.82 142 GLY l O 1
ATOM 6416 N N . ALA E 2 146 ? 10.240 -35.500 82.765 1.00 22.65 143 ALA l N 1
ATOM 6417 C CA . ALA E 2 146 ? 10.755 -35.547 81.386 1.00 25.61 143 ALA l CA 1
ATOM 6418 C C . ALA E 2 146 ? 12.206 -35.123 81.405 1.00 26.48 143 ALA l C 1
ATOM 6419 O O . ALA E 2 146 ? 12.500 -34.029 81.933 1.00 25.51 143 ALA l O 1
ATOM 6421 N N . VAL E 2 147 ? 13.088 -35.945 80.855 1.00 25.21 144 VAL l N 1
ATOM 6422 C CA . VAL E 2 147 ? 14.517 -35.567 80.765 1.00 25.83 144 VAL l CA 1
ATOM 6423 C C . VAL E 2 147 ? 15.012 -36.000 79.408 1.00 26.05 144 VAL l C 1
ATOM 6424 O O . VAL E 2 147 ? 14.385 -36.879 78.806 1.00 28.08 144 VAL l O 1
ATOM 6428 N N . THR E 2 148 ? 16.098 -35.388 78.968 1.00 27.62 145 THR l N 1
ATOM 6429 C CA . THR E 2 148 ? 16.931 -35.871 77.845 1.00 31.53 145 THR l CA 1
ATOM 6430 C C . THR E 2 148 ? 18.291 -36.241 78.406 1.00 31.56 145 THR l C 1
ATOM 6431 O O . THR E 2 148 ? 18.835 -35.474 79.264 1.00 31.42 145 THR l O 1
ATOM 6435 N N . VAL E 2 149 ? 18.799 -37.399 77.992 1.00 28.83 146 VAL l N 1
ATOM 6436 C CA . VAL E 2 149 ? 20.099 -37.909 78.501 1.00 28.87 146 VAL l CA 1
ATOM 6437 C C . VAL E 2 149 ? 21.034 -38.077 77.309 1.00 28.97 146 VAL l C 1
ATOM 6438 O O . VAL E 2 149 ? 20.578 -38.568 76.296 1.00 28.90 146 VAL l O 1
ATOM 6442 N N . ALA E 2 150 ? 22.252 -37.574 77.423 1.00 29.82 147 ALA l N 1
ATOM 6443 C CA . ALA E 2 150 ? 23.308 -37.640 76.393 1.00 29.91 147 ALA l CA 1
ATOM 6444 C C . ALA E 2 150 ? 24.562 -38.165 77.096 1.00 31.56 147 ALA l C 1
ATOM 6445 O O . ALA E 2 150 ? 24.704 -37.931 78.278 1.00 30.24 147 ALA l O 1
ATOM 6447 N N . TRP E 2 151 ? 25.426 -38.877 76.371 1.00 32.29 148 TRP l N 1
ATOM 6448 C CA . TRP E 2 151 ? 26.664 -39.450 76.935 1.00 32.93 148 TRP l CA 1
ATOM 6449 C C . TRP E 2 151 ? 27.860 -38.922 76.167 1.00 31.50 148 TRP l C 1
ATOM 6450 O O . TRP E 2 151 ? 27.732 -38.723 74.944 1.00 32.86 148 TRP l O 1
ATOM 6461 N N . LYS E 2 152 ? 28.973 -38.788 76.860 1.00 34.90 149 LYS l N 1
ATOM 6462 C CA . LYS E 2 152 ? 30.244 -38.353 76.252 1.00 41.37 149 LYS l CA 1
ATOM 6463 C C . LYS E 2 152 ? 31.366 -39.313 76.649 1.00 41.60 149 LYS l C 1
ATOM 6464 O O . LYS E 2 152 ? 31.420 -39.712 77.830 1.00 35.44 149 LYS l O 1
ATOM 6470 N N . ALA E 2 153 ? 32.200 -39.655 75.664 1.00 42.13 150 ALA l N 1
ATOM 6471 C CA . ALA E 2 153 ? 33.531 -40.280 75.809 1.00 49.53 150 ALA l CA 1
ATOM 6472 C C . ALA E 2 153 ? 34.566 -39.158 75.698 1.00 49.30 150 ALA l C 1
ATOM 6473 O O . ALA E 2 153 ? 34.670 -38.578 74.605 1.00 60.77 150 ALA l O 1
ATOM 6475 N N . ASP E 2 154 ? 35.263 -38.850 76.791 1.00 53.24 151 ASP l N 1
ATOM 6476 C CA . ASP E 2 154 ? 36.091 -37.624 76.917 1.00 61.07 151 ASP l CA 1
ATOM 6477 C C . ASP E 2 154 ? 35.171 -36.445 76.584 1.00 63.76 151 ASP l C 1
ATOM 6478 O O . ASP E 2 154 ? 34.158 -36.293 77.292 1.00 58.87 151 ASP l O 1
ATOM 6483 N N . SER E 2 155 ? 35.461 -35.690 75.526 1.00 59.74 152 SER l N 1
ATOM 6484 C CA . SER E 2 155 ? 34.682 -34.494 75.121 1.00 62.21 152 SER l CA 1
ATOM 6485 C C . SER E 2 155 ? 33.695 -34.846 74.016 1.00 60.74 152 SER l C 1
ATOM 6486 O O . SER E 2 155 ? 33.002 -33.929 73.554 1.00 59.13 152 SER l O 1
ATOM 6489 N N . SER E 2 156 ? 33.632 -36.108 73.602 1.00 55.73 153 SER l N 1
ATOM 6490 C CA . SER E 2 156 ? 32.989 -36.511 72.323 1.00 55.87 153 SER l CA 1
ATOM 6491 C C . SER E 2 156 ? 31.682 -37.255 72.581 1.00 52.06 153 SER l C 1
ATOM 6492 O O . SER E 2 156 ? 31.639 -38.187 73.374 1.00 48.86 153 SER l O 1
ATOM 6495 N N . PRO E 2 157 ? 30.585 -36.895 71.886 1.00 51.22 154 PRO l N 1
ATOM 6496 C CA . PRO E 2 157 ? 29.309 -37.582 72.059 1.00 53.00 154 PRO l CA 1
ATOM 6497 C C . PRO E 2 157 ? 29.373 -39.074 71.685 1.00 56.20 154 PRO l C 1
ATOM 6498 O O . PRO E 2 157 ? 30.008 -39.426 70.704 1.00 51.70 154 PRO l O 1
ATOM 6502 N N . VAL E 2 158 ? 28.682 -39.912 72.455 1.00 49.49 155 VAL l N 1
ATOM 6503 C CA . VAL E 2 158 ? 28.494 -41.360 72.173 1.00 53.44 155 VAL l CA 1
ATOM 6504 C C . VAL E 2 158 ? 27.005 -41.610 71.984 1.00 55.10 155 VAL l C 1
ATOM 6505 O O . VAL E 2 158 ? 26.261 -41.238 72.912 1.00 53.96 155 VAL l O 1
ATOM 6509 N N . LYS E 2 159 ? 26.598 -42.276 70.897 1.00 55.32 156 LYS l N 1
ATOM 6510 C CA . LYS E 2 159 ? 25.187 -42.731 70.706 1.00 61.42 156 LYS l CA 1
ATOM 6511 C C . LYS E 2 159 ? 25.087 -44.266 70.759 1.00 61.09 156 LYS l C 1
ATOM 6512 O O . LYS E 2 159 ? 24.011 -44.777 71.170 1.00 55.58 156 LYS l O 1
ATOM 6518 N N . ALA E 2 160 ? 26.140 -44.985 70.355 1.00 51.37 157 ALA l N 1
ATOM 6519 C CA . ALA E 2 160 ? 26.181 -46.464 70.379 1.00 52.31 157 ALA l CA 1
ATOM 6520 C C . ALA E 2 160 ? 26.124 -46.942 71.829 1.00 46.17 157 ALA l C 1
ATOM 6521 O O . ALA E 2 160 ? 26.822 -46.380 72.690 1.00 49.39 157 ALA l O 1
ATOM 6523 N N . GLY E 2 161 ? 25.312 -47.957 72.077 1.00 43.42 158 GLY l N 1
ATOM 6524 C CA . GLY E 2 161 ? 25.314 -48.710 73.344 1.00 45.13 158 GLY l CA 1
ATOM 6525 C C . GLY E 2 161 ? 24.588 -47.977 74.451 1.00 43.67 158 GLY l C 1
ATOM 6526 O O . GLY E 2 161 ? 24.900 -48.250 75.620 1.00 44.02 158 GLY l O 1
ATOM 6527 N N . VAL E 2 162 ? 23.644 -47.096 74.113 1.00 42.62 159 VAL l N 1
ATOM 6528 C CA . VAL E 2 162 ? 22.899 -46.289 75.127 1.00 37.96 159 VAL l CA 1
ATOM 6529 C C . VAL E 2 162 ? 21.464 -46.794 75.194 1.00 36.04 159 VAL l C 1
ATOM 6530 O O . VAL E 2 162 ? 20.842 -46.897 74.151 1.00 42.35 159 VAL l O 1
ATOM 6534 N N . GLU E 2 163 ? 20.952 -47.077 76.383 1.00 33.37 160 GLU l N 1
ATOM 6535 C CA . GLU E 2 163 ? 19.516 -47.348 76.610 1.00 33.32 160 GLU l CA 1
ATOM 6536 C C . GLU E 2 163 ? 19.058 -46.488 77.795 1.00 34.10 160 GLU l C 1
ATOM 6537 O O . GLU E 2 163 ? 19.816 -46.360 78.780 1.00 30.37 160 GLU l O 1
ATOM 6543 N N . THR E 2 164 ? 17.854 -45.941 77.719 1.00 30.86 161 THR l N 1
ATOM 6544 C CA . THR E 2 164 ? 17.349 -44.965 78.708 1.00 29.71 161 THR l CA 1
ATOM 6545 C C . THR E 2 164 ? 15.903 -45.353 78.960 1.00 27.00 161 THR l C 1
ATOM 6546 O O . THR E 2 164 ? 15.225 -45.590 77.973 1.00 32.25 161 THR l O 1
ATOM 6550 N N . THR E 2 165 ? 15.483 -45.407 80.220 1.00 26.03 162 THR l N 1
ATOM 6551 C CA . THR E 2 165 ? 14.112 -45.694 80.660 1.00 26.12 162 THR l CA 1
ATOM 6552 C C . THR E 2 165 ? 13.290 -44.399 80.636 1.00 31.92 162 THR l C 1
ATOM 6553 O O . THR E 2 165 ? 13.881 -43.290 80.793 1.00 27.33 162 THR l O 1
ATOM 6557 N N . THR E 2 166 ? 11.992 -44.554 80.434 1.00 27.94 163 THR l N 1
ATOM 6558 C CA . THR E 2 166 ? 10.981 -43.485 80.543 1.00 29.51 163 THR l CA 1
ATOM 6559 C C . THR E 2 166 ? 10.845 -43.124 82.006 1.00 29.49 163 THR l C 1
ATOM 6560 O O . THR E 2 166 ? 10.685 -44.018 82.841 1.00 27.74 163 THR l O 1
ATOM 6564 N N . PRO E 2 167 ? 10.845 -41.820 82.373 1.00 26.36 164 PRO l N 1
ATOM 6565 C CA . PRO E 2 167 ? 10.691 -41.448 83.771 1.00 28.96 164 PRO l CA 1
ATOM 6566 C C . PRO E 2 167 ? 9.484 -42.126 84.409 1.00 30.18 164 PRO l C 1
ATOM 6567 O O . PRO E 2 167 ? 8.443 -42.170 83.782 1.00 38.11 164 PRO l O 1
ATOM 6571 N N . SER E 2 168 ? 9.682 -42.581 85.640 1.00 31.08 165 SER l N 1
ATOM 6572 C CA . SER E 2 168 ? 8.790 -43.416 86.473 1.00 34.48 165 SER l CA 1
ATOM 6573 C C . SER E 2 168 ? 8.580 -42.644 87.771 1.00 31.80 165 SER l C 1
ATOM 6574 O O . SER E 2 168 ? 9.567 -42.114 88.335 1.00 27.77 165 SER l O 1
ATOM 6577 N N . LYS E 2 169 ? 7.373 -42.652 88.300 1.00 30.24 166 LYS l N 1
ATOM 6578 C CA . LYS E 2 169 ? 7.046 -41.966 89.560 1.00 33.67 166 LYS l CA 1
ATOM 6579 C C . LYS E 2 169 ? 7.688 -42.722 90.724 1.00 33.39 166 LYS l C 1
ATOM 6580 O O . LYS E 2 169 ? 7.537 -43.986 90.791 1.00 34.39 166 LYS l O 1
ATOM 6586 N N . GLN E 2 170 ? 8.359 -41.993 91.605 1.00 29.19 167 GLN l N 1
ATOM 6587 C CA . GLN E 2 170 ? 8.935 -42.459 92.887 1.00 28.23 167 GLN l CA 1
ATOM 6588 C C . GLN E 2 170 ? 7.841 -42.485 93.963 1.00 32.93 167 GLN l C 1
ATOM 6589 O O . GLN E 2 170 ? 6.801 -41.855 93.797 1.00 29.93 167 GLN l O 1
ATOM 6595 N N . SER E 2 171 ? 8.106 -43.101 95.104 1.00 35.74 168 SER l N 1
ATOM 6596 C CA . SER E 2 171 ? 7.118 -43.143 96.217 1.00 38.91 168 SER l CA 1
ATOM 6597 C C . SER E 2 171 ? 6.927 -41.742 96.820 1.00 37.72 168 SER l C 1
ATOM 6598 O O . SER E 2 171 ? 5.867 -41.493 97.406 1.00 42.41 168 SER l O 1
ATOM 6601 N N . ASN E 2 172 ? 7.834 -40.792 96.594 1.00 32.24 169 ASN l N 1
ATOM 6602 C CA . ASN E 2 172 ? 7.642 -39.405 97.085 1.00 31.36 169 ASN l CA 1
ATOM 6603 C C . ASN E 2 172 ? 6.940 -38.521 96.033 1.00 27.85 169 ASN l C 1
ATOM 6604 O O . ASN E 2 172 ? 6.853 -37.310 96.272 1.00 30.59 169 ASN l O 1
ATOM 6609 N N . ASN E 2 173 ? 6.471 -39.071 94.917 1.00 28.06 170 ASN l N 1
ATOM 6610 C CA . ASN E 2 173 ? 5.669 -38.402 93.859 1.00 29.96 170 ASN l CA 1
ATOM 6611 C C . ASN E 2 173 ? 6.530 -37.559 92.899 1.00 29.20 170 ASN l C 1
ATOM 6612 O O . ASN E 2 173 ? 5.994 -37.078 91.905 1.00 27.23 170 ASN l O 1
ATOM 6617 N N . LYS E 2 174 ? 7.836 -37.471 93.115 1.00 27.68 171 LYS l N 1
ATOM 6618 C CA . LYS E 2 174 ? 8.777 -37.029 92.055 1.00 28.87 171 LYS l CA 1
ATOM 6619 C C . LYS E 2 174 ? 9.122 -38.172 91.097 1.00 26.52 171 LYS l C 1
ATOM 6620 O O . LYS E 2 174 ? 8.668 -39.307 91.284 1.00 28.66 171 LYS l O 1
ATOM 6626 N N . TYR E 2 175 ? 9.875 -37.871 90.048 1.00 23.16 172 TYR l N 1
ATOM 6627 C CA . TYR E 2 175 ? 10.203 -38.828 88.986 1.00 24.45 172 TYR l CA 1
ATOM 6628 C C . TYR E 2 175 ? 11.674 -39.213 89.031 1.00 23.00 172 TYR l C 1
ATOM 6629 O O . TYR E 2 175 ? 12.561 -38.464 89.488 1.00 22.64 172 TYR l O 1
ATOM 6638 N N . ALA E 2 176 ? 11.910 -40.402 88.508 1.00 22.59 173 ALA l N 1
ATOM 6639 C CA . ALA E 2 176 ? 13.264 -40.974 88.329 1.00 24.31 173 ALA l CA 1
ATOM 6640 C C . ALA E 2 176 ? 13.401 -41.504 86.931 1.00 24.55 173 ALA l C 1
ATOM 6641 O O . ALA E 2 176 ? 12.385 -41.933 86.341 1.00 26.00 173 ALA l O 1
ATOM 6643 N N . ALA E 2 177 ? 14.637 -41.587 86.457 1.00 23.23 174 ALA l N 1
ATOM 6644 C CA . ALA E 2 177 ? 14.992 -42.228 85.190 1.00 24.00 174 ALA l CA 1
ATOM 6645 C C . ALA E 2 177 ? 16.403 -42.806 85.308 1.00 24.35 174 ALA l C 1
ATOM 6646 O O . ALA E 2 177 ? 17.135 -42.502 86.251 1.00 23.43 174 ALA l O 1
ATOM 6648 N N . SER E 2 178 ? 16.696 -43.710 84.410 1.00 24.97 175 SER l N 1
ATOM 6649 C CA . SER E 2 178 ? 17.957 -44.481 84.389 1.00 25.89 175 SER l CA 1
ATOM 6650 C C . SER E 2 178 ? 18.468 -44.488 82.965 1.00 23.55 175 SER l C 1
ATOM 6651 O O . SER E 2 178 ? 17.661 -44.554 82.036 1.00 27.20 175 SER l O 1
ATOM 6654 N N . SER E 2 179 ? 19.774 -44.340 82.783 1.00 23.69 176 SER l N 1
ATOM 6655 C CA . SER E 2 179 ? 20.445 -44.512 81.499 1.00 24.48 176 SER l CA 1
ATOM 6656 C C . SER E 2 179 ? 21.667 -45.418 81.679 1.00 27.97 176 SER l C 1
ATOM 6657 O O . SER E 2 179 ? 22.346 -45.325 82.711 1.00 26.98 176 SER l O 1
ATOM 6660 N N . TYR E 2 180 ? 21.940 -46.190 80.644 1.00 28.64 177 TYR l N 1
ATOM 6661 C CA . TYR E 2 180 ? 23.012 -47.211 80.582 1.00 29.24 177 TYR l CA 1
ATOM 6662 C C . TYR E 2 180 ? 23.890 -46.917 79.402 1.00 26.69 177 TYR l C 1
ATOM 6663 O O . TYR E 2 180 ? 23.381 -46.672 78.319 1.00 32.50 177 TYR l O 1
ATOM 6672 N N . LEU E 2 181 ? 25.204 -46.926 79.607 1.00 30.84 178 LEU l N 1
ATOM 6673 C CA . LEU E 2 181 ? 26.139 -46.990 78.470 1.00 30.14 178 LEU l CA 1
ATOM 6674 C C . LEU E 2 181 ? 26.923 -48.312 78.568 1.00 34.26 178 LEU l C 1
ATOM 6675 O O . LEU E 2 181 ? 27.698 -48.462 79.550 1.00 33.67 178 LEU l O 1
ATOM 6680 N N . SER E 2 182 ? 26.705 -49.223 77.634 1.00 35.02 179 SER l N 1
ATOM 6681 C CA . SER E 2 182 ? 27.363 -50.563 77.593 1.00 38.04 179 SER l CA 1
ATOM 6682 C C . SER E 2 182 ? 28.646 -50.442 76.795 1.00 36.71 179 SER l C 1
ATOM 6683 O O . SER E 2 182 ? 28.531 -50.110 75.627 1.00 46.19 179 SER l O 1
ATOM 6686 N N . LEU E 2 183 ? 29.789 -50.667 77.441 1.00 39.02 180 LEU l N 1
ATOM 6687 C CA . LEU E 2 183 ? 31.152 -50.679 76.847 1.00 42.36 180 LEU l CA 1
ATOM 6688 C C . LEU E 2 183 ? 31.779 -52.077 76.987 1.00 47.49 180 LEU l C 1
ATOM 6689 O O . LEU E 2 183 ? 31.319 -52.879 77.856 1.00 41.48 180 LEU l O 1
ATOM 6694 N N . THR E 2 184 ? 32.850 -52.318 76.228 1.00 46.54 181 THR l N 1
ATOM 6695 C CA . THR E 2 184 ? 33.867 -53.363 76.524 1.00 50.03 181 THR l CA 1
ATOM 6696 C C . THR E 2 184 ? 34.765 -52.840 77.642 1.00 48.11 181 THR l C 1
ATOM 6697 O O . THR E 2 184 ? 34.926 -51.627 77.832 1.00 44.57 181 THR l O 1
ATOM 6701 N N . PRO E 2 185 ? 35.371 -53.730 78.451 1.00 49.01 182 PRO l N 1
ATOM 6702 C CA . PRO E 2 185 ? 36.393 -53.294 79.411 1.00 55.69 182 PRO l CA 1
ATOM 6703 C C . PRO E 2 185 ? 37.545 -52.494 78.766 1.00 51.28 182 PRO l C 1
ATOM 6704 O O . PRO E 2 185 ? 38.065 -51.597 79.427 1.00 52.99 182 PRO l O 1
ATOM 6708 N N . GLU E 2 186 ? 37.838 -52.772 77.493 1.00 50.78 183 GLU l N 1
ATOM 6709 C CA . GLU E 2 186 ? 38.931 -52.142 76.707 1.00 61.24 183 GLU l CA 1
ATOM 6710 C C . GLU E 2 186 ? 38.532 -50.689 76.439 1.00 59.80 183 GLU l C 1
ATOM 6711 O O . GLU E 2 186 ? 39.337 -49.790 76.755 1.00 53.84 183 GLU l O 1
ATOM 6717 N N . GLN E 2 187 ? 37.319 -50.486 75.903 1.00 61.62 184 GLN l N 1
ATOM 6718 C CA . GLN E 2 187 ? 36.716 -49.147 75.655 1.00 58.16 184 GLN l CA 1
ATOM 6719 C C . GLN E 2 187 ? 36.761 -48.324 76.941 1.00 53.38 184 GLN l C 1
ATOM 6720 O O . GLN E 2 187 ? 37.291 -47.215 76.913 1.00 55.52 184 GLN l O 1
ATOM 6726 N N . TRP E 2 188 ? 36.260 -48.875 78.044 1.00 52.29 185 TRP l N 1
ATOM 6727 C CA . TRP E 2 188 ? 36.242 -48.184 79.361 1.00 50.08 185 TRP l CA 1
ATOM 6728 C C . TRP E 2 188 ? 37.645 -47.646 79.667 1.00 54.70 185 TRP l C 1
ATOM 6729 O O . TRP E 2 188 ? 37.765 -46.471 80.061 1.00 54.01 185 TRP l O 1
ATOM 6740 N N . LYS E 2 189 ? 38.684 -48.450 79.432 1.00 69.59 186 LYS l N 1
ATOM 6741 C CA . LYS E 2 189 ? 40.084 -48.122 79.826 1.00 70.25 186 LYS l CA 1
ATOM 6742 C C . LYS E 2 189 ? 40.740 -47.182 78.802 1.00 62.95 186 LYS l C 1
ATOM 6743 O O . LYS E 2 189 ? 41.606 -46.396 79.219 1.00 60.69 186 LYS l O 1
ATOM 6749 N N . SER E 2 190 ? 40.316 -47.226 77.534 1.00 65.51 187 SER l N 1
ATOM 6750 C CA . SER E 2 190 ? 40.923 -46.480 76.398 1.00 65.92 187 SER l CA 1
ATOM 6751 C C . SER E 2 190 ? 40.500 -44.997 76.384 1.00 75.19 187 SER l C 1
ATOM 6752 O O . SER E 2 190 ? 40.858 -44.302 75.397 1.00 71.49 187 SER l O 1
ATOM 6755 N N . HIS E 2 191 ? 39.746 -44.520 77.387 1.00 64.28 188 HIS l N 1
ATOM 6756 C CA . HIS E 2 191 ? 39.294 -43.107 77.475 1.00 56.09 188 HIS l CA 1
ATOM 6757 C C . HIS E 2 191 ? 39.649 -42.546 78.850 1.00 57.04 188 HIS l C 1
ATOM 6758 O O . HIS E 2 191 ? 39.751 -43.329 79.811 1.00 55.45 188 HIS l O 1
ATOM 6765 N N . ARG E 2 192 ? 39.843 -41.233 78.941 1.00 51.70 189 ARG l N 1
ATOM 6766 C CA . ARG E 2 192 ? 40.270 -40.587 80.210 1.00 53.88 189 ARG l CA 1
ATOM 6767 C C . ARG E 2 192 ? 39.043 -40.341 81.085 1.00 51.72 189 ARG l C 1
ATOM 6768 O O . ARG E 2 192 ? 39.191 -40.270 82.336 1.00 52.22 189 ARG l O 1
ATOM 6776 N N . SER E 2 193 ? 37.878 -40.160 80.462 1.00 46.57 190 SER l N 1
ATOM 6777 C CA . SER E 2 193 ? 36.628 -39.957 81.220 1.00 43.90 190 SER l CA 1
ATOM 6778 C C . SER E 2 193 ? 35.403 -40.265 80.365 1.00 39.72 190 SER l C 1
ATOM 6779 O O . SER E 2 193 ? 35.475 -40.247 79.113 1.00 42.13 190 SER l O 1
ATOM 6782 N N . TYR E 2 194 ? 34.300 -40.488 81.075 1.00 40.75 191 TYR l N 1
ATOM 6783 C CA . TYR E 2 194 ? 32.939 -40.628 80.530 1.00 37.55 191 TYR l CA 1
ATOM 6784 C C . TYR E 2 194 ? 32.003 -39.727 81.335 1.00 37.95 191 TYR l C 1
ATOM 6785 O O . TYR E 2 194 ? 32.198 -39.513 82.542 1.00 34.69 191 TYR l O 1
ATOM 6794 N N . SER E 2 195 ? 30.981 -39.221 80.657 1.00 37.21 192 SER l N 1
ATOM 6795 C CA . SER E 2 195 ? 30.051 -38.223 81.221 1.00 35.50 192 SER l CA 1
ATOM 6796 C C . SER E 2 195 ? 28.625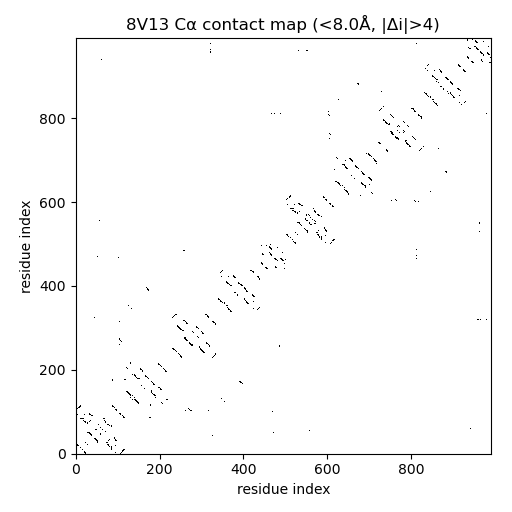 -38.594 80.833 1.00 29.47 192 SER l C 1
ATOM 6797 O O . SER E 2 195 ? 28.391 -38.993 79.668 1.00 34.17 192 SER l O 1
ATOM 6800 N N . CYS E 2 196 ? 27.745 -38.440 81.818 1.00 29.78 193 CYS l N 1
ATOM 6801 C CA . CYS E 2 196 ? 26.267 -38.494 81.715 1.00 30.42 193 CYS l CA 1
ATOM 6802 C C . CYS E 2 196 ? 25.736 -37.046 81.811 1.00 28.96 193 CYS l C 1
ATOM 6803 O O . CYS E 2 196 ? 25.903 -36.445 82.879 1.00 27.06 193 CYS l O 1
ATOM 6806 N N . GLN E 2 197 ? 25.079 -36.544 80.765 1.00 30.08 194 GLN l N 1
ATOM 6807 C CA . GLN E 2 197 ? 24.460 -35.184 80.760 1.00 30.02 194 GLN l CA 1
ATOM 6808 C C . GLN E 2 197 ? 22.947 -35.299 80.760 1.00 25.64 194 GLN l C 1
ATOM 6809 O O . GLN E 2 197 ? 22.390 -35.875 79.822 1.00 26.61 194 GLN l O 1
ATOM 6815 N N . VAL E 2 198 ? 22.318 -34.708 81.765 1.00 23.05 195 VAL l N 1
ATOM 6816 C CA . VAL E 2 198 ? 20.866 -34.795 81.942 1.00 23.40 195 VAL l CA 1
ATOM 6817 C C . VAL E 2 198 ? 20.290 -33.398 81.755 1.00 24.19 195 VAL l C 1
ATOM 6818 O O . VAL E 2 198 ? 20.653 -32.519 82.580 1.00 25.56 195 VAL l O 1
ATOM 6822 N N . THR E 2 199 ? 19.413 -33.253 80.768 1.00 24.20 196 THR l N 1
ATOM 6823 C CA . THR E 2 199 ? 18.727 -31.969 80.472 1.00 24.72 196 THR l CA 1
ATOM 6824 C C . THR E 2 199 ? 17.337 -32.030 81.063 1.00 24.31 196 THR l C 1
ATOM 6825 O O . THR E 2 199 ? 16.583 -32.935 80.679 1.00 24.92 196 THR l O 1
ATOM 6829 N N . HIS E 2 200 ? 16.983 -30.997 81.824 1.00 22.06 197 HIS l N 1
ATOM 6830 C CA . HIS E 2 200 ? 15.644 -30.833 82.453 1.00 23.13 197 HIS l CA 1
ATOM 6831 C C . HIS E 2 200 ? 15.336 -29.330 82.515 1.00 23.54 197 HIS l C 1
ATOM 6832 O O . HIS E 2 200 ? 16.179 -28.643 83.093 1.00 24.09 197 HIS l O 1
ATOM 6839 N N . GLU E 2 201 ? 14.202 -28.846 82.024 1.00 31.87 198 GLU l N 1
ATOM 6840 C CA . GLU E 2 201 ? 13.781 -27.423 82.298 1.00 34.06 198 GLU l CA 1
ATOM 6841 C C . GLU E 2 201 ? 14.937 -26.396 82.106 1.00 39.95 198 GLU l C 1
ATOM 6842 O O . GLU E 2 201 ? 15.259 -25.614 83.084 1.00 42.10 198 GLU l O 1
ATOM 6848 N N . GLY E 2 202 ? 15.609 -26.415 80.960 1.00 38.02 199 GLY l N 1
ATOM 6849 C CA . GLY E 2 202 ? 16.628 -25.405 80.585 1.00 37.08 199 GLY l CA 1
ATOM 6850 C C . GLY E 2 202 ? 17.927 -25.498 81.389 1.00 37.45 199 GLY l C 1
ATOM 6851 O O . GLY E 2 202 ? 18.747 -24.551 81.334 1.00 32.88 199 GLY l O 1
ATOM 6852 N N . SER E 2 203 ? 18.125 -26.576 82.142 1.00 31.80 200 SER l N 1
ATOM 6853 C CA . SER E 2 203 ? 19.384 -26.887 82.856 1.00 30.36 200 SER l CA 1
ATOM 6854 C C . SER E 2 203 ? 19.955 -28.172 82.250 1.00 28.94 200 SER l C 1
ATOM 6855 O O . SER E 2 203 ? 19.180 -29.122 82.008 1.00 27.89 200 SER l O 1
ATOM 6858 N N . THR E 2 204 ? 21.257 -28.267 82.148 1.00 28.71 201 THR l N 1
ATOM 6859 C CA . THR E 2 204 ? 21.932 -29.562 81.883 1.00 28.38 201 THR l CA 1
ATOM 6860 C C . THR E 2 204 ? 22.869 -29.793 83.045 1.00 33.19 201 THR l C 1
ATOM 6861 O O . THR E 2 204 ? 23.754 -28.918 83.268 1.00 30.74 201 THR l O 1
ATOM 6865 N N . VAL E 2 205 ? 22.699 -30.932 83.728 1.00 30.54 202 VAL l N 1
ATOM 6866 C CA . VAL E 2 205 ? 23.602 -31.414 84.807 1.00 29.60 202 VAL l CA 1
ATOM 6867 C C . VAL E 2 205 ? 24.460 -32.548 84.232 1.00 32.99 202 VAL l C 1
ATOM 6868 O O . VAL E 2 205 ? 23.905 -33.486 83.654 1.00 30.25 202 VAL l O 1
ATOM 6872 N N . GLU E 2 206 ? 25.773 -32.420 84.331 1.00 32.97 203 GLU l N 1
ATOM 6873 C CA . GLU E 2 206 ? 26.750 -33.404 83.812 1.00 33.93 203 GLU l CA 1
ATOM 6874 C C . GLU E 2 206 ? 27.502 -33.989 85.000 1.00 32.06 203 GLU l C 1
ATOM 6875 O O . GLU E 2 206 ? 27.983 -33.236 85.862 1.00 31.76 203 GLU l O 1
ATOM 6881 N N . LYS E 2 207 ? 27.522 -35.324 85.082 1.00 31.98 204 LYS l N 1
ATOM 6882 C CA . LYS E 2 207 ? 28.326 -36.058 86.087 1.00 31.95 204 LYS l CA 1
ATOM 6883 C C . LYS E 2 207 ? 29.399 -36.778 85.297 1.00 27.85 204 LYS l C 1
ATOM 6884 O O . LYS E 2 207 ? 29.099 -37.265 84.225 1.00 31.95 204 LYS l O 1
ATOM 6890 N N . THR E 2 208 ? 30.607 -36.831 85.833 1.00 34.02 205 THR l N 1
ATOM 6891 C CA . THR E 2 208 ? 31.792 -37.422 85.173 1.00 36.63 205 THR l CA 1
ATOM 6892 C C . THR E 2 208 ? 32.436 -38.474 86.088 1.00 39.07 205 THR l C 1
ATOM 6893 O O . THR E 2 208 ? 32.474 -38.286 87.309 1.00 40.07 205 THR l O 1
ATOM 6897 N N . VAL E 2 209 ? 32.892 -39.557 85.487 1.00 38.99 206 VAL l N 1
ATOM 6898 C CA . VAL E 2 209 ? 33.699 -40.614 86.159 1.00 43.20 206 VAL l CA 1
ATOM 6899 C C . VAL E 2 209 ? 34.905 -40.902 85.275 1.00 39.55 206 VAL l C 1
ATOM 6900 O O . VAL E 2 209 ? 34.764 -40.774 84.037 1.00 39.57 206 VAL l O 1
ATOM 6904 N N . ALA E 2 210 ? 36.016 -41.355 85.871 1.00 48.62 207 ALA l N 1
ATOM 6905 C CA . ALA E 2 210 ? 37.251 -41.723 85.125 1.00 49.98 207 ALA l CA 1
ATOM 6906 C C . ALA E 2 210 ? 37.752 -43.108 85.547 1.00 54.73 207 ALA l C 1
ATOM 6907 O O . ALA E 2 210 ? 37.703 -43.446 86.735 1.00 48.52 207 ALA l O 1
ATOM 6909 N N . PRO E 2 211 ? 38.227 -43.944 84.586 1.00 53.47 208 PRO l N 1
ATOM 6910 C CA . PRO E 2 211 ? 38.809 -45.250 84.901 1.00 61.24 208 PRO l CA 1
ATOM 6911 C C . PRO E 2 211 ? 39.889 -45.171 85.993 1.00 70.15 208 PRO l C 1
ATOM 6912 O O . PRO E 2 211 ? 39.864 -45.989 86.897 1.00 79.00 208 PRO l O 1
ATOM 6916 N N . THR E 2 212 ? 40.763 -44.161 85.915 1.00 76.33 209 THR l N 1
ATOM 6917 C CA . THR E 2 212 ? 41.981 -44.005 86.759 1.00 86.80 209 THR l CA 1
ATOM 6918 C C . THR E 2 212 ? 41.631 -43.362 88.111 1.00 93.82 209 THR l C 1
ATOM 6919 O O . THR E 2 212 ? 42.445 -42.548 88.587 1.00 99.19 209 THR l O 1
ATOM 6923 N N . GLU E 2 213 ? 40.467 -43.687 88.692 1.00 100.65 210 GLU l N 1
ATOM 6924 C CA . GLU E 2 213 ? 40.128 -43.426 90.122 1.00 108.02 210 GLU l CA 1
ATOM 6925 C C . GLU E 2 213 ? 39.676 -44.725 90.810 1.00 121.07 210 GLU l C 1
ATOM 6926 O O . GLU E 2 213 ? 39.308 -44.670 92.011 1.00 117.35 210 GLU l O 1
ATOM 6932 N N . ARG F 3 1 ? -27.961 -20.210 46.569 1.00 104.09 1 ARG t N 1
ATOM 6933 C CA . ARG F 3 1 ? -27.014 -21.088 45.820 1.00 87.04 1 ARG t CA 1
ATOM 6934 C C . ARG F 3 1 ? -27.373 -22.567 45.982 1.00 74.80 1 ARG t C 1
ATOM 6935 O O . ARG F 3 1 ? -27.488 -23.017 47.139 1.00 67.72 1 ARG t O 1
ATOM 6943 N N . ILE F 3 2 ? -27.477 -23.308 44.877 1.00 70.66 2 ILE t N 1
ATOM 6944 C CA . ILE F 3 2 ? -27.452 -24.802 44.908 1.00 73.74 2 ILE t CA 1
ATOM 6945 C C . ILE F 3 2 ? -26.070 -25.265 44.428 1.00 75.88 2 ILE t C 1
ATOM 6946 O O . ILE F 3 2 ? -25.661 -24.913 43.288 1.00 71.05 2 ILE t O 1
ATOM 6951 N N . CYS F 3 3 ? -25.379 -25.998 45.303 1.00 73.42 3 CYS t N 1
ATOM 6952 C CA . CYS F 3 3 ? -24.009 -26.532 45.110 1.00 64.18 3 CYS t CA 1
ATOM 6953 C C . CYS F 3 3 ? -24.048 -28.050 45.199 1.00 56.90 3 CYS t C 1
ATOM 6954 O O . CYS F 3 3 ? -24.767 -28.579 46.062 1.00 62.41 3 CYS t O 1
ATOM 6957 N N . TYR F 3 4 ? -23.271 -28.714 44.351 1.00 55.79 4 TYR t N 1
ATOM 6958 C CA . TYR F 3 4 ? -22.813 -30.105 44.571 1.00 51.29 4 TYR t CA 1
ATOM 6959 C C . TYR F 3 4 ? -22.054 -30.158 45.904 1.00 45.41 4 TYR t C 1
ATOM 6960 O O . TYR F 3 4 ? -21.398 -29.167 46.291 1.00 41.92 4 TYR t O 1
ATOM 6969 N N . ASN F 3 5 ? -22.163 -31.272 46.613 1.00 47.74 5 ASN t N 1
ATOM 6970 C CA . ASN F 3 5 ? -21.501 -31.426 47.932 1.00 59.31 5 ASN t CA 1
ATOM 6971 C C . ASN F 3 5 ? -20.885 -32.829 48.058 1.00 60.88 5 ASN t C 1
ATOM 6972 O O . ASN F 3 5 ? -20.291 -33.089 49.113 1.00 60.33 5 ASN t O 1
ATOM 6977 N N . HIS F 3 6 ? -21.008 -33.688 47.032 1.00 58.62 6 HIS t N 1
ATOM 6978 C CA . HIS F 3 6 ? -20.494 -35.085 47.041 1.00 55.93 6 HIS t CA 1
ATOM 6979 C C . HIS F 3 6 ? -18.970 -35.128 46.855 1.00 57.61 6 HIS t C 1
ATOM 6980 O O . HIS F 3 6 ? -18.384 -34.217 46.208 1.00 44.43 6 HIS t O 1
ATOM 6987 N N . GLN F 3 7 ? -18.380 -36.208 47.365 1.00 58.32 7 GLN t N 1
ATOM 6988 C CA . GLN F 3 7 ? -16.920 -36.452 47.436 1.00 60.90 7 GLN t CA 1
ATOM 6989 C C . GLN F 3 7 ? -16.429 -37.203 46.192 1.00 52.65 7 GLN t C 1
ATOM 6990 O O . GLN F 3 7 ? -17.105 -38.153 45.741 1.00 47.67 7 GLN t O 1
ATOM 6996 N N . SER F 3 8 ? -15.268 -36.785 45.688 1.00 48.88 8 SER t N 1
ATOM 6997 C CA . SER F 3 8 ? -14.445 -37.504 44.679 1.00 48.80 8 SER t CA 1
ATOM 6998 C C . SER F 3 8 ? -15.340 -37.942 43.515 1.00 49.26 8 SER t C 1
ATOM 6999 O O . SER F 3 8 ? -15.917 -37.044 42.889 1.00 52.71 8 SER t O 1
ATOM 7002 N N . THR F 3 9 ? -15.509 -39.236 43.247 1.00 54.79 9 THR t N 1
ATOM 7003 C CA . THR F 3 9 ? -16.340 -39.713 42.109 1.00 61.88 9 THR t CA 1
ATOM 7004 C C . THR F 3 9 ? -17.523 -40.530 42.643 1.00 65.90 9 THR t C 1
ATOM 7005 O O . THR F 3 9 ? -17.931 -41.461 41.939 1.00 65.02 9 THR t O 1
ATOM 7009 N N . THR F 3 10 ? -18.051 -40.195 43.834 1.00 67.32 10 THR t N 1
ATOM 7010 C CA . THR F 3 10 ? -19.303 -40.796 44.381 1.00 68.66 10 THR t CA 1
ATOM 7011 C C . THR F 3 10 ? -20.505 -40.206 43.626 1.00 71.52 10 THR t C 1
ATOM 7012 O O . THR F 3 10 ? -20.314 -39.243 42.843 1.00 58.25 10 THR t O 1
ATOM 7016 N N . ARG F 3 11 ? -21.695 -40.779 43.828 1.00 77.40 11 ARG t N 1
ATOM 7017 C CA . ARG F 3 11 ? -22.938 -40.361 43.129 1.00 81.40 11 ARG t CA 1
ATOM 7018 C C . ARG F 3 11 ? -23.252 -38.909 43.536 1.00 76.80 11 ARG t C 1
ATOM 7019 O O . ARG F 3 11 ? -23.166 -38.579 44.741 1.00 72.25 11 ARG t O 1
ATOM 7027 N N . ALA F 3 12 ? -23.558 -38.067 42.545 1.00 72.78 12 ALA t N 1
ATOM 7028 C CA . ALA F 3 12 ? -23.718 -36.602 42.686 1.00 75.63 12 ALA t CA 1
ATOM 7029 C C . ALA F 3 12 ? -24.851 -36.305 43.672 1.00 74.36 12 ALA t C 1
ATOM 7030 O O . ALA F 3 12 ? -25.935 -36.860 43.484 1.00 78.11 12 ALA t O 1
ATOM 7032 N N . THR F 3 13 ? -24.576 -35.489 44.695 1.00 73.06 13 THR t N 1
ATOM 7033 C CA . THR F 3 13 ? -25.555 -34.970 45.682 1.00 68.20 13 THR t CA 1
ATOM 7034 C C . THR F 3 13 ? -25.443 -33.443 45.656 1.00 72.70 13 THR t C 1
ATOM 7035 O O . THR F 3 13 ? -24.451 -32.934 45.110 1.00 72.06 13 THR t O 1
ATOM 7039 N N . THR F 3 14 ? -26.441 -32.737 46.186 1.00 78.36 14 THR t N 1
ATOM 7040 C CA . THR F 3 14 ? -26.464 -31.252 46.253 1.00 74.27 14 THR t CA 1
ATOM 7041 C C . THR F 3 14 ? -27.046 -30.794 47.589 1.00 66.82 14 THR t C 1
ATOM 7042 O O . THR F 3 14 ? -27.562 -31.628 48.336 1.00 72.74 14 THR t O 1
ATOM 7046 N N . LYS F 3 15 ? -26.955 -29.497 47.855 1.00 65.14 15 LYS t N 1
ATOM 7047 C CA . LYS F 3 15 ? -27.550 -28.839 49.038 1.00 72.39 15 LYS t CA 1
ATOM 7048 C C . LYS F 3 15 ? -27.630 -27.340 48.746 1.00 77.23 15 LYS t C 1
ATOM 7049 O O . LYS F 3 15 ? -26.840 -26.864 47.888 1.00 75.21 15 LYS t O 1
ATOM 7055 N N . SER F 3 16 ? -28.541 -26.633 49.423 1.00 70.95 16 SER t N 1
ATOM 7056 C CA . SER F 3 16 ? -28.739 -25.169 49.270 1.00 70.58 16 SER t CA 1
ATOM 7057 C C . SER F 3 16 ? -27.709 -24.443 50.135 1.00 64.19 16 SER t C 1
ATOM 7058 O O . SER F 3 16 ? -27.339 -25.017 51.164 1.00 63.69 16 SER t O 1
ATOM 7061 N N . CYS F 3 17 ? -27.284 -23.242 49.724 1.00 67.17 17 CYS t N 1
ATOM 7062 C CA . CYS F 3 17 ? -26.192 -22.439 50.343 1.00 72.01 17 CYS t CA 1
ATOM 7063 C C . CYS F 3 17 ? -26.589 -20.955 50.401 1.00 78.74 17 CYS t C 1
ATOM 7064 O O . CYS F 3 17 ? -27.249 -20.466 49.460 1.00 79.35 17 CYS t O 1
ATOM 7067 N N . GLU F 3 18 ? -26.174 -20.264 51.464 1.00 81.43 18 GLU t N 1
ATOM 7068 C CA . GLU F 3 18 ? -26.434 -18.818 51.690 1.00 80.85 18 GLU t CA 1
ATOM 7069 C C . GLU F 3 18 ? -25.379 -18.001 50.943 1.00 82.77 18 GLU t C 1
ATOM 7070 O O . GLU F 3 18 ? -25.658 -16.823 50.664 1.00 86.24 18 GLU t O 1
ATOM 7076 N N . GLU F 3 19 ? -24.213 -18.597 50.651 1.00 81.84 19 GLU t N 1
ATOM 7077 C CA . GLU F 3 19 ? -23.078 -17.923 49.958 1.00 73.95 19 GLU t CA 1
ATOM 7078 C C . GLU F 3 19 ? -23.385 -17.871 48.465 1.00 66.27 19 GLU t C 1
ATOM 7079 O O . GLU F 3 19 ? -24.226 -18.681 48.009 1.00 54.27 19 GLU t O 1
ATOM 7085 N N . ASN F 3 20 ? -22.705 -16.978 47.743 1.00 66.62 20 ASN t N 1
ATOM 7086 C CA . ASN F 3 20 ? -22.909 -16.785 46.284 1.00 74.85 20 ASN t CA 1
ATOM 7087 C C . ASN F 3 20 ? -22.171 -17.870 45.485 1.00 79.29 20 ASN t C 1
ATOM 7088 O O . ASN F 3 20 ? -22.715 -18.283 44.432 1.00 75.90 20 ASN t O 1
ATOM 7093 N N . SER F 3 21 ? -20.989 -18.314 45.940 1.00 75.17 21 SER t N 1
ATOM 7094 C CA . SER F 3 21 ? -20.111 -19.261 45.191 1.00 71.45 21 SER t CA 1
ATOM 7095 C C . SER F 3 21 ? -20.271 -20.698 45.710 1.00 61.19 21 SER t C 1
ATOM 7096 O O . SER F 3 21 ? -20.760 -20.890 46.846 1.00 63.11 21 SER t O 1
ATOM 7099 N N . CYS F 3 22 ? -19.937 -21.663 44.852 1.00 62.64 22 CYS t N 1
ATOM 7100 C CA . CYS F 3 22 ? -19.680 -23.092 45.178 1.00 58.06 22 CYS t CA 1
ATOM 7101 C C . CYS F 3 22 ? -18.183 -23.381 45.046 1.00 62.41 22 CYS t C 1
ATOM 7102 O O . CYS F 3 22 ? -17.464 -22.527 44.452 1.00 63.08 22 CYS t O 1
ATOM 7105 N N . TYR F 3 23 ? -17.724 -24.549 45.524 1.00 58.62 23 TYR t N 1
ATOM 7106 C CA . TYR F 3 23 ? -16.289 -24.938 45.416 1.00 50.60 23 TYR t CA 1
ATOM 7107 C C . TYR F 3 23 ? -16.137 -26.426 45.099 1.00 44.39 23 TYR t C 1
ATOM 7108 O O . TYR F 3 23 ? -16.960 -27.316 45.483 1.00 36.39 23 TYR t O 1
ATOM 7117 N N . LYS F 3 24 ? -15.079 -26.680 44.331 1.00 42.84 24 LYS t N 1
ATOM 7118 C CA . LYS F 3 24 ? -14.512 -28.021 44.061 1.00 41.85 24 LYS t CA 1
ATOM 7119 C C . LYS F 3 24 ? -13.039 -27.951 44.487 1.00 40.33 24 LYS t C 1
ATOM 7120 O O . LYS F 3 24 ? -12.265 -27.140 43.899 1.00 37.79 24 LYS t O 1
ATOM 7126 N N . LYS F 3 25 ? -12.693 -28.684 45.549 1.00 37.09 25 LYS t N 1
ATOM 7127 C CA . LYS F 3 25 ? -11.347 -28.648 46.188 1.00 37.23 25 LYS t CA 1
ATOM 7128 C C . LYS F 3 25 ? -10.697 -30.013 45.958 1.00 29.26 25 LYS t C 1
ATOM 7129 O O . LYS F 3 25 ? -11.426 -31.014 45.986 1.00 32.11 25 LYS t O 1
ATOM 7135 N N . TYR F 3 26 ? -9.384 -30.071 45.697 1.00 29.02 26 TYR t N 1
ATOM 7136 C CA . TYR F 3 26 ? -8.749 -31.368 45.388 1.00 26.36 26 TYR t CA 1
ATOM 7137 C C . TYR F 3 26 ? -7.292 -31.377 45.824 1.00 22.50 26 TYR t C 1
ATOM 7138 O O . TYR F 3 26 ? -6.618 -30.338 45.894 1.00 26.30 26 TYR t O 1
ATOM 7147 N N . TRP F 3 27 ? -6.846 -32.601 46.124 1.00 28.40 27 TRP t N 1
ATOM 7148 C CA . TRP F 3 27 ? -5.478 -32.867 46.618 1.00 23.35 27 TRP t CA 1
ATOM 7149 C C . TRP F 3 27 ? -5.165 -34.347 46.474 1.00 23.35 27 TRP t C 1
ATOM 7150 O O . TRP F 3 27 ? -6.052 -35.144 46.122 1.00 27.04 27 TRP t O 1
ATOM 7161 N N . ARG F 3 28 ? -3.915 -34.688 46.730 1.00 23.93 28 ARG t N 1
ATOM 7162 C CA . ARG F 3 28 ? -3.393 -36.058 46.637 1.00 24.06 28 ARG t CA 1
ATOM 7163 C C . ARG F 3 28 ? -3.010 -36.516 48.054 1.00 21.82 28 ARG t C 1
ATOM 7164 O O . ARG F 3 28 ? -2.132 -35.912 48.646 1.00 22.70 28 ARG t O 1
ATOM 7172 N N . ASP F 3 29 ? -3.627 -37.585 48.514 1.00 25.02 29 ASP t N 1
ATOM 7173 C CA . ASP F 3 29 ? -3.190 -38.265 49.757 1.00 24.45 29 ASP t CA 1
ATOM 7174 C C . ASP F 3 29 ? -3.079 -39.749 49.433 1.00 26.71 29 ASP t C 1
ATOM 7175 O O . ASP F 3 29 ? -3.200 -40.138 48.221 1.00 25.96 29 ASP t O 1
ATOM 7180 N N . HIS F 3 30 ? -2.817 -40.586 50.438 1.00 22.45 30 HIS t N 1
ATOM 7181 C CA . HIS F 3 30 ? -2.584 -42.033 50.214 1.00 23.79 30 HIS t CA 1
ATOM 7182 C C . HIS F 3 30 ? -3.742 -42.698 49.468 1.00 23.80 30 HIS t C 1
ATOM 7183 O O . HIS F 3 30 ? -3.476 -43.713 48.815 1.00 22.52 30 HIS t O 1
ATOM 7190 N N . ARG F 3 31 ? -4.940 -42.128 49.462 1.00 23.01 31 ARG t N 1
ATOM 7191 C CA . ARG F 3 31 ? -6.049 -42.721 48.672 1.00 25.38 31 ARG t CA 1
ATOM 7192 C C . ARG F 3 31 ? -5.841 -42.482 47.158 1.00 26.15 31 ARG t C 1
ATOM 7193 O O . ARG F 3 31 ? -6.421 -43.224 46.354 1.00 27.41 31 ARG t O 1
ATOM 7201 N N . GLY F 3 32 ? -5.111 -41.456 46.785 1.00 25.93 32 GLY t N 1
ATOM 7202 C CA . GLY F 3 32 ? -5.085 -40.976 45.384 1.00 27.14 32 GLY t CA 1
ATOM 7203 C C . GLY F 3 32 ? -5.568 -39.553 45.330 1.00 26.17 32 GLY t C 1
ATOM 7204 O O . GLY F 3 32 ? -5.338 -38.798 46.277 1.00 26.07 32 GLY t O 1
ATOM 7205 N N . THR F 3 33 ? -6.190 -39.132 44.238 1.00 24.60 33 THR t N 1
ATOM 7206 C CA . THR F 3 33 ? -6.691 -37.753 44.134 1.00 24.38 33 THR t CA 1
ATOM 7207 C C . THR F 3 33 ? -8.075 -37.740 44.796 1.00 24.71 33 THR t C 1
ATOM 7208 O O . THR F 3 33 ? -8.881 -38.596 44.473 1.00 27.84 33 THR t O 1
ATOM 7212 N N . ILE F 3 34 ? -8.313 -36.777 45.643 1.00 26.10 34 ILE t N 1
ATOM 7213 C CA . ILE F 3 34 ? -9.580 -36.635 46.408 1.00 29.91 34 ILE t CA 1
ATOM 7214 C C . ILE F 3 34 ? -10.221 -35.308 45.970 1.00 28.85 34 ILE t C 1
ATOM 7215 O O . ILE F 3 34 ? -9.495 -34.326 45.738 1.00 30.41 34 ILE t O 1
ATOM 7220 N N . ILE F 3 35 ? -11.546 -35.308 45.887 1.00 31.94 35 ILE t N 1
ATOM 7221 C CA . ILE F 3 35 ? -12.323 -34.085 45.579 1.00 34.82 35 ILE t CA 1
ATOM 7222 C C . ILE F 3 35 ? -13.340 -33.857 46.701 1.00 32.31 35 ILE t C 1
ATOM 7223 O O . ILE F 3 35 ? -14.068 -34.787 47.032 1.00 33.72 35 ILE t O 1
ATOM 7228 N N . GLU F 3 36 ? -13.356 -32.647 47.229 1.00 34.32 36 GLU t N 1
ATOM 7229 C CA . GLU F 3 36 ? -14.404 -32.179 48.169 1.00 40.88 36 GLU t CA 1
ATOM 7230 C C . GLU F 3 36 ? -15.176 -31.041 47.494 1.00 37.40 36 GLU t C 1
ATOM 7231 O O . GLU F 3 36 ? -14.509 -30.085 47.000 1.00 36.68 36 GLU t O 1
ATOM 7237 N N . ARG F 3 37 ? -16.507 -31.113 47.535 1.00 40.08 37 ARG t N 1
ATOM 7238 C CA . ARG F 3 37 ? -17.420 -30.078 46.977 1.00 41.09 37 ARG t CA 1
ATOM 7239 C C . ARG F 3 37 ? -18.326 -29.536 48.088 1.00 46.51 37 ARG t C 1
ATOM 7240 O O . ARG F 3 37 ? -18.729 -30.337 48.951 1.00 43.28 37 ARG t O 1
ATOM 7248 N N . GLY F 3 38 ? -18.616 -28.235 48.069 1.00 50.70 38 GLY t N 1
ATOM 7249 C CA . GLY F 3 38 ? -19.628 -27.618 48.949 1.00 54.53 38 GLY t CA 1
ATOM 7250 C C . GLY F 3 38 ? -19.787 -26.134 48.676 1.00 55.11 38 GLY t C 1
ATOM 7251 O O . GLY F 3 38 ? -19.531 -25.721 47.536 1.00 51.37 38 GLY t O 1
ATOM 7252 N N . CYS F 3 39 ? -20.165 -25.353 49.693 1.00 54.41 39 CYS t N 1
ATOM 7253 C CA . CYS F 3 39 ? -20.680 -23.969 49.549 1.00 48.55 39 CYS t CA 1
ATOM 7254 C C . CYS F 3 39 ? -19.579 -22.955 49.812 1.00 53.03 39 CYS t C 1
ATOM 7255 O O . CYS F 3 39 ? -18.678 -23.229 50.629 1.00 56.49 39 CYS t O 1
ATOM 7258 N N . GLY F 3 40 ? -19.701 -21.791 49.182 1.00 54.20 40 GLY t N 1
ATOM 7259 C CA . GLY F 3 40 ? -18.782 -20.664 49.390 1.00 56.74 40 GLY t CA 1
ATOM 7260 C C . GLY F 3 40 ? -17.472 -20.915 48.685 1.00 57.05 40 GLY t C 1
ATOM 7261 O O . GLY F 3 40 ? -17.446 -21.754 47.764 1.00 55.10 40 GLY t O 1
ATOM 7262 N N . CYS F 3 41 ? -16.434 -20.198 49.106 1.00 58.51 41 CYS t N 1
ATOM 7263 C CA . CYS F 3 41 ? -15.095 -20.194 48.472 1.00 63.85 41 CYS t CA 1
ATOM 7264 C C . CYS F 3 41 ? -14.023 -20.155 49.557 1.00 56.02 41 CYS t C 1
ATOM 7265 O O . CYS F 3 41 ? -13.415 -19.107 49.803 1.00 50.22 41 CYS t O 1
ATOM 7268 N N . PRO F 3 42 ? -13.759 -21.308 50.216 1.00 52.28 42 PRO t N 1
ATOM 7269 C CA . PRO F 3 42 ? -12.774 -21.373 51.300 1.00 49.45 42 PRO t CA 1
ATOM 7270 C C . PRO F 3 42 ? -11.356 -21.060 50.812 1.00 48.74 42 PRO t C 1
ATOM 7271 O O . PRO F 3 42 ? -11.037 -21.378 49.679 1.00 49.59 42 PRO t O 1
ATOM 7275 N N . LYS F 3 43 ? -10.562 -20.382 51.635 1.00 47.09 43 LYS t N 1
ATOM 7276 C CA . LYS F 3 43 ? -9.114 -20.212 51.391 1.00 53.68 43 LYS t CA 1
ATOM 7277 C C . LYS F 3 43 ? -8.449 -21.580 51.575 1.00 51.69 43 LYS t C 1
ATOM 7278 O O . LYS F 3 43 ? -8.875 -22.343 52.475 1.00 47.62 43 LYS t O 1
ATOM 7284 N N . VAL F 3 44 ? -7.485 -21.903 50.714 1.00 42.30 44 VAL t N 1
ATOM 7285 C CA . VAL F 3 44 ? -6.679 -23.153 50.825 1.00 37.39 44 VAL t CA 1
ATOM 7286 C C . VAL F 3 44 ? -5.217 -22.770 50.663 1.00 35.90 44 VAL t C 1
ATOM 7287 O O . VAL F 3 44 ? -4.910 -21.667 50.148 1.00 40.04 44 VAL t O 1
ATOM 7291 N N . LYS F 3 45 ? -4.324 -23.656 51.081 1.00 35.37 45 LYS t N 1
ATOM 7292 C CA . LYS F 3 45 ? -2.880 -23.459 50.879 1.00 34.03 45 LYS t CA 1
ATOM 7293 C C . LYS F 3 45 ? -2.554 -24.012 49.499 1.00 34.17 45 LYS t C 1
ATOM 7294 O O . LYS F 3 45 ? -3.370 -24.719 48.928 1.00 32.74 45 LYS t O 1
ATOM 7300 N N . PRO F 3 46 ? -1.364 -23.714 48.945 1.00 37.99 46 PRO t N 1
ATOM 7301 C CA . PRO F 3 46 ? -1.038 -24.110 47.566 1.00 40.23 46 PRO t CA 1
ATOM 7302 C C . PRO F 3 46 ? -0.964 -25.633 47.318 1.00 37.92 46 PRO t C 1
ATOM 7303 O O . PRO F 3 46 ? -1.050 -26.048 46.179 1.00 30.91 46 PRO t O 1
ATOM 7307 N N . GLY F 3 47 ? -0.853 -26.456 48.369 1.00 33.69 47 GLY t N 1
ATOM 7308 C CA . GLY F 3 47 ? -0.846 -27.916 48.202 1.00 31.33 47 GLY t CA 1
ATOM 7309 C C . GLY F 3 47 ? -2.218 -28.471 47.848 1.00 26.24 47 GLY t C 1
ATOM 7310 O O . GLY F 3 47 ? -2.320 -29.666 47.568 1.00 28.69 47 GLY t O 1
ATOM 7311 N N . VAL F 3 48 ? -3.250 -27.632 47.870 1.00 24.13 48 VAL t N 1
ATOM 7312 C CA . VAL F 3 48 ? -4.653 -28.035 47.585 1.00 24.89 48 VAL t CA 1
ATOM 7313 C C . VAL F 3 48 ? -5.169 -27.201 46.406 1.00 27.70 48 VAL t C 1
ATOM 7314 O O . VAL F 3 48 ? -5.066 -25.991 46.458 1.00 30.40 48 VAL t O 1
ATOM 7318 N N . GLY F 3 49 ? -5.662 -27.861 45.371 1.00 30.45 49 GLY t N 1
ATOM 7319 C CA . GLY F 3 49 ? -6.284 -27.160 44.238 1.00 33.92 49 GLY t CA 1
ATOM 7320 C C . GLY F 3 49 ? -7.682 -26.713 44.631 1.00 34.11 49 GLY t C 1
ATOM 7321 O O . GLY F 3 49 ? -8.356 -27.429 45.385 1.00 35.00 49 GLY t O 1
ATOM 7322 N N . ILE F 3 50 ? -8.129 -25.590 44.100 1.00 34.52 50 ILE t N 1
ATOM 7323 C CA . ILE F 3 50 ? -9.540 -25.155 44.261 1.00 37.04 50 ILE t CA 1
ATOM 7324 C C . ILE F 3 50 ? -10.022 -24.394 43.014 1.00 34.18 50 ILE t C 1
ATOM 7325 O O . ILE F 3 50 ? -9.250 -23.572 42.467 1.00 33.50 50 ILE t O 1
ATOM 7330 N N . HIS F 3 51 ? -11.259 -24.707 42.648 1.00 39.50 51 HIS t N 1
ATOM 7331 C CA . HIS F 3 51 ? -12.141 -24.010 41.670 1.00 45.48 51 HIS t CA 1
ATOM 7332 C C . HIS F 3 51 ? -13.423 -23.576 42.391 1.00 51.56 51 HIS t C 1
ATOM 7333 O O . HIS F 3 51 ? -14.175 -24.467 42.889 1.00 46.64 51 HIS t O 1
ATOM 7340 N N . CYS F 3 52 ? -13.629 -22.263 42.461 1.00 51.81 52 CYS t N 1
ATOM 7341 C CA . CYS F 3 52 ? -14.882 -21.605 42.884 1.00 59.35 52 CYS t CA 1
ATOM 7342 C C . CYS F 3 52 ? -15.562 -21.038 41.636 1.00 61.75 52 CYS t C 1
ATOM 7343 O O . CYS F 3 52 ? -14.851 -20.494 40.770 1.00 57.92 52 CYS t O 1
ATOM 7346 N N . CYS F 3 53 ? -16.875 -21.192 41.538 1.00 63.51 53 CYS t N 1
ATOM 7347 C CA . CYS F 3 53 ? -17.731 -20.458 40.574 1.00 75.94 53 CYS t CA 1
ATOM 7348 C C . CYS F 3 53 ? -18.705 -19.562 41.352 1.00 75.90 53 CYS t C 1
ATOM 7349 O O . CYS F 3 53 ? -18.509 -19.408 42.575 1.00 75.15 53 CYS t O 1
ATOM 7352 N N . GLN F 3 54 ? -19.741 -19.048 40.665 1.00 77.89 54 GLN t N 1
ATOM 7353 C CA . GLN F 3 54 ? -20.956 -18.419 41.258 1.00 68.09 54 GLN t CA 1
ATOM 7354 C C . GLN F 3 54 ? -22.194 -18.701 40.390 1.00 68.54 54 GLN t C 1
ATOM 7355 O O . GLN F 3 54 ? -22.834 -17.727 39.988 1.00 66.28 54 GLN t O 1
ATOM 7361 N N . SER F 3 55 ? -22.517 -19.963 40.090 1.00 61.03 55 SER t N 1
ATOM 7362 C CA . SER F 3 55 ? -23.825 -20.379 39.514 1.00 66.24 55 SER t CA 1
ATOM 7363 C C . SER F 3 55 ? -24.215 -21.749 40.081 1.00 71.60 55 SER t C 1
ATOM 7364 O O . SER F 3 55 ? -23.370 -22.382 40.723 1.00 78.90 55 SER t O 1
ATOM 7367 N N . ASP F 3 56 ? -25.454 -22.186 39.876 1.00 66.48 56 ASP t N 1
ATOM 7368 C CA . ASP F 3 56 ? -25.967 -23.431 40.492 1.00 69.32 56 ASP t CA 1
ATOM 7369 C C . ASP F 3 56 ? -25.235 -24.608 39.849 1.00 74.56 56 ASP t C 1
ATOM 7370 O O . ASP F 3 56 ? -24.970 -24.530 38.636 1.00 76.93 56 ASP t O 1
ATOM 7375 N N . LYS F 3 57 ? -24.875 -25.610 40.661 1.00 71.30 57 LYS t N 1
ATOM 7376 C CA . LYS F 3 57 ? -24.345 -26.934 40.233 1.00 67.02 57 LYS t CA 1
ATOM 7377 C C . LYS F 3 57 ? -23.142 -26.779 39.295 1.00 58.30 57 LYS t C 1
ATOM 7378 O O . LYS F 3 57 ? -22.869 -27.712 38.539 1.00 58.16 57 LYS t O 1
ATOM 7384 N N . CYS F 3 58 ? -22.433 -25.657 39.366 1.00 56.97 58 CYS t N 1
ATOM 7385 C CA . CYS F 3 58 ? -21.244 -25.334 38.527 1.00 64.26 58 CYS t CA 1
ATOM 7386 C C . CYS F 3 58 ? -19.997 -26.139 38.962 1.00 65.67 58 CYS t C 1
ATOM 7387 O O . CYS F 3 58 ? -18.993 -26.129 38.214 1.00 65.62 58 CYS t O 1
ATOM 7390 N N . ASN F 3 59 ? -20.001 -26.731 40.166 1.00 60.19 59 ASN t N 1
ATOM 7391 C CA . ASN F 3 59 ? -18.794 -27.362 40.783 1.00 54.74 59 ASN t CA 1
ATOM 7392 C C . ASN F 3 59 ? -18.853 -28.885 40.609 1.00 50.97 59 ASN t C 1
ATOM 7393 O O . ASN F 3 59 ? -18.411 -29.599 41.526 1.00 46.29 59 ASN t O 1
ATOM 7398 N N . TYR F 3 60 ? -19.278 -29.393 39.452 1.00 54.52 60 TYR t N 1
ATOM 7399 C CA . TYR F 3 60 ? -19.325 -30.859 39.223 1.00 60.49 60 TYR t CA 1
ATOM 7400 C C . TYR F 3 60 ? -17.902 -31.427 39.087 1.00 51.26 60 TYR t C 1
ATOM 7401 O O . TYR F 3 60 ? -17.029 -30.619 38.771 1.00 54.15 60 TYR t O 1
#

Solvent-accessible surface area: 43892 Å² total; per-residue (Å²): 97,102,10,99,23,62,38,30,31,87,23,145,67,60,22,66,34,117,0,30,0,50,9,51,64,30,94,6,55,63,58,0,0,0,0,0,12,23,34,95,62,139,23,12,70,7,0,0,0,3,8,11,105,26,26,12,23,19,38,13,74,54,0,110,85,22,6,71,5,40,34,42,72,104,141,54,16,0,33,0,44,0,52,62,3,106,63,110,0,19,2,47,0,5,0,0,26,2,13,38,10,6,4,0,64,31,20,1,128,19,15,94,0,11,4,5,56,24,85,80,85,21,14,47,18,22,10,6,19,1,36,100,73,10,51,96,87,50,63,0,12,0,0,0,2,0,15,23,0,9,41,88,79,13,85,23,43,1,36,100,40,89,40,99,89,40,33,20,48,5,60,25,15,51,22,120,66,8,28,22,0,8,0,0,14,0,70,7,74,28,104,21,32,75,129,88,57,13,53,0,26,2,36,0,155,48,32,145,43,159,42,101,54,102,5,95,62,86,73,100,78,164,74,123,117,88,165,151,68,76,136,14,93,15,43,114,48,33,35,12,39,76,50,137,51,2,146,0,52,0,19,12,77,65,3,18,32,20,0,0,0,0,0,21,16,66,128,91,95,12,4,67,12,3,1,54,41,20,72,38,96,32,119,81,34,63,147,44,6,48,12,64,23,82,51,91,60,0,20,0,29,0,39,177,3,92,79,45,7,57,6,53,0,8,0,1,10,10,22,5,7,29,20,60,14,42,26,2,62,11,1,51,0,4,8,40,69,60,112,106,20,75,12,62,10,20,4,4,25,3,8,39,62,2,14,79,53,111,111,2,4,0,0,0,6,0,35,52,0,10,4,2,26,33,84,25,47,4,47,8,34,95,65,104,34,183,87,36,43,61,62,10,80,29,23,124,22,97,78,78,68,20,1,0,0,0,2,0,50,20,72,18,143,83,13,105,84,59,187,24,2,3,0,43,0,47,9,98,82,60,79,50,72,76,71,3,13,33,135,137,92,78,0,38,49,12,66,25,134,86,222,55,68,52,123,97,3,187,76,102,17,0,23,51,27,63,0,12,7,3,55,11,55,11,31,46,22,10,41,10,80,51,204,39,40,80,9,15,11,65,79,44,17,123,66,61,103,38,0,152,106,115,10,96,9,62,38,30,32,91,22,154,68,58,23,66,36,118,0,28,0,54,10,56,60,32,92,6,57,63,56,0,0,0,0,0,10,23,36,90,59,108,25,12,67,8,0,0,0,5,8,10,105,30,27,9,35,25,42,15,117,51,0,115,84,28,6,72,5,38,36,41,76,109,139,55,17,0,31,0,45,0,53,61,3,108,54,97,0,16,1,47,0,4,0,0,29,1,12,35,8,8,4,0,61,30,25,2,116,17,14,94,0,14,7,5,62,26,88,80,91,22,15,45,17,21,8,5,26,1,27,103,73,14,44,90,83,48,64,0,13,0,0,0,3,0,16,21,0,20,46,89,78,12,82,24,42,1,33,98,41,95,33,98,93,43,31,22,49,5,58,26,10,44,26,101,70,3,24,31,2,8,0,0,13,0,68,4,75,33,103,22,31,82,127,90,56,12,53,0,22,2,31,0,159,49,31,146,41,162,43,99,52,95,3,97,57,92,123,163,103,127,16,85,20,44,84,37,25,22,24,39,81,54,132,45,0,144,0,50,0,18,11,101,78,2,12,38,32,6,0,0,0,0,19,17,65,121,88,92,13,4,65,10,2,0,50,49,16,66,39,92,33,121,79,34,64,148,36,7,46,12,63,19,81,48,88,60,0,22,0,30,0,38,160,3,86,75,44,6,56,7,54,0,8,0,1,10,12,29,17,7,38,34,70,15,43,26,2,63,12,0,49,0,4,10,39,72,54,110,104,21,77,12,58,12,20,7,4,28,7,18,76,69,1,48,161,54,104,106,1,8,0,0,0,6,0,31,50,0,14,1,1,15,29,70,24,48,4,45,9,41,95,62,116,33,191,83,41,40,60,39,11,78,30,25,130,19,104,79,81,65,33,0,0,0,0,1,0,47,23,57,26,133,83,10,134,84,59,177,23,2,4,0,43,0,57,9,81,88,57,80,53,76,82,72,5,30,22,128,141,71,69,0,32,52,10,72,26,95,86,201,41,63,54,101,93,14,189,84,101,17,0,24,39,26,32,0,28,13,3,54,22,44,12,30,41,16,4,27,7,74,48,210,51,62,74,4,16,10,49,57,37,18,111,59,71,110,39,1,144

Nearest PDB structures (foldseek):
  1ntx-assembly1_A  TM=9.202E-01  e=5.871E-09  Dendraspis polylepis polylepis
  9avv-assembly1_F  TM=9.760E-01  e=5.990E-08  synthetic construct
  6pnw-assembly1_B  TM=9.684E-01  e=2.387E-07  Laticauda semifasciata
  3nds-assembly1_A  TM=9.573E-01  e=2.022E-07  unclassified
  3era-assembly1_B  TM=9.662E-01  e=3.927E-07  Laticauda semifasciata

Foldseek 3Di:
DAKAKDFADEAAQQAKTKIKIADDDDQLLQWKKWKWWAAVPGDIHTAKIAHSVSPDIDGDPVQPPQWDWDADSVRSMIMIMGGSDDQVVFTFIKMFTADPPRHGPDIHPTGTHGHAPDDFDAWDKDKQAWDVVQCDPQKGKIKIKTDFGDDDDKDKDKPVPPDDAQKDKDDWDQDSNRGIITMIMGMGGPVCLVPDWIWMWMADVVVRDIDIDTHHHDDPDPVPDDDPD/DAWAWDAEDEAAQQAKTKTKIFAAFLLQWFKWKWWAAPPGDTDTQATRFFDGDPPRDPQWGWHGHGGMIITMRGSDDQVSFTKMKMWIGDPPDDDIDIYPIYGYHHDPDDFDAWDWDWDWADPVVVVVQWTKIKIKIDQGPPQDKDKWKDQANHTDDPQKDKDRWDQDPVRGTMIMMMRIDGNCSLQVGQKMWIWMADPNDIDIDMDGPVD/DKWWFDKDPDDTDIDDEPAQKKKWKWDQDPVGIIIGTDYDFDDDDPPIDMDIDRDHHPRD/DAKAKDWADEAAAQAKTKIKIADDDDQLLCWKKWKWWAAVPGDIHTAKIAHSPNPDIGGDPVQVPQKDWGDDNVRSMIMIMGGRDAQVNFTFIKMFTADPPRHGDHIHPTGTHQHAPDDFDFWDKDKQAWDVVQDDPQKGKIKIKTWFGDDDDKDKDKPVPPDDAQKDKDDWDQDSNRGIITMIMGIGGPVCQVPPWIWMWMDDPSNRDIDIDTHHHDPD/DAWAWDQEWEEAAQAKTKTKIFAAFLLVWKKWKWWAAVPGDTDTQATRFFHGDPPRDPQWGWHGHGGIIITMRGNDDQVSFTWMKMWIDDPPDPDIHIYPTYGYHHDDDDFDAKDWDWDWADPVVVVVQWTKIKIKIDDGPPQTKDKWKDQANHTDDPQKDKDRWDADPVRGTMIMMMRIDGPCSLQVGQKMWIWIDDPNDIDIDMDGPVD/DWKFFDKDPPDTDIDDEPEQKKKWKWAQDPVGIMIGIDDDFDDDDPRMDMDIDGDHHPRD

Secondary structure (DSSP, 8-state):
-EEEEE---EE-TT--EEEEEEEESS-GGGS-EEEEEE-TTS--EEEEEE-TTSS-EEE-GGGTTTEEEEEEGGGTEEEEEE-S--GGG-EEEEEEEE-GGG-EEEE---EEEEE--PPPBPPEEEEE--STTTEETTEEEEEEEEEEEBSS--EEEEGGGTB-TTEEEPPPEE-TTS-EEEEEEEEEEGGGGGT---EEEEEEGGGTEEEEEE--PPP--GGG--S--/---B--SEEEE-TTS-EEEEEE-TTGGGSEEEEEEE-TTS--EEEEBTTTB--TTS-TTEEEEEETTEEEEEESS--GGG-EEEEEEEE-TT----EE---EEEEE-SS--BPPEEEEEPPPHHHHHTT-EEEEEEEEEEBSS--EEEEEETTEEE-TTEEEPPPEE-TTSSEEEEEEEEE-HHHHHTSS-EEEEEEETTEEEEEEE-TT-/-EEE---TTS---EEE-SSS-EEEEEEEETTEEEEEEEES-----TT-EEEEESSSS---/-EEEEE---EE-TT--EEEEEEEESS-GGGS-EEEEEE-TTS-EEEEEEE-TTSS-EEE-GGGTTTEEEEEETTTTEEEEEE-S--GGG-EEEEEEEE-GGG-EEEE---EEEEE-----BPPEEEEE---TTSEETTEEEEEEEEEEEBSS--EEEEGGGTB-TTEEEPPPEE-TTS-EEEEEEEEEEGGGGGT--EEEEEEEGGGTEEEEEEE-----/---B--SEEEE-TTS-EEEEEE-TTGGGSEEEEEEE-TTS--EEEEBTTTB--TTS-TTEEEEEETTEEEEEE-S--GGG-EEEEEEEE-TT----EE---EEEEE--S--BPPEEEEEPPPHHHHHTT-EEEEEEEEEEBSS--EEEEEETTEEE-TTEEEPPPEE-TTS-EEEEEEEEE-HHHHHTSS-EEEEEEETTEEEEEEE-TT-/-EEE---TTSPP-EEE-SSS-EEEEEEEETTEEEEEEEES-----TTSEEEEESSTT---